Protein AF-D9WAL4-F1 (afdb_monomer_lite)

Foldseek 3Di:
DDDDDDDDDDDDDDDDDDDDDDDDDDDDDDDDDDDDDDDDDDDDDDDDDDDDDDDDDDDDDDDDDDDDDDDDDDDDDPPPPPPDLDAAAADPAADDDPDWDFDFFAQAFDEDVLVVVLVVLLSNFAGDVRLVVQQQQEPFLFAFDQQWFQDADDPDDDSRNDGSVSSLSSSLLNGLAEDEQVNQVVAFLVNVLVGAQQSQSRNFWYFAKWKDAFPRRTIHGDALVVVLVVVQVVLVPDPDLQLEAEEEELSAFLLLLLLSCLLSQLSAALRQAYLCLQWQVLLQLQCCFFFVGSAWLADLQLLLVWQEEEEAADQCSFQPVSVLVSLQNNVVSNHAYEYHELDDFSSQAFYLDPVDPCSHPHDGDGRHPAYQNWDQFLLLLLLLQLLLVLVVCQVPDDPPDDRSFPVVLCVPFEDDVVVSNVLSVPRDPVVSCVQTVGDPVSSVVVSVSSSPILAYEYEYTRSQCNDPCSNSSVLSVVSSCSRRVQWLDRSGTYFDGDIGNFNVSSVLSPSAQQDDPLLQVLSCVLFVGRGHNDGGDYLVRLLVCLLVVVHQEYAYPDDQSLQQDPDNVSSLNSQQSHNEYEYAYGTGGSSVSSHYSMYMYAYAFDLQAFDAAQLGTAWGWGAHSQQFIEIGGHDDHGSYPNHYHSLLSSLVSSCSNCPPVTSPPSVVCRRYVVVSLVSCLSRGPQSPVVVVQRVPSSGDGRDDCRNNPSFRSHPVRHRYRDNDDRDHDDAPPPGDDDDDDDASQDRSSHGSDDARNSSRID

Sequence (762 aa):
MPGNARPAGAGGDGPPCGRARALRSSSMLSLPRPRSCHAPPTTPPASHPGPPHRVVPKSMTHERIDGGQPSRCRSRQAESKKGTDMAAKPPAGDPIQDAPEVAPPKHAAAGFPAVGHSLRIAHQQMGIRRTALTLMRVNQKKGFDCPGCAWPEGDKRHAAEFCENGAKAVAEEATLRRVTPDFFAAHPVADLATRSGYWLGQQGRLTQPMYLAEGAEAYEPVSWDRAFDIIADELRALDSPDEAVFYTSGRTSNEAAFLYQLFAREFGTNNLPDCSNMCHESSGSALTETLGVGKGSVLLEDLHKADLIIVAGQNPGTNHPRMLSALEKAKDNGAKIISINPLPEAGLERFKNPQNARGLAGGGTSLTDLFLQIRIGGDQALFRLLNKLILEASDNASETDEAVVDEDFIREHTHGYEEFAAAARAADWDETLSATGLTRDDIERALRMVLDSKRTIVCWAMGLTQHKHSVPTIREVVNFLLLRGNVGRPGAGVCPVRGHSNVQGDRTMGIFERPAPAFLDALEKEFGFAPPREHGFDVVRAIRAMRDGQAKVFFAMGGNFVAASPDTDVTEAAMRAARLTVHVSTKLNRSHVVTGTRALILPTLGRSDRDIQDGGPQFVTVEDSMGMVHASRGRLEPASSELLSEPAIVARLARRVLGDGSKTPWEEFTKDYATIRDRIAAVIPGFEDFNAKVSNPSGFALPHAPRDSRRFPTATGKANFTAAPVEYPKAPEGRLLLQTLRSHDQYNTTIYGLDDRYRGIK

InterPro domains:
  IPR006656 Molybdopterin oxidoreductase [PF00384] (205-580)
  IPR010046 Oxidoreductase alpha (molybdopterin) subunit [TIGR01701] (109-762)
  IPR041953 YdeP, molybdopterin-binding oxidoreductase-like domain [cd02767] (143-721)

Radius of gyration: 30.63 Å; chains: 1; bounding box: 143×72×68 Å

pLDDT: mean 86.38, std 20.83, range [24.69, 98.94]

Secondary structure (DSSP, 8-state):
------------------------------PPPPP----PPPPPPPP--PPPP--------------------------------PPPPPPSSPPP-SS--B-PPPS-EESHHHHHHHHHHHHHHH-HHHHHHHHTTBT-TTSB--SSB-----SSPPS----HHHHHHHHHHS-S-EE-HHHHHHS-HHHHTTS-HHHHHHT-EE-S-EEE-TT-SS-EE--HHHHHHHHHHHHHT-SSGGGEEEEE-TTS-HHHHHHHHHHHHHHT-----BGGGGTTHHHHHHHHHHHS-SS----HHHHTT-SEEEEES--HHHH-TTHHHHHHHHHHTT-EEEEE-SS--HHHHEEE-TTSHHHHHS--EE--SEEE-PPTT-HHHHHHHHHHHHHHHHHT--TTSPPSS-HHHHHHHEE-HHHHHHHHHT--HHHHHHHH---HHHHHHHHHHHHH-SSEEEEE-HHHHSSTTHHHHHHHHHHHHHTTT-SSSTT-EEEE---BTTHHHHHHTT--SS--HHHHHHHHHHH-S----S----HHHHHHHHHTTS--EEEEESS-HHHHSSSHHHHHHHHHH-SEEEEEESB--GGGTS--SEEEEEEB--TTB--EETTEE--EEEE-TT-EEEEE---BPPS-TT-B-HHHHHHHHHHHHHGGG--S-HHHHHH-HHHHHHHHHHHSTT-TTHHHHTTSTT-EEPP-HHHHH----STTSSEEP--PPP----PPTT---------TTEETTEES-S-BTTTTB-

Organism: NCBI:txid457427

Structure (mmCIF, N/CA/C/O backbone):
data_AF-D9WAL4-F1
#
_entry.id   AF-D9WAL4-F1
#
loop_
_atom_site.group_PDB
_atom_site.id
_atom_site.type_symbol
_atom_site.label_atom_id
_atom_site.label_alt_id
_atom_site.label_comp_id
_atom_site.label_asym_id
_atom_site.label_entity_id
_atom_site.label_seq_id
_atom_site.pdbx_PDB_ins_code
_atom_site.Cartn_x
_atom_site.Cartn_y
_atom_site.Cartn_z
_atom_site.occupancy
_atom_site.B_iso_or_equiv
_atom_site.auth_seq_id
_atom_site.auth_comp_id
_atom_site.auth_asym_id
_atom_site.auth_atom_id
_atom_site.pdbx_PDB_model_num
ATOM 1 N N . MET A 1 1 ? 68.822 0.120 8.372 1.00 30.78 1 MET A N 1
ATOM 2 C CA . MET A 1 1 ? 69.288 0.749 9.623 1.00 30.78 1 MET A CA 1
ATOM 3 C C . MET A 1 1 ? 68.087 1.027 10.515 1.00 30.78 1 MET A C 1
ATOM 5 O O . MET A 1 1 ? 67.208 1.742 10.057 1.00 30.78 1 MET A O 1
ATOM 9 N N . PRO A 1 2 ? 68.044 0.497 11.744 1.00 48.94 2 PRO A N 1
ATOM 10 C CA . PRO A 1 2 ? 68.245 -0.905 12.117 1.00 48.94 2 PRO A CA 1
ATOM 11 C C . PRO A 1 2 ? 66.876 -1.549 12.480 1.00 48.94 2 PRO A C 1
ATOM 13 O O . PRO A 1 2 ? 65.970 -0.862 12.924 1.00 48.94 2 PRO A O 1
ATOM 16 N N . GLY A 1 3 ? 66.586 -2.836 12.287 1.00 27.58 3 GLY A N 1
ATOM 17 C CA . GLY A 1 3 ? 67.440 -3.984 11.994 1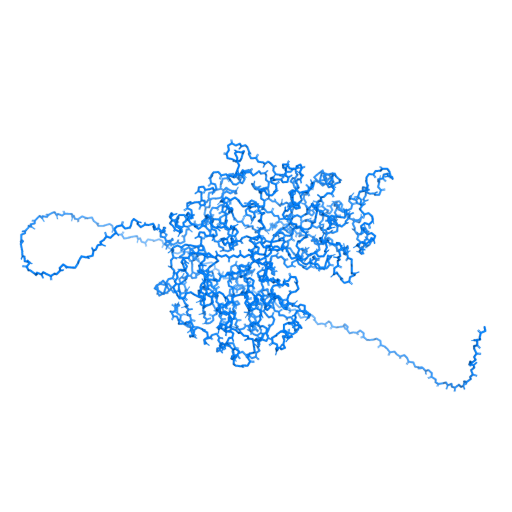.00 27.58 3 GLY A CA 1
ATOM 18 C C . GLY A 1 3 ? 67.689 -4.850 13.236 1.00 27.58 3 GLY A C 1
ATOM 19 O O . GLY A 1 3 ? 68.669 -4.610 13.921 1.00 27.58 3 GLY A O 1
ATOM 20 N N . ASN A 1 4 ? 66.803 -5.833 13.460 1.00 35.72 4 ASN A N 1
ATOM 21 C CA . ASN A 1 4 ? 66.991 -7.180 14.040 1.00 35.72 4 ASN A CA 1
ATOM 22 C C . ASN A 1 4 ? 67.939 -7.435 15.233 1.00 35.72 4 ASN A C 1
ATOM 24 O O . ASN A 1 4 ? 69.141 -7.246 15.110 1.00 35.72 4 ASN A O 1
ATOM 28 N N . ALA A 1 5 ? 67.417 -8.137 16.258 1.00 28.61 5 ALA A N 1
ATOM 29 C CA . ALA A 1 5 ? 68.018 -9.377 16.796 1.00 28.61 5 ALA A CA 1
ATOM 30 C C . ALA A 1 5 ? 67.064 -10.144 17.758 1.00 28.61 5 ALA A C 1
ATOM 32 O O . ALA A 1 5 ? 66.859 -9.755 18.903 1.00 28.61 5 ALA A O 1
ATOM 33 N N . ARG A 1 6 ? 66.505 -11.272 17.293 1.00 35.22 6 ARG A N 1
ATOM 34 C CA . ARG A 1 6 ? 66.392 -12.546 18.060 1.00 35.22 6 ARG A CA 1
ATOM 35 C C . ARG A 1 6 ? 67.679 -13.374 17.755 1.00 35.22 6 ARG A C 1
ATOM 37 O O . ARG A 1 6 ? 68.410 -12.886 16.889 1.00 35.22 6 ARG A O 1
ATOM 44 N N . PRO A 1 7 ? 67.970 -14.602 18.277 1.00 58.09 7 PRO A N 1
ATOM 45 C CA . PRO A 1 7 ? 67.168 -15.563 19.078 1.00 58.09 7 PRO A CA 1
ATOM 46 C C . PRO A 1 7 ? 67.945 -16.385 20.160 1.00 58.09 7 PRO A C 1
ATOM 48 O O . PRO A 1 7 ? 69.155 -16.257 20.295 1.00 58.09 7 PRO A O 1
ATOM 51 N N . ALA A 1 8 ? 67.233 -17.272 20.878 1.00 28.69 8 ALA A N 1
ATOM 52 C CA . ALA A 1 8 ? 67.549 -18.693 21.206 1.00 28.69 8 ALA A CA 1
ATOM 53 C C . ALA A 1 8 ? 66.546 -19.148 22.299 1.00 28.69 8 ALA A C 1
ATOM 55 O O . ALA A 1 8 ? 66.423 -18.450 23.297 1.00 28.69 8 ALA A O 1
ATOM 56 N N . GLY A 1 9 ? 65.657 -20.143 22.137 1.00 29.67 9 GLY A N 1
ATOM 57 C CA . GLY A 1 9 ? 65.851 -21.588 21.864 1.00 29.67 9 GLY A CA 1
ATOM 58 C C . GLY A 1 9 ? 65.705 -22.332 23.212 1.00 29.67 9 GLY A C 1
ATOM 59 O O . GLY A 1 9 ? 66.237 -21.833 24.190 1.00 29.67 9 GLY A O 1
ATOM 60 N N . ALA A 1 10 ? 65.011 -23.448 23.453 1.00 29.11 10 ALA A N 1
ATOM 61 C CA . ALA A 1 10 ? 64.250 -24.498 22.756 1.00 29.11 10 ALA A CA 1
ATOM 62 C C . ALA A 1 10 ? 63.236 -25.050 23.818 1.00 29.11 10 ALA A C 1
ATOM 64 O O . ALA A 1 10 ? 63.360 -24.686 24.983 1.00 29.11 10 ALA A O 1
ATOM 65 N N . GLY A 1 11 ? 62.212 -25.878 23.590 1.00 26.33 11 GLY A N 1
ATOM 66 C CA . GLY A 1 11 ? 61.904 -26.884 22.576 1.00 26.33 11 GLY A CA 1
ATOM 67 C C . GLY A 1 11 ? 60.807 -27.838 23.118 1.00 26.33 11 GLY A C 1
ATOM 68 O O . GLY A 1 11 ? 60.640 -27.921 24.332 1.00 26.33 11 GLY A O 1
ATOM 69 N N . GLY A 1 12 ? 60.111 -28.539 22.209 1.00 26.67 12 GLY A N 1
ATOM 70 C CA . GLY A 1 12 ? 59.307 -29.767 22.418 1.00 26.67 12 GLY A CA 1
ATOM 71 C C . GLY A 1 12 ? 57.892 -29.583 22.997 1.00 26.67 12 GLY A C 1
ATOM 72 O O . GLY A 1 12 ? 57.689 -28.796 23.907 1.00 26.67 12 GLY A O 1
ATOM 73 N N . ASP A 1 13 ? 56.833 -30.259 22.548 1.00 28.72 13 ASP A N 1
ATOM 74 C CA . ASP A 1 13 ? 56.684 -31.274 21.503 1.00 28.72 13 ASP A CA 1
ATOM 75 C C . ASP A 1 13 ? 55.242 -31.281 20.962 1.00 28.72 13 ASP A C 1
ATOM 77 O O . ASP A 1 13 ? 54.296 -30.848 21.623 1.00 28.72 13 ASP A O 1
ATOM 81 N N . GLY A 1 14 ? 55.111 -31.745 19.718 1.00 28.23 14 GLY A N 1
ATOM 82 C CA . GLY A 1 14 ? 53.876 -31.815 18.944 1.00 28.23 14 GLY A CA 1
ATOM 83 C C . GLY A 1 14 ? 52.977 -33.044 19.199 1.00 28.23 14 GLY A C 1
ATOM 84 O O . GLY A 1 14 ? 53.240 -33.844 20.091 1.00 28.23 14 GLY A O 1
ATOM 85 N N . PRO A 1 15 ? 51.896 -33.178 18.399 1.00 59.38 15 PRO A N 1
ATOM 86 C CA . PRO A 1 15 ? 50.623 -33.837 18.737 1.00 59.38 15 PRO A CA 1
ATOM 87 C C . PRO A 1 15 ? 50.503 -35.254 18.125 1.00 59.38 15 PRO A C 1
ATOM 89 O O . PRO A 1 15 ? 51.508 -35.773 17.637 1.00 59.38 15 PRO A O 1
ATOM 92 N N . PRO A 1 16 ? 49.308 -35.899 18.070 1.00 46.66 16 PRO A N 1
ATOM 93 C CA . PRO A 1 16 ? 48.509 -35.725 16.840 1.00 46.66 16 PRO A CA 1
ATOM 94 C C . PRO A 1 16 ? 46.973 -35.964 16.904 1.00 46.66 16 PRO A C 1
ATOM 96 O O . PRO A 1 16 ? 46.440 -36.682 17.739 1.00 46.66 16 PRO A O 1
ATOM 99 N N . CYS A 1 17 ? 46.306 -35.389 15.893 1.00 27.50 17 CYS A N 1
ATOM 100 C CA . CYS A 1 17 ? 45.194 -35.903 15.071 1.00 27.50 17 CYS A CA 1
ATOM 101 C C . CYS A 1 17 ? 43.958 -36.605 15.677 1.00 27.50 17 CYS A C 1
ATOM 103 O O . CYS A 1 17 ? 44.020 -37.739 16.135 1.00 27.50 17 CYS A O 1
ATOM 105 N N . GLY A 1 18 ? 42.786 -36.082 15.282 1.00 25.33 18 GLY A N 1
ATOM 106 C CA . GLY A 1 18 ? 41.872 -36.865 14.439 1.00 25.33 18 GLY A CA 1
ATOM 107 C C . GLY A 1 18 ? 40.424 -36.997 14.917 1.00 25.33 18 GLY A C 1
ATOM 108 O O . GLY A 1 18 ? 40.139 -37.759 15.829 1.00 25.33 18 GLY A O 1
ATOM 109 N N . ARG A 1 19 ? 39.498 -36.377 14.169 1.00 27.28 19 ARG A N 1
ATOM 110 C CA . ARG A 1 19 ? 38.405 -37.027 13.403 1.00 27.28 19 ARG A CA 1
ATOM 111 C C . ARG A 1 19 ? 37.143 -36.166 13.352 1.00 27.28 19 ARG A C 1
ATOM 113 O O . ARG A 1 19 ? 36.427 -35.995 14.332 1.00 27.28 19 ARG A O 1
ATOM 120 N N . ALA A 1 20 ? 36.831 -35.745 12.130 1.00 29.55 20 ALA A N 1
ATOM 121 C CA . ALA A 1 20 ? 35.478 -35.481 11.680 1.00 29.55 20 ALA A CA 1
ATOM 122 C C . ALA A 1 20 ? 34.590 -36.713 11.922 1.00 29.55 20 ALA A C 1
ATOM 124 O O . ALA A 1 20 ? 34.994 -37.846 11.638 1.00 29.55 20 ALA A O 1
ATOM 125 N N . ARG A 1 21 ? 33.361 -36.491 12.393 1.00 26.53 21 ARG A N 1
ATOM 126 C CA . ARG A 1 21 ? 32.302 -37.500 12.355 1.00 26.53 21 ARG A CA 1
ATOM 127 C C . ARG A 1 21 ? 31.067 -36.903 11.696 1.00 26.53 21 ARG A C 1
ATOM 129 O O . ARG A 1 21 ? 30.343 -36.109 12.283 1.00 26.53 21 ARG A O 1
ATOM 136 N N . ALA A 1 22 ? 30.866 -37.316 10.451 1.00 27.28 22 ALA A N 1
ATOM 137 C CA . ALA A 1 22 ? 29.572 -37.315 9.803 1.00 27.28 22 ALA A CA 1
ATOM 138 C C . ALA A 1 22 ? 28.615 -38.226 10.587 1.00 27.28 22 ALA A C 1
ATOM 140 O O . ALA A 1 22 ? 28.980 -39.346 10.947 1.00 27.28 22 ALA A O 1
ATOM 141 N N . LEU A 1 23 ? 27.383 -37.768 10.799 1.00 25.78 23 LEU A N 1
ATOM 142 C CA . LEU A 1 23 ? 26.253 -38.623 11.145 1.00 25.78 23 LEU A CA 1
ATOM 143 C C . LEU A 1 23 ? 25.165 -38.404 10.093 1.00 25.78 23 LEU A C 1
ATOM 145 O O . LEU A 1 23 ? 24.368 -37.475 10.163 1.00 25.78 23 LEU A O 1
ATOM 149 N N . ARG A 1 24 ? 25.181 -39.278 9.081 1.00 26.16 24 ARG A N 1
ATOM 150 C CA . ARG A 1 24 ? 23.997 -39.672 8.317 1.00 26.16 24 ARG A CA 1
ATOM 151 C C . ARG A 1 24 ? 23.471 -40.970 8.934 1.00 26.16 24 ARG A C 1
ATOM 153 O O . ARG A 1 24 ? 24.182 -41.968 8.934 1.00 26.16 24 ARG A O 1
ATOM 160 N N . SER A 1 25 ? 22.224 -40.951 9.381 1.00 26.12 25 SER A N 1
ATOM 161 C CA . SER A 1 25 ? 21.317 -42.107 9.459 1.00 26.12 25 SER A CA 1
ATOM 162 C C . SER A 1 25 ? 19.907 -41.517 9.549 1.00 26.12 25 SER A C 1
ATOM 164 O O . SER A 1 25 ? 19.569 -40.891 10.545 1.00 26.12 25 SER A O 1
ATOM 166 N N . SER A 1 26 ? 19.166 -41.416 8.447 1.00 26.66 26 SER A N 1
ATOM 167 C CA . SER A 1 26 ? 18.286 -42.475 7.933 1.00 26.66 26 SER A CA 1
ATOM 168 C C . SER A 1 26 ? 17.329 -43.011 9.000 1.00 26.66 26 SER A C 1
ATOM 170 O O . SER A 1 26 ? 17.603 -44.029 9.625 1.00 26.66 26 SER A O 1
ATOM 172 N N . SER A 1 27 ? 16.170 -42.370 9.135 1.00 25.48 27 SER A N 1
ATOM 173 C CA . SER A 1 27 ? 14.926 -43.053 9.484 1.00 25.48 27 SER A CA 1
ATOM 174 C C . SER A 1 27 ? 13.817 -42.534 8.568 1.00 25.48 27 SER A C 1
ATOM 176 O O . SER A 1 27 ? 13.337 -41.408 8.666 1.00 25.48 27 SER A O 1
ATOM 178 N N . MET A 1 28 ? 13.470 -43.373 7.592 1.00 28.30 28 MET A N 1
ATOM 179 C CA . MET A 1 28 ? 12.240 -43.253 6.823 1.00 28.30 28 MET A CA 1
ATOM 180 C C . MET A 1 28 ? 11.072 -43.463 7.790 1.00 28.30 28 MET A C 1
ATOM 182 O O . MET A 1 28 ? 10.882 -44.568 8.290 1.00 28.30 28 MET A O 1
ATOM 186 N N . LEU A 1 29 ? 10.289 -42.419 8.042 1.00 26.97 29 LEU A N 1
ATOM 187 C CA . LEU A 1 29 ? 8.951 -42.546 8.611 1.00 26.97 29 LEU A CA 1
ATOM 188 C C . LEU A 1 29 ? 7.952 -42.324 7.480 1.00 26.97 29 LEU A C 1
ATOM 190 O O . LEU A 1 29 ? 7.608 -41.209 7.098 1.00 26.97 29 LEU A O 1
ATOM 194 N N . SER A 1 30 ? 7.553 -43.451 6.902 1.00 26.53 30 SER A N 1
ATOM 195 C CA . SER A 1 30 ? 6.426 -43.605 5.997 1.00 26.53 30 SER A CA 1
ATOM 196 C C . SER A 1 30 ? 5.134 -43.161 6.688 1.00 26.53 30 SER A C 1
ATOM 198 O O . SER A 1 30 ? 4.644 -43.846 7.587 1.00 26.53 30 SER A O 1
ATOM 200 N N . LEU A 1 31 ? 4.569 -42.036 6.254 1.00 29.64 31 LEU A N 1
ATOM 201 C CA . LEU A 1 31 ? 3.202 -41.643 6.593 1.00 29.64 31 LEU A CA 1
ATOM 202 C C . LEU A 1 31 ? 2.210 -42.538 5.823 1.00 29.64 31 LEU A C 1
ATOM 204 O O . LEU A 1 31 ? 2.341 -42.674 4.601 1.00 29.64 31 LEU A O 1
ATOM 208 N N . PRO A 1 32 ? 1.226 -43.166 6.491 1.00 29.44 32 PRO A N 1
ATOM 209 C CA . PRO A 1 32 ? 0.250 -44.008 5.818 1.00 29.44 32 PRO A CA 1
ATOM 210 C C . PRO A 1 32 ? -0.779 -43.151 5.069 1.00 29.44 32 PRO A C 1
ATOM 212 O O . PRO A 1 32 ? -1.352 -42.205 5.606 1.00 29.44 32 PRO A O 1
ATOM 215 N N . ARG A 1 33 ? -1.026 -43.522 3.808 1.00 31.70 33 ARG A N 1
ATOM 216 C CA . ARG A 1 33 ? -2.119 -43.002 2.975 1.00 31.70 33 ARG A CA 1
ATOM 217 C C . ARG A 1 33 ? -3.477 -43.273 3.647 1.00 31.70 33 ARG A C 1
ATOM 219 O O . ARG A 1 33 ? -3.684 -44.399 4.108 1.00 31.70 33 ARG A O 1
ATOM 226 N N . PRO A 1 34 ? -4.430 -42.325 3.645 1.00 31.25 34 PRO A N 1
ATOM 227 C CA . PRO A 1 34 ? -5.787 -42.612 4.082 1.00 31.25 34 PRO A CA 1
ATOM 228 C C . PRO A 1 34 ? -6.488 -43.517 3.060 1.00 31.25 34 PRO A C 1
ATOM 230 O O . PRO A 1 34 ? -6.458 -43.279 1.851 1.00 31.25 34 PRO A O 1
ATOM 233 N N . ARG A 1 35 ? -7.084 -44.596 3.574 1.00 28.11 35 ARG A N 1
ATOM 234 C CA . ARG A 1 35 ? -7.884 -45.564 2.823 1.00 28.11 35 ARG A CA 1
ATOM 235 C C . ARG A 1 35 ? -9.158 -44.899 2.302 1.00 28.11 35 ARG A C 1
ATOM 237 O O . ARG A 1 35 ? -9.891 -44.272 3.059 1.00 28.11 35 ARG A O 1
ATOM 244 N N . SER A 1 36 ? -9.426 -45.101 1.018 1.00 28.61 36 SER A N 1
ATOM 245 C CA . SER A 1 36 ? -10.701 -44.832 0.361 1.00 28.61 36 SER A CA 1
ATOM 246 C C . SER A 1 36 ? -11.771 -45.804 0.867 1.00 28.61 36 SER A C 1
ATOM 248 O O . SER A 1 36 ? -11.676 -47.009 0.619 1.00 28.61 36 SER A O 1
ATOM 250 N N . CYS A 1 37 ? -12.798 -45.295 1.542 1.00 27.97 37 CYS A N 1
ATOM 251 C CA . CYS A 1 37 ? -14.025 -46.042 1.801 1.00 27.97 37 CYS A CA 1
ATOM 252 C C . CYS A 1 37 ? -15.023 -45.751 0.674 1.00 27.97 37 CYS A C 1
ATOM 254 O O . CYS A 1 37 ? -15.549 -44.646 0.570 1.00 27.97 37 CYS A O 1
ATOM 256 N N . HIS A 1 38 ? -15.261 -46.748 -0.178 1.00 27.88 38 HIS A N 1
ATOM 257 C CA . HIS A 1 38 ? -16.402 -46.776 -1.088 1.00 27.88 38 HIS A CA 1
ATOM 258 C C . HIS A 1 38 ? -17.683 -47.060 -0.290 1.00 27.88 38 HIS A C 1
ATOM 260 O O . HIS A 1 38 ? -17.757 -48.067 0.411 1.00 27.88 38 HIS A O 1
ATOM 266 N N . ALA A 1 39 ? -18.694 -46.204 -0.441 1.00 30.94 39 ALA A N 1
ATOM 267 C CA . ALA A 1 39 ? -20.086 -46.501 -0.112 1.00 30.94 39 ALA A CA 1
ATOM 268 C C . ALA A 1 39 ? -20.911 -46.545 -1.421 1.00 30.94 39 ALA A C 1
ATOM 270 O O . ALA A 1 39 ? -20.606 -45.778 -2.339 1.00 30.94 39 ALA A O 1
ATOM 271 N N . PRO A 1 40 ? -21.897 -47.454 -1.551 1.00 33.41 40 PRO A N 1
ATOM 272 C CA . PRO A 1 40 ? -22.652 -47.677 -2.786 1.00 33.41 40 PRO A CA 1
ATOM 273 C C . PRO A 1 40 ? -23.776 -46.637 -2.992 1.00 33.41 40 PRO A C 1
ATOM 275 O O . PRO A 1 40 ? -24.171 -45.969 -2.036 1.00 33.41 40 PRO A O 1
ATOM 278 N N . PRO A 1 41 ? -24.308 -46.492 -4.223 1.00 32.88 41 PRO A N 1
ATOM 279 C CA . PRO A 1 41 ? -25.256 -45.435 -4.561 1.00 32.88 41 PRO A CA 1
ATOM 280 C C . PRO A 1 41 ? -26.675 -45.764 -4.083 1.00 32.88 41 PRO A C 1
ATOM 282 O O . PRO A 1 41 ? -27.190 -46.856 -4.321 1.00 32.88 41 PRO A O 1
ATOM 285 N N . THR A 1 42 ? -27.331 -44.790 -3.455 1.00 33.00 42 THR A N 1
ATOM 286 C CA . THR A 1 42 ? -28.760 -44.823 -3.132 1.00 33.00 42 THR A CA 1
ATOM 287 C C . THR A 1 42 ? -29.579 -44.146 -4.236 1.00 33.00 42 THR A C 1
ATOM 289 O O . THR A 1 42 ? -29.312 -43.023 -4.656 1.00 33.00 42 THR A O 1
ATOM 292 N N . THR A 1 43 ? -30.587 -44.869 -4.715 1.00 33.06 43 THR A N 1
ATOM 293 C CA . THR A 1 43 ? -31.657 -44.448 -5.633 1.00 33.06 43 THR A CA 1
ATOM 294 C C . THR A 1 43 ? -32.537 -43.320 -5.064 1.00 33.06 43 THR A C 1
ATOM 296 O O . THR A 1 43 ? -32.750 -43.289 -3.850 1.00 33.06 43 THR A O 1
ATOM 299 N N . PRO A 1 44 ? -33.126 -42.444 -5.907 1.00 33.97 44 PRO A N 1
ATOM 300 C CA . PRO A 1 44 ? -34.033 -41.386 -5.462 1.00 33.97 44 PRO A CA 1
ATOM 301 C C . PRO A 1 44 ? -35.489 -41.882 -5.373 1.00 33.97 44 PRO A C 1
ATOM 303 O O . PRO A 1 44 ? -35.899 -42.692 -6.211 1.00 33.97 44 PRO A O 1
ATOM 306 N N . PRO A 1 45 ? -36.314 -41.387 -4.429 1.00 36.09 45 PRO A N 1
ATOM 307 C CA . PRO A 1 45 ? -37.750 -41.583 -4.482 1.00 36.09 45 PRO A CA 1
ATOM 308 C C . PRO A 1 45 ? -38.474 -40.410 -5.153 1.00 36.09 45 PRO A C 1
ATOM 310 O O . PRO A 1 45 ? -37.977 -39.292 -5.280 1.00 36.09 45 PRO A O 1
ATOM 313 N N . ALA A 1 46 ? -39.671 -40.760 -5.605 1.00 29.66 46 ALA A N 1
ATOM 314 C CA . ALA A 1 46 ? -40.529 -40.073 -6.541 1.00 29.66 46 ALA A CA 1
ATOM 315 C C . ALA A 1 46 ? -41.285 -38.845 -5.997 1.00 29.66 46 ALA A C 1
ATOM 317 O O . ALA A 1 46 ? -41.424 -38.599 -4.804 1.00 29.66 46 ALA A O 1
ATOM 318 N N . SER A 1 47 ? -41.806 -38.137 -6.992 1.00 31.38 47 SER A N 1
ATOM 319 C CA . SER A 1 47 ? -42.742 -37.018 -7.076 1.00 31.38 47 SER A CA 1
ATOM 320 C C . SER A 1 47 ? -44.074 -37.093 -6.304 1.00 31.38 47 SER A C 1
ATOM 322 O O . SER A 1 47 ? -44.646 -38.173 -6.169 1.00 31.38 47 SER A O 1
ATOM 324 N N . HIS A 1 48 ? -44.615 -35.877 -6.065 1.00 30.84 48 HIS A N 1
ATOM 325 C CA . HIS A 1 48 ? -46.028 -35.420 -5.943 1.00 30.84 48 HIS A CA 1
ATOM 326 C C . HIS A 1 48 ? -46.532 -35.024 -4.536 1.00 30.84 48 HIS A C 1
ATOM 328 O O . HIS A 1 48 ? -46.058 -35.586 -3.555 1.00 30.84 48 HIS A O 1
ATOM 334 N N . PRO A 1 49 ? -47.593 -34.183 -4.405 1.00 38.84 49 PRO A N 1
ATOM 335 C CA . PRO A 1 49 ? -48.127 -33.122 -5.285 1.00 38.84 49 PRO A CA 1
ATOM 336 C C . PRO A 1 49 ? -48.390 -31.775 -4.546 1.00 38.84 49 PRO A C 1
ATOM 338 O O . PRO A 1 49 ? -48.339 -31.688 -3.323 1.00 38.84 49 PRO A O 1
ATOM 341 N N . GLY A 1 50 ? -48.676 -30.706 -5.305 1.00 30.42 50 GLY A N 1
ATOM 342 C CA . GLY A 1 50 ? -48.944 -29.352 -4.788 1.00 30.42 50 GLY A CA 1
ATOM 343 C C . GLY A 1 50 ? -50.343 -29.131 -4.173 1.00 30.42 50 GLY A C 1
ATOM 344 O O . GLY A 1 50 ? -51.208 -30.000 -4.289 1.00 30.42 50 GLY A O 1
ATOM 345 N N . PRO A 1 51 ? -50.595 -27.964 -3.541 1.00 35.06 51 PRO A N 1
ATOM 346 C CA . PRO A 1 51 ? -51.893 -27.623 -2.959 1.00 35.06 51 PRO A CA 1
ATOM 347 C C . PRO A 1 51 ? -52.764 -26.731 -3.879 1.00 35.06 51 PRO A C 1
ATOM 349 O O . PRO A 1 51 ? -52.244 -26.076 -4.785 1.00 35.06 51 PRO A O 1
ATOM 352 N N . PRO A 1 52 ? -54.097 -26.698 -3.667 1.00 41.50 52 PRO A N 1
ATOM 353 C CA . PRO A 1 52 ? -55.059 -26.219 -4.656 1.00 41.50 52 PRO A CA 1
ATOM 354 C C . PRO A 1 52 ? -55.430 -24.733 -4.525 1.00 41.50 52 PRO A C 1
ATOM 356 O O . PRO A 1 52 ? -55.414 -24.136 -3.449 1.00 41.50 52 PRO A O 1
ATOM 359 N N . HIS A 1 53 ? -55.869 -24.176 -5.656 1.00 30.73 53 HIS A N 1
ATOM 360 C CA . HIS A 1 53 ? -56.554 -22.892 -5.780 1.00 30.73 53 HIS A CA 1
ATOM 361 C C . HIS A 1 53 ? -57.897 -22.865 -5.032 1.00 30.73 53 HIS A C 1
ATOM 363 O O . HIS A 1 53 ? -58.685 -23.809 -5.106 1.00 30.73 53 HIS A O 1
ATOM 369 N N . ARG A 1 54 ? -58.220 -21.716 -4.424 1.00 29.53 54 ARG A N 1
ATOM 370 C CA . ARG A 1 54 ? -59.590 -21.346 -4.042 1.00 29.53 54 ARG A CA 1
ATOM 371 C C . ARG A 1 54 ? -59.891 -19.917 -4.494 1.00 29.53 54 ARG A C 1
ATOM 373 O O . ARG A 1 54 ? -59.050 -19.029 -4.392 1.00 29.53 54 ARG A O 1
ATOM 380 N N . VAL A 1 55 ? -61.091 -19.740 -5.033 1.00 28.73 55 VAL A N 1
ATOM 381 C CA . VAL A 1 55 ? -61.580 -18.597 -5.814 1.00 28.73 55 VAL A CA 1
ATOM 382 C C . VAL A 1 55 ? -62.841 -18.040 -5.124 1.00 28.73 55 VAL A C 1
ATOM 384 O O . VAL A 1 55 ? -63.774 -18.810 -4.923 1.00 28.73 55 VAL A O 1
ATOM 387 N N . VAL A 1 56 ? -62.846 -16.712 -4.856 1.00 30.61 56 VAL A N 1
ATOM 388 C CA . VAL A 1 56 ? -63.989 -15.733 -4.897 1.00 30.61 56 VAL A CA 1
ATOM 389 C C . VAL A 1 56 ? -65.016 -15.757 -3.726 1.00 30.61 56 VAL A C 1
ATOM 391 O O . VAL A 1 56 ? -65.130 -16.807 -3.101 1.00 30.61 56 VAL A O 1
ATOM 394 N N . PRO A 1 57 ? -65.787 -14.671 -3.388 1.00 39.44 57 PRO A N 1
ATOM 395 C CA . PRO A 1 57 ? -65.996 -13.352 -4.044 1.00 39.44 57 PRO A CA 1
ATOM 396 C C . PRO A 1 57 ? -65.877 -12.061 -3.189 1.00 39.44 57 PRO A C 1
ATOM 398 O O . PRO A 1 57 ? -65.825 -12.070 -1.965 1.00 39.44 57 PRO A O 1
ATOM 401 N N . LYS A 1 58 ? -65.945 -10.927 -3.912 1.00 31.69 58 LYS A N 1
ATOM 402 C CA . LYS A 1 58 ? -66.281 -9.559 -3.465 1.00 31.69 58 LYS A CA 1
ATOM 403 C C . LYS A 1 58 ? -67.794 -9.378 -3.232 1.00 31.69 58 LYS A C 1
ATOM 405 O O . LYS A 1 58 ? -68.575 -9.834 -4.062 1.00 31.69 58 LYS A O 1
ATOM 410 N N . SER A 1 59 ? -68.178 -8.535 -2.270 1.00 28.75 59 SER A N 1
ATOM 411 C CA . SER A 1 59 ? -69.405 -7.718 -2.340 1.00 28.75 59 SER A CA 1
ATOM 412 C C . SER A 1 59 ? -69.266 -6.413 -1.542 1.00 28.75 59 SER A C 1
ATOM 414 O O . SER A 1 59 ? -68.689 -6.390 -0.459 1.00 28.75 59 SER A O 1
ATOM 416 N N . MET A 1 60 ? -69.773 -5.330 -2.135 1.00 29.73 60 MET A N 1
ATOM 417 C CA . MET A 1 60 ? -69.928 -3.976 -1.587 1.00 29.73 60 MET A CA 1
ATOM 418 C C . MET A 1 60 ? -71.081 -3.900 -0.575 1.00 29.73 60 MET A C 1
ATOM 420 O O . MET A 1 60 ? -72.043 -4.631 -0.764 1.00 29.73 60 MET A O 1
ATOM 424 N N . THR A 1 61 ? -71.045 -2.927 0.350 1.00 29.44 61 THR A N 1
ATOM 425 C CA . THR A 1 61 ? -72.157 -1.979 0.620 1.00 29.44 61 THR A CA 1
ATOM 426 C C . THR A 1 61 ? -71.712 -0.821 1.526 1.00 29.44 61 THR A C 1
ATOM 428 O O . THR A 1 61 ? -70.892 -0.990 2.423 1.00 29.44 61 THR A O 1
ATOM 431 N N . HIS A 1 62 ? -72.256 0.363 1.234 1.00 30.44 62 HIS A N 1
ATOM 432 C CA . HIS A 1 62 ? -72.183 1.621 1.983 1.00 30.44 62 HIS A CA 1
ATOM 433 C C . HIS A 1 62 ? -72.973 1.579 3.300 1.00 30.44 62 HIS A C 1
ATOM 435 O O . HIS A 1 62 ? -74.045 0.993 3.303 1.00 30.44 62 HIS A O 1
ATOM 441 N N . GLU A 1 63 ? -72.541 2.340 4.318 1.00 27.19 63 GLU A N 1
ATOM 442 C CA . GLU A 1 63 ? -73.409 3.277 5.062 1.00 27.19 63 GLU A CA 1
ATOM 443 C C . GLU A 1 63 ? -72.599 4.244 5.953 1.00 27.19 63 GLU A C 1
ATOM 445 O O . GLU A 1 63 ? -71.492 3.940 6.397 1.00 27.19 63 GLU A O 1
ATOM 450 N N . ARG A 1 64 ? -73.131 5.461 6.115 1.00 26.89 64 ARG A N 1
ATOM 451 C CA . ARG A 1 64 ? -72.595 6.616 6.863 1.00 26.89 64 ARG A CA 1
ATOM 452 C C . ARG A 1 64 ? -73.329 6.767 8.215 1.00 26.89 64 ARG A C 1
ATOM 454 O O . ARG A 1 64 ? -74.405 6.204 8.368 1.00 26.89 64 ARG A O 1
ATOM 461 N N . ILE A 1 65 ? -72.821 7.714 9.026 1.00 30.86 65 ILE A N 1
ATOM 462 C CA . ILE A 1 65 ? -73.513 8.652 9.958 1.00 30.86 65 ILE A CA 1
ATOM 463 C C . ILE A 1 65 ? -73.178 8.432 11.455 1.00 30.86 65 ILE A C 1
ATOM 465 O O . ILE A 1 65 ? -73.624 7.474 12.070 1.00 30.86 65 ILE A O 1
ATOM 469 N N . ASP A 1 66 ? -72.244 9.257 11.964 1.00 27.88 66 ASP A N 1
ATOM 470 C CA . ASP A 1 66 ? -72.333 10.213 13.109 1.00 27.88 66 ASP A CA 1
ATOM 471 C C . ASP A 1 66 ? -71.831 9.612 14.434 1.00 27.88 66 ASP A C 1
ATOM 473 O O . ASP A 1 66 ? -71.988 8.429 14.683 1.00 27.88 66 ASP A O 1
ATOM 477 N N . GLY A 1 67 ? -71.185 10.308 15.368 1.00 25.42 67 GLY A N 1
ATOM 478 C CA . GLY A 1 67 ? -70.807 11.706 15.554 1.00 25.42 67 GLY A CA 1
ATOM 479 C C . GLY A 1 67 ? -70.235 11.816 16.982 1.00 25.42 67 GLY A C 1
ATOM 480 O O . GLY A 1 67 ? -70.653 11.070 17.864 1.00 25.42 67 GLY A O 1
ATOM 481 N N . GLY A 1 68 ? -69.262 12.701 17.232 1.00 24.69 68 GLY A N 1
ATOM 482 C CA . GLY A 1 68 ? -68.769 12.937 18.599 1.00 24.69 68 GLY A CA 1
ATOM 483 C C . GLY A 1 68 ? -67.353 13.507 18.703 1.00 24.69 68 GLY A C 1
ATOM 484 O O . GLY A 1 68 ? -66.392 12.774 18.898 1.00 24.69 68 GLY A O 1
ATOM 485 N N . GLN A 1 69 ? -67.234 14.833 18.620 1.00 25.84 69 GLN A N 1
ATOM 486 C CA . GLN A 1 69 ? -66.159 15.614 19.257 1.00 25.84 69 GLN A CA 1
ATOM 487 C C . GLN A 1 69 ? -66.631 16.014 20.667 1.00 25.84 69 GLN A C 1
ATOM 489 O O . GLN A 1 69 ? -67.838 16.197 20.840 1.00 25.84 69 GLN A O 1
ATOM 494 N N . PRO A 1 70 ? -65.744 16.164 21.675 1.00 36.94 70 PRO A N 1
ATOM 495 C CA . PRO A 1 70 ? -64.831 17.325 21.797 1.00 36.94 70 PRO A CA 1
ATOM 496 C C . PRO A 1 70 ? -63.455 16.916 22.404 1.00 36.94 70 PRO A C 1
ATOM 498 O O . PRO A 1 70 ? -63.259 15.762 22.736 1.00 36.94 70 PRO A O 1
ATOM 501 N N . SER A 1 71 ? -62.397 17.700 22.636 1.00 25.52 71 SER A N 1
ATOM 502 C CA . SER A 1 71 ? -61.988 19.090 22.414 1.00 25.52 71 SER A CA 1
ATOM 503 C C . SER A 1 71 ? -60.470 19.198 22.701 1.00 25.52 71 SER A C 1
ATOM 505 O O . SER A 1 71 ? -59.953 18.452 23.521 1.00 25.52 71 SER A O 1
ATOM 507 N N . ARG A 1 72 ? -59.818 20.207 22.096 1.00 27.09 72 ARG A N 1
ATOM 508 C CA . ARG A 1 72 ? -58.598 20.933 22.544 1.00 27.09 72 ARG A CA 1
ATOM 509 C C . ARG A 1 72 ? -57.283 20.147 22.741 1.00 27.09 72 ARG A C 1
ATOM 511 O O . ARG A 1 72 ? -57.073 19.523 23.764 1.00 27.09 72 ARG A O 1
ATOM 518 N N . CYS A 1 73 ? -56.282 20.421 21.900 1.00 25.42 73 CYS A N 1
ATOM 519 C CA . CYS A 1 73 ? -55.305 21.498 22.139 1.00 25.42 73 CYS A CA 1
ATOM 520 C C . CYS A 1 73 ? -54.424 21.697 20.892 1.00 25.42 73 CYS A C 1
ATOM 522 O O . CYS A 1 73 ? -53.803 20.761 20.400 1.00 25.42 73 CYS A O 1
ATOM 524 N N . ARG A 1 74 ? -54.390 22.919 20.349 1.00 27.22 74 ARG A N 1
ATOM 525 C CA . ARG A 1 74 ? -53.492 23.296 19.250 1.00 27.22 74 ARG A CA 1
ATOM 526 C C . ARG A 1 74 ? -52.126 23.652 19.836 1.00 27.22 74 ARG A C 1
ATOM 528 O O . ARG A 1 74 ? -51.997 24.717 20.429 1.00 27.22 74 ARG A O 1
ATOM 535 N N . SER A 1 75 ? -51.106 22.843 19.575 1.00 28.11 75 SER A N 1
ATOM 536 C CA . SER A 1 75 ? -49.728 23.325 19.466 1.00 28.11 75 SER A CA 1
ATOM 537 C C . SER A 1 75 ? -49.301 23.187 18.005 1.00 28.11 75 SER A C 1
ATOM 539 O O . SER A 1 75 ? -49.442 22.146 17.369 1.00 28.11 75 SER A O 1
ATOM 541 N N . ARG A 1 76 ? -48.886 24.313 17.422 1.00 28.91 76 ARG A N 1
ATOM 542 C CA . ARG A 1 76 ? -48.435 24.419 16.035 1.00 28.91 76 ARG A CA 1
ATOM 543 C C . ARG A 1 76 ? -47.104 23.676 15.893 1.00 28.91 76 ARG A C 1
ATOM 545 O O . ARG A 1 76 ? -46.065 24.244 16.210 1.00 28.91 76 ARG A O 1
ATOM 552 N N . GLN A 1 77 ? -47.120 22.448 15.383 1.00 27.48 77 GLN A N 1
ATOM 553 C CA . GLN A 1 77 ? -45.952 21.913 14.686 1.00 27.48 77 GLN A CA 1
ATOM 554 C C . GLN A 1 77 ? -45.953 22.501 13.277 1.00 27.48 77 GLN A C 1
ATOM 556 O O . GLN A 1 77 ? -46.793 22.179 12.439 1.00 27.48 77 GLN A O 1
ATOM 561 N N . ALA A 1 78 ? -45.038 23.437 13.045 1.00 26.27 78 ALA A N 1
ATOM 562 C CA . ALA A 1 78 ? -44.680 23.853 11.706 1.00 26.27 78 ALA A CA 1
ATOM 563 C C . ALA A 1 78 ? -43.991 22.665 11.021 1.00 26.27 78 ALA A C 1
ATOM 565 O O . ALA A 1 78 ? -42.801 22.426 11.217 1.00 26.27 78 ALA A O 1
ATOM 566 N N . GLU A 1 79 ? -44.747 21.905 10.232 1.00 28.52 79 GLU A N 1
ATOM 567 C CA . GLU A 1 79 ? -44.186 20.992 9.243 1.00 28.52 79 GLU A CA 1
ATOM 568 C C . GLU A 1 79 ? -43.422 21.819 8.204 1.00 28.52 79 GLU A C 1
ATOM 570 O O . GLU A 1 79 ? -43.969 22.287 7.203 1.00 28.52 79 GLU A O 1
ATOM 575 N N . SER A 1 80 ? -42.120 22.011 8.426 1.00 28.08 80 SER A N 1
ATOM 576 C CA . SER A 1 80 ? -41.232 22.341 7.321 1.00 28.08 80 SER A CA 1
ATOM 577 C C . SER A 1 80 ? -41.110 21.082 6.464 1.00 28.08 80 SER A C 1
ATOM 579 O O . SER A 1 80 ? -40.390 20.146 6.818 1.00 28.08 80 SER A O 1
ATOM 581 N N . LYS A 1 81 ? -41.812 21.053 5.331 1.00 31.61 81 LYS A N 1
ATOM 582 C CA . LYS A 1 81 ? -41.536 20.124 4.232 1.00 31.61 81 LYS A CA 1
ATOM 583 C C . LYS A 1 81 ? -40.117 20.385 3.710 1.00 31.61 81 LYS A C 1
ATOM 585 O O . LYS A 1 81 ? -39.922 21.121 2.748 1.00 31.61 81 LYS A O 1
ATOM 590 N N . LYS A 1 82 ? -39.107 19.793 4.352 1.00 35.91 82 LYS A N 1
ATOM 591 C CA . LYS A 1 82 ? -37.806 19.544 3.726 1.00 35.91 82 LYS A CA 1
ATOM 592 C C . LYS A 1 82 ? -38.011 18.363 2.787 1.00 35.91 82 LYS A C 1
ATOM 594 O O . LYS A 1 82 ? -38.240 17.254 3.256 1.00 35.91 82 LYS A O 1
ATOM 599 N N . GLY A 1 83 ? -37.960 18.604 1.477 1.00 35.00 83 GLY A N 1
ATOM 600 C CA . GLY A 1 83 ? -37.855 17.526 0.495 1.00 35.00 83 GLY A CA 1
ATOM 601 C C . GLY A 1 83 ? -36.686 16.626 0.890 1.00 35.00 83 GLY A C 1
ATOM 602 O O . GLY A 1 83 ? -35.552 17.092 1.000 1.00 35.00 83 GLY A O 1
ATOM 603 N N . THR A 1 84 ? -36.982 15.379 1.235 1.00 42.84 84 THR A N 1
ATOM 604 C CA . THR A 1 84 ? -36.006 14.457 1.803 1.00 42.84 84 THR A CA 1
ATOM 605 C C . THR A 1 84 ? -35.087 13.955 0.697 1.00 42.84 84 THR A C 1
ATOM 607 O O . THR A 1 84 ? -35.484 13.158 -0.150 1.00 42.84 84 THR A O 1
ATOM 610 N N . ASP A 1 85 ? -33.855 14.445 0.723 1.00 54.34 85 ASP A N 1
ATOM 611 C CA . ASP A 1 85 ? -32.715 13.956 -0.043 1.00 54.34 85 ASP A CA 1
ATOM 612 C C . ASP A 1 85 ? -32.278 12.583 0.510 1.00 54.34 85 ASP A C 1
ATOM 614 O O . ASP A 1 85 ? -31.335 12.483 1.294 1.00 54.34 85 ASP A O 1
ATOM 618 N N . MET A 1 86 ? -33.061 11.536 0.222 1.00 62.66 86 MET A N 1
ATOM 619 C CA . MET A 1 86 ? -32.881 10.196 0.798 1.00 62.66 86 MET A CA 1
ATOM 620 C C . MET A 1 86 ? -31.965 9.335 -0.068 1.00 62.66 86 MET A C 1
ATOM 622 O O . MET A 1 86 ? -32.162 9.226 -1.278 1.00 62.66 86 MET A O 1
ATOM 626 N N . ALA A 1 87 ? -31.015 8.651 0.572 1.00 78.06 87 ALA A N 1
ATOM 627 C CA . ALA A 1 87 ? -30.301 7.541 -0.047 1.00 78.06 87 ALA A CA 1
ATOM 628 C C . ALA A 1 87 ? -31.264 6.393 -0.393 1.00 78.06 87 ALA A C 1
ATOM 630 O O . ALA A 1 87 ? -32.301 6.205 0.250 1.00 78.06 87 ALA A O 1
ATOM 631 N N . ALA A 1 88 ? -30.902 5.595 -1.398 1.00 81.69 88 ALA A N 1
ATOM 632 C CA . ALA A 1 88 ? -31.642 4.387 -1.733 1.00 81.69 88 ALA A CA 1
ATOM 633 C C . ALA A 1 88 ? -31.574 3.383 -0.572 1.00 81.69 88 ALA A C 1
ATOM 635 O O . ALA A 1 88 ? -30.556 3.299 0.126 1.00 81.69 88 ALA A O 1
ATOM 636 N N . LYS A 1 89 ? -32.645 2.599 -0.391 1.00 86.31 89 LYS A N 1
ATOM 637 C CA . LYS A 1 89 ? -32.683 1.518 0.604 1.00 86.31 89 LYS A CA 1
ATOM 638 C C . LYS A 1 89 ? -31.544 0.511 0.358 1.00 86.31 89 LYS A C 1
ATOM 640 O O . LYS A 1 89 ? -31.172 0.312 -0.802 1.00 86.31 89 LYS A O 1
ATOM 645 N N . PRO A 1 90 ? -30.983 -0.101 1.418 1.00 88.56 90 PRO A N 1
ATOM 646 C CA . PRO A 1 90 ? -30.028 -1.194 1.258 1.00 88.56 90 PRO A CA 1
ATOM 647 C C . PRO A 1 90 ? -30.671 -2.377 0.510 1.00 88.56 90 PRO A C 1
ATOM 649 O O . PRO A 1 90 ? -31.901 -2.506 0.509 1.00 88.56 90 PRO A O 1
ATOM 652 N N . PRO A 1 91 ? -29.866 -3.237 -0.141 1.00 88.69 91 PRO A N 1
ATOM 653 C CA . PRO A 1 91 ? -30.376 -4.444 -0.782 1.00 88.69 91 PRO A CA 1
ATOM 654 C C . PRO A 1 91 ? -31.014 -5.377 0.258 1.00 88.69 91 PRO A C 1
ATOM 656 O O . PRO A 1 91 ? -30.440 -5.620 1.317 1.00 88.69 91 PRO A O 1
ATOM 659 N N . ALA A 1 92 ? -32.197 -5.911 -0.057 1.00 87.19 92 ALA A N 1
ATOM 660 C CA . ALA A 1 92 ? -32.939 -6.802 0.842 1.00 87.19 92 ALA A CA 1
ATOM 661 C C . ALA A 1 92 ? -32.358 -8.227 0.902 1.00 87.19 92 ALA A C 1
ATOM 663 O O . ALA A 1 92 ? -32.569 -8.936 1.877 1.00 87.19 92 ALA A O 1
ATOM 664 N N . GLY A 1 93 ? -31.611 -8.640 -0.122 1.00 86.44 93 GLY A N 1
ATOM 665 C CA . GLY A 1 93 ? -30.976 -9.950 -0.201 1.00 86.44 93 GLY A CA 1
ATOM 666 C C . GLY A 1 93 ? -29.817 -9.942 -1.188 1.00 86.44 93 GLY A C 1
ATOM 667 O O . GLY A 1 93 ? -29.551 -8.921 -1.833 1.00 86.44 93 GLY A O 1
ATOM 668 N N . ASP A 1 94 ? -29.123 -11.071 -1.278 1.00 85.44 94 ASP A N 1
ATOM 669 C CA . ASP A 1 94 ? -28.013 -11.225 -2.206 1.00 85.44 94 ASP A CA 1
ATOM 670 C C . ASP A 1 94 ? -28.509 -11.263 -3.655 1.00 85.44 94 ASP A C 1
ATOM 672 O O . ASP A 1 94 ? -29.448 -12.000 -3.970 1.00 85.44 94 ASP A O 1
ATOM 676 N N . PRO A 1 95 ? -27.906 -10.470 -4.552 1.00 79.69 95 PRO A N 1
ATOM 677 C CA . PRO A 1 95 ? -28.153 -10.606 -5.980 1.00 79.69 95 PRO A CA 1
ATOM 678 C C . PRO A 1 95 ? -27.669 -11.973 -6.491 1.00 79.69 95 PRO A C 1
ATOM 680 O O . PRO A 1 95 ? -26.662 -12.504 -6.022 1.00 79.69 95 PRO A O 1
ATOM 683 N N . ILE A 1 96 ? -28.383 -12.513 -7.477 1.00 77.25 96 ILE A N 1
ATOM 684 C CA . ILE A 1 96 ? -28.044 -13.758 -8.179 1.00 77.25 96 ILE A CA 1
ATOM 685 C C . ILE A 1 96 ? -26.772 -13.535 -9.025 1.00 77.25 96 ILE A C 1
ATOM 687 O O . ILE A 1 96 ? -26.673 -12.515 -9.702 1.00 77.25 96 ILE A O 1
ATOM 691 N N . GLN A 1 97 ? -25.802 -14.458 -8.964 1.00 72.38 97 GLN A N 1
ATOM 692 C CA . GLN A 1 97 ? -24.463 -14.327 -9.586 1.00 72.38 97 GLN A CA 1
ATOM 693 C C . GLN A 1 97 ? -24.042 -15.540 -10.440 1.00 72.38 97 GLN A C 1
ATOM 695 O O . GLN A 1 97 ? -22.893 -15.644 -10.858 1.00 72.38 97 GLN A O 1
ATOM 700 N N . ASP A 1 98 ? -24.936 -16.495 -10.674 1.00 76.81 98 ASP A N 1
ATOM 701 C CA . ASP A 1 98 ? -24.627 -17.812 -11.247 1.00 76.81 98 ASP A CA 1
ATOM 702 C C . ASP A 1 98 ? -24.640 -17.863 -12.788 1.00 76.81 98 ASP A C 1
ATOM 704 O O . ASP A 1 98 ? -24.167 -18.843 -13.366 1.00 76.81 98 ASP A O 1
ATOM 708 N N . ALA A 1 99 ? -25.110 -16.811 -13.467 1.00 78.12 99 ALA A N 1
ATOM 709 C CA . ALA A 1 99 ? -25.150 -16.742 -14.929 1.00 78.12 99 ALA A CA 1
ATOM 710 C C . ALA A 1 99 ? -24.918 -15.308 -15.456 1.00 78.12 99 ALA A C 1
ATOM 712 O O . ALA A 1 99 ? -25.884 -14.631 -15.815 1.00 78.12 99 ALA A O 1
ATOM 713 N N . PRO A 1 100 ? -23.660 -14.824 -15.508 1.00 86.44 100 PRO A N 1
ATOM 714 C CA . PRO A 1 100 ? -23.375 -13.482 -16.006 1.00 86.44 100 PRO A CA 1
ATOM 715 C C . PRO A 1 100 ? -23.643 -13.360 -17.514 1.00 86.44 100 PRO A C 1
ATOM 717 O O . PRO A 1 100 ? -23.368 -14.281 -18.290 1.00 86.44 100 PRO A O 1
ATOM 720 N N . GLU A 1 101 ? -24.116 -12.193 -17.948 1.00 88.94 101 GLU A N 1
ATOM 721 C CA . GLU A 1 101 ? -24.181 -11.839 -19.367 1.00 88.94 101 GLU A CA 1
ATOM 722 C C . GLU A 1 101 ? -22.790 -11.370 -19.818 1.00 88.94 101 GLU A C 1
ATOM 724 O O . GLU A 1 101 ? -22.238 -10.404 -19.286 1.00 88.94 101 GLU A O 1
ATOM 729 N N . VAL A 1 102 ? -22.215 -12.047 -20.817 1.00 92.06 102 VAL A N 1
ATOM 730 C CA . VAL A 1 102 ? -20.878 -11.735 -21.340 1.00 92.06 102 VAL A CA 1
ATOM 731 C C . VAL A 1 102 ? -20.985 -11.092 -22.721 1.00 92.06 102 VAL A C 1
ATOM 733 O O . VAL A 1 102 ? -21.435 -11.706 -23.687 1.00 92.06 102 VAL A O 1
ATOM 736 N N . ALA A 1 103 ? -20.523 -9.851 -22.817 1.00 91.81 103 ALA A N 1
ATOM 737 C CA . ALA A 1 103 ? -20.390 -9.074 -24.041 1.00 91.81 103 ALA A CA 1
ATOM 738 C C . ALA A 1 103 ? -18.903 -8.825 -24.374 1.00 91.81 103 ALA A C 1
ATOM 740 O O . ALA A 1 103 ? -18.040 -8.995 -23.513 1.00 91.81 103 ALA A O 1
ATOM 741 N N . PRO A 1 104 ? -18.570 -8.374 -25.600 1.00 91.31 104 PRO A N 1
ATOM 742 C CA . PRO A 1 104 ? -17.191 -8.039 -25.946 1.00 91.31 104 PRO A CA 1
ATOM 743 C C . PRO A 1 104 ? -16.575 -6.971 -25.014 1.00 91.31 104 PRO A C 1
ATOM 745 O O . PRO A 1 104 ? -17.269 -5.999 -24.666 1.00 91.31 104 PRO A O 1
ATOM 748 N N . PRO A 1 105 ? -15.277 -7.098 -24.656 1.00 89.25 105 PRO A N 1
ATOM 749 C CA . PRO A 1 105 ? -14.560 -6.108 -23.856 1.00 89.25 105 PRO A CA 1
ATOM 750 C C . PRO A 1 105 ? -14.556 -4.709 -24.480 1.00 89.25 105 PRO A C 1
ATOM 752 O O . PRO A 1 105 ? -14.780 -4.512 -25.677 1.00 89.25 105 PRO A O 1
ATOM 755 N N . LYS A 1 106 ? -14.297 -3.694 -23.655 1.00 87.12 106 LYS A N 1
ATOM 756 C CA . LYS A 1 106 ? -14.152 -2.306 -24.105 1.00 87.12 106 LYS A CA 1
ATOM 757 C C . LYS A 1 106 ? -12.700 -2.012 -24.476 1.00 87.12 106 LYS A C 1
ATOM 759 O O . LYS A 1 106 ? -11.788 -2.391 -23.761 1.00 87.12 106 LYS A O 1
ATOM 764 N N . HIS A 1 107 ? -12.516 -1.204 -25.517 1.00 84.88 107 HIS A N 1
ATOM 765 C CA . HIS A 1 107 ? -11.203 -0.736 -25.990 1.00 84.88 107 HIS A CA 1
ATOM 766 C C . HIS A 1 107 ? -10.832 0.670 -25.492 1.00 84.88 107 HIS A C 1
ATOM 768 O O . HIS A 1 107 ? -9.930 1.312 -26.023 1.00 84.88 107 HIS A O 1
ATOM 774 N N . ALA A 1 108 ? -11.585 1.223 -24.536 1.00 80.44 108 ALA A N 1
ATOM 775 C CA . ALA A 1 108 ? -11.296 2.531 -23.956 1.00 80.44 108 ALA A CA 1
ATOM 776 C C . ALA A 1 108 ? -11.785 2.631 -22.509 1.00 80.44 108 ALA A C 1
ATOM 778 O O . ALA A 1 108 ? -12.908 2.223 -22.195 1.00 80.44 108 ALA A O 1
ATOM 779 N N . ALA A 1 109 ? -10.965 3.239 -21.653 1.00 77.69 109 ALA A N 1
ATOM 780 C CA . ALA A 1 109 ? -11.306 3.552 -20.269 1.00 77.69 109 ALA A CA 1
ATOM 781 C C . ALA A 1 109 ? -11.880 4.976 -20.110 1.00 77.69 109 ALA A C 1
ATOM 783 O O . ALA A 1 109 ? -11.570 5.882 -20.888 1.00 77.69 109 ALA A O 1
ATOM 784 N N . ALA A 1 110 ? -12.682 5.172 -19.055 1.00 77.00 110 ALA A N 1
ATOM 785 C CA . ALA A 1 110 ? -13.380 6.414 -18.686 1.00 77.00 110 ALA A CA 1
ATOM 786 C C . ALA A 1 110 ? -14.478 6.881 -19.685 1.00 77.00 110 ALA A C 1
ATOM 788 O O . ALA A 1 110 ? -15.207 6.047 -20.230 1.00 77.00 110 ALA A O 1
ATOM 789 N N . GLY A 1 111 ? -14.683 8.198 -19.842 1.00 69.62 111 GLY A N 1
ATOM 790 C CA . GLY A 1 111 ? -15.738 8.817 -20.669 1.00 69.62 111 GLY A CA 1
ATOM 791 C C . GLY A 1 111 ? -17.098 9.060 -19.979 1.00 69.62 111 GLY A C 1
ATOM 792 O O . GLY A 1 111 ? -17.276 8.782 -18.795 1.00 69.62 111 GLY A O 1
ATOM 793 N N . PHE A 1 112 ? -18.089 9.573 -20.726 1.00 67.25 112 PHE A N 1
ATOM 794 C CA . PHE A 1 112 ? -19.428 9.925 -20.204 1.00 67.25 112 PHE A CA 1
ATOM 795 C C . PHE A 1 112 ? -20.142 8.811 -19.412 1.00 67.25 112 PHE A C 1
ATOM 797 O O . PHE A 1 112 ? -20.671 9.111 -18.337 1.00 67.25 112 PHE A O 1
ATOM 804 N N . PRO A 1 113 ? -20.140 7.535 -19.855 1.00 69.75 113 PRO A N 1
ATOM 805 C CA . PRO A 1 113 ? -20.766 6.458 -19.087 1.00 69.75 113 PRO A CA 1
ATOM 806 C C . PRO A 1 113 ? -20.143 6.273 -17.696 1.00 69.75 113 PRO A C 1
ATOM 808 O O . PRO A 1 113 ? -20.864 6.003 -16.741 1.00 69.75 113 PRO A O 1
ATOM 811 N N . ALA A 1 114 ? -18.827 6.480 -17.565 1.00 69.06 114 ALA A N 1
ATOM 812 C CA . ALA A 1 114 ? -18.105 6.378 -16.294 1.00 69.06 114 ALA A CA 1
ATOM 813 C C . ALA A 1 114 ? -18.571 7.441 -15.285 1.00 69.06 114 ALA A C 1
ATOM 815 O O . ALA A 1 114 ? -18.802 7.150 -14.109 1.00 69.06 114 ALA A O 1
ATOM 816 N N . VAL A 1 115 ? -18.755 8.680 -15.756 1.00 72.19 115 VAL A N 1
ATOM 817 C CA . VAL A 1 115 ? -19.224 9.805 -14.932 1.00 72.19 115 VAL A CA 1
ATOM 818 C C . VAL A 1 115 ? -20.667 9.578 -14.483 1.00 72.19 115 VAL A C 1
ATOM 820 O O . VAL A 1 115 ? -20.960 9.671 -13.291 1.00 72.19 115 VAL A O 1
ATOM 823 N N . GLY A 1 116 ? -21.559 9.215 -15.412 1.00 75.94 116 GLY A N 1
ATOM 824 C CA . GLY A 1 116 ? -22.962 8.933 -15.096 1.00 75.94 116 GLY A CA 1
ATOM 825 C C . GLY A 1 116 ? -23.119 7.785 -14.096 1.00 75.94 116 GLY A C 1
ATOM 826 O O . GLY A 1 116 ? -23.891 7.890 -13.143 1.00 75.94 116 GLY A O 1
ATOM 827 N N . HIS A 1 117 ? -22.333 6.719 -14.261 1.00 77.50 117 HIS A N 1
ATOM 828 C CA . HIS A 1 117 ? -22.334 5.571 -13.361 1.00 77.50 117 HIS A CA 1
ATOM 829 C C . HIS A 1 117 ? -21.878 5.929 -11.936 1.00 77.50 117 HIS A C 1
ATOM 831 O O . HIS A 1 117 ? -22.558 5.601 -10.961 1.00 77.50 117 HIS A O 1
ATOM 837 N N . SER A 1 118 ? -20.777 6.677 -11.824 1.00 76.44 118 SER A N 1
ATOM 838 C CA . SER A 1 118 ? -20.240 7.160 -10.545 1.00 76.44 118 SER A CA 1
ATOM 839 C C . SER A 1 118 ? -21.242 8.037 -9.797 1.00 76.44 118 SER A C 1
ATOM 841 O O . SER A 1 118 ? -21.463 7.846 -8.603 1.00 76.44 118 SER A O 1
ATOM 843 N N . LEU A 1 119 ? -21.879 8.978 -10.504 1.00 81.44 119 LEU A N 1
ATOM 844 C CA . LEU A 1 119 ? -22.883 9.873 -9.928 1.00 81.44 119 LEU A CA 1
ATOM 845 C C . LEU A 1 119 ? -24.136 9.114 -9.488 1.00 81.44 119 LEU A C 1
ATOM 847 O O . LEU A 1 119 ? -24.687 9.415 -8.433 1.00 81.44 119 LEU A O 1
ATOM 851 N N . ARG A 1 120 ? -24.565 8.100 -10.250 1.00 83.69 120 ARG A N 1
ATOM 852 C CA . ARG A 1 120 ? -25.687 7.230 -9.873 1.00 83.69 120 ARG A CA 1
ATOM 853 C C . ARG A 1 120 ? -25.420 6.522 -8.544 1.00 83.69 120 ARG A C 1
ATOM 855 O O . ARG A 1 120 ? -26.258 6.608 -7.649 1.00 83.69 120 ARG A O 1
ATOM 862 N N . ILE A 1 121 ? -24.264 5.870 -8.402 1.00 82.00 121 ILE A N 1
ATOM 863 C CA . ILE A 1 121 ? -23.879 5.191 -7.152 1.00 82.00 121 ILE A CA 1
ATOM 864 C C . ILE A 1 121 ? -23.761 6.205 -6.010 1.00 82.00 121 ILE A C 1
ATOM 866 O O . ILE A 1 121 ? -24.298 5.983 -4.926 1.00 82.00 121 ILE A O 1
ATOM 870 N N . ALA A 1 122 ? -23.117 7.346 -6.258 1.00 84.00 122 ALA A N 1
ATOM 871 C CA . ALA A 1 122 ? -22.969 8.400 -5.265 1.00 84.00 122 ALA A CA 1
ATOM 872 C C . ALA A 1 122 ? -24.326 8.902 -4.749 1.00 84.00 122 ALA A C 1
ATOM 874 O O . ALA A 1 122 ? -24.538 8.936 -3.538 1.00 84.00 122 ALA A O 1
ATOM 875 N N . HIS A 1 123 ? -25.283 9.177 -5.640 1.00 87.62 123 HIS A N 1
ATOM 876 C CA . HIS A 1 123 ? -26.643 9.560 -5.257 1.00 87.62 123 HIS A CA 1
ATOM 877 C C . HIS A 1 123 ? -27.369 8.450 -4.487 1.00 87.62 123 HIS A C 1
ATOM 879 O O . HIS A 1 123 ? -28.021 8.737 -3.486 1.00 87.62 123 HIS A O 1
ATOM 885 N N . GLN A 1 124 ? -27.231 7.187 -4.903 1.00 86.62 124 GLN A N 1
ATOM 886 C CA . GLN A 1 124 ? -27.843 6.051 -4.207 1.00 86.62 124 GLN A CA 1
ATOM 887 C C . GLN A 1 124 ? -27.318 5.876 -2.778 1.00 86.62 124 GLN A C 1
ATOM 889 O O . GLN A 1 124 ? -28.085 5.461 -1.910 1.00 86.62 124 GLN A O 1
ATOM 894 N N . GLN A 1 125 ? -26.044 6.183 -2.526 1.00 88.25 125 GLN A N 1
ATOM 895 C CA . GLN A 1 125 ? -25.434 6.073 -1.200 1.00 88.25 125 GLN A CA 1
ATOM 896 C C . GLN A 1 125 ? -25.645 7.324 -0.345 1.00 88.25 125 GLN A C 1
ATOM 898 O O . GLN A 1 125 ? -25.955 7.222 0.838 1.00 88.25 125 GLN A O 1
ATOM 903 N N . MET A 1 126 ? -25.453 8.513 -0.916 1.00 89.50 126 MET A N 1
ATOM 904 C CA . MET A 1 126 ? -25.306 9.759 -0.161 1.00 89.50 126 MET A CA 1
ATOM 905 C C . MET A 1 126 ? -26.494 10.722 -0.302 1.00 89.50 126 MET A C 1
ATOM 907 O O . MET A 1 126 ? -26.576 11.673 0.470 1.00 89.50 126 MET A O 1
ATOM 911 N N . GLY A 1 127 ? -27.389 10.534 -1.275 1.00 87.94 127 GLY A N 1
ATOM 912 C CA . GLY A 1 127 ? -28.306 11.593 -1.717 1.00 87.94 127 GLY A CA 1
ATOM 913 C C . GLY A 1 127 ? -27.596 12.668 -2.558 1.00 87.94 127 GLY A C 1
ATOM 914 O O . GLY A 1 127 ? -26.367 12.697 -2.665 1.00 87.94 127 GLY A O 1
ATOM 915 N N . ILE A 1 128 ? -28.357 13.559 -3.186 1.00 85.31 128 ILE A N 1
ATOM 916 C CA . ILE A 1 128 ? -27.904 14.570 -4.154 1.00 85.31 128 ILE A CA 1
ATOM 917 C C . ILE A 1 128 ? -27.010 15.626 -3.492 1.00 85.31 128 ILE A C 1
ATOM 919 O O . ILE A 1 128 ? -25.896 15.888 -3.952 1.00 85.31 128 ILE A O 1
ATOM 923 N N . ARG A 1 129 ? -27.461 16.233 -2.390 1.00 86.00 129 ARG A N 1
ATOM 924 C CA . ARG A 1 129 ? -26.758 17.335 -1.719 1.00 86.00 129 ARG A CA 1
ATOM 925 C C . ARG A 1 129 ? -25.433 16.868 -1.134 1.00 86.00 129 ARG A C 1
ATOM 927 O O . ARG A 1 129 ? -24.419 17.543 -1.318 1.00 86.00 129 ARG A O 1
ATOM 934 N N . ARG A 1 130 ? -25.425 15.735 -0.420 1.00 88.31 130 ARG A N 1
ATOM 935 C CA . ARG A 1 130 ? -24.187 15.189 0.165 1.00 88.31 130 ARG A CA 1
ATOM 936 C C . ARG A 1 130 ? -23.236 14.747 -0.945 1.00 88.31 130 ARG A C 1
ATOM 938 O O . ARG A 1 130 ? -22.062 15.066 -0.847 1.00 88.31 130 ARG A O 1
ATOM 945 N N . THR A 1 131 ? -23.727 14.153 -2.037 1.00 87.00 131 THR A N 1
ATOM 946 C CA . THR A 1 131 ? -22.892 13.838 -3.212 1.00 87.00 131 THR A CA 1
ATOM 947 C C . THR A 1 131 ? -22.160 15.064 -3.747 1.00 87.00 131 THR A C 1
ATOM 949 O O . THR A 1 131 ? -20.934 15.039 -3.848 1.00 87.00 131 THR A O 1
ATOM 952 N N . ALA A 1 132 ? -22.881 16.152 -4.034 1.00 85.62 132 ALA A N 1
ATOM 953 C CA . ALA A 1 132 ? -22.277 17.366 -4.578 1.00 85.62 132 ALA A CA 1
ATOM 954 C C . ALA A 1 132 ? -21.216 17.960 -3.631 1.00 85.62 132 ALA A C 1
ATOM 956 O O . ALA A 1 132 ? -20.106 18.274 -4.055 1.00 85.62 132 ALA A O 1
ATOM 957 N N . LEU A 1 133 ? -21.531 18.063 -2.335 1.00 84.88 133 LEU A N 1
ATOM 958 C CA . LEU A 1 133 ? -20.618 18.623 -1.333 1.00 84.88 133 LEU A CA 1
ATOM 959 C C . LEU A 1 133 ? -19.385 17.750 -1.086 1.00 84.88 133 LEU A C 1
ATOM 961 O O . LEU A 1 133 ? -18.301 18.284 -0.847 1.00 84.88 133 LEU A O 1
ATOM 965 N N . THR A 1 134 ? -19.553 16.428 -1.090 1.00 85.81 134 THR A N 1
ATOM 966 C CA . THR A 1 134 ? -18.473 15.482 -0.813 1.00 85.81 134 THR A CA 1
ATOM 967 C C . THR A 1 134 ? -17.524 15.390 -2.001 1.00 85.81 134 THR A C 1
ATOM 969 O O . THR A 1 134 ? -16.325 15.584 -1.821 1.00 85.81 134 THR A O 1
ATOM 972 N N . LEU A 1 135 ? -18.038 15.170 -3.217 1.00 86.56 135 LEU A N 1
ATOM 973 C CA . LEU A 1 135 ? -17.203 14.963 -4.406 1.00 86.56 135 LEU A CA 1
ATOM 974 C C . LEU A 1 135 ? -16.360 16.196 -4.772 1.00 86.56 135 LEU A C 1
ATOM 976 O O . LEU A 1 135 ? -15.222 16.039 -5.200 1.00 86.56 135 LEU A O 1
ATOM 980 N N . MET A 1 136 ? -16.850 17.417 -4.518 1.00 84.81 136 MET A N 1
ATOM 981 C CA . MET A 1 136 ? -16.068 18.654 -4.705 1.00 84.81 136 MET A CA 1
ATOM 982 C C . MET A 1 136 ? -14.891 18.810 -3.725 1.00 84.81 136 MET A C 1
ATOM 984 O O . MET A 1 136 ? -14.086 19.724 -3.879 1.00 84.81 136 MET A O 1
ATOM 988 N N . ARG A 1 137 ? -14.800 17.974 -2.683 1.00 86.06 137 ARG A N 1
ATOM 989 C CA . ARG A 1 137 ? -13.759 18.056 -1.642 1.00 86.06 137 ARG A CA 1
ATOM 990 C C . ARG A 1 137 ? -12.741 16.920 -1.703 1.00 86.06 137 ARG A C 1
ATOM 992 O O . ARG A 1 137 ? -11.709 17.031 -1.048 1.00 86.06 137 ARG A O 1
ATOM 999 N N . VAL A 1 138 ? -13.012 15.860 -2.460 1.00 87.94 138 VAL A N 1
ATOM 1000 C CA . VAL A 1 138 ? -12.104 14.711 -2.595 1.00 87.94 138 VAL A CA 1
ATOM 1001 C C . VAL A 1 138 ? -10.800 15.155 -3.260 1.00 87.94 138 VAL A C 1
ATOM 1003 O O . VAL A 1 138 ? -10.837 15.848 -4.279 1.00 87.94 138 VAL A O 1
ATOM 1006 N N . ASN A 1 139 ? -9.666 14.760 -2.673 1.00 83.56 139 ASN A N 1
ATOM 1007 C CA . ASN A 1 139 ? -8.298 15.020 -3.140 1.00 83.56 139 ASN A CA 1
ATOM 1008 C C . ASN A 1 139 ? -7.960 16.511 -3.323 1.00 83.56 139 ASN A C 1
ATOM 1010 O O . ASN A 1 139 ? -7.020 16.882 -4.024 1.00 83.56 139 ASN A O 1
ATOM 1014 N N . GLN A 1 140 ? -8.726 17.406 -2.698 1.00 86.38 140 GLN A N 1
ATOM 1015 C CA . GLN A 1 140 ? -8.449 18.840 -2.712 1.00 86.38 140 GLN A CA 1
ATOM 1016 C C . GLN A 1 140 ? -7.487 19.216 -1.584 1.00 86.38 140 GLN A C 1
ATOM 1018 O O . GLN A 1 140 ? -7.582 18.688 -0.481 1.00 86.38 140 GLN A O 1
ATOM 1023 N N . LYS A 1 141 ? -6.655 20.242 -1.803 1.00 82.12 141 LYS A N 1
ATOM 1024 C CA . LYS A 1 141 ? -5.668 20.765 -0.828 1.00 82.12 141 LYS A CA 1
ATOM 1025 C C . LYS A 1 141 ? -6.228 21.049 0.583 1.00 82.12 141 LYS A C 1
ATOM 1027 O O . LYS A 1 141 ? -5.509 20.992 1.573 1.00 82.12 141 LYS A O 1
ATOM 1032 N N . LYS A 1 142 ? -7.517 21.405 0.686 1.00 82.62 142 LYS A N 1
ATOM 1033 C CA . LYS A 1 142 ? -8.227 21.681 1.959 1.00 82.62 142 LYS A CA 1
ATOM 1034 C C . LYS A 1 142 ? -9.371 20.699 2.251 1.00 82.62 142 LYS A C 1
ATOM 1036 O O . LYS A 1 142 ? -10.239 20.999 3.083 1.00 82.62 142 LYS A O 1
ATOM 1041 N N . GLY A 1 143 ? -9.409 19.594 1.515 1.00 86.38 143 GLY A N 1
ATOM 1042 C CA . GLY A 1 143 ? -10.387 18.524 1.635 1.00 86.38 143 GLY A CA 1
ATOM 1043 C C . GLY A 1 143 ? -9.773 17.272 2.249 1.00 86.38 143 GLY A C 1
ATOM 1044 O O . GLY A 1 143 ? -8.868 17.372 3.076 1.00 86.38 143 GLY A O 1
ATOM 1045 N N . PHE A 1 144 ? -10.279 16.110 1.851 1.00 86.19 144 PHE A N 1
ATOM 1046 C CA . PHE A 1 144 ? -9.816 14.814 2.338 1.00 86.19 144 PHE A CA 1
ATOM 1047 C C . PHE A 1 144 ? -9.284 13.969 1.188 1.00 86.19 144 PHE A C 1
ATOM 1049 O O . PHE A 1 144 ? -9.752 14.077 0.053 1.00 86.19 144 PHE A O 1
ATOM 1056 N N . ASP A 1 145 ? -8.308 13.136 1.511 1.00 87.00 145 ASP A N 1
ATOM 1057 C CA . ASP A 1 145 ? -7.703 12.193 0.584 1.00 87.00 145 ASP A CA 1
ATOM 1058 C C . ASP A 1 145 ? -8.651 11.010 0.330 1.00 87.00 145 ASP A C 1
ATOM 1060 O O . ASP A 1 145 ? -9.388 10.579 1.219 1.00 87.00 145 ASP A O 1
ATOM 1064 N N . CYS A 1 146 ? -8.676 10.486 -0.891 1.00 86.50 146 CYS A N 1
ATOM 1065 C CA . CYS A 1 146 ? -9.506 9.342 -1.239 1.00 86.50 146 CYS A CA 1
ATOM 1066 C C . CYS A 1 146 ? -9.077 8.097 -0.435 1.00 86.50 146 CYS A C 1
ATOM 1068 O O . CYS A 1 146 ? -7.959 7.615 -0.611 1.00 86.50 146 CYS A O 1
ATOM 1070 N N . PRO A 1 147 ? -9.972 7.458 0.346 1.00 82.00 147 PRO A N 1
ATOM 1071 C CA . PRO A 1 147 ? -9.621 6.279 1.150 1.00 82.00 147 PRO A CA 1
ATOM 1072 C C . PRO A 1 147 ? -9.290 5.028 0.316 1.00 82.00 147 PRO A C 1
ATOM 1074 O O . PRO A 1 147 ? -8.932 3.984 0.860 1.00 82.00 147 PRO A O 1
ATOM 1077 N N . GLY A 1 148 ? -9.443 5.104 -1.009 1.00 81.56 148 GLY A N 1
ATOM 1078 C CA . GLY A 1 148 ? -9.135 4.022 -1.932 1.00 81.56 148 GLY A CA 1
ATOM 1079 C C . GLY A 1 148 ? -7.647 3.931 -2.261 1.00 81.56 148 GLY A C 1
ATOM 1080 O O . GLY A 1 148 ? -6.982 2.980 -1.856 1.00 81.56 148 GLY A O 1
ATOM 1081 N N . CYS A 1 149 ? -7.132 4.880 -3.044 1.00 83.31 149 CYS A N 1
ATOM 1082 C CA . CYS A 1 149 ? -5.943 4.706 -3.887 1.00 83.31 149 CYS A CA 1
ATOM 1083 C C . CYS A 1 149 ? -4.793 5.646 -3.496 1.00 83.31 149 CYS A C 1
ATOM 1085 O O . CYS A 1 149 ? -5.022 6.844 -3.385 1.00 83.31 149 CYS A O 1
ATOM 1087 N N . ALA A 1 150 ? -3.566 5.121 -3.396 1.00 85.38 150 ALA A N 1
ATOM 1088 C CA . ALA A 1 150 ? -2.344 5.878 -3.071 1.00 85.38 150 ALA A CA 1
ATOM 1089 C C . ALA A 1 150 ? -1.666 6.534 -4.285 1.00 85.38 150 ALA A C 1
ATOM 1091 O O . ALA A 1 150 ? -0.446 6.710 -4.300 1.00 85.38 150 ALA A O 1
ATOM 1092 N N . TRP A 1 151 ? -2.403 6.819 -5.360 1.00 89.06 151 TRP A N 1
ATOM 1093 C CA . TRP A 1 151 ? -1.817 7.583 -6.462 1.00 89.06 151 TRP A CA 1
ATOM 1094 C C . TRP A 1 151 ? -1.476 9.003 -5.960 1.00 89.06 151 TRP A C 1
ATOM 1096 O O . TRP A 1 151 ? -2.225 9.522 -5.132 1.00 89.06 151 TRP A O 1
ATOM 1106 N N . PRO A 1 152 ? -0.392 9.641 -6.436 1.00 83.94 152 PRO A N 1
ATOM 1107 C CA . PRO A 1 152 ? -0.068 11.025 -6.118 1.00 83.94 152 PRO A CA 1
ATOM 1108 C C . PRO A 1 152 ? -0.928 12.013 -6.898 1.00 83.94 152 PRO A C 1
ATOM 1110 O O . PRO A 1 152 ? -1.786 11.682 -7.726 1.00 83.94 152 PRO A O 1
ATOM 1113 N N . GLU A 1 153 ? -0.674 13.278 -6.628 1.00 81.50 153 GLU A N 1
ATOM 1114 C CA . GLU A 1 153 ? -1.642 14.319 -6.843 1.00 81.50 153 GLU A CA 1
ATOM 1115 C C . GLU A 1 153 ? -0.859 15.601 -7.157 1.00 81.50 153 GLU A C 1
ATOM 1117 O O . GLU A 1 153 ? -0.272 16.214 -6.270 1.00 81.50 153 GLU A O 1
ATOM 1122 N N . GLY A 1 154 ? -0.898 16.072 -8.409 1.00 74.75 154 GLY A N 1
ATOM 1123 C CA . GLY A 1 154 ? -0.086 17.214 -8.863 1.00 74.75 154 GLY A CA 1
ATOM 1124 C C . GLY A 1 154 ? -0.457 18.567 -8.242 1.00 74.75 154 GLY A C 1
ATOM 1125 O O . GLY A 1 154 ? -1.574 18.771 -7.785 1.00 74.75 154 GLY A O 1
ATOM 1126 N N . ASP A 1 155 ? 0.453 19.540 -8.252 1.00 74.19 155 ASP A N 1
ATOM 1127 C CA . ASP A 1 155 ? 0.237 20.810 -7.535 1.00 74.19 155 ASP A CA 1
ATOM 1128 C C . ASP A 1 155 ? -1.012 21.604 -7.997 1.00 74.19 155 ASP A C 1
ATOM 1130 O O . ASP A 1 155 ? -1.694 22.255 -7.196 1.00 74.19 155 ASP A O 1
ATOM 1134 N N . LYS A 1 156 ? -1.365 21.506 -9.286 1.00 74.94 156 LYS A N 1
ATOM 1135 C CA . LYS A 1 156 ? -2.616 22.051 -9.833 1.00 74.94 156 LYS A CA 1
ATOM 1136 C C . LYS A 1 156 ? -3.736 21.016 -9.706 1.00 74.94 156 LYS A C 1
ATOM 1138 O O . LYS A 1 156 ? -3.667 19.966 -10.334 1.00 74.94 156 LYS A O 1
ATOM 1143 N N . ARG A 1 157 ? -4.772 21.354 -8.929 1.00 78.12 157 ARG A N 1
ATOM 1144 C CA . ARG A 1 157 ? -5.980 20.542 -8.704 1.00 78.12 157 ARG A CA 1
ATOM 1145 C C . ARG A 1 157 ? -7.128 21.015 -9.599 1.00 78.12 157 ARG A C 1
ATOM 1147 O O . ARG A 1 157 ? -7.503 22.186 -9.560 1.00 78.12 157 ARG A O 1
ATOM 1154 N N . HIS A 1 158 ? -7.719 20.110 -10.362 1.00 74.50 158 HIS A N 1
ATOM 1155 C CA . HIS A 1 158 ? -9.021 20.271 -10.992 1.00 74.50 158 HIS A CA 1
ATOM 1156 C C . HIS A 1 158 ? -10.146 20.334 -9.942 1.00 74.50 158 HIS A C 1
ATOM 1158 O O . HIS A 1 158 ? -10.005 19.909 -8.798 1.00 74.50 158 HIS A O 1
ATOM 1164 N N . ALA A 1 159 ? -11.314 20.847 -10.332 1.00 65.44 159 ALA A N 1
ATOM 1165 C CA . ALA A 1 159 ? -12.482 20.888 -9.445 1.00 65.44 159 ALA A CA 1
ATOM 1166 C C . ALA A 1 159 ? -13.072 19.488 -9.154 1.00 65.44 159 ALA A C 1
ATOM 1168 O O . ALA A 1 159 ? -13.770 19.305 -8.160 1.00 65.44 159 ALA A O 1
ATOM 1169 N N . ALA A 1 160 ? -12.785 18.504 -10.015 1.00 71.88 160 ALA A N 1
ATOM 1170 C CA . ALA A 1 160 ? -13.178 17.103 -9.876 1.00 71.88 160 ALA A CA 1
ATOM 1171 C C . ALA A 1 160 ? -11.929 16.202 -9.916 1.00 71.88 160 ALA A C 1
ATOM 1173 O O . ALA A 1 160 ? -11.618 15.585 -10.935 1.00 71.88 160 ALA A O 1
ATOM 1174 N N . GLU A 1 161 ? -11.198 16.161 -8.801 1.00 75.38 161 GLU A N 1
ATOM 1175 C CA . GLU A 1 161 ? -9.956 15.382 -8.631 1.00 75.38 161 GLU A CA 1
ATOM 1176 C C . GLU A 1 161 ? -10.213 13.954 -8.146 1.00 75.38 161 GLU A C 1
ATOM 1178 O O . GLU A 1 161 ? -9.565 13.449 -7.237 1.00 75.38 161 GLU A O 1
ATOM 1183 N N . PHE A 1 162 ? -11.182 13.263 -8.734 1.00 72.94 162 PHE A N 1
ATOM 1184 C CA . PHE A 1 162 ? -11.465 11.872 -8.396 1.00 72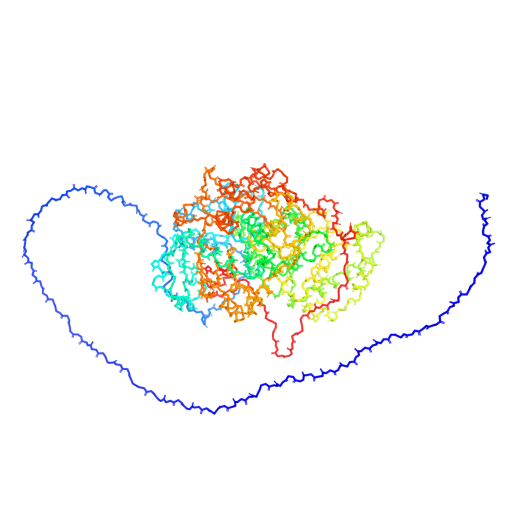.94 162 PHE A CA 1
ATOM 1185 C C . PHE A 1 162 ? -11.685 11.050 -9.660 1.00 72.94 162 PHE A C 1
ATOM 1187 O O . PHE A 1 162 ? -12.237 11.520 -10.653 1.00 72.94 162 PHE A O 1
ATOM 1194 N N . CYS A 1 163 ? -11.261 9.789 -9.617 1.00 74.56 163 CYS A N 1
ATOM 1195 C CA . CYS A 1 163 ? -11.647 8.813 -10.625 1.00 74.56 163 CYS A CA 1
ATOM 1196 C C . CYS A 1 163 ? -13.008 8.191 -10.289 1.00 74.56 163 CYS A C 1
ATOM 1198 O O . CYS A 1 163 ? -13.497 8.319 -9.167 1.00 74.56 163 CYS A O 1
ATOM 1200 N N . GLU A 1 164 ? -13.593 7.458 -11.238 1.00 77.00 164 GLU A N 1
ATOM 1201 C CA . GLU A 1 164 ? -14.849 6.725 -11.026 1.00 77.00 164 GLU A CA 1
ATOM 1202 C C . GLU A 1 164 ? -14.789 5.822 -9.778 1.00 77.00 164 GLU A C 1
ATOM 1204 O O . GLU A 1 164 ? -15.670 5.884 -8.921 1.00 77.00 164 GLU A O 1
ATOM 1209 N N . ASN A 1 165 ? -13.711 5.052 -9.609 1.00 79.50 165 ASN A N 1
ATOM 1210 C CA . ASN A 1 165 ? -13.556 4.174 -8.444 1.00 79.50 165 ASN A CA 1
ATOM 1211 C C . ASN A 1 165 ? -13.313 4.956 -7.147 1.00 79.50 165 ASN A C 1
ATOM 1213 O O . ASN A 1 165 ? -13.765 4.533 -6.088 1.00 79.50 165 ASN A O 1
ATOM 1217 N N . GLY A 1 166 ? -12.685 6.132 -7.228 1.00 81.50 166 GLY A N 1
ATOM 1218 C CA . GLY A 1 166 ? -12.569 7.053 -6.100 1.00 81.50 166 GLY A CA 1
ATOM 1219 C C . GLY A 1 166 ? -13.930 7.594 -5.663 1.00 81.50 166 GLY A C 1
ATOM 1220 O O . GLY A 1 166 ? -14.236 7.581 -4.476 1.00 81.50 166 GLY A O 1
ATOM 1221 N N . ALA A 1 167 ? -14.791 7.984 -6.608 1.00 83.69 167 ALA A N 1
ATOM 1222 C CA . ALA A 1 167 ? -16.155 8.415 -6.302 1.00 83.69 167 ALA A CA 1
ATOM 1223 C C . ALA A 1 167 ? -16.971 7.304 -5.628 1.00 83.69 167 ALA A C 1
ATOM 1225 O O . ALA A 1 167 ? -17.670 7.577 -4.655 1.00 83.69 167 ALA A O 1
ATOM 1226 N N . LYS A 1 168 ? -16.852 6.055 -6.100 1.00 86.12 168 LYS A N 1
ATOM 1227 C CA . LYS A 1 168 ? -17.506 4.892 -5.477 1.00 86.12 168 LYS A CA 1
ATOM 1228 C C . LYS A 1 168 ? -16.970 4.617 -4.071 1.00 86.12 168 LYS A C 1
ATOM 1230 O O . LYS A 1 168 ? -17.764 4.436 -3.156 1.00 86.12 168 LYS A O 1
ATOM 1235 N N . ALA A 1 169 ? -15.650 4.657 -3.873 1.00 86.56 169 ALA A N 1
ATOM 1236 C CA . ALA A 1 169 ? -15.027 4.483 -2.558 1.00 86.56 169 ALA A CA 1
ATOM 1237 C C . ALA A 1 169 ? -15.515 5.526 -1.547 1.00 86.56 169 ALA A C 1
ATOM 1239 O O . ALA A 1 169 ? -15.860 5.194 -0.415 1.00 86.56 169 ALA A O 1
ATOM 1240 N N . VAL A 1 170 ? -15.590 6.782 -1.982 1.00 88.19 170 VAL A N 1
ATOM 1241 C CA . VAL A 1 170 ? -16.089 7.889 -1.169 1.00 88.19 170 VAL A CA 1
ATOM 1242 C C . VAL A 1 170 ? -17.584 7.748 -0.902 1.00 88.19 170 VAL A C 1
ATOM 1244 O O . VAL A 1 170 ? -18.009 7.932 0.232 1.00 88.19 170 VAL A O 1
ATOM 1247 N N . ALA A 1 171 ? -18.384 7.382 -1.905 1.00 89.19 171 ALA A N 1
ATOM 1248 C CA . ALA A 1 171 ? -19.814 7.138 -1.741 1.00 89.19 171 ALA A CA 1
ATOM 1249 C C . ALA A 1 171 ? -20.097 6.020 -0.731 1.00 89.19 171 ALA A C 1
ATOM 1251 O O . ALA A 1 171 ? -20.988 6.148 0.105 1.00 89.19 171 ALA A O 1
ATOM 1252 N N . GLU A 1 172 ? -19.314 4.947 -0.796 1.00 89.69 172 GLU A N 1
ATOM 1253 C CA . GLU A 1 172 ? -19.420 3.799 0.094 1.00 89.69 172 GLU A CA 1
ATOM 1254 C C . GLU A 1 172 ? -19.166 4.182 1.561 1.00 89.69 172 GLU A C 1
ATOM 1256 O O . GLU A 1 172 ? -19.911 3.737 2.436 1.00 89.69 172 GLU A O 1
ATOM 1261 N N . GLU A 1 173 ? -18.162 5.029 1.829 1.00 90.56 173 GLU A N 1
ATOM 1262 C CA . GLU A 1 173 ? -17.831 5.530 3.173 1.00 90.56 173 GLU A CA 1
ATOM 1263 C C . GLU A 1 173 ? -18.808 6.618 3.656 1.00 90.56 173 GLU A C 1
ATOM 1265 O O . GLU A 1 173 ? -19.249 6.598 4.807 1.00 90.56 173 GLU A O 1
ATOM 1270 N N . ALA A 1 174 ? -19.178 7.557 2.785 1.00 91.94 174 ALA A N 1
ATOM 1271 C CA . ALA A 1 174 ? -20.006 8.719 3.114 1.00 91.94 174 ALA A CA 1
ATOM 1272 C C . ALA A 1 174 ? -21.522 8.452 3.019 1.00 91.94 174 ALA A C 1
ATOM 1274 O O . ALA A 1 174 ? -22.325 9.390 3.103 1.00 91.94 174 ALA A O 1
ATOM 1275 N N . THR A 1 175 ? -21.913 7.187 2.838 1.00 93.94 175 THR A N 1
ATOM 1276 C CA . THR A 1 175 ? -23.302 6.729 2.731 1.00 93.94 175 THR A CA 1
ATOM 1277 C C . THR A 1 175 ? -24.184 7.216 3.887 1.00 93.94 175 THR A C 1
ATOM 1279 O O . THR A 1 175 ? -23.743 7.370 5.031 1.00 93.94 175 THR A O 1
ATOM 1282 N N . LEU A 1 176 ? -25.468 7.451 3.608 1.00 94.12 176 LEU A N 1
ATOM 1283 C CA . LEU A 1 176 ? -26.489 7.772 4.612 1.00 94.12 176 LEU A CA 1
ATOM 1284 C C . LEU A 1 176 ? -27.115 6.525 5.251 1.00 94.12 176 LEU A C 1
ATOM 1286 O O . LEU A 1 176 ? -27.841 6.655 6.233 1.00 94.12 176 LEU A O 1
ATOM 1290 N N . ARG A 1 177 ? -26.825 5.323 4.740 1.00 95.56 177 ARG A N 1
ATOM 1291 C CA . ARG A 1 177 ? -27.305 4.063 5.328 1.00 95.56 177 ARG A CA 1
ATOM 1292 C C . ARG A 1 177 ? -26.614 3.781 6.665 1.00 95.56 177 ARG A C 1
ATOM 1294 O O . ARG A 1 177 ? -25.448 4.150 6.853 1.00 95.56 177 ARG A O 1
ATOM 1301 N N . ARG A 1 178 ? -27.317 3.138 7.597 1.00 96.56 178 ARG A N 1
ATOM 1302 C CA . ARG A 1 178 ? -26.855 2.898 8.972 1.00 96.56 178 ARG A CA 1
ATOM 1303 C C . ARG A 1 178 ? -27.095 1.451 9.377 1.00 96.56 178 ARG A C 1
ATOM 1305 O O . ARG A 1 178 ? -28.165 0.915 9.116 1.00 96.56 178 ARG A O 1
ATOM 1312 N N . VAL A 1 179 ? -26.104 0.884 10.051 1.00 97.69 179 VAL A N 1
ATOM 1313 C CA . VAL A 1 179 ? -26.173 -0.397 10.750 1.00 97.69 179 VAL A CA 1
ATOM 1314 C C . VAL A 1 179 ? -26.232 -0.075 12.242 1.00 97.69 179 VAL A C 1
ATOM 1316 O O . VAL A 1 179 ? -25.224 0.315 12.834 1.00 97.69 179 VAL A O 1
ATOM 1319 N N . THR A 1 180 ? -27.438 -0.159 12.800 1.00 97.50 180 THR A N 1
ATOM 1320 C CA . THR A 1 180 ? -27.782 0.167 14.194 1.00 97.50 180 THR A CA 1
ATOM 1321 C C . THR A 1 180 ? -27.829 -1.098 15.064 1.00 97.50 180 THR A C 1
ATOM 1323 O O . THR A 1 180 ? -27.809 -2.202 14.522 1.00 97.50 180 THR A O 1
ATOM 1326 N N . PRO A 1 181 ? -27.931 -0.993 16.401 1.00 97.94 181 PRO A N 1
ATOM 1327 C CA . PRO A 1 181 ? -28.190 -2.153 17.266 1.00 97.94 181 PRO A CA 1
ATOM 1328 C C . PRO A 1 181 ? -29.387 -2.996 16.817 1.00 97.94 181 PRO A C 1
ATOM 1330 O O . PRO A 1 181 ? -29.285 -4.218 16.794 1.00 97.94 181 PRO A O 1
ATOM 1333 N N . ASP A 1 182 ? -30.481 -2.360 16.391 1.00 97.81 182 ASP A N 1
ATOM 1334 C CA . ASP A 1 182 ? -31.681 -3.066 15.919 1.00 97.81 182 ASP A CA 1
ATOM 1335 C C . ASP A 1 182 ? -31.392 -3.977 14.716 1.00 97.81 182 ASP A C 1
ATOM 1337 O O . ASP A 1 182 ? -32.004 -5.033 14.581 1.00 97.81 182 ASP A O 1
ATOM 1341 N N . PHE A 1 183 ? -30.433 -3.602 13.858 1.00 97.69 183 PHE A N 1
ATOM 1342 C CA . PHE A 1 183 ? -29.985 -4.465 12.764 1.00 97.69 183 PHE A CA 1
ATOM 1343 C C . PHE A 1 183 ? -29.370 -5.757 13.310 1.00 97.69 183 PHE A C 1
ATOM 1345 O O . PHE A 1 183 ? -29.725 -6.840 12.863 1.00 97.69 183 PHE A O 1
ATOM 1352 N N . PHE A 1 184 ? -28.477 -5.663 14.296 1.00 98.06 184 PHE A N 1
ATOM 1353 C CA . PHE A 1 184 ? -27.839 -6.844 14.878 1.00 98.06 184 PHE A CA 1
ATOM 1354 C C . PHE A 1 184 ? -28.813 -7.702 15.687 1.00 98.06 184 PHE A C 1
ATOM 1356 O O . PHE A 1 184 ? -28.718 -8.923 15.639 1.00 98.06 184 PHE A O 1
ATOM 1363 N N . ALA A 1 185 ? -29.794 -7.087 16.351 1.00 97.12 185 ALA A N 1
ATOM 1364 C CA . ALA A 1 185 ? -30.871 -7.820 17.012 1.00 97.12 185 ALA A CA 1
ATOM 1365 C C . ALA A 1 185 ? -31.735 -8.617 16.014 1.00 97.12 185 ALA A C 1
ATOM 1367 O O . ALA A 1 185 ? -32.214 -9.701 16.340 1.00 97.12 185 ALA A O 1
ATOM 1368 N N . ALA A 1 186 ? -31.924 -8.099 14.795 1.00 96.81 186 ALA A N 1
ATOM 1369 C CA . ALA A 1 186 ? -32.682 -8.762 13.734 1.00 96.81 186 ALA A CA 1
ATOM 1370 C C . ALA A 1 186 ? -31.869 -9.796 12.930 1.00 96.81 186 ALA A C 1
ATOM 1372 O O . ALA A 1 186 ? -32.463 -10.632 12.250 1.00 96.81 186 ALA A O 1
ATOM 1373 N N . HIS A 1 187 ? -30.536 -9.740 12.995 1.00 96.94 187 HIS A N 1
ATOM 1374 C CA . HIS A 1 187 ? -29.637 -10.549 12.175 1.00 96.94 187 HIS A CA 1
ATOM 1375 C C . HIS A 1 187 ? -28.589 -11.281 13.030 1.00 96.94 187 HIS A C 1
ATOM 1377 O O . HIS A 1 187 ? -27.491 -10.754 13.247 1.00 96.94 187 HIS A O 1
ATOM 1383 N N . PRO A 1 188 ? -28.888 -12.516 13.480 1.00 97.25 188 PRO A N 1
ATOM 1384 C CA . PRO A 1 188 ? -27.904 -13.386 14.115 1.00 97.25 188 PRO A CA 1
ATOM 1385 C C . PRO A 1 188 ? -26.670 -13.599 13.232 1.00 97.25 188 PRO A C 1
ATOM 1387 O O . PRO A 1 188 ? -26.748 -13.579 12.001 1.00 97.25 188 PRO A O 1
ATOM 1390 N N . VAL A 1 189 ? -25.522 -13.878 13.847 1.00 97.75 189 VAL A N 1
ATOM 1391 C CA . VAL A 1 189 ? -24.245 -14.065 13.137 1.00 97.75 189 VAL A CA 1
ATOM 1392 C C . VAL A 1 189 ? -24.339 -15.193 12.108 1.00 97.75 189 VAL A C 1
ATOM 1394 O O . VAL A 1 189 ? -23.807 -15.061 11.007 1.00 97.75 189 VAL A O 1
ATOM 1397 N N . ALA A 1 190 ? -25.076 -16.263 12.419 1.00 96.81 190 ALA A N 1
ATOM 1398 C CA . ALA A 1 190 ? -25.318 -17.367 11.494 1.00 96.81 190 ALA A CA 1
ATOM 1399 C C . ALA A 1 190 ? -26.086 -16.938 10.228 1.00 96.81 190 ALA A C 1
ATOM 1401 O O . ALA A 1 190 ? -25.758 -17.413 9.144 1.00 96.81 190 ALA A O 1
ATOM 1402 N N . ASP A 1 191 ? -27.053 -16.015 10.336 1.00 96.44 191 ASP A N 1
ATOM 1403 C CA . ASP A 1 191 ? -27.734 -15.425 9.172 1.00 96.44 191 ASP A CA 1
ATOM 1404 C C . ASP A 1 191 ? -26.751 -14.572 8.363 1.00 96.44 191 ASP A C 1
ATOM 1406 O O . ASP A 1 191 ? -26.562 -14.799 7.167 1.00 96.44 191 ASP A O 1
ATOM 1410 N N . LEU A 1 192 ? -26.046 -13.648 9.024 1.00 96.69 192 LEU A N 1
ATOM 1411 C CA . LEU A 1 192 ? -25.069 -12.769 8.375 1.00 96.69 192 LEU A CA 1
ATOM 1412 C C . LEU A 1 192 ? -23.956 -13.550 7.656 1.00 96.69 192 LEU A C 1
ATOM 1414 O O . LEU A 1 192 ? -23.487 -13.125 6.600 1.00 96.69 192 LEU A O 1
ATOM 1418 N N . ALA A 1 193 ? -23.558 -14.709 8.183 1.00 95.62 193 ALA A N 1
ATOM 1419 C CA . ALA A 1 193 ? -22.557 -15.585 7.582 1.00 95.62 193 ALA A CA 1
ATOM 1420 C C . ALA A 1 193 ? -22.998 -16.205 6.243 1.00 95.62 193 ALA A C 1
ATOM 1422 O O . ALA A 1 193 ? -22.133 -16.627 5.472 1.00 95.62 193 ALA A O 1
ATOM 1423 N N . THR A 1 194 ? -24.300 -16.234 5.936 1.00 94.75 194 THR A N 1
ATOM 1424 C CA . THR A 1 194 ? -24.820 -16.680 4.627 1.00 94.75 194 THR A CA 1
ATOM 1425 C C . THR A 1 194 ? -24.805 -15.584 3.564 1.00 94.75 194 THR A C 1
ATOM 1427 O O . THR A 1 194 ? -24.993 -15.873 2.384 1.00 94.75 194 THR A O 1
ATOM 1430 N N . ARG A 1 195 ? -24.573 -14.328 3.966 1.00 94.75 195 ARG A N 1
ATOM 1431 C CA . ARG A 1 195 ? -24.666 -13.161 3.087 1.00 94.75 195 ARG A CA 1
ATOM 1432 C C . ARG A 1 195 ? -23.360 -12.899 2.350 1.00 94.75 195 ARG A C 1
ATOM 1434 O O . ARG A 1 195 ? -22.268 -13.101 2.891 1.00 94.75 195 ARG A O 1
ATOM 1441 N N . SER A 1 196 ? -23.452 -12.386 1.124 1.00 93.62 196 SER A N 1
ATOM 1442 C CA . SER A 1 196 ? -22.262 -12.010 0.356 1.00 93.62 196 SER A CA 1
ATOM 1443 C C . SER A 1 196 ? -21.545 -10.800 0.964 1.00 93.62 196 SER A C 1
ATOM 1445 O O . SER A 1 196 ? -22.137 -9.951 1.637 1.00 93.62 196 SER A O 1
ATOM 1447 N N . GLY A 1 197 ? -20.253 -10.655 0.649 1.00 93.06 197 GLY A N 1
ATOM 1448 C CA . GLY A 1 197 ? -19.493 -9.451 1.002 1.00 93.06 197 GLY A CA 1
ATOM 1449 C C . GLY A 1 197 ? -20.106 -8.165 0.432 1.00 93.06 197 GLY A C 1
ATOM 1450 O O . GLY A 1 197 ? -20.017 -7.115 1.069 1.00 93.06 197 GLY A O 1
ATOM 1451 N N . TYR A 1 198 ? -20.774 -8.255 -0.725 1.00 93.50 198 TYR A N 1
ATOM 1452 C CA . TYR A 1 198 ? -21.530 -7.146 -1.303 1.00 93.50 198 TYR A CA 1
ATOM 1453 C C . TYR A 1 198 ? -22.692 -6.758 -0.391 1.00 93.50 198 TYR A C 1
ATOM 1455 O O . TYR A 1 198 ? -22.767 -5.611 0.044 1.00 93.50 198 TYR A O 1
ATOM 1463 N N . TRP A 1 199 ? -23.562 -7.708 -0.040 1.00 95.31 199 TRP A N 1
ATOM 1464 C CA . TRP A 1 199 ? -24.717 -7.421 0.806 1.00 95.31 199 TRP A CA 1
ATOM 1465 C C . TRP A 1 199 ? -24.299 -6.859 2.161 1.00 95.31 199 TRP A C 1
ATOM 1467 O O . TRP A 1 199 ? -24.839 -5.828 2.561 1.00 95.31 199 TRP A O 1
ATOM 1477 N N . LEU A 1 200 ? -23.295 -7.463 2.812 1.00 96.19 200 LEU A N 1
ATOM 1478 C CA . LEU A 1 200 ? -22.761 -7.001 4.099 1.00 96.19 200 LEU A CA 1
ATOM 1479 C C . LEU A 1 200 ? -22.288 -5.544 4.015 1.00 96.19 200 LEU A C 1
ATOM 1481 O O . LEU A 1 200 ? -22.714 -4.705 4.810 1.00 96.19 200 LEU A O 1
ATOM 1485 N N . GLY A 1 201 ? -21.460 -5.217 3.017 1.00 94.38 201 GLY A N 1
ATOM 1486 C CA . GLY A 1 201 ? -20.959 -3.855 2.826 1.00 94.38 201 GLY A CA 1
ATOM 1487 C C . GLY A 1 201 ? -22.075 -2.848 2.534 1.00 94.38 201 GLY A C 1
ATOM 1488 O O . GLY A 1 201 ? -22.055 -1.721 3.031 1.00 94.38 201 GLY A O 1
ATOM 1489 N N . GLN A 1 202 ? -23.105 -3.248 1.790 1.00 94.62 202 GLN A N 1
ATOM 1490 C CA . GLN A 1 202 ? -24.172 -2.348 1.353 1.00 94.62 202 GLN A CA 1
ATOM 1491 C C . GLN A 1 202 ? -25.197 -1.967 2.438 1.00 94.62 202 GLN A C 1
ATOM 1493 O O . GLN A 1 202 ? -25.982 -1.038 2.199 1.00 94.62 202 GLN A O 1
ATOM 1498 N N . GLN A 1 203 ? -25.161 -2.594 3.623 1.00 95.88 203 GLN A N 1
ATOM 1499 C CA . GLN A 1 203 ? -26.084 -2.292 4.731 1.00 95.88 203 GLN A CA 1
ATOM 1500 C C . GLN A 1 203 ? -25.865 -0.904 5.353 1.00 95.88 203 GLN A C 1
ATOM 1502 O O . GLN A 1 203 ? -26.815 -0.276 5.815 1.00 95.88 203 GLN A O 1
ATOM 1507 N N . GLY A 1 204 ? -24.642 -0.365 5.299 1.00 95.88 204 GLY A N 1
ATOM 1508 C CA . GLY A 1 204 ? -24.353 1.012 5.714 1.00 95.88 204 GLY A CA 1
ATOM 1509 C C . GLY A 1 204 ? -23.215 1.151 6.719 1.00 95.88 204 GLY A C 1
ATOM 1510 O O . GLY A 1 204 ? -22.391 0.253 6.875 1.00 95.88 204 GLY A O 1
ATOM 1511 N N . ARG A 1 205 ? -23.136 2.328 7.351 1.00 97.50 205 ARG A N 1
ATOM 1512 C CA . ARG A 1 205 ? -22.124 2.653 8.369 1.00 97.50 205 ARG A CA 1
ATOM 1513 C C . ARG A 1 205 ? -22.526 2.110 9.736 1.00 97.50 205 ARG A C 1
ATOM 1515 O O . ARG A 1 205 ? -23.669 2.307 10.145 1.00 97.50 205 ARG A O 1
ATOM 1522 N N . LEU A 1 206 ? -21.579 1.489 10.434 1.00 98.12 206 LEU A N 1
ATOM 1523 C CA . LEU A 1 206 ? -21.726 1.083 11.835 1.00 98.12 206 LEU A CA 1
ATOM 1524 C C . LEU A 1 206 ? -21.862 2.326 12.728 1.00 98.12 206 LEU A C 1
ATOM 1526 O O . LEU A 1 206 ? -21.208 3.338 12.464 1.00 98.12 206 LEU A O 1
ATOM 1530 N N . THR A 1 207 ? -22.715 2.271 13.756 1.00 97.94 207 THR A N 1
ATOM 1531 C CA . THR A 1 207 ? -23.062 3.463 14.558 1.00 97.94 207 THR A CA 1
ATOM 1532 C C . THR A 1 207 ? -22.598 3.442 16.008 1.00 97.94 207 THR A C 1
ATOM 1534 O O . THR A 1 207 ? -22.480 4.513 16.594 1.00 97.94 207 THR A O 1
ATOM 1537 N N . GLN A 1 208 ? -22.370 2.272 16.598 1.00 97.62 208 GLN A N 1
ATOM 1538 C CA . GLN A 1 208 ? -21.977 2.117 18.005 1.00 97.62 208 GLN A CA 1
ATOM 1539 C C . GLN A 1 208 ? -21.214 0.794 18.222 1.00 97.62 208 GLN A C 1
ATOM 1541 O O . GLN A 1 208 ? -21.334 -0.092 17.367 1.00 97.62 208 GLN A O 1
ATOM 1546 N N . PRO A 1 209 ? -20.421 0.657 19.298 1.00 98.75 209 PRO A N 1
ATOM 1547 C CA . PRO A 1 209 ? -19.719 -0.586 19.584 1.00 98.75 209 PRO A CA 1
ATOM 1548 C C . PRO A 1 209 ? -20.679 -1.754 19.803 1.00 98.75 209 PRO A C 1
ATOM 1550 O O . PRO A 1 209 ? -21.729 -1.612 20.435 1.00 98.75 209 PRO A O 1
ATOM 1553 N N . MET A 1 210 ? -20.298 -2.913 19.276 1.00 98.81 210 MET A N 1
ATOM 1554 C CA . MET A 1 210 ? -21.084 -4.141 19.359 1.00 98.81 210 MET A CA 1
ATOM 1555 C C . MET A 1 210 ? -20.222 -5.280 19.889 1.00 98.81 210 MET A C 1
ATOM 1557 O O . MET A 1 210 ? -19.061 -5.406 19.497 1.00 98.81 210 MET A O 1
ATOM 1561 N N . TYR A 1 211 ? -20.799 -6.124 20.736 1.00 98.88 211 TYR A N 1
ATOM 1562 C CA . TYR A 1 211 ? -20.137 -7.258 21.367 1.00 98.88 211 TYR A CA 1
ATOM 1563 C C . TYR A 1 211 ? -20.888 -8.558 21.084 1.00 98.88 211 TYR A C 1
ATOM 1565 O O . TYR A 1 211 ? -22.107 -8.613 21.184 1.00 98.88 211 TYR A O 1
ATOM 1573 N N . LEU A 1 212 ? -20.156 -9.602 20.716 1.00 98.81 212 LEU A N 1
ATOM 1574 C CA . LEU A 1 212 ? -20.648 -10.968 20.638 1.00 98.81 212 LEU A CA 1
ATOM 1575 C C . LEU A 1 212 ? -20.046 -11.735 21.810 1.00 98.81 212 LEU A C 1
ATOM 1577 O O . LEU A 1 212 ? -18.836 -11.994 21.836 1.00 98.81 212 LEU A O 1
ATOM 1581 N N . ALA A 1 213 ? -20.888 -12.051 22.791 1.00 98.56 213 ALA A N 1
ATOM 1582 C CA . ALA A 1 213 ? -20.495 -12.870 23.924 1.00 98.56 213 ALA A CA 1
ATOM 1583 C C . ALA A 1 213 ? -20.271 -14.327 23.512 1.00 98.56 213 ALA A C 1
ATOM 1585 O O . ALA A 1 213 ? -20.808 -14.808 22.516 1.00 98.56 213 ALA A O 1
ATOM 1586 N N . GLU A 1 214 ? -19.489 -15.041 24.315 1.00 98.12 214 GLU A N 1
ATOM 1587 C CA . GLU A 1 214 ? -19.281 -16.471 24.127 1.00 98.12 214 GLU A CA 1
ATOM 1588 C C . GLU A 1 214 ? -20.616 -17.226 24.169 1.00 98.12 214 GLU A C 1
ATOM 1590 O O . GLU A 1 214 ? -21.391 -17.089 25.114 1.00 98.12 214 GLU A O 1
ATOM 1595 N N . GLY A 1 215 ? -20.886 -17.997 23.113 1.00 97.00 215 GLY A N 1
ATOM 1596 C CA . GLY A 1 215 ? -22.131 -18.750 22.948 1.00 97.00 215 GLY A CA 1
ATOM 1597 C C . GLY A 1 215 ? -23.353 -17.919 22.538 1.00 97.00 215 GLY A C 1
ATOM 1598 O O . GLY A 1 215 ? -24.423 -18.497 22.363 1.00 97.00 215 GLY A O 1
ATOM 1599 N N . ALA A 1 216 ? -23.228 -16.599 22.366 1.00 97.81 216 ALA A N 1
ATOM 1600 C CA . ALA A 1 216 ? -24.325 -15.763 21.886 1.00 97.81 216 ALA A CA 1
ATOM 1601 C C . ALA A 1 216 ? -24.555 -15.935 20.375 1.00 97.81 216 ALA A C 1
ATOM 1603 O O . ALA A 1 216 ? -23.619 -16.127 19.600 1.00 97.81 216 ALA A O 1
ATOM 1604 N N . GLU A 1 217 ? -25.812 -15.817 19.944 1.00 97.12 217 GLU A N 1
ATOM 1605 C CA . GLU A 1 217 ? -26.191 -15.946 18.529 1.00 97.12 217 GLU A CA 1
ATOM 1606 C C . GLU A 1 217 ? -26.096 -14.623 17.754 1.00 97.12 217 GLU A C 1
ATOM 1608 O O . GLU A 1 217 ? -25.939 -14.627 16.531 1.00 97.12 217 GLU A O 1
ATOM 1613 N N . ALA A 1 218 ? -26.199 -13.487 18.446 1.00 97.88 218 ALA A N 1
ATOM 1614 C CA . ALA A 1 218 ? -26.250 -12.153 17.860 1.00 97.88 218 ALA A CA 1
ATOM 1615 C C . ALA A 1 218 ? -25.392 -11.161 18.653 1.00 97.88 218 ALA A C 1
ATOM 1617 O O . ALA A 1 218 ? -25.158 -11.330 19.849 1.00 97.88 218 ALA A O 1
ATOM 1618 N N . TYR A 1 219 ? -24.942 -10.110 17.969 1.00 98.62 219 TYR A N 1
ATOM 1619 C CA . TYR A 1 219 ? -24.226 -9.002 18.592 1.00 98.62 219 TYR A CA 1
ATOM 1620 C C . TYR A 1 219 ? -25.168 -8.130 19.433 1.00 98.62 219 TYR A C 1
ATOM 1622 O O . TYR A 1 219 ? -26.250 -7.760 18.976 1.00 98.62 219 TYR A O 1
ATOM 1630 N N . GLU A 1 220 ? -24.708 -7.703 20.605 1.00 98.50 220 GLU A N 1
ATOM 1631 C CA . GLU A 1 220 ? -25.398 -6.756 21.482 1.00 98.50 220 GLU A CA 1
ATOM 1632 C C . GLU A 1 220 ? -24.660 -5.405 21.577 1.00 98.50 220 GLU A C 1
ATOM 1634 O O . GLU A 1 220 ? -23.433 -5.359 21.437 1.00 98.50 220 GLU A O 1
ATOM 1639 N N . PRO A 1 221 ? -25.378 -4.281 21.777 1.00 98.50 221 PRO A N 1
ATOM 1640 C CA . PRO A 1 221 ? -24.760 -2.999 22.113 1.00 98.50 221 PRO A CA 1
ATOM 1641 C C . PRO A 1 221 ? -23.810 -3.116 23.303 1.00 98.50 221 PRO A C 1
ATOM 1643 O O . PRO A 1 221 ? -24.177 -3.673 24.334 1.00 98.50 221 PRO A O 1
ATOM 1646 N N . VAL A 1 222 ? -22.646 -2.474 23.219 1.00 98.69 222 VAL A N 1
ATOM 1647 C CA . VAL A 1 222 ? -21.745 -2.311 24.365 1.00 98.69 222 VAL A CA 1
ATOM 1648 C C . VAL A 1 222 ? -21.240 -0.871 24.442 1.00 98.69 222 VAL A C 1
ATOM 1650 O O . VAL A 1 222 ? -21.068 -0.205 23.422 1.00 98.69 222 VAL A O 1
ATOM 1653 N N . SER A 1 223 ? -21.012 -0.357 25.654 1.00 98.62 223 SER A N 1
ATOM 1654 C CA . SER A 1 223 ? -20.380 0.956 25.819 1.00 98.62 223 SER A CA 1
ATOM 1655 C C . SER A 1 223 ? -18.897 0.898 25.443 1.00 98.62 223 SER A C 1
ATOM 1657 O O . SER A 1 223 ? -18.264 -0.155 25.539 1.00 98.62 223 SER A O 1
ATOM 1659 N N . TRP A 1 224 ? -18.311 2.038 25.071 1.00 98.62 224 TRP A N 1
ATOM 1660 C CA . TRP A 1 224 ? -16.870 2.124 24.806 1.00 98.62 224 TRP A CA 1
ATOM 1661 C C . TRP A 1 224 ? -16.022 1.671 25.993 1.00 98.62 224 TRP A C 1
ATOM 1663 O O . TRP A 1 224 ? -15.098 0.885 25.809 1.00 98.62 224 TRP A O 1
ATOM 1673 N N . ASP A 1 225 ? -16.359 2.110 27.207 1.00 98.56 225 ASP A N 1
ATOM 1674 C CA . ASP A 1 225 ? -15.622 1.711 28.408 1.00 98.56 225 ASP A CA 1
ATOM 1675 C C . ASP A 1 225 ? -15.662 0.204 28.626 1.00 98.56 225 ASP A C 1
ATOM 1677 O O . ASP A 1 225 ? -14.618 -0.399 28.870 1.00 98.56 225 ASP A O 1
ATOM 1681 N N . ARG A 1 226 ? -16.836 -0.418 28.463 1.00 98.75 226 ARG A N 1
ATOM 1682 C CA . ARG A 1 226 ? -16.960 -1.865 28.623 1.00 98.75 226 ARG A CA 1
ATOM 1683 C C . ARG A 1 226 ? -16.260 -2.623 27.496 1.00 98.75 226 ARG A C 1
ATOM 1685 O O . ARG A 1 226 ? -15.670 -3.667 27.759 1.00 98.75 226 ARG A O 1
ATOM 1692 N N . ALA A 1 227 ? -16.291 -2.113 26.265 1.00 98.88 227 ALA A N 1
ATOM 1693 C CA . ALA A 1 227 ? -15.536 -2.688 25.156 1.00 98.88 227 ALA A CA 1
ATOM 1694 C C . ALA A 1 227 ? -14.026 -2.662 25.442 1.00 98.88 227 ALA A C 1
ATOM 1696 O O . ALA A 1 227 ? -13.360 -3.680 25.272 1.00 98.88 227 ALA A O 1
ATOM 1697 N N . PHE A 1 228 ? -13.492 -1.540 25.938 1.00 98.88 228 PHE A N 1
ATOM 1698 C CA . PHE A 1 228 ? -12.086 -1.448 26.332 1.00 98.88 228 PHE A CA 1
ATOM 1699 C C . PHE A 1 228 ? -11.743 -2.357 27.516 1.00 98.88 228 PHE A C 1
ATOM 1701 O O . PHE A 1 228 ? -10.676 -2.963 27.489 1.00 98.88 228 PHE A O 1
ATOM 1708 N N . ASP A 1 229 ? -12.633 -2.509 28.504 1.00 98.81 229 ASP A N 1
ATOM 1709 C CA . ASP A 1 229 ? -12.445 -3.482 29.592 1.00 98.81 229 ASP A CA 1
ATOM 1710 C C . ASP A 1 229 ? -12.338 -4.906 29.063 1.00 98.81 229 ASP A C 1
ATOM 1712 O O . ASP A 1 229 ? -11.402 -5.611 29.408 1.00 98.81 229 ASP A O 1
ATOM 1716 N N . ILE A 1 230 ? -13.245 -5.319 28.172 1.00 98.81 230 ILE A N 1
ATOM 1717 C CA . ILE A 1 230 ? -13.219 -6.665 27.585 1.00 98.81 230 ILE A CA 1
ATOM 1718 C C . ILE A 1 230 ? -11.883 -6.936 26.885 1.00 98.81 230 ILE A C 1
ATOM 1720 O O . ILE A 1 230 ? -11.314 -8.013 27.052 1.00 98.81 230 ILE A O 1
ATOM 1724 N N . ILE A 1 231 ? -11.390 -5.970 26.107 1.00 98.88 231 ILE A N 1
ATOM 1725 C CA . ILE A 1 231 ? -10.119 -6.109 25.387 1.00 98.88 231 ILE A CA 1
ATOM 1726 C C . ILE A 1 231 ? -8.958 -6.162 26.379 1.00 98.88 231 ILE A C 1
ATOM 1728 O O . ILE A 1 231 ? -8.076 -7.004 26.239 1.00 98.88 231 ILE A O 1
ATOM 1732 N N . ALA A 1 232 ? -8.955 -5.286 27.383 1.00 98.75 232 ALA A N 1
ATOM 1733 C CA . ALA A 1 232 ? -7.892 -5.242 28.373 1.00 98.75 232 ALA A CA 1
ATOM 1734 C C . ALA A 1 232 ? -7.852 -6.497 29.250 1.00 98.75 232 ALA A C 1
ATOM 1736 O O . ALA A 1 232 ? -6.764 -6.991 29.528 1.00 98.75 232 ALA A O 1
ATOM 1737 N N . ASP A 1 233 ? -9.006 -7.035 29.636 1.00 98.50 233 ASP A N 1
ATOM 1738 C CA . ASP A 1 233 ? -9.108 -8.275 30.404 1.00 98.50 233 ASP A CA 1
ATOM 1739 C C . ASP A 1 233 ? -8.526 -9.458 29.613 1.00 98.50 233 ASP A C 1
ATOM 1741 O O . ASP A 1 233 ? -7.719 -10.210 30.152 1.00 98.50 233 ASP A O 1
ATOM 1745 N N . GLU A 1 234 ? -8.869 -9.595 28.326 1.00 98.62 234 GLU A N 1
ATOM 1746 C CA . GLU A 1 234 ? -8.344 -10.670 27.467 1.00 98.62 234 GLU A CA 1
ATOM 1747 C C . GLU A 1 234 ? -6.845 -10.506 27.174 1.00 98.62 234 GLU A C 1
ATOM 1749 O O . GLU A 1 234 ? -6.115 -11.489 27.206 1.00 98.62 234 GLU A O 1
ATOM 1754 N N . LEU A 1 235 ? -6.356 -9.280 26.948 1.00 98.75 235 LEU A N 1
ATOM 1755 C CA . LEU A 1 235 ? -4.924 -9.030 26.737 1.00 98.75 235 LEU A CA 1
ATOM 1756 C C . LEU A 1 235 ? -4.089 -9.277 28.002 1.00 98.75 235 LEU A C 1
ATOM 1758 O O . LEU A 1 235 ? -3.003 -9.841 27.909 1.00 98.75 235 LEU A O 1
ATOM 1762 N N . ARG A 1 236 ? -4.580 -8.885 29.186 1.00 97.50 236 ARG A N 1
ATOM 1763 C CA . ARG A 1 236 ? -3.884 -9.127 30.464 1.00 97.50 236 ARG A CA 1
ATOM 1764 C C . ARG A 1 236 ? -3.910 -10.597 30.893 1.00 97.50 236 ARG A C 1
ATOM 1766 O O . ARG A 1 236 ? -3.097 -10.984 31.724 1.00 97.50 236 ARG A O 1
ATOM 1773 N N . ALA A 1 237 ? -4.842 -11.389 30.366 1.00 98.06 237 ALA A N 1
ATOM 1774 C CA . ALA A 1 237 ? -4.960 -12.816 30.656 1.00 98.06 237 ALA A CA 1
ATOM 1775 C C . ALA A 1 237 ? -4.041 -13.703 29.795 1.00 98.06 237 ALA A C 1
ATOM 1777 O O . ALA A 1 237 ? -4.021 -14.916 30.001 1.00 98.06 237 ALA A O 1
ATOM 1778 N N . LEU A 1 238 ? -3.317 -13.132 28.826 1.00 98.56 238 LEU A N 1
ATOM 1779 C CA . LEU A 1 238 ? -2.374 -13.873 27.990 1.00 98.56 238 LEU A CA 1
ATOM 1780 C C . LEU A 1 238 ? -1.142 -14.310 28.787 1.00 98.56 238 LEU A C 1
ATOM 1782 O O . LEU A 1 238 ? -0.645 -13.574 29.639 1.00 98.56 238 LEU A O 1
ATOM 1786 N N . ASP A 1 239 ? -0.613 -15.488 28.454 1.00 98.31 239 ASP A N 1
ATOM 1787 C CA . ASP A 1 239 ? 0.619 -16.007 29.060 1.00 98.31 239 ASP A CA 1
ATOM 1788 C C . ASP A 1 239 ? 1.857 -15.287 28.493 1.00 98.31 239 ASP A C 1
ATOM 1790 O O . ASP A 1 239 ? 2.911 -15.225 29.129 1.00 98.31 239 ASP A O 1
ATOM 1794 N N . SER A 1 240 ? 1.727 -14.736 27.282 1.00 98.38 240 SER A N 1
ATOM 1795 C CA . SER A 1 240 ? 2.737 -13.929 26.601 1.00 98.38 240 SER A CA 1
ATOM 1796 C C . SER A 1 240 ? 2.080 -12.848 25.729 1.00 98.38 240 SER A C 1
ATOM 1798 O O . SER A 1 240 ? 1.072 -13.134 25.074 1.00 98.38 240 SER A O 1
ATOM 1800 N N . PRO A 1 241 ? 2.664 -11.636 25.619 1.00 98.38 241 PRO A N 1
ATOM 1801 C CA . PRO A 1 241 ? 2.214 -10.623 24.662 1.00 98.38 241 PRO A CA 1
ATOM 1802 C C . PRO A 1 241 ? 2.183 -11.114 23.208 1.00 98.38 241 PRO A C 1
ATOM 1804 O O . PRO A 1 241 ? 1.363 -10.648 22.417 1.00 98.38 241 PRO A O 1
ATOM 1807 N N . ASP A 1 242 ? 3.036 -12.083 22.855 1.00 98.44 242 ASP A N 1
ATOM 1808 C CA . ASP A 1 242 ? 3.100 -12.664 21.508 1.00 98.44 242 ASP A CA 1
ATOM 1809 C C . ASP A 1 242 ? 1.907 -13.572 21.167 1.00 98.44 242 ASP A C 1
ATOM 1811 O O . ASP A 1 242 ? 1.774 -14.016 20.026 1.00 98.44 242 ASP A O 1
ATOM 1815 N N . GLU A 1 243 ? 0.997 -13.808 22.115 1.00 98.81 243 GLU A N 1
ATOM 1816 C CA . GLU A 1 243 ? -0.295 -14.440 21.839 1.00 98.81 243 GLU A CA 1
ATOM 1817 C C . GLU A 1 243 ? -1.331 -13.446 21.271 1.00 98.81 243 GLU A C 1
ATOM 1819 O O . GLU A 1 243 ? -2.455 -13.840 20.942 1.00 98.81 243 GLU A O 1
ATOM 1824 N N . ALA A 1 244 ? -0.977 -12.163 21.136 1.00 98.81 244 ALA A N 1
ATOM 1825 C CA . ALA A 1 244 ? -1.793 -11.141 20.490 1.00 98.81 244 ALA A CA 1
ATOM 1826 C C . ALA A 1 244 ? -1.246 -10.767 19.104 1.00 98.81 244 ALA A C 1
ATOM 1828 O O . ALA A 1 244 ? -0.038 -10.668 18.889 1.00 98.81 244 ALA A O 1
ATOM 1829 N N . VAL A 1 245 ? -2.155 -10.520 18.161 1.00 98.81 245 VAL A N 1
ATOM 1830 C CA . VAL A 1 245 ? -1.857 -10.067 16.798 1.00 98.81 245 VAL A CA 1
ATOM 1831 C C . VAL A 1 245 ? -2.562 -8.741 16.532 1.00 98.81 245 VAL A C 1
ATOM 1833 O O . VAL A 1 245 ? -3.780 -8.644 16.681 1.00 98.81 245 VAL A O 1
ATOM 1836 N N . PHE A 1 246 ? -1.802 -7.744 16.080 1.00 98.75 246 PHE A N 1
ATOM 1837 C CA . PHE A 1 246 ? -2.254 -6.377 15.823 1.00 98.75 246 PHE A CA 1
ATOM 1838 C C . PHE A 1 246 ? -2.192 -6.058 14.321 1.00 98.75 246 PHE A C 1
ATOM 1840 O O . PHE A 1 246 ? -1.232 -5.479 13.813 1.00 98.75 246 PHE A O 1
ATOM 1847 N N . TYR A 1 247 ? -3.213 -6.483 13.576 1.00 98.44 247 TYR A N 1
ATOM 1848 C CA . TYR A 1 247 ? -3.280 -6.324 12.124 1.00 98.44 247 TYR A CA 1
ATOM 1849 C C . TYR A 1 247 ? -3.639 -4.896 11.705 1.00 98.44 247 TYR A C 1
ATOM 1851 O O . TYR A 1 247 ? -4.556 -4.291 12.258 1.00 98.44 247 TYR A O 1
ATOM 1859 N N . THR A 1 248 ? -2.991 -4.389 10.653 1.00 97.12 248 THR A N 1
ATOM 1860 C CA . THR A 1 248 ? -3.296 -3.065 10.086 1.00 97.12 248 THR A CA 1
ATOM 1861 C C . THR A 1 248 ? -3.684 -3.143 8.612 1.00 97.12 248 THR A C 1
ATOM 1863 O O . THR A 1 248 ? -3.041 -3.809 7.796 1.00 97.12 248 THR A O 1
ATOM 1866 N N . SER A 1 249 ? -4.749 -2.427 8.245 1.00 91.94 249 SER A N 1
ATOM 1867 C CA . SER A 1 249 ? -5.102 -2.191 6.846 1.00 91.94 249 SER A CA 1
ATOM 1868 C C . SER A 1 249 ? -4.427 -0.934 6.300 1.00 91.94 249 SER A C 1
ATOM 1870 O O . SER A 1 249 ? -4.387 0.073 6.991 1.00 91.94 249 SER A O 1
ATOM 1872 N N . GLY A 1 250 ? -4.061 -0.944 5.013 1.00 89.88 250 GLY A N 1
ATOM 1873 C CA . GLY A 1 250 ? -3.400 0.166 4.303 1.00 89.88 250 GLY A CA 1
ATOM 1874 C C . GLY A 1 250 ? -4.189 1.481 4.185 1.00 89.88 250 GLY A C 1
ATOM 1875 O O . GLY A 1 250 ? -3.872 2.318 3.336 1.00 89.88 250 GLY A O 1
ATOM 1876 N N . ARG A 1 251 ? -5.306 1.620 4.906 1.00 91.75 251 ARG A N 1
ATOM 1877 C CA . ARG A 1 251 ? -6.158 2.818 4.950 1.00 91.75 251 ARG A CA 1
ATOM 1878 C C . ARG A 1 251 ? -6.018 3.589 6.264 1.00 91.75 251 ARG A C 1
ATOM 1880 O O . ARG A 1 251 ? -6.485 4.728 6.304 1.00 91.75 251 ARG A O 1
ATOM 1887 N N . THR A 1 252 ? -5.422 2.988 7.288 1.00 95.00 252 THR A N 1
ATOM 1888 C CA . THR A 1 252 ? -5.145 3.632 8.576 1.00 95.00 252 THR A CA 1
ATOM 1889 C C . THR A 1 252 ? -4.320 4.894 8.340 1.00 95.00 252 THR A C 1
ATOM 1891 O O . THR A 1 252 ? -3.527 4.936 7.403 1.00 95.00 252 THR A O 1
ATOM 1894 N N . SER A 1 253 ? -4.544 5.967 9.099 1.00 96.56 253 SER A N 1
ATOM 1895 C CA . SER A 1 253 ? -3.744 7.189 8.937 1.00 96.56 253 SER A CA 1
ATOM 1896 C C . SER A 1 253 ? -2.359 7.068 9.569 1.00 96.56 253 SER A C 1
ATOM 1898 O O . SER A 1 253 ? -2.131 6.194 10.399 1.00 96.56 253 SER A O 1
ATOM 1900 N N . ASN A 1 254 ? -1.445 7.985 9.244 1.00 98.06 254 ASN A N 1
ATOM 1901 C CA . ASN A 1 254 ? -0.106 7.974 9.831 1.00 98.06 254 ASN A CA 1
ATOM 1902 C C . ASN A 1 254 ? -0.133 8.098 11.361 1.00 98.06 254 ASN A C 1
ATOM 1904 O O . ASN A 1 254 ? 0.558 7.364 12.059 1.00 98.06 254 ASN A O 1
ATOM 1908 N N . GLU A 1 255 ? -0.951 9.007 11.893 1.00 98.44 255 GLU A N 1
ATOM 1909 C CA . GLU A 1 255 ? -1.079 9.219 13.334 1.00 98.44 255 GLU A CA 1
ATOM 1910 C C . GLU A 1 255 ? -1.650 7.975 14.022 1.00 98.44 255 GLU A C 1
ATOM 1912 O O . GLU A 1 255 ? -1.109 7.527 15.030 1.00 98.44 255 GLU A O 1
ATOM 1917 N N . ALA A 1 256 ? -2.699 7.373 13.454 1.00 98.19 256 ALA A N 1
ATOM 1918 C CA . ALA A 1 256 ? -3.286 6.151 13.992 1.00 98.19 256 ALA A CA 1
ATOM 1919 C C . ALA A 1 256 ? -2.311 4.965 13.920 1.00 98.19 256 ALA A C 1
ATOM 1921 O O . ALA A 1 256 ? -2.159 4.246 14.904 1.00 98.19 256 ALA A O 1
ATOM 1922 N N . ALA A 1 257 ? -1.609 4.791 12.796 1.00 98.50 257 ALA A N 1
ATOM 1923 C CA . ALA A 1 257 ? -0.619 3.737 12.600 1.00 98.50 257 ALA A CA 1
ATOM 1924 C C . ALA A 1 257 ? 0.549 3.865 13.589 1.00 98.50 257 ALA A C 1
ATOM 1926 O O . ALA A 1 257 ? 0.934 2.879 14.220 1.00 98.50 257 ALA A O 1
ATOM 1927 N N . PHE A 1 258 ? 1.068 5.081 13.789 1.00 98.81 258 PHE A N 1
ATOM 1928 C CA . PHE A 1 258 ? 2.143 5.334 14.746 1.00 98.81 258 PHE A CA 1
ATOM 1929 C C . PHE A 1 258 ? 1.723 5.002 16.181 1.00 98.81 258 PHE A C 1
ATOM 1931 O O . PHE A 1 258 ? 2.462 4.319 16.890 1.00 98.81 258 PHE A O 1
ATOM 1938 N N . LEU A 1 259 ? 0.528 5.430 16.606 1.00 98.88 259 LEU A N 1
ATOM 1939 C CA . LEU A 1 259 ? 0.012 5.084 17.931 1.00 98.88 259 LEU A CA 1
ATOM 1940 C C . LEU A 1 259 ? -0.237 3.579 18.073 1.00 98.88 259 LEU A C 1
ATOM 1942 O O . LEU A 1 259 ? 0.007 3.018 19.138 1.00 98.88 259 LEU A O 1
ATOM 1946 N N . TYR A 1 260 ? -0.716 2.921 17.017 1.00 98.81 260 TYR A N 1
ATOM 1947 C CA . TYR A 1 260 ? -1.066 1.504 17.059 1.00 98.81 260 TYR A CA 1
ATOM 1948 C C . TYR A 1 260 ? 0.165 0.609 17.211 1.00 98.81 260 TYR A C 1
ATOM 1950 O O . TYR A 1 260 ? 0.170 -0.270 18.073 1.00 98.81 260 TYR A O 1
ATOM 1958 N N . GLN A 1 261 ? 1.244 0.874 16.461 1.00 98.69 261 GLN A N 1
ATOM 1959 C CA . GLN A 1 261 ? 2.498 0.149 16.684 1.00 98.69 261 GLN A CA 1
ATOM 1960 C C . GLN A 1 261 ? 3.122 0.456 18.043 1.00 98.69 261 GLN A C 1
ATOM 1962 O O . GLN A 1 261 ? 3.697 -0.443 18.652 1.00 98.69 261 GLN A O 1
ATOM 1967 N N . LEU A 1 262 ? 3.004 1.704 18.514 1.00 98.81 262 LEU A N 1
ATOM 1968 C CA . LEU A 1 262 ? 3.558 2.110 19.801 1.00 98.81 262 LEU A CA 1
ATOM 1969 C C . LEU A 1 262 ? 2.869 1.328 20.917 1.00 98.81 262 LEU A C 1
ATOM 1971 O O . LEU A 1 262 ? 3.543 0.723 21.742 1.00 98.81 262 LEU A O 1
ATOM 1975 N N . PHE A 1 263 ? 1.537 1.255 20.870 1.00 98.88 263 PHE A N 1
ATOM 1976 C CA . PHE A 1 263 ? 0.746 0.473 21.809 1.00 98.88 263 PHE A CA 1
ATOM 1977 C C . PHE A 1 263 ? 1.118 -1.015 21.775 1.00 98.88 263 PHE A C 1
ATOM 1979 O O . PHE A 1 263 ? 1.375 -1.591 22.826 1.00 98.88 263 PHE A O 1
ATOM 1986 N N . ALA A 1 264 ? 1.190 -1.637 20.593 1.00 98.75 264 ALA A N 1
ATOM 1987 C CA . ALA A 1 264 ? 1.531 -3.058 20.481 1.00 98.75 264 ALA A CA 1
ATOM 1988 C C . ALA A 1 264 ? 2.931 -3.377 21.041 1.00 98.75 264 ALA A C 1
ATOM 1990 O O . ALA A 1 264 ? 3.118 -4.386 21.726 1.00 98.75 264 ALA A O 1
ATOM 1991 N N . ARG A 1 265 ? 3.911 -2.497 20.800 1.00 98.75 265 ARG A N 1
ATOM 1992 C CA . ARG A 1 265 ? 5.285 -2.667 21.294 1.00 98.75 265 ARG A CA 1
ATOM 1993 C C . ARG A 1 265 ? 5.423 -2.369 22.778 1.00 98.75 265 ARG A C 1
ATOM 1995 O O . ARG A 1 265 ? 6.176 -3.071 23.442 1.00 98.75 265 ARG A O 1
ATOM 2002 N N . GLU A 1 266 ? 4.695 -1.387 23.302 1.00 98.62 266 GLU A N 1
ATOM 2003 C CA . GLU A 1 266 ? 4.646 -1.112 24.743 1.00 98.62 266 GLU A CA 1
ATOM 2004 C C . GLU A 1 266 ? 3.886 -2.218 25.498 1.00 98.62 266 GLU A C 1
ATOM 2006 O O . GLU A 1 266 ? 4.251 -2.559 26.618 1.00 98.62 266 GLU A O 1
ATOM 2011 N N . PHE A 1 267 ? 2.901 -2.860 24.854 1.00 98.56 267 PHE A N 1
ATOM 2012 C CA . PHE A 1 267 ? 2.284 -4.102 25.336 1.00 98.56 267 PHE A CA 1
ATOM 2013 C C . PHE A 1 267 ? 3.259 -5.294 25.317 1.00 98.56 267 PHE A C 1
ATOM 2015 O O . PHE A 1 267 ? 3.130 -6.205 26.132 1.00 98.56 267 PHE A O 1
ATOM 2022 N N . GLY A 1 268 ? 4.260 -5.268 24.431 1.00 98.38 268 GLY A N 1
ATOM 2023 C CA . GLY A 1 268 ? 5.401 -6.184 24.461 1.00 98.38 268 GLY A CA 1
ATOM 2024 C C . GLY A 1 268 ? 5.547 -7.110 23.255 1.00 98.38 268 GLY A C 1
ATOM 2025 O O . GLY A 1 268 ? 6.314 -8.062 23.346 1.00 98.38 268 GLY A O 1
ATOM 2026 N N . THR A 1 269 ? 4.865 -6.859 22.131 1.00 98.62 269 THR A N 1
ATOM 2027 C CA . THR A 1 269 ? 4.975 -7.707 20.926 1.00 98.62 269 THR A CA 1
ATOM 2028 C C . THR A 1 269 ? 5.302 -6.925 19.648 1.00 98.62 269 THR A C 1
ATOM 2030 O O . THR A 1 269 ? 4.983 -5.744 19.506 1.00 98.62 269 THR A O 1
ATOM 2033 N N . ASN A 1 270 ? 5.931 -7.609 18.686 1.00 98.56 270 ASN A N 1
ATOM 2034 C CA . ASN A 1 270 ? 6.127 -7.141 17.308 1.00 98.56 270 ASN A CA 1
ATOM 2035 C C . ASN A 1 270 ? 5.149 -7.788 16.312 1.00 98.56 270 ASN A C 1
ATOM 2037 O O . ASN A 1 270 ? 5.350 -7.675 15.102 1.00 98.56 270 ASN A O 1
ATOM 2041 N N . ASN A 1 271 ? 4.097 -8.467 16.780 1.00 98.62 271 ASN A N 1
ATOM 2042 C CA . ASN A 1 271 ? 3.073 -9.085 15.933 1.00 98.62 271 ASN A CA 1
ATOM 2043 C C . ASN A 1 271 ? 2.179 -8.040 15.249 1.00 98.62 271 ASN A C 1
ATOM 2045 O O . ASN A 1 271 ? 1.010 -7.866 15.593 1.00 98.62 271 ASN A O 1
ATOM 2049 N N . LEU A 1 272 ? 2.746 -7.356 14.256 1.00 98.19 272 LEU A N 1
ATOM 2050 C CA . LEU A 1 272 ? 2.154 -6.253 13.503 1.00 98.19 272 LEU A CA 1
ATOM 2051 C C . LEU A 1 272 ? 2.032 -6.614 12.012 1.00 98.19 272 LEU A C 1
ATOM 2053 O O . LEU A 1 272 ? 2.689 -5.985 11.175 1.00 98.19 272 LEU A O 1
ATOM 2057 N N . PRO A 1 273 ? 1.234 -7.638 11.649 1.00 97.00 273 PRO A N 1
ATOM 2058 C CA . PRO A 1 273 ? 1.018 -7.965 10.252 1.00 97.00 273 PRO A CA 1
ATOM 2059 C C . PRO A 1 273 ? 0.279 -6.826 9.548 1.00 97.00 273 PRO A C 1
ATOM 2061 O O . PRO A 1 273 ? -0.647 -6.213 10.084 1.00 97.00 273 PRO A O 1
ATOM 2064 N N . ASP A 1 274 ? 0.647 -6.581 8.299 1.00 93.75 274 ASP A N 1
ATOM 2065 C CA . ASP A 1 274 ? 0.075 -5.514 7.488 1.00 93.75 274 ASP A CA 1
ATOM 2066 C C . ASP A 1 274 ? -0.346 -6.045 6.119 1.00 93.75 274 ASP A C 1
ATOM 2068 O O . ASP A 1 274 ? 0.251 -6.963 5.551 1.00 93.75 274 ASP A O 1
ATOM 2072 N N . CYS A 1 275 ? -1.381 -5.431 5.551 1.00 91.88 275 CYS A N 1
ATOM 2073 C CA . CYS A 1 275 ? -1.882 -5.770 4.227 1.00 91.88 275 CYS A CA 1
ATOM 2074 C C . CYS A 1 275 ? -0.794 -5.771 3.134 1.00 91.88 275 CYS A C 1
ATOM 2076 O O . CYS A 1 275 ? -0.920 -6.514 2.157 1.00 91.88 275 CYS A O 1
ATOM 2078 N N . SER A 1 276 ? 0.295 -5.000 3.275 1.00 90.56 276 SER A N 1
ATOM 2079 C CA . SER A 1 276 ? 1.378 -5.018 2.290 1.00 90.56 276 SER A CA 1
ATOM 2080 C C . SER A 1 276 ? 2.220 -6.294 2.304 1.00 90.56 276 SER A C 1
ATOM 2082 O O . SER A 1 276 ? 2.816 -6.575 1.259 1.00 90.56 276 SER A O 1
ATOM 2084 N N . ASN A 1 277 ? 2.177 -7.113 3.374 1.00 91.88 277 ASN A N 1
ATOM 2085 C CA . ASN A 1 277 ? 2.794 -8.450 3.397 1.00 91.88 277 ASN A CA 1
ATOM 2086 C C . ASN A 1 277 ? 2.319 -9.299 2.199 1.00 91.88 277 ASN A C 1
ATOM 2088 O O . ASN A 1 277 ? 3.090 -10.078 1.647 1.00 91.88 277 ASN A O 1
ATOM 2092 N N . MET A 1 278 ? 1.064 -9.117 1.764 1.00 89.88 278 MET A N 1
ATOM 2093 C CA . MET A 1 278 ? 0.457 -9.848 0.642 1.00 89.88 278 MET A CA 1
ATOM 2094 C C . MET A 1 278 ? 0.490 -9.094 -0.693 1.00 89.88 278 MET A C 1
ATOM 2096 O O . MET A 1 278 ? 0.147 -9.667 -1.728 1.00 89.88 278 MET A O 1
ATOM 2100 N N . CYS A 1 279 ? 0.864 -7.812 -0.689 1.00 90.62 279 CYS A N 1
ATOM 2101 C CA . CYS A 1 279 ? 0.884 -6.985 -1.894 1.00 90.62 279 CYS A CA 1
ATOM 2102 C C . CYS A 1 279 ? 2.306 -6.687 -2.359 1.00 90.62 279 CYS A C 1
ATOM 2104 O O . CYS A 1 279 ? 2.693 -7.040 -3.462 1.00 90.62 279 CYS A O 1
ATOM 2106 N N . HIS A 1 280 ? 3.071 -5.969 -1.548 1.00 93.81 280 HIS A N 1
ATOM 2107 C CA . HIS A 1 280 ? 4.166 -5.124 -2.019 1.00 93.81 280 HIS A CA 1
ATOM 2108 C C . HIS A 1 280 ? 5.441 -5.265 -1.169 1.00 93.81 280 HIS A C 1
ATOM 2110 O O . HIS A 1 280 ? 6.429 -4.569 -1.424 1.00 93.81 280 HIS A O 1
ATOM 2116 N N . GLU A 1 281 ? 5.422 -6.194 -0.209 1.00 93.12 281 GLU A N 1
ATOM 2117 C CA . GLU A 1 281 ? 6.563 -6.657 0.588 1.00 93.12 281 GLU A CA 1
ATOM 2118 C C . GLU A 1 281 ? 7.731 -7.107 -0.295 1.00 93.12 281 GLU A C 1
ATOM 2120 O O . GLU A 1 281 ? 8.883 -6.786 -0.010 1.00 93.12 281 GLU A O 1
ATOM 2125 N N . SER A 1 282 ? 7.447 -7.779 -1.416 1.00 95.06 282 SER A N 1
ATOM 2126 C CA . SER A 1 282 ? 8.470 -8.201 -2.377 1.00 95.06 282 SER A CA 1
ATOM 2127 C C . SER A 1 282 ? 9.160 -7.011 -3.051 1.00 95.06 282 SER A C 1
ATOM 2129 O O . SER A 1 282 ? 10.383 -7.027 -3.183 1.00 95.06 282 SER A O 1
ATOM 2131 N N . SER A 1 283 ? 8.429 -5.937 -3.386 1.00 96.31 283 SER A N 1
ATOM 2132 C CA . SER A 1 283 ? 9.051 -4.679 -3.833 1.00 96.31 283 SER A CA 1
ATOM 2133 C C . SER A 1 283 ? 9.948 -4.087 -2.748 1.00 96.31 283 SER A C 1
ATOM 2135 O O . SER A 1 283 ? 11.065 -3.688 -3.048 1.00 96.31 283 SER A O 1
ATOM 2137 N N . GLY A 1 284 ? 9.474 -4.024 -1.497 1.00 94.44 284 GLY A N 1
ATOM 2138 C CA . GLY A 1 284 ? 10.258 -3.484 -0.382 1.00 94.44 284 GLY A CA 1
ATOM 2139 C C . GLY A 1 284 ? 11.550 -4.273 -0.160 1.00 94.44 284 GLY A C 1
ATOM 2140 O O . GLY A 1 284 ? 12.628 -3.691 -0.120 1.00 94.44 284 GLY A O 1
ATOM 2141 N N . SER A 1 285 ? 11.447 -5.601 -0.120 1.00 95.06 285 SER A N 1
ATOM 2142 C CA . SER A 1 285 ? 12.583 -6.514 0.053 1.00 95.06 285 SER A CA 1
ATOM 2143 C C . SER A 1 285 ? 13.598 -6.409 -1.088 1.00 95.06 285 SER A C 1
ATOM 2145 O O . SER A 1 285 ? 14.801 -6.367 -0.841 1.00 95.06 285 SER A O 1
ATOM 2147 N N . ALA A 1 286 ? 13.134 -6.343 -2.341 1.00 97.69 286 ALA A N 1
ATOM 2148 C CA . ALA A 1 286 ? 14.019 -6.193 -3.493 1.00 97.69 286 ALA A CA 1
ATOM 2149 C C . ALA A 1 286 ? 14.737 -4.836 -3.484 1.00 97.69 286 ALA A C 1
ATOM 2151 O O . ALA A 1 286 ? 15.960 -4.803 -3.563 1.00 97.69 286 ALA A O 1
ATOM 2152 N N . LEU A 1 287 ? 13.993 -3.735 -3.335 1.00 97.88 287 LEU A N 1
ATOM 2153 C CA . LEU A 1 287 ? 14.539 -2.380 -3.438 1.00 97.88 287 LEU A CA 1
ATOM 2154 C C . LEU A 1 287 ? 15.425 -1.988 -2.250 1.00 97.88 287 LEU A C 1
ATOM 2156 O O . LEU A 1 287 ? 16.396 -1.259 -2.435 1.00 97.88 287 LEU A O 1
ATOM 2160 N N . THR A 1 288 ? 15.148 -2.486 -1.042 1.00 96.44 288 THR A N 1
ATOM 2161 C CA . THR A 1 288 ? 16.055 -2.294 0.099 1.00 96.44 288 THR A CA 1
ATOM 2162 C C . THR A 1 288 ? 17.402 -2.972 -0.151 1.00 96.44 288 THR A C 1
ATOM 2164 O O . THR A 1 288 ? 18.437 -2.367 0.107 1.00 96.44 288 THR A O 1
ATOM 2167 N N . GLU A 1 289 ? 17.424 -4.186 -0.707 1.00 96.50 289 GLU A N 1
ATOM 2168 C CA . GLU A 1 289 ? 18.688 -4.870 -1.008 1.00 96.50 289 GLU A CA 1
ATOM 2169 C C . GLU A 1 289 ? 19.449 -4.214 -2.169 1.00 96.50 289 GLU A C 1
ATOM 2171 O O . GLU A 1 289 ? 20.671 -4.066 -2.105 1.00 96.50 289 GLU A O 1
ATOM 2176 N N . THR A 1 290 ? 18.744 -3.799 -3.226 1.00 98.25 290 THR A N 1
ATOM 2177 C CA . THR A 1 290 ? 19.393 -3.292 -4.442 1.00 98.25 290 THR A CA 1
ATOM 2178 C C . THR A 1 290 ? 19.684 -1.799 -4.410 1.00 98.25 290 THR A C 1
ATOM 2180 O O . THR A 1 290 ? 20.705 -1.387 -4.945 1.00 98.25 290 THR A O 1
ATOM 2183 N N . LEU A 1 291 ? 18.823 -0.977 -3.805 1.00 98.12 291 LEU A N 1
ATOM 2184 C CA . LEU A 1 291 ? 18.944 0.488 -3.792 1.00 98.12 291 LEU A CA 1
ATOM 2185 C C . LEU A 1 291 ? 19.074 1.080 -2.381 1.00 98.12 291 LEU A C 1
ATOM 2187 O O . LEU A 1 291 ? 19.399 2.258 -2.248 1.00 98.12 291 LEU A O 1
ATOM 2191 N N . GLY A 1 292 ? 18.810 0.301 -1.329 1.00 96.19 292 GLY A N 1
ATOM 2192 C CA . GLY A 1 292 ? 18.855 0.752 0.067 1.00 96.19 292 GLY A CA 1
ATOM 2193 C C . GLY A 1 292 ? 17.560 1.408 0.554 1.00 96.19 292 GLY A C 1
ATOM 2194 O O . GLY A 1 292 ? 17.444 1.739 1.729 1.00 96.19 292 GLY A O 1
ATOM 2195 N N . VAL A 1 293 ? 16.569 1.598 -0.323 1.00 94.44 293 VAL A N 1
ATOM 2196 C CA . VAL A 1 293 ? 15.282 2.220 0.021 1.00 94.44 293 VAL A CA 1
ATOM 2197 C C . VAL A 1 293 ? 14.141 1.400 -0.573 1.00 94.44 293 VAL A C 1
ATOM 2199 O O . VAL A 1 293 ? 14.016 1.290 -1.786 1.00 94.44 293 VAL A O 1
ATOM 2202 N N . GLY A 1 294 ? 13.264 0.866 0.280 1.00 93.31 294 GLY A N 1
ATOM 2203 C CA . GLY A 1 294 ? 12.119 0.024 -0.100 1.00 93.31 294 GLY A CA 1
ATOM 2204 C C . GLY A 1 294 ? 10.941 0.746 -0.782 1.00 93.31 294 GLY A C 1
ATOM 2205 O O . GLY A 1 294 ? 9.815 0.241 -0.744 1.00 93.31 294 GLY A O 1
ATOM 2206 N N . LYS A 1 295 ? 11.159 1.938 -1.353 1.00 92.94 295 LYS A N 1
ATOM 2207 C CA . LYS A 1 295 ? 10.135 2.849 -1.904 1.00 92.94 295 LYS A CA 1
ATOM 2208 C C . LYS A 1 295 ? 10.423 3.173 -3.375 1.00 92.94 295 LYS A C 1
ATOM 2210 O O . LYS A 1 295 ? 11.504 2.892 -3.881 1.00 92.94 295 LYS A O 1
ATOM 2215 N N . GLY A 1 296 ? 9.430 3.726 -4.072 1.00 93.94 296 GLY A N 1
ATOM 2216 C CA . GLY A 1 296 ? 9.626 4.224 -5.433 1.00 93.94 296 GLY A CA 1
ATOM 2217 C C . GLY A 1 296 ? 10.569 5.425 -5.466 1.00 93.94 296 GLY A C 1
ATOM 2218 O O . GLY A 1 296 ? 10.560 6.248 -4.556 1.00 93.94 296 GLY A O 1
ATOM 2219 N N . SER A 1 297 ? 11.358 5.536 -6.534 1.00 95.38 297 SER A N 1
ATOM 2220 C CA . SER A 1 297 ? 12.352 6.601 -6.713 1.00 95.38 297 SER A CA 1
ATOM 2221 C C . SER A 1 297 ? 11.869 7.724 -7.634 1.00 95.38 297 SER A C 1
ATOM 2223 O O . SER A 1 297 ? 12.668 8.562 -8.038 1.00 95.38 297 SER A O 1
ATOM 2225 N N . VAL A 1 298 ? 10.597 7.694 -8.027 1.00 94.88 298 VAL A N 1
ATOM 2226 C CA . VAL A 1 298 ? 10.002 8.517 -9.085 1.00 94.88 298 VAL A CA 1
ATOM 2227 C C . VAL A 1 298 ? 8.988 9.470 -8.460 1.00 94.88 298 VAL A C 1
ATOM 2229 O O . VAL A 1 298 ? 8.219 9.061 -7.595 1.00 94.88 298 VAL A O 1
ATOM 2232 N N . LEU A 1 299 ? 8.974 10.729 -8.901 1.00 93.75 299 LEU A N 1
ATOM 2233 C CA . LEU A 1 299 ? 7.896 11.678 -8.609 1.00 93.75 299 LEU A CA 1
ATOM 2234 C C . LEU A 1 299 ? 6.881 11.718 -9.759 1.00 93.75 299 LEU A C 1
ATOM 2236 O O . LEU A 1 299 ? 7.156 11.285 -10.879 1.00 93.75 299 LEU A O 1
ATOM 2240 N N . LEU A 1 300 ? 5.698 12.289 -9.520 1.00 92.62 300 LEU A N 1
ATOM 2241 C CA . LEU A 1 300 ? 4.685 12.437 -10.572 1.00 92.62 300 LEU A CA 1
ATOM 2242 C C . LEU A 1 300 ? 5.223 13.237 -11.773 1.00 92.62 300 LEU A C 1
ATOM 2244 O O . LEU A 1 300 ? 4.913 12.937 -12.923 1.00 92.62 300 LEU A O 1
ATOM 2248 N N . GLU A 1 301 ? 6.057 14.243 -11.521 1.00 93.31 301 GLU A N 1
ATOM 2249 C CA . GLU A 1 301 ? 6.674 15.078 -12.548 1.00 93.31 301 GLU A CA 1
ATOM 2250 C C . GLU A 1 301 ? 7.665 14.314 -13.426 1.00 93.31 301 GLU A C 1
ATOM 2252 O O . GLU A 1 301 ? 7.871 14.710 -14.573 1.00 93.31 301 GLU A O 1
ATOM 2257 N N . ASP A 1 302 ? 8.265 13.238 -12.917 1.00 96.06 302 ASP A N 1
ATOM 2258 C CA . ASP A 1 302 ? 9.192 12.409 -13.682 1.00 96.06 302 ASP A CA 1
ATOM 2259 C C . ASP A 1 302 ? 8.454 11.597 -14.747 1.00 96.06 302 ASP A C 1
ATOM 2261 O O . ASP A 1 302 ? 8.934 11.506 -15.873 1.00 96.06 302 ASP A O 1
ATOM 2265 N N . LEU A 1 303 ? 7.233 11.123 -14.474 1.00 96.19 303 LEU A N 1
ATOM 2266 C CA . LEU A 1 303 ? 6.407 10.472 -15.503 1.00 96.19 303 LEU A CA 1
ATOM 2267 C C . LEU A 1 303 ? 6.190 11.380 -16.719 1.00 96.19 303 LEU A C 1
ATOM 2269 O O . LEU A 1 303 ? 6.221 10.914 -17.851 1.00 96.19 303 LEU A O 1
ATOM 2273 N N . HIS A 1 304 ? 6.040 12.690 -16.510 1.00 96.38 304 HIS A N 1
ATOM 2274 C CA . HIS A 1 304 ? 5.875 13.646 -17.609 1.00 96.38 304 HIS A CA 1
ATOM 2275 C C . HIS A 1 304 ? 7.170 13.914 -18.396 1.00 96.38 304 HIS A C 1
ATOM 2277 O O . HIS A 1 304 ? 7.104 14.532 -19.457 1.00 96.38 304 HIS A O 1
ATOM 2283 N N . LYS A 1 305 ? 8.334 13.532 -17.860 1.00 97.81 305 LYS A N 1
ATOM 2284 C CA . LYS A 1 305 ? 9.660 13.763 -18.455 1.00 97.81 305 LYS A CA 1
ATOM 2285 C C . LYS A 1 305 ? 10.259 12.505 -19.086 1.00 97.81 305 LYS A C 1
ATOM 2287 O O . LYS A 1 305 ? 11.310 12.619 -19.707 1.00 97.81 305 LYS A O 1
ATOM 2292 N N . ALA A 1 306 ? 9.662 11.336 -18.872 1.00 98.38 306 ALA A N 1
ATOM 2293 C CA . ALA A 1 306 ? 10.181 10.073 -19.374 1.00 98.38 306 ALA A CA 1
ATOM 2294 C C . ALA A 1 306 ? 10.127 10.004 -20.907 1.00 98.38 306 ALA A C 1
ATOM 2296 O O . ALA A 1 306 ? 9.177 10.487 -21.521 1.00 98.38 306 ALA A O 1
ATOM 2297 N N . ASP A 1 307 ? 11.127 9.355 -21.502 1.00 98.31 307 ASP A N 1
ATOM 2298 C CA . ASP A 1 307 ? 11.127 8.998 -22.926 1.00 98.31 307 ASP A CA 1
ATOM 2299 C C . ASP A 1 307 ? 10.414 7.655 -23.133 1.00 98.31 307 ASP A C 1
ATOM 2301 O O . ASP A 1 307 ? 9.687 7.467 -24.109 1.00 98.31 307 ASP A O 1
ATOM 2305 N N . LEU A 1 308 ? 10.574 6.742 -22.168 1.00 98.75 308 LEU A N 1
ATOM 2306 C CA . LEU A 1 308 ? 9.937 5.431 -22.143 1.00 98.75 308 LEU A CA 1
ATOM 2307 C C . LEU A 1 308 ? 9.340 5.132 -20.767 1.00 98.75 308 LEU A C 1
ATOM 2309 O O . LEU A 1 308 ? 10.014 5.226 -19.740 1.00 98.75 308 LEU A O 1
ATOM 2313 N N . ILE A 1 309 ? 8.082 4.696 -20.759 1.00 98.75 309 ILE A N 1
ATOM 2314 C CA . ILE A 1 309 ? 7.410 4.159 -19.576 1.00 98.75 309 ILE A CA 1
ATOM 2315 C C . ILE A 1 309 ? 7.051 2.698 -19.847 1.00 98.75 309 ILE A C 1
ATOM 2317 O O . ILE A 1 309 ? 6.302 2.392 -20.773 1.00 98.75 309 ILE A O 1
ATOM 2321 N N . ILE A 1 310 ? 7.560 1.790 -19.020 1.00 98.69 310 ILE A N 1
ATOM 2322 C CA . ILE A 1 310 ? 7.186 0.375 -19.042 1.00 98.69 310 ILE A CA 1
ATOM 2323 C C . ILE A 1 310 ? 6.163 0.142 -17.931 1.00 98.69 310 ILE A C 1
ATOM 2325 O O . ILE A 1 310 ? 6.478 0.329 -16.760 1.00 98.69 310 ILE A O 1
ATOM 2329 N N . VAL A 1 311 ? 4.942 -0.258 -18.281 1.00 98.00 311 VAL A N 1
ATOM 2330 C CA . VAL A 1 311 ? 3.865 -0.595 -17.338 1.00 98.00 311 VAL A CA 1
ATOM 2331 C C . VAL A 1 311 ? 3.756 -2.117 -17.248 1.00 98.00 311 VAL A C 1
ATOM 2333 O O . VAL A 1 311 ? 3.174 -2.750 -18.127 1.00 98.00 311 VAL A O 1
ATOM 2336 N N . ALA A 1 312 ? 4.324 -2.711 -16.197 1.00 97.56 312 ALA A N 1
ATOM 2337 C CA . ALA A 1 312 ? 4.449 -4.159 -16.037 1.00 97.56 312 ALA A CA 1
ATOM 2338 C C . ALA A 1 312 ? 3.557 -4.716 -14.917 1.00 97.56 312 ALA A C 1
ATOM 2340 O O . ALA A 1 312 ? 3.553 -4.223 -13.786 1.00 97.56 312 ALA A O 1
ATOM 2341 N N . GLY A 1 313 ? 2.775 -5.757 -15.214 1.00 94.62 313 GLY A N 1
ATOM 2342 C CA . GLY A 1 313 ? 1.929 -6.427 -14.222 1.00 94.62 313 GLY A CA 1
ATOM 2343 C C . GLY A 1 313 ? 0.904 -5.497 -13.558 1.00 94.62 313 GLY A C 1
ATOM 2344 O O . GLY A 1 313 ? 0.585 -5.652 -12.375 1.00 94.62 313 GLY A O 1
ATOM 2345 N N . GLN A 1 314 ? 0.417 -4.495 -14.295 1.00 92.06 314 GLN A N 1
ATOM 2346 C CA . GLN A 1 314 ? -0.495 -3.464 -13.801 1.00 92.06 314 GLN A CA 1
ATOM 2347 C C . GLN A 1 314 ? -1.602 -3.169 -14.823 1.00 92.06 314 GLN A C 1
ATOM 2349 O O . GLN A 1 314 ? -1.368 -3.145 -16.028 1.00 92.06 314 GLN A O 1
ATOM 2354 N N . ASN A 1 315 ? -2.812 -2.886 -14.327 1.00 90.31 315 ASN A N 1
ATOM 2355 C CA . ASN A 1 315 ? -3.914 -2.322 -15.110 1.00 90.31 315 ASN A CA 1
ATOM 2356 C C . ASN A 1 315 ? -4.301 -0.945 -14.536 1.00 90.31 315 ASN A C 1
ATOM 2358 O O . ASN A 1 315 ? -5.120 -0.876 -13.610 1.00 90.31 315 ASN A O 1
ATOM 2362 N N . PRO A 1 316 ? -3.729 0.159 -15.052 1.00 87.81 316 PRO A N 1
ATOM 2363 C CA . PRO A 1 316 ? -4.032 1.504 -14.574 1.00 87.81 316 PRO A CA 1
ATOM 2364 C C . PRO A 1 316 ? -5.515 1.868 -14.714 1.00 87.81 316 PRO A C 1
ATOM 2366 O O . PRO A 1 316 ? -6.043 2.557 -13.850 1.00 87.81 316 PRO A O 1
ATOM 2369 N N . GLY A 1 317 ? -6.217 1.357 -15.734 1.00 84.56 317 GLY A N 1
ATOM 2370 C CA . GLY A 1 317 ? -7.632 1.662 -15.986 1.00 84.56 317 GLY A CA 1
ATOM 2371 C C . GLY A 1 317 ? -8.577 1.289 -14.847 1.00 84.56 317 GLY A C 1
ATOM 2372 O O . GLY A 1 317 ? -9.551 2.003 -14.607 1.00 84.56 317 GLY A O 1
ATOM 2373 N N . THR A 1 318 ? -8.258 0.207 -14.138 1.00 83.62 318 THR A N 1
ATOM 2374 C CA . THR A 1 318 ? -9.058 -0.321 -13.025 1.00 83.62 318 THR A CA 1
ATOM 2375 C C . THR A 1 318 ? -8.416 -0.019 -11.670 1.00 83.62 318 THR A C 1
ATOM 2377 O O . THR A 1 318 ? -9.100 0.377 -10.721 1.00 83.62 318 THR A O 1
ATOM 2380 N N . ASN A 1 319 ? -7.092 -0.168 -11.568 1.00 84.69 319 ASN A N 1
ATOM 2381 C CA . ASN A 1 319 ? -6.394 -0.148 -10.283 1.00 84.69 319 ASN A CA 1
ATOM 2382 C C . ASN A 1 319 ? -5.988 1.265 -9.860 1.00 84.69 319 ASN A C 1
ATOM 2384 O O . ASN A 1 319 ? -6.096 1.601 -8.679 1.00 84.69 319 ASN A O 1
ATOM 2388 N N . HIS A 1 320 ? -5.566 2.090 -10.824 1.00 87.88 320 HIS A N 1
ATOM 2389 C CA . HIS A 1 320 ? -5.035 3.436 -10.599 1.00 87.88 320 HIS A CA 1
ATOM 2390 C C . HIS A 1 320 ? -5.529 4.416 -11.671 1.00 87.88 320 HIS A C 1
ATOM 2392 O O . HIS A 1 320 ? -4.706 4.995 -12.374 1.00 87.88 320 HIS A O 1
ATOM 2398 N N . PRO A 1 321 ? -6.846 4.659 -11.838 1.00 86.69 321 PRO A N 1
ATOM 2399 C CA . PRO A 1 321 ? -7.327 5.359 -13.035 1.00 86.69 321 PRO A CA 1
ATOM 2400 C C . PRO A 1 321 ? -6.800 6.793 -13.183 1.00 86.69 321 PRO A C 1
ATOM 2402 O O . PRO A 1 321 ? -6.760 7.317 -14.291 1.00 86.69 321 PRO A O 1
ATOM 2405 N N . ARG A 1 322 ? -6.356 7.431 -12.089 1.00 87.50 322 ARG A N 1
ATOM 2406 C CA . ARG A 1 322 ? -5.706 8.753 -12.134 1.00 87.50 322 ARG A CA 1
ATOM 2407 C C . ARG A 1 322 ? -4.311 8.721 -12.783 1.00 87.50 322 ARG A C 1
ATOM 2409 O O . ARG A 1 322 ? -3.867 9.743 -13.295 1.00 87.50 322 ARG A O 1
ATOM 2416 N N . MET A 1 323 ? -3.649 7.562 -12.828 1.00 91.44 323 MET A N 1
ATOM 2417 C CA . MET A 1 323 ? -2.401 7.359 -13.574 1.00 91.44 323 MET A CA 1
ATOM 2418 C C . MET A 1 323 ? -2.597 7.565 -15.076 1.00 91.44 323 MET A C 1
ATOM 2420 O O . MET A 1 323 ? -1.683 8.039 -15.740 1.00 91.44 323 MET A O 1
ATOM 2424 N N . LEU A 1 324 ? -3.791 7.284 -15.612 1.00 91.00 324 LEU A N 1
ATOM 2425 C CA . LEU A 1 324 ? -4.081 7.455 -17.039 1.00 91.00 324 LEU A CA 1
ATOM 2426 C C . LEU A 1 324 ? -3.873 8.902 -17.505 1.00 91.00 324 LEU A C 1
ATOM 2428 O O . LEU A 1 324 ? -3.371 9.110 -18.604 1.00 91.00 324 LEU A O 1
ATOM 2432 N N . SER A 1 325 ? -4.172 9.895 -16.660 1.00 89.69 325 SER A N 1
ATOM 2433 C CA . SER A 1 325 ? -3.903 11.306 -16.964 1.00 89.69 325 SER A CA 1
ATOM 2434 C C . SER A 1 325 ? -2.403 11.627 -16.988 1.00 89.69 325 SER A C 1
ATOM 2436 O O . SER A 1 325 ? -1.960 12.428 -17.808 1.00 89.69 325 SER A O 1
ATOM 2438 N N . ALA A 1 326 ? -1.604 10.993 -16.121 1.00 92.25 326 ALA A N 1
ATOM 2439 C CA . ALA A 1 326 ? -0.147 11.150 -16.129 1.00 92.25 326 ALA A CA 1
ATOM 2440 C C . ALA A 1 326 ? 0.477 10.503 -17.377 1.00 92.25 326 ALA A C 1
ATOM 2442 O O . ALA A 1 326 ? 1.349 11.100 -18.005 1.00 92.25 326 ALA A O 1
ATOM 2443 N N . LEU A 1 327 ? -0.018 9.323 -17.771 1.00 94.50 327 LEU A N 1
ATOM 2444 C CA . LEU A 1 327 ? 0.393 8.641 -19.000 1.00 94.50 327 LEU A CA 1
ATOM 2445 C C . LEU A 1 327 ? -0.019 9.424 -20.251 1.00 94.50 327 LEU A C 1
ATOM 2447 O O . LEU A 1 327 ? 0.794 9.576 -21.153 1.00 94.50 327 LEU A O 1
ATOM 2451 N N . GLU A 1 328 ? -1.238 9.971 -20.299 1.00 93.38 328 GLU A N 1
ATOM 2452 C CA . GLU A 1 328 ? -1.681 10.854 -21.388 1.00 93.38 328 GLU A CA 1
ATOM 2453 C C . GLU A 1 328 ? -0.748 12.059 -21.533 1.00 93.38 328 GLU A C 1
ATOM 2455 O O . GLU A 1 328 ? -0.261 12.332 -22.626 1.00 93.38 328 GLU A O 1
ATOM 2460 N N . LYS A 1 329 ? -0.410 12.725 -20.426 1.00 93.56 329 LYS A N 1
ATOM 2461 C CA . LYS A 1 329 ? 0.519 13.857 -20.459 1.00 93.56 329 LYS A CA 1
ATOM 2462 C C . LYS A 1 329 ? 1.935 13.454 -20.884 1.00 93.56 329 LYS A C 1
ATOM 2464 O O . LYS A 1 329 ? 2.597 14.217 -21.580 1.00 93.56 329 LYS A O 1
ATOM 2469 N N . ALA A 1 330 ? 2.404 12.271 -20.493 1.00 96.00 330 ALA A N 1
ATOM 2470 C CA . ALA A 1 330 ? 3.673 11.735 -20.979 1.00 96.00 330 ALA A CA 1
ATOM 2471 C C . ALA A 1 330 ? 3.630 11.497 -22.501 1.00 96.00 330 ALA A C 1
ATOM 2473 O O . ALA A 1 330 ? 4.552 11.903 -23.205 1.00 96.00 330 ALA A O 1
ATOM 2474 N N . LYS A 1 331 ? 2.536 10.924 -23.028 1.00 94.75 331 LYS A N 1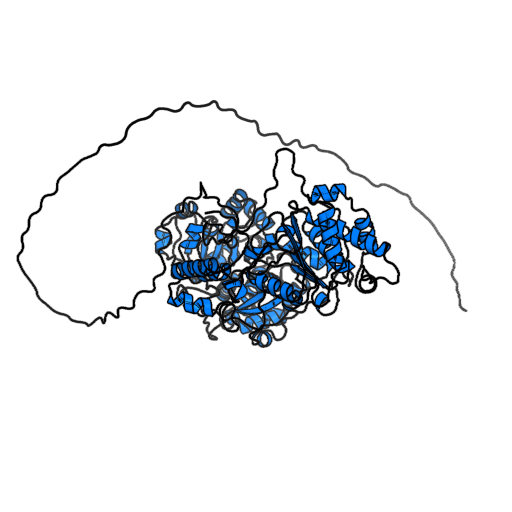
ATOM 2475 C CA . LYS A 1 331 ? 2.314 10.749 -24.476 1.00 94.75 331 LYS A CA 1
ATOM 2476 C C . LYS A 1 331 ? 2.311 12.080 -25.222 1.00 94.75 331 LYS A C 1
ATOM 2478 O O . LYS A 1 331 ? 2.955 12.176 -26.263 1.00 94.75 331 LYS A O 1
ATOM 2483 N N . ASP A 1 332 ? 1.629 13.093 -24.690 1.00 94.38 332 ASP A N 1
ATOM 2484 C CA . ASP A 1 332 ? 1.603 14.440 -25.274 1.00 94.38 332 ASP A CA 1
ATOM 2485 C C . ASP A 1 332 ? 3.005 15.076 -25.309 1.00 94.38 332 ASP A C 1
ATOM 2487 O O . ASP A 1 332 ? 3.324 15.825 -26.231 1.00 94.38 332 ASP A O 1
ATOM 2491 N N . ASN A 1 333 ? 3.868 14.719 -24.353 1.00 96.44 333 ASN A N 1
ATOM 2492 C CA . ASN A 1 333 ? 5.275 15.123 -24.306 1.00 96.44 333 ASN A CA 1
ATOM 2493 C C . ASN A 1 333 ? 6.209 14.241 -25.162 1.00 96.44 333 ASN A C 1
ATOM 2495 O O . ASN A 1 333 ? 7.419 14.460 -25.157 1.00 96.44 333 ASN A O 1
ATOM 2499 N N . GLY A 1 334 ? 5.672 13.265 -25.900 1.00 96.56 334 GLY A N 1
ATOM 2500 C CA . GLY A 1 334 ? 6.428 12.414 -26.822 1.00 96.56 334 GLY A CA 1
ATOM 2501 C C . GLY A 1 334 ? 6.862 11.057 -26.264 1.00 96.56 334 GLY A C 1
ATOM 2502 O O . GLY A 1 334 ? 7.505 10.300 -26.991 1.00 96.56 334 GLY A O 1
ATOM 2503 N N . ALA A 1 335 ? 6.491 10.710 -25.027 1.00 97.88 335 ALA A N 1
ATOM 2504 C CA . ALA A 1 335 ? 6.873 9.437 -24.427 1.00 97.88 335 ALA A CA 1
ATOM 2505 C C . ALA A 1 335 ? 6.318 8.231 -25.204 1.00 97.88 335 ALA A C 1
ATOM 2507 O O . ALA A 1 335 ? 5.216 8.248 -25.780 1.00 97.88 335 ALA A O 1
ATOM 2508 N N . LYS A 1 336 ? 7.075 7.139 -25.165 1.00 98.50 336 LYS A N 1
ATOM 2509 C CA . LYS A 1 336 ? 6.649 5.808 -25.586 1.00 98.50 336 LYS A CA 1
ATOM 2510 C C . LYS A 1 336 ? 6.217 4.977 -24.383 1.00 98.50 336 LYS A C 1
ATOM 2512 O O . LYS A 1 336 ? 6.742 5.146 -23.285 1.00 98.50 336 LYS A O 1
ATOM 2517 N N . ILE A 1 337 ? 5.251 4.083 -24.583 1.00 98.44 337 ILE A N 1
ATOM 2518 C CA . ILE A 1 337 ? 4.726 3.206 -23.533 1.00 98.44 337 ILE A CA 1
ATOM 2519 C C . ILE A 1 337 ? 4.758 1.750 -23.997 1.00 98.44 337 ILE A C 1
ATOM 2521 O O . ILE A 1 337 ? 4.157 1.401 -25.017 1.00 98.44 337 ILE A O 1
ATOM 2525 N N . ILE A 1 338 ? 5.420 0.902 -23.208 1.00 98.56 338 ILE A N 1
ATOM 2526 C CA . ILE A 1 338 ? 5.347 -0.560 -23.320 1.00 98.56 338 ILE A CA 1
ATOM 2527 C C . ILE A 1 338 ? 4.447 -1.070 -22.197 1.00 98.56 338 ILE A C 1
ATOM 2529 O O . ILE A 1 338 ? 4.690 -0.769 -21.030 1.00 98.56 338 ILE A O 1
ATOM 2533 N N . SER A 1 339 ? 3.437 -1.865 -22.533 1.00 98.19 339 SER A N 1
ATOM 2534 C CA . SER A 1 339 ? 2.578 -2.530 -21.548 1.00 98.19 339 SER A CA 1
ATOM 2535 C C . SER A 1 339 ? 2.893 -4.020 -21.512 1.00 98.19 339 SER A C 1
ATOM 2537 O O . SER A 1 339 ? 2.832 -4.673 -22.548 1.00 98.19 339 SER A O 1
ATOM 2539 N N . ILE A 1 340 ? 3.210 -4.558 -20.334 1.00 98.00 340 ILE A N 1
ATOM 2540 C CA . ILE A 1 340 ? 3.541 -5.973 -20.113 1.00 98.00 340 ILE A CA 1
ATOM 2541 C C . ILE A 1 340 ? 2.468 -6.571 -19.205 1.00 98.00 340 ILE A C 1
ATOM 2543 O O . ILE A 1 340 ? 2.418 -6.272 -18.007 1.00 98.00 340 ILE A O 1
ATOM 2547 N N . ASN A 1 341 ? 1.553 -7.355 -19.774 1.00 96.12 341 ASN A N 1
ATOM 2548 C CA . ASN A 1 341 ? 0.413 -7.902 -19.035 1.00 96.12 341 ASN A CA 1
ATOM 2549 C C . ASN A 1 341 ? -0.179 -9.131 -19.757 1.00 96.12 341 ASN A C 1
ATOM 2551 O O . ASN A 1 341 ? -0.309 -9.082 -20.980 1.00 96.12 341 ASN A O 1
ATOM 2555 N N . PRO A 1 342 ? -0.600 -10.202 -19.050 1.00 94.19 342 PRO A N 1
ATOM 2556 C CA . PRO A 1 342 ? -1.289 -11.331 -19.684 1.00 94.19 342 PRO A CA 1
ATOM 2557 C C . PRO A 1 342 ? -2.591 -10.969 -20.411 1.00 94.19 342 PRO A C 1
ATOM 2559 O O . PRO A 1 342 ? -2.977 -11.650 -21.366 1.00 94.19 342 PRO A O 1
ATOM 2562 N N . LEU A 1 343 ? -3.277 -9.910 -19.968 1.00 91.19 343 LEU A N 1
ATOM 2563 C CA . LEU A 1 343 ? -4.561 -9.479 -20.520 1.00 91.19 343 LEU A CA 1
ATOM 2564 C C . LEU A 1 343 ? -4.462 -8.082 -21.151 1.00 91.19 343 LEU A C 1
ATOM 2566 O O . LEU A 1 343 ? -4.051 -7.137 -20.467 1.00 91.19 343 LEU A O 1
ATOM 2570 N N . PRO A 1 344 ? -4.868 -7.918 -22.425 1.00 88.00 344 PRO A N 1
ATOM 2571 C CA . PRO A 1 344 ? -5.146 -6.610 -23.008 1.00 88.00 344 PRO A CA 1
ATOM 2572 C C . PRO A 1 344 ? -6.337 -5.964 -22.295 1.00 88.00 344 PRO A C 1
ATOM 2574 O O . PRO A 1 344 ? -7.395 -6.573 -22.148 1.00 88.00 344 PRO A O 1
ATOM 2577 N N . GLU A 1 345 ? -6.160 -4.736 -21.819 1.00 87.75 345 GLU A N 1
ATOM 2578 C CA . GLU A 1 345 ? -7.132 -4.055 -20.961 1.00 87.75 345 GLU A CA 1
ATOM 2579 C C . GLU A 1 345 ? -7.460 -2.666 -21.506 1.00 87.75 345 GLU A C 1
ATOM 2581 O O . GLU A 1 345 ? -6.580 -1.941 -21.978 1.00 87.75 345 GLU A O 1
ATOM 2586 N N . ALA A 1 346 ? -8.718 -2.243 -21.348 1.00 84.81 346 ALA A N 1
ATOM 2587 C CA . ALA A 1 346 ? -9.231 -0.974 -21.872 1.00 84.81 346 ALA A CA 1
ATOM 2588 C C . ALA A 1 346 ? -8.361 0.242 -21.495 1.00 84.81 346 ALA A C 1
ATOM 2590 O O . ALA A 1 346 ? -8.170 1.159 -22.295 1.00 84.81 346 ALA A O 1
ATOM 2591 N N . GLY A 1 347 ? -7.839 0.251 -20.261 1.00 80.50 347 GLY A N 1
ATOM 2592 C CA . GLY A 1 347 ? -6.984 1.317 -19.735 1.00 80.50 347 GLY A CA 1
ATOM 2593 C C . GLY A 1 347 ? -5.525 1.264 -20.185 1.00 80.50 347 GLY A C 1
ATOM 2594 O O . GLY A 1 347 ? -4.799 2.215 -19.925 1.00 80.50 347 GLY A O 1
ATOM 2595 N N . LEU A 1 348 ? -5.093 0.189 -20.843 1.00 83.62 348 LEU A N 1
ATOM 2596 C CA . LEU A 1 348 ? -3.780 0.091 -21.485 1.00 83.62 348 LEU A CA 1
ATOM 2597 C C . LEU A 1 348 ? -3.861 0.531 -22.952 1.00 83.62 348 LEU A C 1
ATOM 2599 O O . LEU A 1 348 ? -2.917 1.118 -23.476 1.00 83.62 348 LEU A O 1
ATOM 2603 N N . GLU A 1 349 ? -4.997 0.304 -23.610 1.00 84.88 349 GLU A N 1
ATOM 2604 C CA . GLU A 1 349 ? -5.195 0.689 -25.009 1.00 84.88 349 GLU A CA 1
ATOM 2605 C C . GLU A 1 349 ? -5.432 2.196 -25.170 1.00 84.88 349 GLU A C 1
ATOM 2607 O O . GLU A 1 349 ? -4.656 2.892 -25.833 1.00 84.88 349 GLU A O 1
ATOM 2612 N N . ARG A 1 350 ? -6.510 2.726 -24.573 1.00 83.94 350 ARG A N 1
ATOM 2613 C CA . ARG A 1 350 ? -6.985 4.083 -24.875 1.00 83.94 350 ARG A CA 1
ATOM 2614 C C . ARG A 1 350 ? -7.651 4.756 -23.686 1.00 83.94 350 ARG A C 1
ATOM 2616 O O . ARG A 1 350 ? -8.549 4.203 -23.051 1.00 83.94 350 ARG A O 1
ATOM 2623 N N . PHE A 1 351 ? -7.296 6.015 -23.454 1.00 82.69 351 PHE A N 1
ATOM 2624 C CA . PHE A 1 351 ? -7.900 6.837 -22.411 1.00 82.69 351 PHE A CA 1
ATOM 2625 C C . PHE A 1 351 ? -8.812 7.916 -22.995 1.00 82.69 351 PHE A C 1
ATOM 2627 O O . PHE A 1 351 ? -8.398 8.717 -23.834 1.00 82.69 351 PHE A O 1
ATOM 2634 N N . LYS A 1 352 ? -10.070 7.953 -22.542 1.00 78.06 352 LYS A N 1
ATOM 2635 C CA . LYS A 1 352 ? -11.009 9.045 -22.827 1.00 78.06 352 LYS A CA 1
ATOM 2636 C C . LYS A 1 352 ? -11.118 9.950 -21.610 1.00 78.06 352 LYS A C 1
ATOM 2638 O O . LYS A 1 352 ? -12.012 9.777 -20.780 1.00 78.06 352 LYS A O 1
ATOM 2643 N N . ASN A 1 353 ? -10.190 10.896 -21.506 1.00 75.19 353 ASN A N 1
ATOM 2644 C CA . ASN A 1 353 ? -10.123 11.808 -20.375 1.00 75.19 353 ASN A CA 1
ATOM 2645 C C . ASN A 1 353 ? -11.385 12.697 -20.292 1.00 75.19 353 ASN A C 1
ATOM 2647 O O . ASN A 1 353 ? -11.586 13.553 -21.156 1.00 75.19 353 ASN A O 1
ATOM 2651 N N . PRO A 1 354 ? -12.241 12.554 -19.260 1.00 63.34 354 PRO A N 1
ATOM 2652 C CA . PRO A 1 354 ? -13.440 13.380 -19.131 1.00 63.34 354 PRO A CA 1
ATOM 2653 C C . PRO A 1 354 ? -13.120 14.836 -18.756 1.00 63.34 354 PRO A C 1
ATOM 2655 O O . PRO A 1 354 ? -14.013 15.677 -18.775 1.00 63.34 354 PRO A O 1
ATOM 2658 N N . GLN A 1 355 ? -11.867 15.143 -18.403 1.00 66.00 355 GLN A N 1
ATOM 2659 C CA . GLN A 1 355 ? -11.420 16.481 -18.021 1.00 66.00 355 GLN A CA 1
ATOM 2660 C C . GLN A 1 355 ? -11.005 17.345 -19.228 1.00 66.00 355 GLN A C 1
ATOM 2662 O O . GLN A 1 355 ? -10.713 18.525 -19.043 1.00 66.00 355 GLN A O 1
ATOM 2667 N N . ASN A 1 356 ? -10.983 16.807 -20.458 1.00 69.75 356 ASN A N 1
ATOM 2668 C CA . ASN A 1 356 ? -10.624 17.560 -21.664 1.00 69.75 356 ASN A CA 1
ATOM 2669 C C . ASN A 1 356 ? -11.601 17.323 -22.836 1.00 69.75 356 ASN A C 1
ATOM 2671 O O . ASN A 1 356 ? -12.292 16.309 -22.926 1.00 69.75 356 ASN A O 1
ATOM 2675 N N . ALA A 1 357 ? -11.665 18.283 -23.766 1.00 58.75 357 ALA A N 1
ATOM 2676 C CA . ALA A 1 357 ? -12.603 18.231 -24.893 1.00 58.75 357 ALA A CA 1
ATOM 2677 C C . ALA A 1 357 ? -12.341 17.040 -25.838 1.00 58.75 357 ALA A C 1
ATOM 2679 O O . ALA A 1 357 ? -13.282 16.453 -26.372 1.00 58.75 357 ALA A O 1
ATOM 2680 N N . ARG A 1 358 ? -11.071 16.639 -26.008 1.00 64.94 358 ARG A N 1
ATOM 2681 C CA . ARG A 1 358 ? -10.659 15.511 -26.863 1.00 64.94 358 ARG A CA 1
ATOM 2682 C C . ARG A 1 358 ? -11.134 14.157 -26.321 1.00 64.94 358 ARG A C 1
ATOM 2684 O O . ARG A 1 358 ? -11.457 13.274 -27.112 1.00 64.94 358 ARG A O 1
ATOM 2691 N N . GLY A 1 359 ? -11.198 13.987 -25.005 1.00 61.00 359 GLY A N 1
ATOM 2692 C CA . GLY A 1 359 ? -11.727 12.793 -24.351 1.00 61.00 359 GLY A CA 1
ATOM 2693 C C . GLY A 1 359 ? -13.251 12.805 -24.197 1.00 61.00 359 GLY A C 1
ATOM 2694 O O . GLY A 1 359 ? -13.854 11.733 -24.157 1.00 61.00 359 GLY A O 1
ATOM 2695 N N . LEU A 1 360 ? -13.883 13.987 -24.187 1.00 61.03 360 LEU A N 1
ATOM 2696 C CA . LEU A 1 360 ? -15.345 14.136 -24.175 1.00 61.03 360 LEU A CA 1
ATOM 2697 C C . LEU A 1 360 ? -15.981 13.931 -25.564 1.00 61.03 360 LEU A C 1
ATOM 2699 O O . LEU A 1 360 ? -16.976 13.219 -25.665 1.00 61.03 360 LEU A O 1
ATOM 2703 N N . ALA A 1 361 ? -15.418 14.515 -26.628 1.00 56.16 361 ALA A N 1
ATOM 2704 C CA . ALA A 1 361 ? -16.015 14.519 -27.973 1.00 56.16 361 ALA A CA 1
ATOM 2705 C C . ALA A 1 361 ? -15.161 13.839 -29.065 1.00 56.16 361 ALA A C 1
ATOM 2707 O O . ALA A 1 361 ? -15.628 13.675 -30.190 1.00 56.16 361 ALA A O 1
ATOM 2708 N N . GLY A 1 362 ? -13.920 13.442 -28.761 1.00 67.00 362 GLY A N 1
ATOM 2709 C CA . GLY A 1 362 ? -12.984 12.840 -29.716 1.00 67.00 362 GLY A CA 1
ATOM 2710 C C . GLY A 1 362 ? -12.653 11.367 -29.446 1.00 67.00 362 GLY A C 1
ATOM 2711 O O . GLY A 1 362 ? -13.275 10.674 -28.639 1.00 67.00 362 GLY A O 1
ATOM 2712 N N . GLY A 1 363 ? -11.630 10.870 -30.147 1.00 73.06 363 GLY A N 1
ATOM 2713 C CA . GLY A 1 363 ? -11.175 9.479 -30.064 1.00 73.06 363 GLY A CA 1
ATOM 2714 C C . GLY A 1 363 ? -10.366 9.122 -28.811 1.00 73.06 363 GLY A C 1
ATOM 2715 O O . GLY A 1 363 ? -9.939 7.979 -28.707 1.00 73.06 363 GLY A O 1
ATOM 2716 N N . GLY A 1 364 ? -10.128 10.048 -27.875 1.00 80.56 364 GLY A N 1
ATOM 2717 C CA . GLY A 1 364 ? -9.207 9.839 -26.747 1.00 80.56 364 GLY A CA 1
ATOM 2718 C C . GLY A 1 364 ? -7.738 9.669 -27.166 1.00 80.56 364 GLY A C 1
ATOM 2719 O O . GLY A 1 364 ? -7.383 9.852 -28.335 1.00 80.56 364 GLY A O 1
ATOM 2720 N N . THR A 1 365 ? -6.895 9.301 -26.204 1.00 81.38 365 THR A N 1
ATOM 2721 C CA . THR A 1 365 ? -5.441 9.154 -26.366 1.00 81.38 365 THR A CA 1
ATOM 2722 C C . THR A 1 365 ? -5.065 7.675 -26.389 1.00 81.38 365 THR A C 1
ATOM 2724 O O . THR A 1 365 ? -5.436 6.935 -25.479 1.00 81.38 365 THR A O 1
ATOM 2727 N N . SER A 1 366 ? -4.360 7.233 -27.438 1.00 88.00 366 SER A N 1
ATOM 2728 C CA . SER A 1 366 ? -3.768 5.887 -27.491 1.00 88.00 366 SER A CA 1
ATOM 2729 C C . SER A 1 366 ? -2.559 5.859 -26.567 1.00 88.00 366 SER A C 1
ATOM 2731 O O . SER A 1 366 ? -1.661 6.687 -26.728 1.00 88.00 366 SER A O 1
ATOM 2733 N N . LEU A 1 367 ? -2.553 4.951 -25.595 1.00 91.12 367 LEU A N 1
ATOM 2734 C CA . LEU A 1 367 ? -1.506 4.912 -24.579 1.00 91.12 367 LEU A CA 1
ATOM 2735 C C . LEU A 1 367 ? -0.373 3.976 -24.994 1.00 91.12 367 LEU A C 1
ATOM 2737 O O . LEU A 1 367 ? 0.737 4.443 -25.222 1.00 91.12 367 LEU A O 1
ATOM 2741 N N . THR A 1 368 ? -0.655 2.682 -25.133 1.00 93.94 368 THR A N 1
ATOM 2742 C CA . THR A 1 368 ? 0.365 1.669 -25.437 1.00 93.94 368 THR A CA 1
ATOM 2743 C C . THR A 1 368 ? 0.869 1.774 -26.881 1.00 93.94 368 THR A C 1
ATOM 2745 O O . THR A 1 368 ? 0.070 1.739 -27.816 1.00 93.94 368 THR A O 1
ATOM 2748 N N . ASP A 1 369 ? 2.192 1.862 -27.065 1.00 97.19 369 ASP A N 1
ATOM 2749 C CA . ASP A 1 369 ? 2.859 1.739 -28.372 1.00 97.19 369 ASP A CA 1
ATOM 2750 C C . ASP A 1 369 ? 3.234 0.276 -28.677 1.00 97.19 369 ASP A C 1
ATOM 2752 O O . ASP A 1 369 ? 3.187 -0.148 -29.832 1.00 97.19 369 ASP A O 1
ATOM 2756 N N . LEU A 1 370 ? 3.580 -0.504 -27.645 1.00 97.69 370 LEU A N 1
ATOM 2757 C CA . LEU A 1 370 ? 3.872 -1.937 -27.740 1.00 97.69 370 LEU A CA 1
ATOM 2758 C C . LEU A 1 370 ? 3.242 -2.694 -26.568 1.00 97.69 370 LEU A C 1
ATOM 2760 O O . LEU A 1 370 ? 3.538 -2.418 -25.406 1.00 97.69 370 LEU A O 1
ATOM 2764 N N . PHE A 1 371 ? 2.377 -3.657 -26.880 1.00 97.81 371 PHE A N 1
ATOM 2765 C CA . PHE A 1 371 ? 1.773 -4.542 -25.892 1.00 97.81 371 PHE A CA 1
ATOM 2766 C C . PHE A 1 371 ? 2.473 -5.901 -25.924 1.00 97.81 371 PHE A C 1
ATOM 2768 O O . PHE A 1 371 ? 2.452 -6.576 -26.949 1.00 97.81 371 PHE A O 1
ATOM 2775 N N . LEU A 1 372 ? 3.069 -6.302 -24.805 1.00 98.25 372 LEU A N 1
ATOM 2776 C CA . LEU A 1 372 ? 3.693 -7.605 -24.610 1.00 98.25 372 LEU A CA 1
ATOM 2777 C C . LEU A 1 372 ? 2.741 -8.488 -23.799 1.00 98.25 372 LEU A C 1
ATOM 2779 O O . LEU A 1 372 ? 2.639 -8.352 -22.575 1.00 98.25 372 LEU A O 1
ATOM 2783 N N . GLN A 1 373 ? 2.039 -9.391 -24.488 1.00 97.44 373 GLN A N 1
ATOM 2784 C CA . GLN A 1 373 ? 1.105 -10.325 -23.859 1.00 97.44 373 GLN A CA 1
ATOM 2785 C C . GLN A 1 373 ? 1.848 -11.489 -23.194 1.00 97.44 373 GLN A C 1
ATOM 2787 O O . GLN A 1 373 ? 1.917 -12.599 -23.717 1.00 97.44 373 GLN A O 1
ATOM 2792 N N . ILE A 1 374 ? 2.445 -11.209 -22.041 1.00 97.31 374 ILE A N 1
ATOM 2793 C CA . ILE A 1 374 ? 3.302 -12.157 -21.334 1.00 97.31 374 ILE A CA 1
ATOM 2794 C C . ILE A 1 374 ? 2.497 -13.273 -20.650 1.00 97.31 374 ILE A C 1
ATOM 2796 O O . ILE A 1 374 ? 1.402 -13.053 -20.130 1.00 97.31 374 ILE A O 1
ATOM 2800 N N . ARG A 1 375 ? 3.056 -14.482 -20.579 1.00 96.12 375 ARG A N 1
ATOM 2801 C CA . ARG A 1 375 ? 2.569 -15.559 -19.707 1.00 96.12 375 ARG A CA 1
ATOM 2802 C C . ARG A 1 375 ? 2.789 -15.196 -18.237 1.00 96.12 375 ARG A C 1
ATOM 2804 O O . ARG A 1 375 ? 3.787 -14.579 -17.872 1.00 96.12 375 ARG A O 1
ATOM 2811 N N . ILE A 1 376 ? 1.853 -15.617 -17.385 1.00 96.62 376 ILE A N 1
ATOM 2812 C CA . ILE A 1 376 ? 1.863 -15.347 -15.939 1.00 96.62 376 ILE A CA 1
ATOM 2813 C C . ILE A 1 376 ? 3.201 -15.792 -15.326 1.00 96.62 376 ILE A C 1
ATOM 2815 O O . ILE A 1 376 ? 3.524 -16.978 -15.353 1.00 96.62 376 ILE A O 1
ATOM 2819 N N . GLY A 1 377 ? 3.952 -14.853 -14.742 1.00 96.06 377 GLY A N 1
ATOM 2820 C CA . GLY A 1 377 ? 5.231 -15.113 -14.076 1.00 96.06 377 GLY A CA 1
ATOM 2821 C C . GLY A 1 377 ? 6.454 -15.210 -14.997 1.00 96.06 377 GLY A C 1
ATOM 2822 O O . GLY A 1 377 ? 7.514 -15.604 -14.513 1.00 96.06 377 GLY A O 1
ATOM 2823 N N . GLY A 1 378 ? 6.335 -14.872 -16.286 1.00 97.50 378 GLY A N 1
ATOM 2824 C CA . GLY A 1 378 ? 7.449 -14.860 -17.246 1.00 97.50 378 GLY A CA 1
ATOM 2825 C C . GLY A 1 378 ? 8.341 -13.609 -17.192 1.00 97.50 378 GLY A C 1
ATOM 2826 O O . GLY A 1 378 ? 9.350 -13.548 -17.893 1.00 97.50 378 GLY A O 1
ATOM 2827 N N . ASP A 1 379 ? 7.994 -12.604 -16.383 1.00 98.31 379 ASP A N 1
ATOM 2828 C CA . ASP A 1 379 ? 8.621 -11.274 -16.386 1.00 98.31 379 ASP A CA 1
ATOM 2829 C C . ASP A 1 379 ? 10.125 -11.305 -16.076 1.00 98.31 379 ASP A C 1
ATOM 2831 O O . ASP A 1 379 ? 10.894 -10.577 -16.703 1.00 98.31 379 ASP A O 1
ATOM 2835 N N . GLN A 1 380 ? 10.573 -12.180 -15.167 1.00 98.31 380 GLN A N 1
ATOM 2836 C CA . GLN A 1 380 ? 12.001 -12.319 -14.857 1.00 98.31 380 GLN A CA 1
ATOM 2837 C C . GLN A 1 380 ? 12.804 -12.734 -16.097 1.00 98.31 380 GLN A C 1
ATOM 2839 O O . GLN A 1 380 ? 13.860 -12.162 -16.356 1.00 98.31 380 GLN A O 1
ATOM 2844 N N . ALA A 1 381 ? 12.294 -13.692 -16.878 1.00 98.50 381 ALA A N 1
ATOM 2845 C CA . ALA A 1 381 ? 12.947 -14.157 -18.099 1.00 98.50 381 ALA A CA 1
ATOM 2846 C C . ALA A 1 381 ? 13.000 -13.049 -19.162 1.00 98.50 381 ALA A C 1
ATOM 2848 O O . ALA A 1 381 ? 14.038 -12.846 -19.787 1.00 98.50 381 ALA A O 1
ATOM 2849 N N . LEU A 1 382 ? 11.914 -12.278 -19.312 1.00 98.75 382 LEU A N 1
ATOM 2850 C CA . LEU A 1 382 ? 11.870 -11.140 -20.233 1.00 98.75 382 LEU A CA 1
ATOM 2851 C C . LEU A 1 382 ? 12.935 -10.091 -19.890 1.00 98.75 382 LEU A C 1
ATOM 2853 O O . LEU A 1 382 ? 13.725 -9.721 -20.755 1.00 98.75 382 LEU A O 1
ATOM 2857 N N . PHE A 1 383 ? 12.980 -9.618 -18.640 1.00 98.75 383 PHE A N 1
ATOM 2858 C CA . PHE A 1 383 ? 13.962 -8.604 -18.244 1.00 98.75 383 PHE A CA 1
ATOM 2859 C C . PHE A 1 383 ? 15.395 -9.144 -18.289 1.00 98.75 383 PHE A C 1
ATOM 2861 O O . PHE A 1 383 ? 16.290 -8.425 -18.725 1.00 98.75 383 PHE A O 1
ATOM 2868 N N . ARG A 1 384 ? 15.617 -10.419 -17.941 1.00 98.69 384 ARG A N 1
ATOM 2869 C CA . ARG A 1 384 ? 16.923 -11.077 -18.080 1.00 98.69 384 ARG A CA 1
ATOM 2870 C C . ARG A 1 384 ? 17.399 -11.108 -19.533 1.00 98.69 384 ARG A C 1
ATOM 2872 O O . ARG A 1 384 ? 18.561 -10.801 -19.797 1.00 98.69 384 ARG A O 1
ATOM 2879 N N . LEU A 1 385 ? 16.518 -11.431 -20.478 1.00 98.75 385 LEU A N 1
ATOM 2880 C CA . LEU A 1 385 ? 16.866 -11.421 -21.897 1.00 98.75 385 LEU A CA 1
ATOM 2881 C C . LEU A 1 385 ? 17.057 -9.995 -22.432 1.00 98.75 385 LEU A C 1
ATOM 2883 O O . LEU A 1 385 ? 17.998 -9.757 -23.178 1.00 98.75 385 LEU A O 1
ATOM 2887 N N . LEU A 1 386 ? 16.245 -9.019 -22.018 1.00 98.75 386 LEU A N 1
ATOM 2888 C CA . LEU A 1 386 ? 16.486 -7.614 -22.373 1.00 98.75 386 LEU A CA 1
ATOM 2889 C C . LEU A 1 386 ? 17.850 -7.130 -21.862 1.00 98.75 386 LEU A C 1
ATOM 2891 O O . LEU A 1 386 ? 18.575 -6.475 -22.604 1.00 98.75 386 LEU A O 1
ATOM 2895 N N . ASN A 1 387 ? 18.234 -7.508 -20.641 1.00 98.75 387 ASN A N 1
ATOM 2896 C CA . ASN A 1 387 ? 19.553 -7.211 -20.081 1.00 98.75 387 ASN A CA 1
ATOM 2897 C C . ASN A 1 387 ? 20.680 -7.815 -20.924 1.00 98.75 387 ASN A C 1
ATOM 2899 O O . ASN A 1 387 ? 21.640 -7.114 -21.241 1.00 98.75 387 ASN A O 1
ATOM 2903 N N . LYS A 1 388 ? 20.542 -9.081 -21.343 1.00 98.56 388 LYS A N 1
ATOM 2904 C CA . LYS A 1 388 ? 21.470 -9.719 -22.288 1.00 98.56 388 LYS A CA 1
ATOM 2905 C C . LYS A 1 388 ? 21.619 -8.904 -23.569 1.00 98.56 388 LYS A C 1
ATOM 2907 O O . LYS A 1 388 ? 22.735 -8.607 -23.972 1.00 98.56 388 LYS A O 1
ATOM 2912 N N . LEU A 1 389 ? 20.503 -8.527 -24.183 1.00 98.69 389 LEU A N 1
ATOM 2913 C CA . LEU A 1 389 ? 20.509 -7.845 -25.474 1.00 98.69 389 LEU A CA 1
ATOM 2914 C C . LEU A 1 389 ? 21.044 -6.410 -25.390 1.00 98.69 389 LEU A C 1
ATOM 2916 O O . LEU A 1 389 ? 21.666 -5.940 -26.335 1.00 98.69 389 LEU A O 1
ATOM 2920 N N . ILE A 1 390 ? 20.849 -5.721 -24.262 1.00 98.50 390 ILE A N 1
ATOM 2921 C CA . ILE A 1 390 ? 21.483 -4.419 -24.000 1.00 98.50 390 ILE A CA 1
ATOM 2922 C C . ILE A 1 390 ? 23.006 -4.575 -23.916 1.00 98.50 390 ILE A C 1
ATOM 2924 O O . ILE A 1 390 ? 23.726 -3.777 -24.510 1.00 98.50 390 ILE A O 1
ATOM 2928 N N . LEU A 1 391 ? 23.495 -5.604 -23.214 1.00 98.50 391 LEU A N 1
ATOM 2929 C CA . LEU A 1 391 ? 24.929 -5.891 -23.125 1.00 98.50 391 LEU A CA 1
ATOM 2930 C C . LEU A 1 391 ? 25.514 -6.246 -24.496 1.00 98.50 391 LEU A C 1
ATOM 2932 O O . LEU A 1 391 ? 26.525 -5.676 -24.879 1.00 98.50 391 LEU A O 1
ATOM 2936 N N . GLU A 1 392 ? 24.849 -7.107 -25.269 1.00 97.56 392 GLU A N 1
ATOM 2937 C CA . GLU A 1 392 ? 25.278 -7.447 -26.632 1.00 97.56 392 GLU A CA 1
ATOM 2938 C C . GLU A 1 392 ? 25.264 -6.225 -27.563 1.00 97.56 392 GLU A C 1
ATOM 2940 O O . GLU A 1 392 ? 26.162 -6.070 -28.387 1.00 97.56 392 GLU A O 1
ATOM 2945 N N . ALA A 1 393 ? 24.278 -5.332 -27.441 1.00 96.62 393 ALA A N 1
ATOM 2946 C CA . ALA A 1 393 ? 24.257 -4.083 -28.201 1.00 96.62 393 ALA A CA 1
ATOM 2947 C C . ALA A 1 393 ? 25.425 -3.163 -27.815 1.00 96.62 393 ALA A C 1
ATOM 2949 O O . ALA A 1 393 ? 26.009 -2.534 -28.691 1.00 96.62 393 ALA A O 1
ATOM 2950 N N . SER A 1 394 ? 25.793 -3.121 -26.531 1.00 95.62 394 SER A N 1
ATOM 2951 C CA . SER A 1 394 ? 26.964 -2.382 -26.049 1.00 95.62 394 SER A CA 1
ATOM 2952 C C . SER A 1 394 ? 28.275 -2.986 -26.555 1.00 95.62 394 SER A C 1
ATOM 2954 O O . SER A 1 394 ? 29.138 -2.249 -27.013 1.00 95.62 394 SER A O 1
ATOM 2956 N N . ASP A 1 395 ? 28.406 -4.315 -26.524 1.00 93.62 395 ASP A N 1
ATOM 2957 C CA . ASP A 1 395 ? 29.598 -5.041 -26.984 1.00 93.62 395 ASP A CA 1
ATOM 2958 C C . ASP A 1 395 ? 29.841 -4.840 -28.502 1.00 93.62 395 ASP A C 1
ATOM 2960 O O . ASP A 1 395 ? 30.974 -4.937 -28.971 1.00 93.62 395 ASP A O 1
ATOM 2964 N N . ASN A 1 396 ? 28.783 -4.550 -29.273 1.00 92.19 396 ASN A N 1
ATOM 2965 C CA . ASN A 1 396 ? 28.835 -4.323 -30.722 1.00 92.19 396 ASN A CA 1
ATOM 2966 C C . ASN A 1 396 ? 28.863 -2.837 -31.134 1.00 92.19 396 ASN A C 1
ATOM 2968 O O . ASN A 1 396 ? 28.942 -2.551 -32.331 1.00 92.19 396 ASN A O 1
ATOM 2972 N N . ALA A 1 397 ? 28.755 -1.901 -30.187 1.00 88.94 397 ALA A N 1
ATOM 2973 C CA . ALA A 1 397 ? 28.746 -0.470 -30.476 1.00 88.94 397 ALA A CA 1
ATOM 2974 C C . ALA A 1 397 ? 30.153 0.032 -30.848 1.00 88.94 397 ALA A C 1
ATOM 2976 O O . ALA A 1 397 ? 31.157 -0.390 -30.275 1.00 88.94 397 ALA A O 1
ATOM 2977 N N . SER A 1 398 ? 30.231 0.949 -31.810 1.00 84.31 398 SER A N 1
ATOM 2978 C CA . SER A 1 398 ? 31.469 1.661 -32.142 1.00 84.31 398 SER A CA 1
ATOM 2979 C C . SER A 1 398 ? 31.798 2.701 -31.065 1.00 84.31 398 SER A C 1
ATOM 2981 O O . SER A 1 398 ? 30.898 3.251 -30.437 1.00 84.31 398 SER A O 1
ATOM 2983 N N . GLU A 1 399 ? 33.073 3.080 -30.920 1.00 77.25 399 GLU A N 1
ATOM 2984 C CA . GLU A 1 399 ? 33.500 4.179 -30.027 1.00 77.25 399 GLU A CA 1
ATOM 2985 C C . GLU A 1 399 ? 32.827 5.529 -30.352 1.00 77.25 399 GLU A C 1
ATOM 2987 O O . GLU A 1 399 ? 32.813 6.444 -29.532 1.00 77.25 399 GLU A O 1
ATOM 2992 N N . THR A 1 400 ? 32.284 5.674 -31.563 1.00 75.00 400 THR A N 1
ATOM 2993 C CA . THR A 1 400 ? 31.561 6.867 -32.026 1.00 75.00 400 THR A CA 1
ATOM 2994 C C . THR A 1 400 ? 30.061 6.837 -31.746 1.00 75.00 400 THR A C 1
ATOM 2996 O O . THR A 1 400 ? 29.397 7.855 -31.952 1.00 75.00 400 THR A O 1
ATOM 2999 N N . ASP A 1 401 ? 29.515 5.685 -31.357 1.00 81.62 401 ASP A N 1
ATOM 3000 C CA . ASP A 1 401 ? 28.088 5.532 -31.093 1.00 81.62 401 ASP A CA 1
ATOM 3001 C C . ASP A 1 401 ? 27.725 6.119 -29.723 1.00 81.62 401 ASP A C 1
ATOM 3003 O O . ASP A 1 401 ? 28.561 6.281 -28.832 1.00 81.62 401 ASP A O 1
ATOM 3007 N N . GLU A 1 402 ? 26.449 6.464 -29.539 1.00 82.00 402 GLU A N 1
ATOM 3008 C CA . GLU A 1 402 ? 25.970 6.829 -28.208 1.00 82.00 402 GLU A CA 1
ATOM 3009 C C . GLU A 1 402 ? 26.079 5.613 -27.274 1.00 82.00 402 GLU A C 1
ATOM 3011 O O . GLU A 1 402 ? 25.632 4.518 -27.618 1.00 82.00 402 GLU A O 1
ATOM 3016 N N . ALA A 1 403 ? 26.651 5.817 -26.083 1.00 87.31 403 ALA A N 1
ATOM 3017 C CA . ALA A 1 403 ? 26.847 4.754 -25.105 1.00 87.31 403 ALA A CA 1
ATOM 3018 C C . ALA A 1 403 ? 25.520 4.049 -24.769 1.00 87.31 403 ALA A C 1
ATOM 3020 O O . ALA A 1 403 ? 24.563 4.658 -24.274 1.00 87.31 403 ALA A O 1
ATOM 3021 N N . VAL A 1 404 ? 25.469 2.742 -25.036 1.00 93.12 404 VAL A N 1
ATOM 3022 C CA . VAL A 1 404 ? 24.292 1.904 -24.774 1.00 93.12 404 VAL A CA 1
ATOM 3023 C C . VAL A 1 404 ? 24.126 1.675 -23.271 1.00 93.12 404 VAL A C 1
ATOM 3025 O O . VAL A 1 404 ? 23.021 1.819 -22.738 1.00 93.12 404 VAL A O 1
ATOM 3028 N N . VAL A 1 405 ? 25.230 1.356 -22.597 1.00 96.25 405 VAL A N 1
ATOM 3029 C CA . VAL A 1 405 ? 25.350 1.149 -21.150 1.00 96.25 405 VAL A CA 1
ATOM 3030 C C . VAL A 1 405 ? 26.020 2.376 -20.518 1.00 96.25 405 VAL A C 1
ATOM 3032 O O . VAL A 1 405 ? 26.913 2.979 -21.104 1.00 96.25 405 VAL A O 1
ATOM 3035 N N . ASP A 1 406 ? 25.586 2.768 -19.319 1.00 96.62 406 ASP A N 1
ATOM 3036 C CA . ASP A 1 406 ? 26.156 3.902 -18.576 1.00 96.62 406 ASP A CA 1
ATOM 3037 C C . ASP A 1 406 ? 27.349 3.418 -17.731 1.00 96.62 406 ASP A C 1
ATOM 3039 O O . ASP A 1 406 ? 27.223 3.141 -16.535 1.00 96.62 406 ASP A O 1
ATOM 3043 N N . GLU A 1 407 ? 28.505 3.234 -18.378 1.00 95.94 407 GLU A N 1
ATOM 3044 C CA . GLU A 1 407 ? 29.711 2.668 -17.751 1.00 95.94 407 GLU A CA 1
ATOM 3045 C C . GLU A 1 407 ? 30.214 3.490 -16.558 1.00 95.94 407 GLU A C 1
ATOM 3047 O O . GLU A 1 407 ? 30.643 2.924 -15.547 1.00 95.94 407 GLU A O 1
ATOM 3052 N N . ASP A 1 408 ? 30.125 4.819 -16.645 1.00 96.19 408 ASP A N 1
ATOM 3053 C CA . ASP A 1 408 ? 30.504 5.723 -15.560 1.00 96.19 408 ASP A CA 1
ATOM 3054 C C . ASP A 1 408 ? 29.600 5.516 -14.346 1.00 96.19 408 ASP A C 1
ATOM 3056 O O . ASP A 1 408 ? 30.092 5.310 -13.232 1.00 96.19 408 ASP A O 1
ATOM 3060 N N . PHE A 1 409 ? 28.279 5.468 -14.558 1.00 97.81 409 PHE A N 1
ATOM 3061 C CA . PHE A 1 409 ? 27.343 5.155 -13.488 1.00 97.81 409 PHE A CA 1
ATOM 3062 C C . PHE A 1 409 ? 27.616 3.776 -12.882 1.00 97.81 409 PHE A C 1
ATOM 3064 O O . PHE A 1 409 ? 27.628 3.643 -11.657 1.00 97.81 409 PHE A O 1
ATOM 3071 N N . ILE A 1 410 ? 27.864 2.754 -13.702 1.00 98.44 410 ILE A N 1
ATOM 3072 C CA . ILE A 1 410 ? 28.148 1.399 -13.217 1.00 98.44 410 ILE A CA 1
ATOM 3073 C C . ILE A 1 410 ? 29.399 1.394 -12.337 1.00 98.44 410 ILE A C 1
ATOM 3075 O O . ILE A 1 410 ? 29.345 0.939 -11.190 1.00 98.44 410 ILE A O 1
ATOM 3079 N N . ARG A 1 411 ? 30.505 1.953 -12.827 1.00 98.19 411 ARG A N 1
ATOM 3080 C CA . ARG A 1 411 ? 31.785 1.999 -12.111 1.00 98.19 411 ARG A CA 1
ATOM 3081 C C . ARG A 1 411 ? 31.670 2.753 -10.784 1.00 98.19 411 ARG A C 1
ATOM 3083 O O . ARG A 1 411 ? 32.151 2.291 -9.741 1.00 98.19 411 ARG A O 1
ATOM 3090 N N . GLU A 1 412 ? 31.014 3.907 -10.798 1.00 97.88 412 GLU A N 1
ATOM 3091 C CA . GLU A 1 412 ? 30.949 4.806 -9.644 1.00 97.88 412 GLU A CA 1
ATOM 3092 C C . GLU A 1 412 ? 29.904 4.360 -8.620 1.00 97.88 412 GLU A C 1
ATOM 3094 O O . GLU A 1 412 ? 30.201 4.271 -7.425 1.00 97.88 412 GLU A O 1
ATOM 3099 N N . HIS A 1 413 ? 28.707 4.003 -9.079 1.00 98.38 413 HIS A N 1
ATOM 3100 C CA . HIS A 1 413 ? 27.527 3.860 -8.232 1.00 98.38 413 HIS A CA 1
ATOM 3101 C C . HIS A 1 413 ? 27.053 2.425 -8.016 1.00 98.38 413 HIS A C 1
ATOM 3103 O O . HIS A 1 413 ? 26.148 2.234 -7.201 1.00 98.38 413 HIS A O 1
ATOM 3109 N N . THR A 1 414 ? 27.635 1.422 -8.682 1.00 98.75 414 THR A N 1
ATOM 3110 C CA . THR A 1 414 ? 27.146 0.037 -8.590 1.00 98.75 414 THR A CA 1
ATOM 3111 C C . THR A 1 414 ? 28.173 -0.965 -8.054 1.00 98.75 414 THR A C 1
ATOM 3113 O O . THR A 1 414 ? 29.381 -0.715 -8.016 1.00 98.75 414 THR A O 1
ATOM 3116 N N . HIS A 1 415 ? 27.669 -2.107 -7.596 1.00 98.75 415 HIS A N 1
ATOM 3117 C CA . HIS A 1 415 ? 28.424 -3.270 -7.145 1.00 98.75 415 HIS A CA 1
ATOM 3118 C C . HIS A 1 415 ? 27.807 -4.550 -7.739 1.00 98.75 415 HIS A C 1
ATOM 3120 O O . HIS A 1 415 ? 26.602 -4.597 -7.978 1.00 98.75 415 HIS A O 1
ATOM 3126 N N . GLY A 1 416 ? 28.622 -5.585 -7.977 1.00 98.38 416 GLY A N 1
ATOM 3127 C CA . GLY A 1 416 ? 28.159 -6.888 -8.485 1.00 98.38 416 GLY A CA 1
ATOM 3128 C C . GLY A 1 416 ? 27.932 -6.974 -10.001 1.00 98.38 416 GLY A C 1
ATOM 3129 O O . GLY A 1 416 ? 27.331 -7.939 -10.465 1.00 98.38 416 GLY A O 1
ATOM 3130 N N . TYR A 1 417 ? 28.392 -5.985 -10.779 1.00 98.69 417 TYR A N 1
ATOM 3131 C CA . TYR A 1 417 ? 28.153 -5.923 -12.227 1.00 98.69 417 TYR A CA 1
ATOM 3132 C C . TYR A 1 417 ? 28.673 -7.152 -12.986 1.00 98.69 417 TYR A C 1
ATOM 3134 O O . TYR A 1 417 ? 27.916 -7.738 -13.748 1.00 98.69 417 TYR A O 1
ATOM 3142 N N . GLU A 1 418 ? 29.918 -7.579 -12.751 1.00 98.44 418 GLU A N 1
ATOM 3143 C CA . GLU A 1 418 ? 30.539 -8.677 -13.513 1.00 98.44 418 GLU A CA 1
ATOM 3144 C C . GLU A 1 418 ? 29.782 -10.007 -13.379 1.00 98.44 418 GLU A C 1
ATOM 3146 O O . GLU A 1 418 ? 29.524 -10.693 -14.369 1.00 98.44 418 GLU A O 1
ATOM 3151 N N . GLU A 1 419 ? 29.371 -10.355 -12.155 1.00 98.19 419 GLU A N 1
ATOM 3152 C CA . GLU A 1 419 ? 28.594 -11.570 -11.888 1.00 98.19 419 GLU A CA 1
ATOM 3153 C C . GLU A 1 419 ? 27.231 -11.516 -12.588 1.00 98.19 419 GLU A C 1
ATOM 3155 O O . GLU A 1 419 ? 26.820 -12.468 -13.258 1.00 98.19 419 GLU A O 1
ATOM 3160 N N . PHE A 1 420 ? 26.546 -10.376 -12.484 1.00 98.56 420 PHE A N 1
ATOM 3161 C CA . PHE A 1 420 ? 25.288 -10.150 -13.183 1.00 98.56 420 PHE A CA 1
ATOM 3162 C C . PHE A 1 420 ? 25.455 -10.211 -14.704 1.00 98.56 420 PHE A C 1
ATOM 3164 O O . PHE A 1 420 ? 24.667 -10.883 -15.363 1.00 98.56 420 PHE A O 1
ATOM 3171 N N . ALA A 1 421 ? 26.465 -9.552 -15.269 1.00 98.62 421 ALA A N 1
ATOM 3172 C CA . ALA A 1 421 ? 26.678 -9.493 -16.708 1.00 98.62 421 ALA A CA 1
ATOM 3173 C C . ALA A 1 421 ? 26.960 -10.888 -17.285 1.00 98.62 421 ALA A C 1
ATOM 3175 O O . ALA A 1 421 ? 26.422 -11.241 -18.336 1.00 98.62 421 ALA A O 1
ATOM 3176 N N . ALA A 1 422 ? 27.732 -11.719 -16.576 1.00 98.38 422 ALA A N 1
ATOM 3177 C CA . ALA A 1 422 ? 27.925 -13.122 -16.934 1.00 98.38 422 ALA A CA 1
ATOM 3178 C C . ALA A 1 422 ? 26.597 -13.905 -16.916 1.00 98.38 422 ALA A C 1
ATOM 3180 O O . ALA A 1 422 ? 26.272 -14.605 -17.878 1.00 98.38 422 ALA A O 1
ATOM 3181 N N . ALA A 1 423 ? 25.792 -13.742 -15.862 1.00 97.94 423 ALA A N 1
ATOM 3182 C CA . ALA A 1 423 ? 24.489 -14.396 -15.741 1.00 97.94 423 ALA A CA 1
ATOM 3183 C C . ALA A 1 423 ? 23.448 -13.891 -16.759 1.00 97.94 423 ALA A C 1
ATOM 3185 O O . ALA A 1 423 ? 22.567 -14.649 -17.168 1.00 97.94 423 ALA A O 1
ATOM 3186 N N . ALA A 1 424 ? 23.535 -12.625 -17.171 1.00 98.19 424 ALA A N 1
ATOM 3187 C CA . ALA A 1 424 ? 22.716 -12.035 -18.220 1.00 98.19 424 ALA A CA 1
ATOM 3188 C C . ALA A 1 424 ? 23.085 -12.610 -19.588 1.00 98.19 424 ALA A C 1
ATOM 3190 O O . ALA A 1 424 ? 22.220 -13.150 -20.271 1.00 98.19 424 ALA A O 1
ATOM 3191 N N . ARG A 1 425 ? 24.371 -12.606 -19.959 1.00 98.19 425 ARG A N 1
ATOM 3192 C CA . ARG A 1 425 ? 24.846 -13.170 -21.236 1.00 98.19 425 ARG A CA 1
ATOM 3193 C C . ARG A 1 425 ? 24.519 -14.662 -21.394 1.00 98.19 425 ARG A C 1
ATOM 3195 O O . ARG A 1 425 ? 24.285 -15.123 -22.512 1.00 98.19 425 ARG A O 1
ATOM 3202 N N . ALA A 1 426 ? 24.417 -15.398 -20.287 1.00 97.69 426 ALA A N 1
ATOM 3203 C CA . ALA A 1 426 ? 24.001 -16.800 -20.269 1.00 97.69 426 ALA A CA 1
ATOM 3204 C C . ALA A 1 426 ? 22.496 -17.036 -20.529 1.00 97.69 426 ALA A C 1
ATOM 3206 O O . ALA A 1 426 ? 22.091 -18.190 -20.635 1.00 97.69 426 ALA A O 1
ATOM 3207 N N . ALA A 1 427 ? 21.664 -15.991 -20.631 1.00 97.19 427 ALA A N 1
ATOM 3208 C CA . ALA A 1 427 ? 20.229 -16.148 -20.865 1.00 97.19 427 ALA A CA 1
ATOM 3209 C C . ALA A 1 427 ? 19.936 -16.875 -22.187 1.00 97.19 427 ALA A C 1
ATOM 3211 O O . ALA A 1 427 ? 20.502 -16.539 -23.235 1.00 97.19 427 ALA A O 1
ATOM 3212 N N . ASP A 1 428 ? 19.030 -17.848 -22.128 1.00 96.75 428 ASP A N 1
ATOM 3213 C CA . ASP A 1 428 ? 18.648 -18.685 -23.260 1.00 96.75 428 ASP A CA 1
ATOM 3214 C C . ASP A 1 428 ? 17.379 -18.164 -23.951 1.00 96.75 428 ASP A C 1
ATOM 3216 O O . ASP A 1 428 ? 16.394 -17.784 -23.306 1.00 96.75 428 ASP A O 1
ATOM 3220 N N . TRP A 1 429 ? 17.411 -18.128 -25.284 1.00 97.94 429 TRP A N 1
ATOM 3221 C CA . TRP A 1 429 ? 16.291 -17.643 -26.088 1.00 97.94 429 TRP A CA 1
ATOM 3222 C C . TRP A 1 429 ? 15.094 -18.590 -26.008 1.00 97.94 429 TRP A C 1
ATOM 3224 O O . TRP A 1 429 ? 13.982 -18.122 -25.769 1.00 97.94 429 TRP A O 1
ATOM 3234 N N . ASP A 1 430 ? 15.300 -19.899 -26.157 1.00 98.12 430 ASP A N 1
ATOM 3235 C CA . ASP A 1 430 ? 14.206 -20.876 -26.198 1.00 98.12 430 ASP A CA 1
ATOM 3236 C C . ASP A 1 430 ? 13.494 -20.970 -24.844 1.00 98.12 430 ASP A C 1
ATOM 3238 O O . ASP A 1 430 ? 12.259 -20.963 -24.772 1.00 98.12 430 ASP A O 1
ATOM 3242 N N . GLU A 1 431 ? 14.258 -20.967 -23.751 1.00 97.25 431 GLU A N 1
ATOM 3243 C CA . GLU A 1 431 ? 13.723 -20.871 -22.399 1.00 97.25 431 GLU A CA 1
ATOM 3244 C C . GLU A 1 431 ? 12.920 -19.581 -22.210 1.00 97.25 431 GLU A C 1
ATOM 3246 O O . GLU A 1 431 ? 11.810 -19.630 -21.676 1.00 97.25 431 GLU A O 1
ATOM 3251 N N . THR A 1 432 ? 13.423 -18.437 -22.685 1.00 98.25 432 THR A N 1
ATOM 3252 C CA . THR A 1 432 ? 12.716 -17.156 -22.543 1.00 98.25 432 THR A CA 1
ATOM 3253 C C . THR A 1 432 ? 11.418 -17.131 -23.344 1.00 98.25 432 THR A C 1
ATOM 3255 O O . THR A 1 432 ? 10.385 -16.708 -22.820 1.00 98.25 432 THR A O 1
ATOM 3258 N N . LEU A 1 433 ? 11.417 -17.610 -24.589 1.00 98.38 433 LEU A N 1
ATOM 3259 C CA . LEU A 1 433 ? 10.205 -17.694 -25.411 1.00 98.38 433 LEU A CA 1
ATOM 3260 C C . LEU A 1 433 ? 9.179 -18.647 -24.777 1.00 98.38 433 LEU A C 1
ATOM 3262 O O . LEU A 1 433 ? 7.981 -18.365 -24.770 1.00 98.38 433 LEU A O 1
ATOM 3266 N N . SER A 1 434 ? 9.637 -19.737 -24.156 1.00 96.31 434 SER A N 1
ATOM 3267 C CA . SER A 1 434 ? 8.777 -20.651 -23.398 1.00 96.31 434 SER A CA 1
ATOM 3268 C C . SER A 1 434 ? 8.193 -20.000 -22.136 1.00 96.31 434 SER A C 1
ATOM 3270 O O . SER A 1 434 ? 6.980 -20.058 -21.906 1.00 96.31 434 SER A O 1
ATOM 3272 N N . ALA A 1 435 ? 9.027 -19.331 -21.338 1.00 97.12 435 ALA A N 1
ATOM 3273 C CA . ALA A 1 435 ? 8.627 -18.683 -20.093 1.00 97.12 435 ALA A CA 1
ATOM 3274 C C . ALA A 1 435 ? 7.663 -17.513 -20.327 1.00 97.12 435 ALA A C 1
ATOM 3276 O O . ALA A 1 435 ? 6.686 -17.352 -19.599 1.00 97.12 435 ALA A O 1
ATOM 3277 N N . THR A 1 436 ? 7.927 -16.707 -21.355 1.00 98.00 436 THR A N 1
ATOM 3278 C CA . THR A 1 436 ? 7.182 -15.475 -21.645 1.00 98.00 436 THR A CA 1
ATOM 3279 C C . THR A 1 436 ? 5.998 -15.704 -22.575 1.00 98.00 436 THR A C 1
ATOM 3281 O O . THR A 1 436 ? 5.014 -14.979 -22.480 1.00 98.00 436 THR A O 1
ATOM 3284 N N . GLY A 1 437 ? 6.065 -16.690 -23.474 1.00 97.00 437 GLY A N 1
ATOM 3285 C CA . GLY A 1 437 ? 5.099 -16.862 -24.561 1.00 97.00 437 GLY A CA 1
ATOM 3286 C C . GLY A 1 437 ? 5.131 -15.759 -25.624 1.00 97.00 437 GLY A C 1
ATOM 3287 O O . GLY A 1 437 ? 4.246 -15.741 -26.476 1.00 97.00 437 GLY A O 1
ATOM 3288 N N . LEU A 1 438 ? 6.108 -14.850 -25.570 1.00 98.44 438 LEU A N 1
ATOM 3289 C CA . LEU A 1 438 ? 6.286 -13.775 -26.543 1.00 98.44 438 LEU A CA 1
ATOM 3290 C C . LEU A 1 438 ? 7.009 -14.286 -27.788 1.00 98.44 438 LEU A C 1
ATOM 3292 O O . LEU A 1 438 ? 7.681 -15.318 -27.753 1.00 98.44 438 LEU A O 1
ATOM 3296 N N . THR A 1 439 ? 6.900 -13.545 -28.889 1.00 98.44 439 THR A N 1
ATOM 3297 C CA . THR A 1 439 ? 7.720 -13.806 -30.073 1.00 98.44 439 THR A CA 1
ATOM 3298 C C . THR A 1 439 ? 9.073 -13.107 -29.964 1.00 98.44 439 THR A C 1
ATOM 3300 O O . THR A 1 439 ? 9.243 -12.137 -29.224 1.00 98.44 439 THR A O 1
ATOM 3303 N N . ARG A 1 440 ? 10.050 -13.570 -30.748 1.00 98.31 440 ARG A N 1
ATOM 3304 C CA . ARG A 1 440 ? 11.346 -12.893 -30.862 1.00 98.31 440 ARG A CA 1
ATOM 3305 C C . ARG A 1 440 ? 11.204 -11.449 -31.364 1.00 98.31 440 ARG A C 1
ATOM 3307 O O . ARG A 1 440 ? 11.844 -10.566 -30.801 1.00 98.31 440 ARG A O 1
ATOM 3314 N N . ASP A 1 441 ? 10.325 -11.204 -32.341 1.00 98.38 441 ASP A N 1
ATOM 3315 C CA . ASP A 1 441 ? 10.053 -9.853 -32.860 1.00 98.38 441 ASP A CA 1
ATOM 3316 C C . ASP A 1 441 ? 9.504 -8.919 -31.772 1.00 98.38 441 ASP A C 1
ATOM 3318 O O . ASP A 1 441 ? 9.944 -7.776 -31.669 1.00 98.38 441 ASP A O 1
ATOM 3322 N N . ASP A 1 442 ? 8.609 -9.402 -30.904 1.00 98.38 442 ASP A N 1
ATOM 3323 C CA . ASP A 1 442 ? 8.087 -8.598 -29.792 1.00 98.38 442 ASP A CA 1
ATOM 3324 C C . ASP A 1 442 ? 9.209 -8.124 -28.854 1.00 98.38 442 ASP A C 1
ATOM 3326 O O . ASP A 1 442 ? 9.255 -6.952 -28.467 1.00 98.38 442 ASP A O 1
ATOM 3330 N N . ILE A 1 443 ? 10.144 -9.020 -28.523 1.00 98.75 443 ILE A N 1
ATOM 3331 C CA . ILE A 1 443 ? 11.280 -8.728 -27.638 1.00 98.75 443 ILE A CA 1
ATOM 3332 C C . ILE A 1 443 ? 12.275 -7.781 -28.323 1.00 98.75 443 ILE A C 1
ATOM 3334 O O . ILE A 1 443 ? 12.731 -6.818 -27.709 1.00 98.75 443 ILE A O 1
ATOM 3338 N N . GLU A 1 444 ? 12.569 -7.984 -29.607 1.00 98.56 444 GLU A N 1
ATOM 3339 C CA . GLU A 1 444 ? 13.454 -7.106 -30.385 1.00 98.56 444 GLU A CA 1
ATOM 3340 C C . GLU A 1 444 ? 12.839 -5.712 -30.617 1.00 98.56 444 GLU A C 1
ATOM 3342 O O . GLU A 1 444 ? 13.541 -4.697 -30.626 1.00 98.56 444 GLU A O 1
ATOM 3347 N N . ARG A 1 445 ? 11.512 -5.611 -30.766 1.00 98.69 445 ARG A N 1
ATOM 3348 C CA . ARG A 1 445 ? 10.784 -4.329 -30.788 1.00 98.69 445 ARG A CA 1
ATOM 3349 C C . ARG A 1 445 ? 10.872 -3.610 -29.449 1.00 98.69 445 ARG A C 1
ATOM 3351 O O . ARG A 1 445 ? 11.110 -2.402 -29.437 1.00 98.69 445 ARG A O 1
ATOM 3358 N N . ALA A 1 446 ? 10.715 -4.337 -28.344 1.00 98.75 446 ALA A N 1
ATOM 3359 C CA . ALA A 1 446 ? 10.886 -3.777 -27.010 1.00 98.75 446 ALA A CA 1
ATOM 3360 C C . ALA A 1 446 ? 12.317 -3.262 -26.811 1.00 98.75 446 ALA A C 1
ATOM 3362 O O . ALA A 1 446 ? 12.491 -2.122 -26.386 1.00 98.75 446 ALA A O 1
ATOM 3363 N N . LEU A 1 447 ? 13.328 -4.047 -27.199 1.00 98.62 447 LEU A N 1
ATOM 3364 C CA . LEU A 1 447 ? 14.733 -3.643 -27.144 1.00 98.62 447 LEU A CA 1
ATOM 3365 C C . LEU A 1 447 ? 14.982 -2.335 -27.901 1.00 98.62 447 LEU A C 1
ATOM 3367 O O . LEU A 1 447 ? 15.585 -1.431 -27.337 1.00 98.62 447 LEU A O 1
ATOM 3371 N N . ARG A 1 448 ? 14.484 -2.192 -29.137 1.00 98.50 448 ARG A N 1
ATOM 3372 C CA . ARG A 1 448 ? 14.643 -0.948 -29.916 1.00 98.50 448 ARG A CA 1
ATOM 3373 C C . ARG A 1 448 ? 14.110 0.274 -29.168 1.00 98.50 448 ARG A C 1
ATOM 3375 O O . ARG A 1 448 ? 14.830 1.248 -28.998 1.00 98.50 448 ARG A O 1
ATOM 3382 N N . MET A 1 449 ? 12.891 0.185 -28.635 1.00 98.56 449 MET A N 1
ATOM 3383 C CA . MET A 1 449 ? 12.305 1.269 -27.835 1.00 98.56 449 MET A CA 1
ATOM 3384 C C . MET A 1 449 ? 13.117 1.568 -26.569 1.00 98.56 449 MET A C 1
ATOM 3386 O O . MET A 1 449 ? 13.198 2.721 -26.146 1.00 98.56 449 MET A O 1
ATOM 3390 N N . VAL A 1 450 ? 13.704 0.538 -25.951 1.00 98.44 450 VAL A N 1
ATOM 3391 C CA . VAL A 1 450 ? 14.597 0.702 -24.802 1.00 98.44 450 VAL A CA 1
ATOM 3392 C C . VAL A 1 450 ? 15.864 1.441 -25.206 1.00 98.44 450 VAL A C 1
ATOM 3394 O O . VAL A 1 450 ? 16.217 2.389 -24.514 1.00 98.44 450 VAL A O 1
ATOM 3397 N N . LEU A 1 451 ? 16.529 1.050 -26.294 1.00 97.12 451 LEU A N 1
ATOM 3398 C CA . LEU A 1 451 ? 17.770 1.675 -26.760 1.00 97.12 451 LEU A CA 1
ATOM 3399 C C . LEU A 1 451 ? 17.558 3.141 -27.178 1.00 97.12 451 LEU A C 1
ATOM 3401 O O . LEU A 1 451 ? 18.378 3.985 -26.827 1.00 97.12 451 LEU A O 1
ATOM 3405 N N . ASP A 1 452 ? 16.417 3.461 -27.798 1.00 96.75 452 ASP A N 1
ATOM 3406 C CA . ASP A 1 452 ? 16.043 4.830 -28.197 1.00 96.75 452 ASP A CA 1
ATOM 3407 C C . ASP A 1 452 ? 15.785 5.775 -27.002 1.00 96.75 452 ASP A C 1
ATOM 3409 O O . ASP A 1 452 ? 15.832 7.001 -27.130 1.00 96.75 452 ASP A O 1
ATOM 3413 N N . SER A 1 453 ? 15.472 5.226 -25.826 1.00 97.56 453 SER A N 1
ATOM 3414 C CA . SER A 1 453 ? 15.135 5.999 -24.625 1.00 97.56 453 SER A CA 1
ATOM 3415 C C . SER A 1 453 ? 16.384 6.477 -23.884 1.00 97.56 453 SER A C 1
ATOM 3417 O O . SER A 1 453 ? 17.330 5.714 -23.727 1.00 97.56 453 SER A O 1
ATOM 3419 N N . LYS A 1 454 ? 16.388 7.693 -23.320 1.00 95.44 454 LYS A N 1
ATOM 3420 C CA . LYS A 1 454 ? 17.433 8.142 -22.367 1.00 95.44 454 LYS A CA 1
ATOM 3421 C C . LYS A 1 454 ? 16.933 8.193 -20.926 1.00 95.44 454 LYS A C 1
ATOM 3423 O O . LYS A 1 454 ? 17.729 8.265 -19.987 1.00 95.44 454 LYS A O 1
ATOM 3428 N N . ARG A 1 455 ? 15.615 8.198 -20.741 1.00 97.69 455 ARG A N 1
ATOM 3429 C CA . ARG A 1 455 ? 14.936 8.337 -19.454 1.00 97.69 455 ARG A CA 1
ATOM 3430 C C . ARG A 1 455 ? 13.822 7.306 -19.385 1.00 97.69 455 ARG A C 1
ATOM 3432 O O . ARG A 1 455 ? 12.751 7.502 -19.962 1.00 97.69 455 ARG A O 1
ATOM 3439 N N . THR A 1 456 ? 14.110 6.192 -18.715 1.00 98.62 456 THR A N 1
ATOM 3440 C CA . THR A 1 456 ? 13.179 5.063 -18.609 1.00 98.62 456 THR A CA 1
ATOM 3441 C C . THR A 1 456 ? 12.625 4.929 -17.199 1.00 98.62 456 THR A C 1
ATOM 3443 O O . THR A 1 456 ? 13.379 4.856 -16.226 1.00 98.62 456 THR A O 1
ATOM 3446 N N . ILE A 1 457 ? 11.300 4.846 -17.098 1.00 98.75 457 ILE A N 1
ATOM 3447 C CA . ILE A 1 457 ? 10.590 4.488 -15.869 1.00 98.75 457 ILE A CA 1
ATOM 3448 C C . ILE A 1 457 ? 9.993 3.097 -16.036 1.00 98.75 457 ILE A C 1
ATOM 3450 O O . ILE A 1 457 ? 9.334 2.822 -17.038 1.00 98.75 457 ILE A O 1
ATOM 3454 N N . VAL A 1 458 ? 10.163 2.243 -15.026 1.00 98.69 458 VAL A N 1
ATOM 3455 C CA . VAL A 1 458 ? 9.400 0.993 -14.924 1.00 98.69 458 VAL A CA 1
ATOM 3456 C C . VAL A 1 458 ? 8.371 1.136 -13.811 1.00 98.69 458 VAL A C 1
ATOM 3458 O O . VAL A 1 458 ? 8.714 1.228 -12.630 1.00 98.69 458 VAL A O 1
ATOM 3461 N N . CYS A 1 459 ? 7.101 1.166 -14.202 1.00 98.19 459 CYS A N 1
ATOM 3462 C CA . CYS A 1 459 ? 5.946 1.099 -13.322 1.00 98.19 459 CYS A CA 1
ATOM 3463 C C . CYS A 1 459 ? 5.524 -0.356 -13.139 1.00 98.19 459 CYS A C 1
ATOM 3465 O O . CYS A 1 459 ? 5.346 -1.067 -14.127 1.00 98.19 459 CYS A O 1
ATOM 3467 N N . TRP A 1 460 ? 5.310 -0.798 -11.899 1.00 97.12 460 TRP A N 1
ATOM 3468 C CA . TRP A 1 460 ? 4.782 -2.142 -11.665 1.00 97.12 460 TRP A CA 1
ATOM 3469 C C . TRP A 1 460 ? 3.819 -2.251 -10.494 1.00 97.12 460 TRP A C 1
ATOM 3471 O O . TRP A 1 460 ? 3.806 -1.423 -9.582 1.00 97.12 460 TRP A O 1
ATOM 3481 N N . ALA A 1 461 ? 3.027 -3.322 -10.515 1.00 94.25 461 ALA A N 1
ATOM 3482 C CA . ALA A 1 461 ? 2.104 -3.679 -9.448 1.00 94.25 461 ALA A CA 1
ATOM 3483 C C . ALA A 1 461 ? 2.059 -5.207 -9.236 1.00 94.25 461 ALA A C 1
ATOM 3485 O O . ALA A 1 461 ? 3.087 -5.886 -9.283 1.00 94.25 461 ALA A O 1
ATOM 3486 N N . MET A 1 462 ? 0.867 -5.739 -8.953 1.00 93.56 462 MET A N 1
ATOM 3487 C CA . MET A 1 462 ? 0.662 -7.089 -8.419 1.00 93.56 462 MET A CA 1
ATOM 3488 C C . MET A 1 462 ? 1.060 -8.221 -9.363 1.00 93.56 462 MET A C 1
ATOM 3490 O O . MET A 1 462 ? 1.433 -9.290 -8.890 1.00 93.56 462 MET A O 1
ATOM 3494 N N . GLY A 1 463 ? 1.055 -7.979 -10.677 1.00 94.25 463 GLY A N 1
ATOM 3495 C CA . GLY A 1 463 ? 1.508 -8.972 -11.650 1.00 94.25 463 GLY A CA 1
ATOM 3496 C C . GLY A 1 463 ? 2.993 -9.319 -11.528 1.00 94.25 463 GLY A C 1
ATOM 3497 O O . GLY A 1 463 ? 3.391 -10.361 -12.016 1.00 94.25 463 GLY A O 1
ATOM 3498 N N . LEU A 1 464 ? 3.801 -8.494 -10.848 1.00 96.31 464 LEU A N 1
ATOM 3499 C CA . LEU A 1 464 ? 5.201 -8.819 -10.544 1.00 96.31 464 LEU A CA 1
ATOM 3500 C C . LEU A 1 464 ? 5.395 -9.255 -9.091 1.00 96.31 464 LEU A C 1
ATOM 3502 O O . LEU A 1 464 ? 6.310 -10.021 -8.798 1.00 96.31 464 LEU A O 1
ATOM 3506 N N . THR A 1 465 ? 4.579 -8.757 -8.160 1.00 95.75 465 THR A N 1
ATOM 3507 C CA . THR A 1 465 ? 4.841 -8.890 -6.719 1.00 95.75 465 THR A CA 1
ATOM 3508 C C . THR A 1 465 ? 4.196 -10.109 -6.062 1.00 95.75 465 THR A C 1
ATOM 3510 O O . THR A 1 465 ? 4.612 -10.454 -4.954 1.00 95.75 465 THR A O 1
ATOM 3513 N N . GLN A 1 466 ? 3.220 -10.753 -6.716 1.00 94.44 466 GLN A N 1
ATOM 3514 C CA . GLN A 1 466 ? 2.458 -11.892 -6.183 1.00 94.44 466 GLN A CA 1
ATOM 3515 C C . GLN A 1 466 ? 2.842 -13.232 -6.840 1.00 94.44 466 GLN A C 1
ATOM 3517 O O . GLN A 1 466 ? 1.994 -14.034 -7.229 1.00 94.44 466 GLN A O 1
ATOM 3522 N N . HIS A 1 467 ? 4.147 -13.490 -6.924 1.00 94.38 467 HIS A N 1
ATOM 3523 C CA . HIS A 1 467 ? 4.752 -14.749 -7.349 1.00 94.38 467 HIS A CA 1
ATOM 3524 C C . HIS A 1 467 ? 5.768 -15.244 -6.311 1.00 94.38 467 HIS A C 1
ATOM 3526 O O . HIS A 1 467 ? 6.293 -14.477 -5.505 1.00 94.38 467 HIS A O 1
ATOM 3532 N N . LYS A 1 468 ? 6.095 -16.543 -6.340 1.00 93.44 468 LYS A N 1
ATOM 3533 C CA . LYS A 1 468 ? 7.135 -17.107 -5.457 1.00 93.44 468 LYS A CA 1
ATOM 3534 C C . LYS A 1 468 ? 8.515 -16.492 -5.730 1.00 93.44 468 LYS A C 1
ATOM 3536 O O . LYS A 1 468 ? 9.282 -16.282 -4.799 1.00 93.44 468 LYS A O 1
ATOM 3541 N N . HIS A 1 469 ? 8.783 -16.142 -6.986 1.00 95.75 469 HIS A N 1
ATOM 3542 C CA . HIS A 1 469 ? 10.028 -15.552 -7.485 1.00 95.75 469 HIS A CA 1
ATOM 3543 C C . HIS A 1 469 ? 9.948 -14.024 -7.681 1.00 95.75 469 HIS A C 1
ATOM 3545 O O . HIS A 1 469 ? 10.724 -13.435 -8.436 1.00 95.75 469 HIS A O 1
ATOM 3551 N N . SER A 1 470 ? 9.026 -13.340 -6.993 1.00 97.25 470 SER A N 1
ATOM 3552 C CA . SER A 1 470 ? 8.822 -11.890 -7.147 1.00 97.25 470 SER A CA 1
ATOM 3553 C C . SER A 1 470 ? 10.025 -11.036 -6.760 1.00 97.25 470 SER A C 1
ATOM 3555 O O . SER A 1 470 ? 10.306 -10.043 -7.425 1.00 97.25 470 SER A O 1
ATOM 3557 N N . VAL A 1 471 ? 10.746 -11.398 -5.694 1.00 97.81 471 VAL A N 1
ATOM 3558 C CA . VAL A 1 471 ? 11.938 -10.645 -5.272 1.00 97.81 471 VAL A CA 1
ATOM 3559 C C . VAL A 1 471 ? 13.036 -10.717 -6.350 1.00 97.81 471 VAL A C 1
ATOM 3561 O O . VAL A 1 471 ? 13.454 -9.651 -6.800 1.00 97.81 471 VAL A O 1
ATOM 3564 N N . PRO A 1 472 ? 13.444 -11.904 -6.850 1.00 97.88 472 PRO A N 1
ATOM 3565 C CA . PRO A 1 472 ? 14.315 -12.021 -8.025 1.00 97.88 472 PRO A CA 1
ATOM 3566 C C . PRO A 1 472 ? 13.827 -11.243 -9.254 1.00 97.88 472 PRO A C 1
ATOM 3568 O O . PRO A 1 472 ? 14.606 -10.519 -9.866 1.00 97.88 472 PRO A O 1
ATOM 3571 N N . THR A 1 473 ? 12.531 -11.322 -9.574 1.00 98.50 473 THR A N 1
ATOM 3572 C CA . THR A 1 473 ? 11.934 -10.608 -10.718 1.00 98.50 473 THR A CA 1
ATOM 3573 C C . THR A 1 473 ? 12.143 -9.096 -10.622 1.00 98.50 473 THR A C 1
ATOM 3575 O O . THR A 1 473 ? 12.597 -8.463 -11.571 1.00 98.50 473 THR A O 1
ATOM 3578 N N . ILE A 1 474 ? 11.854 -8.498 -9.463 1.00 98.56 474 ILE A N 1
ATOM 3579 C CA . ILE A 1 474 ? 11.989 -7.048 -9.265 1.00 98.56 474 ILE A CA 1
ATOM 3580 C C . ILE A 1 474 ? 13.461 -6.629 -9.270 1.00 98.56 474 ILE A C 1
ATOM 3582 O O . ILE A 1 474 ? 13.788 -5.558 -9.774 1.00 98.56 474 ILE A O 1
ATOM 3586 N N . ARG A 1 475 ? 14.369 -7.468 -8.762 1.00 98.56 475 ARG A N 1
ATOM 3587 C CA . ARG A 1 475 ? 15.810 -7.199 -8.863 1.00 98.56 475 ARG A CA 1
ATOM 3588 C C . ARG A 1 475 ? 16.289 -7.197 -10.310 1.00 98.56 475 ARG A C 1
ATOM 3590 O O . ARG A 1 475 ? 17.097 -6.348 -10.662 1.00 98.56 475 ARG A O 1
ATOM 3597 N N . GLU A 1 476 ? 15.743 -8.066 -11.157 1.00 98.38 476 GLU A N 1
ATOM 3598 C CA . GLU A 1 476 ? 16.050 -8.076 -12.590 1.00 98.38 476 GLU A CA 1
ATOM 3599 C C . GLU A 1 476 ? 15.592 -6.783 -13.290 1.00 98.38 476 GLU A C 1
ATOM 3601 O O . GLU A 1 476 ? 16.317 -6.230 -14.118 1.00 98.38 476 GLU A O 1
ATOM 3606 N N . VAL A 1 477 ? 14.432 -6.244 -12.893 1.00 98.69 477 VAL A N 1
ATOM 3607 C CA . VAL A 1 477 ? 13.957 -4.915 -13.325 1.00 98.69 477 VAL A CA 1
ATOM 3608 C C . VAL A 1 477 ? 14.896 -3.801 -12.850 1.00 98.69 477 VAL A C 1
ATOM 3610 O O . VAL A 1 477 ? 15.147 -2.842 -13.579 1.00 98.69 477 VAL A O 1
ATOM 3613 N N . VAL A 1 478 ? 15.437 -3.906 -11.632 1.00 98.81 478 VAL A N 1
ATOM 3614 C CA . VAL A 1 478 ? 16.429 -2.943 -11.135 1.00 98.81 478 VAL A CA 1
ATOM 3615 C C . VAL A 1 478 ? 17.726 -3.048 -11.935 1.00 98.81 478 VAL A C 1
ATOM 3617 O O . VAL A 1 478 ? 18.207 -2.014 -12.388 1.00 98.81 478 VAL A O 1
ATOM 3620 N N . ASN A 1 479 ? 18.250 -4.254 -12.184 1.00 98.81 479 ASN A N 1
ATOM 3621 C CA . ASN A 1 479 ? 19.431 -4.469 -13.029 1.00 98.81 479 ASN A CA 1
ATOM 3622 C C . ASN A 1 479 ? 19.269 -3.778 -14.397 1.00 98.81 479 ASN A C 1
ATOM 3624 O O . ASN A 1 479 ? 20.156 -3.048 -14.835 1.00 98.81 479 ASN A O 1
ATOM 3628 N N . PHE A 1 480 ? 18.098 -3.939 -15.020 1.00 98.81 480 PHE A N 1
ATOM 3629 C CA . PHE A 1 480 ? 17.740 -3.295 -16.285 1.00 98.81 480 PHE A CA 1
ATOM 3630 C C . PHE A 1 480 ? 17.838 -1.765 -16.236 1.00 98.81 480 PHE A C 1
ATOM 3632 O O . PHE A 1 480 ? 18.367 -1.135 -17.152 1.00 98.81 480 PHE A O 1
ATOM 3639 N N . LEU A 1 481 ? 17.371 -1.146 -15.150 1.00 98.75 481 LEU A N 1
ATOM 3640 C CA . LEU A 1 481 ? 17.483 0.302 -14.965 1.00 98.75 481 LEU A CA 1
ATOM 3641 C C . LEU A 1 481 ? 18.924 0.741 -14.660 1.00 98.75 481 LEU A C 1
ATOM 3643 O O . LEU A 1 481 ? 19.351 1.791 -15.149 1.00 98.75 481 LEU A O 1
ATOM 3647 N N . LEU A 1 482 ? 19.675 -0.044 -13.879 1.00 98.69 482 LEU A N 1
ATOM 3648 C CA . LEU A 1 482 ? 21.060 0.260 -13.508 1.00 98.69 482 LEU A CA 1
ATOM 3649 C C . LEU A 1 482 ? 22.002 0.242 -14.715 1.00 98.69 482 LEU A C 1
ATOM 3651 O O . LEU A 1 482 ? 22.855 1.123 -14.797 1.00 98.69 482 LEU A O 1
ATOM 3655 N N . LEU A 1 483 ? 21.806 -0.680 -15.669 1.00 98.50 483 LEU A N 1
ATOM 3656 C CA . LEU A 1 483 ? 22.605 -0.771 -16.901 1.00 98.50 483 LEU A CA 1
ATOM 3657 C C . LEU A 1 483 ? 22.714 0.565 -17.644 1.00 98.50 483 LEU A C 1
ATOM 3659 O O . LEU A 1 483 ? 23.728 0.850 -18.263 1.00 98.50 483 LEU A O 1
ATOM 3663 N N . ARG A 1 484 ? 21.673 1.397 -17.584 1.00 96.88 484 ARG A N 1
ATOM 3664 C CA . ARG A 1 484 ? 21.607 2.662 -18.331 1.00 96.88 484 ARG A CA 1
ATOM 3665 C C . ARG A 1 484 ? 21.528 3.896 -17.431 1.00 96.88 484 ARG A C 1
ATOM 3667 O O . ARG A 1 484 ? 21.061 4.949 -17.866 1.00 96.88 484 ARG A O 1
ATOM 3674 N N . GLY A 1 485 ? 21.913 3.758 -16.159 1.00 97.06 485 GLY A N 1
ATOM 3675 C CA . GLY A 1 485 ? 21.924 4.867 -15.201 1.00 97.06 485 GLY A CA 1
ATOM 3676 C C . GLY A 1 485 ? 20.545 5.495 -14.959 1.00 97.06 485 GLY A C 1
ATOM 3677 O O . GLY A 1 485 ? 20.442 6.684 -14.639 1.00 97.06 485 GLY A O 1
ATOM 3678 N N . ASN A 1 486 ? 19.464 4.718 -15.109 1.00 97.75 486 ASN A N 1
ATOM 3679 C CA . ASN A 1 486 ? 18.077 5.168 -14.945 1.00 97.75 486 ASN A CA 1
ATOM 3680 C C . ASN A 1 486 ? 17.643 5.218 -13.465 1.00 97.75 486 ASN A C 1
ATOM 3682 O O . ASN A 1 486 ? 16.505 4.900 -13.134 1.00 97.75 486 ASN A O 1
ATOM 3686 N N . VAL A 1 487 ? 18.537 5.620 -12.557 1.00 96.75 487 VAL A N 1
ATOM 3687 C CA . VAL A 1 487 ? 18.237 5.882 -11.139 1.00 96.75 487 VAL A CA 1
ATOM 3688 C C . VAL A 1 487 ? 18.919 7.184 -10.723 1.00 96.75 487 VAL A C 1
ATOM 3690 O O . VAL A 1 487 ? 20.076 7.432 -11.060 1.00 96.75 487 VAL A O 1
ATOM 3693 N N . GLY A 1 488 ? 18.191 8.053 -10.016 1.00 95.00 488 GLY A N 1
ATOM 3694 C CA . GLY A 1 488 ? 18.682 9.395 -9.685 1.00 95.00 488 GLY A CA 1
ATOM 3695 C C . GLY A 1 488 ? 18.875 10.271 -10.925 1.00 95.00 488 GLY A C 1
ATOM 3696 O O . GLY A 1 488 ? 19.851 11.012 -11.027 1.00 95.00 488 GLY A O 1
ATOM 3697 N N . ARG A 1 489 ? 17.978 10.125 -11.909 1.00 95.38 489 ARG A N 1
ATOM 3698 C CA . ARG A 1 489 ? 17.907 10.914 -13.144 1.00 95.38 489 ARG A CA 1
ATOM 3699 C C . ARG A 1 489 ? 16.452 11.370 -13.326 1.00 95.38 489 ARG A C 1
ATOM 3701 O O . ARG A 1 489 ? 15.570 10.513 -13.306 1.00 95.38 489 ARG A O 1
ATOM 3708 N N . PRO A 1 490 ? 16.170 12.674 -13.512 1.00 96.56 490 PRO A N 1
ATOM 3709 C CA . PRO A 1 490 ? 14.808 13.141 -13.755 1.00 96.56 490 PRO A CA 1
ATOM 3710 C C . PRO A 1 490 ? 14.172 12.445 -14.961 1.00 96.56 490 PRO A C 1
ATOM 3712 O O . PRO A 1 490 ? 14.783 12.352 -16.026 1.00 96.56 490 PRO A O 1
ATOM 3715 N N . GLY A 1 491 ? 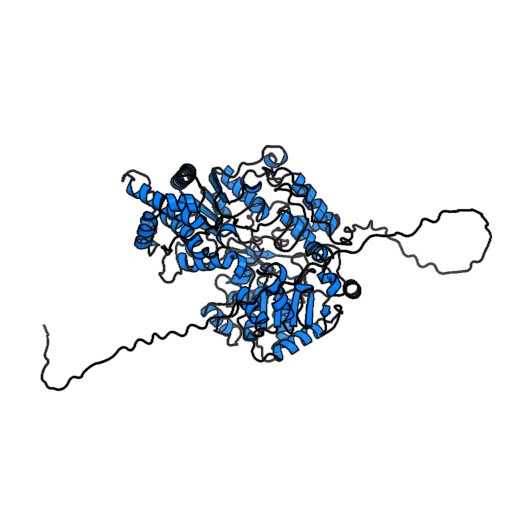12.934 11.988 -14.799 1.00 97.44 491 GLY A N 1
ATOM 3716 C CA . GLY A 1 491 ? 12.236 11.195 -15.812 1.00 97.44 491 GLY A CA 1
ATOM 3717 C C . GLY A 1 491 ? 12.606 9.712 -15.870 1.00 97.44 491 GLY A C 1
ATOM 3718 O O . GLY A 1 491 ? 12.193 9.042 -16.811 1.00 97.44 491 GLY A O 1
ATOM 3719 N N . ALA A 1 492 ? 13.366 9.189 -14.906 1.00 98.06 492 ALA A N 1
ATOM 3720 C CA . ALA A 1 492 ? 13.767 7.787 -14.859 1.00 98.06 492 ALA A CA 1
ATOM 3721 C C . ALA A 1 492 ? 13.664 7.208 -13.442 1.00 98.06 492 ALA A C 1
ATOM 3723 O O . ALA A 1 492 ? 13.770 7.936 -12.453 1.00 98.06 492 ALA A O 1
ATOM 3724 N N . GLY A 1 493 ? 13.478 5.892 -13.336 1.00 97.81 493 GLY A N 1
ATOM 3725 C CA . GLY A 1 493 ? 13.522 5.208 -12.046 1.00 97.81 493 GLY A CA 1
ATOM 3726 C C . GLY A 1 493 ? 12.520 4.083 -11.859 1.00 97.81 493 GLY A C 1
ATOM 3727 O O . GLY A 1 493 ? 11.802 3.661 -12.767 1.00 97.81 493 GLY A O 1
ATOM 3728 N N . VAL A 1 494 ? 12.484 3.611 -10.617 1.00 98.00 494 VAL A N 1
ATOM 3729 C CA . VAL A 1 494 ? 11.581 2.563 -10.158 1.00 98.00 494 VAL A CA 1
ATOM 3730 C C . VAL A 1 494 ? 10.267 3.152 -9.652 1.00 98.00 494 VAL A C 1
ATOM 3732 O O . VAL A 1 494 ? 10.261 4.027 -8.785 1.00 98.00 494 VAL A O 1
ATOM 3735 N N . CYS A 1 495 ? 9.141 2.645 -10.152 1.00 97.12 495 CYS A N 1
ATOM 3736 C CA . CYS A 1 495 ? 7.805 3.111 -9.786 1.00 97.12 495 CYS A CA 1
ATOM 3737 C C . CYS A 1 495 ? 6.890 1.936 -9.360 1.00 97.12 495 CYS A C 1
ATOM 3739 O O . CYS A 1 495 ? 5.987 1.539 -10.099 1.00 97.12 495 CYS A O 1
ATOM 3741 N N . PRO A 1 496 ? 7.091 1.345 -8.163 1.00 95.69 496 PRO A N 1
ATOM 3742 C CA . PRO A 1 496 ? 6.127 0.415 -7.579 1.00 95.69 496 PRO A CA 1
ATOM 3743 C C . PRO A 1 496 ? 4.829 1.160 -7.235 1.00 95.69 496 PRO A C 1
ATOM 3745 O O . PRO A 1 496 ? 4.771 1.901 -6.253 1.00 95.69 496 PRO A O 1
ATOM 3748 N N . VAL A 1 497 ? 3.770 0.956 -8.016 1.00 91.69 497 VAL A N 1
ATOM 3749 C CA . VAL A 1 497 ? 2.507 1.679 -7.835 1.00 91.69 497 VAL A CA 1
ATOM 3750 C C . VAL A 1 497 ? 1.659 1.000 -6.760 1.00 91.69 497 VAL A C 1
ATOM 3752 O O . VAL A 1 497 ? 0.998 -0.013 -7.008 1.00 91.69 497 VAL A O 1
ATOM 3755 N N . ARG A 1 498 ? 1.655 1.575 -5.552 1.00 89.44 498 ARG A N 1
ATOM 3756 C CA . ARG A 1 498 ? 0.994 0.994 -4.378 1.00 89.44 498 ARG A CA 1
ATOM 3757 C C . ARG A 1 498 ? -0.529 1.078 -4.480 1.00 89.44 498 ARG A C 1
ATOM 3759 O O . ARG A 1 498 ? -1.091 1.970 -5.108 1.00 89.44 498 ARG A O 1
ATOM 3766 N N . GLY A 1 499 ? -1.214 0.115 -3.864 1.00 82.25 499 GLY A N 1
ATOM 3767 C CA . GLY A 1 499 ? -2.675 0.000 -3.905 1.00 82.25 499 GLY A CA 1
ATOM 3768 C C . GLY A 1 499 ? -3.387 0.940 -2.928 1.00 82.25 499 GLY A C 1
ATOM 3769 O O . GLY A 1 499 ? -3.871 2.001 -3.320 1.00 82.25 499 GLY A O 1
ATOM 3770 N N . HIS A 1 500 ? -3.505 0.504 -1.670 1.00 86.69 500 HIS A N 1
ATOM 3771 C CA . HIS A 1 500 ? -4.237 1.227 -0.627 1.00 86.69 500 HIS A CA 1
ATOM 3772 C C . HIS A 1 500 ? -3.636 2.601 -0.332 1.00 86.69 500 HIS A C 1
ATOM 3774 O O . HIS A 1 500 ? -2.418 2.733 -0.314 1.00 86.69 500 HIS A O 1
ATOM 3780 N N . SER A 1 501 ? -4.504 3.574 -0.046 1.00 86.75 501 SER A N 1
ATOM 3781 C CA . SER A 1 501 ? -4.191 5.003 0.086 1.00 86.75 501 SER A CA 1
ATOM 3782 C C . SER A 1 501 ? -3.043 5.377 1.025 1.00 86.75 501 SER A C 1
ATOM 3784 O O . SER A 1 501 ? -2.425 6.401 0.789 1.00 86.75 501 SER A O 1
ATOM 3786 N N . ASN A 1 502 ? -2.787 4.598 2.082 1.00 94.69 502 ASN A N 1
ATOM 3787 C CA . ASN A 1 502 ? -1.761 4.910 3.079 1.00 94.69 502 ASN A CA 1
ATOM 3788 C C . ASN A 1 502 ? -0.856 3.720 3.429 1.00 94.69 502 ASN A C 1
ATOM 3790 O O . ASN A 1 502 ? -0.143 3.748 4.423 1.00 94.69 502 ASN A O 1
ATOM 3794 N N . VAL A 1 503 ? -0.837 2.665 2.610 1.00 91.56 503 VAL A N 1
ATOM 3795 C CA . VAL A 1 503 ? -0.030 1.466 2.909 1.00 91.56 503 VAL A CA 1
ATOM 3796 C C . VAL A 1 503 ? 1.465 1.773 3.041 1.00 91.56 503 VAL A C 1
ATOM 3798 O O . VAL A 1 503 ? 2.199 1.080 3.739 1.00 91.56 503 VAL A O 1
ATOM 3801 N N . GLN A 1 504 ? 1.929 2.816 2.352 1.00 92.38 504 GLN A N 1
ATOM 3802 C CA . GLN A 1 504 ? 3.302 3.277 2.478 1.00 92.38 504 GLN A CA 1
ATOM 3803 C C . GLN A 1 504 ? 3.523 4.021 3.798 1.00 92.38 504 GLN A C 1
ATOM 3805 O O . GLN A 1 504 ? 4.534 3.784 4.455 1.00 92.38 504 GLN A O 1
ATOM 3810 N N . GLY A 1 505 ? 2.555 4.848 4.200 1.00 95.19 505 GLY A N 1
ATOM 3811 C CA . GLY A 1 505 ? 2.560 5.566 5.468 1.00 95.19 505 GLY A CA 1
ATOM 3812 C C . GLY A 1 505 ? 2.559 4.620 6.659 1.00 95.19 505 GLY A C 1
ATOM 3813 O O . GLY A 1 505 ? 3.412 4.760 7.526 1.00 95.19 505 GLY A O 1
ATOM 3814 N N . ASP A 1 506 ? 1.722 3.581 6.653 1.00 95.50 506 ASP A N 1
ATOM 3815 C CA . ASP A 1 506 ? 1.686 2.569 7.719 1.00 95.50 506 ASP A CA 1
ATOM 3816 C C . ASP A 1 506 ? 3.074 1.951 7.960 1.00 95.50 506 ASP A C 1
ATOM 3818 O O . ASP A 1 506 ? 3.558 1.884 9.093 1.00 95.50 506 ASP A O 1
ATOM 3822 N N . ARG A 1 507 ? 3.770 1.577 6.878 1.00 93.88 507 ARG A N 1
ATOM 3823 C CA . ARG A 1 507 ? 5.141 1.049 6.945 1.00 93.88 507 ARG A CA 1
ATOM 3824 C C . ARG A 1 507 ? 6.138 2.078 7.457 1.00 93.88 507 ARG A C 1
ATOM 3826 O O . ARG A 1 507 ? 6.987 1.736 8.277 1.00 93.88 507 ARG A O 1
ATOM 3833 N N . THR A 1 508 ? 6.036 3.325 7.000 1.00 95.94 508 THR A N 1
ATOM 3834 C CA . THR A 1 508 ? 6.871 4.427 7.494 1.00 95.94 508 THR A CA 1
ATOM 3835 C C . THR A 1 508 ? 6.668 4.651 8.988 1.00 95.94 508 THR A C 1
ATOM 3837 O O . THR A 1 508 ? 7.648 4.849 9.692 1.00 95.94 508 THR A O 1
ATOM 3840 N N . MET A 1 509 ? 5.429 4.553 9.474 1.00 98.06 509 MET A N 1
ATOM 3841 C CA . MET A 1 509 ? 5.056 4.758 10.876 1.00 98.06 509 MET A CA 1
ATOM 3842 C C . MET A 1 509 ? 5.393 3.576 11.789 1.00 98.06 509 MET A C 1
ATOM 3844 O O . MET A 1 509 ? 5.128 3.645 12.986 1.00 98.06 509 MET A O 1
ATOM 3848 N N . GLY A 1 510 ? 6.000 2.511 11.256 1.00 96.56 510 GLY A N 1
ATOM 3849 C CA . GLY A 1 510 ? 6.506 1.384 12.035 1.00 96.56 510 GLY A CA 1
ATOM 3850 C C . GLY A 1 510 ? 5.560 0.187 12.136 1.00 96.56 510 GLY A C 1
ATOM 3851 O O . GLY A 1 510 ? 5.839 -0.713 12.934 1.00 96.56 510 GLY A O 1
ATOM 3852 N N . ILE A 1 511 ? 4.484 0.127 11.342 1.00 97.50 511 ILE A N 1
ATOM 3853 C CA . ILE A 1 511 ? 3.692 -1.101 11.178 1.00 97.50 511 ILE A CA 1
ATOM 3854 C C . ILE A 1 511 ? 4.529 -2.113 10.386 1.00 97.50 511 ILE A C 1
ATOM 3856 O O . ILE A 1 511 ? 4.512 -2.143 9.154 1.00 97.50 511 ILE A O 1
ATOM 3860 N N . PHE A 1 512 ? 5.323 -2.909 11.095 1.00 96.12 512 PHE A N 1
ATOM 3861 C CA . PHE A 1 512 ? 6.169 -3.933 10.500 1.00 96.12 512 PHE A CA 1
ATOM 3862 C C . PHE A 1 512 ? 6.571 -4.968 11.543 1.00 96.12 512 PHE A C 1
ATOM 3864 O O . PHE A 1 512 ? 6.978 -4.606 12.648 1.00 96.12 512 PHE A O 1
ATOM 3871 N N . GLU A 1 513 ? 6.525 -6.245 11.171 1.00 96.56 513 GLU A N 1
ATOM 3872 C CA . GLU A 1 513 ? 6.865 -7.348 12.065 1.00 96.56 513 GLU A CA 1
ATOM 3873 C C . GLU A 1 513 ? 8.382 -7.547 12.250 1.00 96.56 513 GLU A C 1
ATOM 3875 O O . GLU A 1 513 ? 8.810 -8.258 13.157 1.00 96.56 513 GLU A O 1
ATOM 3880 N N . ARG A 1 514 ? 9.210 -6.900 11.415 1.00 95.75 514 ARG A N 1
ATOM 3881 C CA . ARG A 1 514 ? 10.687 -6.962 11.461 1.00 95.75 514 ARG A CA 1
ATOM 3882 C C . ARG A 1 514 ? 11.326 -5.566 11.521 1.00 95.75 514 ARG A C 1
ATOM 3884 O O . ARG A 1 514 ? 12.071 -5.194 10.611 1.00 95.75 514 ARG A O 1
ATOM 3891 N N . PRO A 1 515 ? 10.997 -4.742 12.532 1.00 95.69 515 PRO A N 1
ATOM 3892 C CA . PRO A 1 515 ? 11.494 -3.371 12.615 1.00 95.69 515 PRO A CA 1
ATOM 3893 C C . PRO A 1 515 ? 13.024 -3.326 12.708 1.00 95.69 515 PRO A C 1
ATOM 3895 O O . PRO A 1 515 ? 13.657 -4.189 13.311 1.00 95.69 515 PRO A O 1
ATOM 3898 N N . ALA A 1 516 ? 13.630 -2.286 12.132 1.00 94.06 516 ALA A N 1
ATOM 3899 C CA . ALA A 1 516 ? 15.069 -2.078 12.251 1.00 94.06 516 ALA A CA 1
ATOM 3900 C C . ALA A 1 516 ? 15.457 -1.747 13.710 1.00 94.06 516 ALA A C 1
ATOM 3902 O O . ALA A 1 516 ? 14.749 -0.962 14.348 1.00 94.06 516 ALA A O 1
ATOM 3903 N N . PRO A 1 517 ? 16.608 -2.235 14.219 1.00 96.75 517 PRO A N 1
ATOM 3904 C CA . PRO A 1 517 ? 17.056 -1.947 15.584 1.00 96.75 517 PRO A CA 1
ATOM 3905 C C . PRO A 1 517 ? 17.088 -0.451 15.923 1.00 96.75 517 PRO A C 1
ATOM 3907 O O . PRO A 1 517 ? 16.584 -0.057 16.966 1.00 96.75 517 PRO A O 1
ATOM 3910 N N . ALA A 1 518 ? 17.564 0.389 14.997 1.00 96.56 518 ALA A N 1
ATOM 3911 C CA . ALA A 1 518 ? 17.645 1.837 15.199 1.00 96.56 518 ALA A CA 1
ATOM 3912 C C . ALA A 1 518 ? 16.275 2.510 15.412 1.00 96.56 518 ALA A C 1
ATOM 3914 O O . ALA A 1 518 ? 16.180 3.491 16.143 1.00 96.56 518 ALA A O 1
ATOM 3915 N N . PHE A 1 519 ? 15.209 1.991 14.792 1.00 97.81 519 PHE A N 1
ATOM 3916 C CA . PHE A 1 519 ? 13.853 2.497 15.018 1.00 97.81 519 PHE A CA 1
ATOM 3917 C C . PHE A 1 519 ? 13.361 2.137 16.426 1.00 97.81 519 PHE A C 1
ATOM 3919 O O . PHE A 1 519 ? 12.779 2.975 17.109 1.00 97.81 519 PHE A O 1
ATOM 3926 N N . LEU A 1 520 ? 13.646 0.915 16.887 1.00 98.50 520 LEU A N 1
ATOM 3927 C CA . LEU A 1 520 ? 13.324 0.490 18.250 1.00 98.50 520 LEU A CA 1
ATOM 3928 C C . LEU A 1 520 ? 14.116 1.292 19.296 1.00 98.50 520 LEU A C 1
ATOM 3930 O O . LEU A 1 520 ? 13.542 1.710 20.294 1.00 98.50 520 LEU A O 1
ATOM 3934 N N . ASP A 1 521 ? 15.394 1.584 19.042 1.00 98.56 521 ASP A N 1
ATOM 3935 C CA . ASP A 1 521 ? 16.212 2.434 19.922 1.00 98.56 521 ASP A CA 1
ATOM 3936 C C . ASP A 1 521 ? 15.651 3.863 20.021 1.00 98.56 521 ASP A C 1
ATOM 3938 O O . ASP A 1 521 ? 15.657 4.471 21.092 1.00 98.56 521 ASP A O 1
ATOM 3942 N N . ALA A 1 522 ? 15.139 4.407 18.912 1.00 98.50 522 ALA A N 1
ATOM 3943 C CA . ALA A 1 522 ? 14.499 5.719 18.897 1.00 98.50 522 ALA A CA 1
ATOM 3944 C C . ALA A 1 522 ? 13.181 5.732 19.692 1.00 98.50 522 ALA A C 1
ATOM 3946 O O . ALA A 1 522 ? 12.937 6.683 20.436 1.00 98.50 522 ALA A O 1
ATOM 3947 N N . LEU A 1 523 ? 12.367 4.672 19.592 1.00 98.38 523 LEU A N 1
ATOM 3948 C CA . LEU A 1 523 ? 11.166 4.510 20.421 1.00 98.38 523 LEU A CA 1
ATOM 3949 C C . LEU A 1 523 ? 11.512 4.412 21.910 1.00 98.38 523 LEU A C 1
ATOM 3951 O O . LEU A 1 523 ? 10.901 5.103 22.722 1.00 98.38 523 LEU A O 1
ATOM 3955 N N . GLU A 1 524 ? 12.503 3.590 22.260 1.00 98.31 524 GLU A N 1
ATOM 3956 C CA . GLU A 1 524 ? 12.965 3.423 23.641 1.00 98.31 524 GLU A CA 1
ATOM 3957 C C . GLU A 1 524 ? 13.403 4.756 24.246 1.00 98.31 524 GLU A C 1
ATOM 3959 O O . GLU A 1 524 ? 13.002 5.114 25.354 1.00 98.31 524 GLU A O 1
ATOM 3964 N N . LYS A 1 525 ? 14.175 5.530 23.480 1.00 98.31 525 LYS A N 1
ATOM 3965 C CA . LYS A 1 525 ? 14.643 6.851 23.888 1.00 98.31 525 LYS A CA 1
ATOM 3966 C C . LYS A 1 525 ? 13.502 7.851 24.095 1.00 98.31 525 LYS A C 1
ATOM 3968 O O . LYS A 1 525 ? 13.560 8.613 25.056 1.00 98.31 525 LYS A O 1
ATOM 3973 N N . GLU A 1 526 ? 12.517 7.886 23.199 1.00 98.25 526 GLU A N 1
ATOM 3974 C CA . GLU A 1 526 ? 11.426 8.872 23.253 1.00 98.25 526 GLU A CA 1
ATOM 3975 C C . GLU A 1 526 ? 10.388 8.539 24.333 1.00 98.25 526 GLU A C 1
ATOM 3977 O O . GLU A 1 526 ? 9.901 9.436 25.020 1.00 98.25 526 GLU A O 1
ATOM 3982 N N . PHE A 1 527 ? 10.054 7.258 24.510 1.00 97.88 527 PHE A N 1
ATOM 3983 C CA . PHE A 1 527 ? 8.926 6.836 25.351 1.00 97.88 527 PHE A CA 1
ATOM 3984 C C . PHE A 1 527 ? 9.336 6.146 26.657 1.00 97.88 527 PHE A C 1
ATOM 3986 O O . PHE A 1 527 ? 8.520 6.010 27.567 1.00 97.88 527 PHE A O 1
ATOM 3993 N N . GLY A 1 528 ? 10.603 5.750 26.801 1.00 96.19 528 GLY A N 1
ATOM 3994 C CA . GLY A 1 528 ? 11.139 5.226 28.056 1.00 96.19 528 GLY A CA 1
ATOM 3995 C C . GLY A 1 528 ? 10.658 3.819 28.425 1.00 96.19 528 GLY A C 1
ATOM 3996 O O . GLY A 1 528 ? 10.623 3.496 29.616 1.00 96.19 528 GLY A O 1
ATOM 3997 N N . PHE A 1 529 ? 10.301 2.999 27.432 1.00 97.00 529 PHE A N 1
ATOM 3998 C CA . PHE A 1 529 ? 10.046 1.558 27.565 1.00 97.00 529 PHE A CA 1
ATOM 3999 C C . PHE A 1 529 ? 11.018 0.776 26.675 1.00 97.00 529 PHE A C 1
ATOM 4001 O O . PHE A 1 529 ? 11.511 1.333 25.703 1.00 97.00 529 PHE A O 1
ATOM 4008 N N . ALA A 1 530 ? 11.276 -0.500 26.971 1.00 97.12 530 ALA A N 1
ATOM 4009 C CA . ALA A 1 530 ? 12.137 -1.356 26.151 1.00 97.12 530 ALA A CA 1
ATOM 4010 C C . ALA A 1 530 ? 11.300 -2.116 25.101 1.00 97.12 530 ALA A C 1
ATOM 4012 O O . ALA A 1 530 ? 10.576 -3.043 25.477 1.00 97.12 530 ALA A O 1
ATOM 4013 N N . PRO A 1 531 ? 11.367 -1.774 23.799 1.00 97.81 531 PRO A N 1
ATOM 4014 C CA . PRO A 1 531 ? 10.591 -2.467 22.780 1.00 97.81 531 PRO A CA 1
ATOM 4015 C C . PRO A 1 531 ? 11.116 -3.892 22.545 1.00 97.81 531 PRO A C 1
ATOM 4017 O O . PRO A 1 531 ? 12.333 -4.115 22.607 1.00 97.81 531 PRO A O 1
ATOM 4020 N N . PRO A 1 532 ? 10.239 -4.853 22.198 1.00 97.88 532 PRO A N 1
ATOM 4021 C CA . PRO A 1 532 ? 10.656 -6.205 21.843 1.00 97.88 532 PRO A CA 1
ATOM 4022 C C . PRO A 1 532 ? 11.614 -6.176 20.649 1.00 97.88 532 PRO A C 1
ATOM 4024 O O . PRO A 1 532 ? 11.403 -5.444 19.679 1.00 97.88 532 PRO A O 1
ATOM 4027 N N . ARG A 1 533 ? 12.680 -6.979 20.718 1.00 97.00 533 ARG A N 1
ATOM 4028 C CA . ARG A 1 533 ? 13.726 -7.039 19.681 1.00 97.00 533 ARG A CA 1
ATOM 4029 C C . ARG A 1 533 ? 13.538 -8.195 18.698 1.00 97.00 533 ARG A C 1
ATOM 4031 O O . ARG A 1 533 ? 14.027 -8.114 17.576 1.00 97.00 533 ARG A O 1
ATOM 4038 N N . GLU A 1 534 ? 12.804 -9.228 19.100 1.00 97.06 534 GLU A N 1
ATOM 4039 C CA . GLU A 1 534 ? 12.491 -10.373 18.246 1.00 97.06 534 GLU A CA 1
ATOM 4040 C C . GLU A 1 534 ? 11.452 -10.015 17.180 1.00 97.06 534 GLU A C 1
ATOM 4042 O O . GLU A 1 534 ? 10.588 -9.157 17.376 1.00 97.06 534 GLU A O 1
ATOM 4047 N N . HIS A 1 535 ? 11.537 -10.678 16.031 1.00 97.75 535 HIS A N 1
ATOM 4048 C CA . HIS A 1 535 ? 10.585 -10.493 14.942 1.00 97.75 535 HIS A CA 1
ATOM 4049 C C . HIS A 1 535 ? 9.218 -11.102 15.277 1.00 97.75 535 HIS A C 1
ATOM 4051 O O . HIS A 1 535 ? 9.144 -12.214 15.793 1.00 97.75 535 HIS A O 1
ATOM 4057 N N . GLY A 1 536 ? 8.146 -10.407 14.901 1.00 98.00 536 GLY A N 1
ATOM 4058 C CA . GLY A 1 536 ? 6.779 -10.901 15.038 1.00 98.00 536 GLY A CA 1
ATOM 4059 C C . GLY A 1 536 ? 6.258 -11.647 13.807 1.00 98.00 536 GLY A C 1
ATOM 4060 O O . GLY A 1 536 ? 6.994 -12.020 12.882 1.00 98.00 536 GLY A O 1
ATOM 4061 N N . PHE A 1 537 ? 4.942 -11.845 13.782 1.00 98.12 537 PHE A N 1
ATOM 4062 C CA . PHE A 1 537 ? 4.245 -12.535 12.700 1.00 98.12 537 PHE A CA 1
ATOM 4063 C C . PHE A 1 537 ? 3.826 -11.616 11.543 1.00 98.12 537 PHE A C 1
ATOM 4065 O O . PHE A 1 537 ? 3.149 -10.609 11.739 1.00 98.12 537 PHE A O 1
ATOM 4072 N N . ASP A 1 538 ? 4.151 -12.034 10.315 1.00 96.75 538 ASP A N 1
ATOM 4073 C CA . ASP A 1 538 ? 3.501 -11.543 9.094 1.00 96.75 538 ASP A CA 1
ATOM 4074 C C . ASP A 1 538 ? 2.089 -12.145 8.959 1.00 96.75 538 ASP A C 1
ATOM 4076 O O . ASP A 1 538 ? 1.716 -13.047 9.710 1.00 96.75 538 ASP A O 1
ATOM 4080 N N . VAL A 1 539 ? 1.296 -11.685 7.984 1.00 96.69 539 VAL A N 1
ATOM 4081 C CA . VAL A 1 539 ? -0.086 -12.168 7.771 1.00 96.69 539 VAL A CA 1
ATOM 4082 C C . VAL A 1 539 ? -0.196 -13.701 7.726 1.00 96.69 539 VAL A C 1
ATOM 4084 O O . VAL A 1 539 ? -1.079 -14.272 8.366 1.00 96.69 539 VAL A O 1
ATOM 4087 N N . VAL A 1 540 ? 0.687 -14.390 6.997 1.00 96.44 540 VAL A N 1
ATOM 4088 C CA . VAL A 1 540 ? 0.600 -15.852 6.830 1.00 96.44 540 VAL A CA 1
ATOM 4089 C C . VAL A 1 540 ? 1.009 -16.566 8.115 1.00 96.44 540 VAL A C 1
ATOM 4091 O O . VAL A 1 540 ? 0.392 -17.565 8.493 1.00 96.44 540 VAL A O 1
ATOM 4094 N N . ARG A 1 541 ? 2.034 -16.063 8.810 1.00 97.88 541 ARG A N 1
ATOM 4095 C CA . ARG A 1 541 ? 2.442 -16.592 10.116 1.00 97.88 541 ARG A CA 1
ATOM 4096 C C . ARG A 1 541 ? 1.392 -16.338 11.190 1.00 97.88 541 ARG A C 1
ATOM 4098 O O . ARG A 1 541 ? 1.163 -17.237 11.983 1.00 97.88 541 ARG A O 1
ATOM 4105 N N . ALA A 1 542 ? 0.699 -15.203 11.164 1.00 98.19 542 ALA A N 1
ATOM 4106 C CA . ALA A 1 542 ? -0.387 -14.902 12.091 1.00 98.19 542 ALA A CA 1
ATOM 4107 C C . ALA A 1 542 ? -1.569 -15.868 11.912 1.00 98.19 542 ALA A C 1
ATOM 4109 O O . ALA A 1 542 ? -2.094 -16.383 12.896 1.00 98.19 542 ALA A O 1
ATOM 4110 N N . ILE A 1 543 ? -1.941 -16.195 10.665 1.00 98.38 543 ILE A N 1
ATOM 4111 C CA . ILE A 1 543 ? -2.967 -17.218 10.380 1.00 98.38 543 ILE A CA 1
ATOM 4112 C C . ILE A 1 543 ? -2.554 -18.571 10.964 1.00 98.38 543 ILE A C 1
ATOM 4114 O O . ILE A 1 543 ? -3.358 -19.241 11.608 1.00 98.38 543 ILE A O 1
ATOM 4118 N N . ARG A 1 544 ? -1.293 -18.975 10.769 1.00 98.31 544 ARG A N 1
ATOM 4119 C CA . ARG A 1 544 ? -0.770 -20.230 11.330 1.00 98.31 544 ARG A CA 1
ATOM 4120 C C . ARG A 1 544 ? -0.744 -20.206 12.855 1.00 98.31 544 ARG A C 1
ATOM 4122 O O . ARG A 1 544 ? -1.188 -21.171 13.456 1.00 98.31 544 ARG A O 1
ATOM 4129 N N . ALA A 1 545 ? -0.299 -19.108 13.461 1.00 98.38 545 ALA A N 1
ATOM 4130 C CA . ALA A 1 545 ? -0.256 -18.951 14.908 1.00 98.38 545 ALA A CA 1
ATOM 4131 C C . ALA A 1 545 ? -1.658 -19.066 15.526 1.00 98.38 545 ALA A C 1
ATOM 4133 O O . ALA A 1 545 ? -1.830 -19.796 16.496 1.00 98.38 545 ALA A O 1
ATOM 4134 N N . MET A 1 546 ? -2.676 -18.432 14.932 1.00 98.38 546 MET A N 1
ATOM 4135 C CA . MET A 1 546 ? -4.066 -18.581 15.384 1.00 98.38 546 MET A CA 1
ATOM 4136 C C . MET A 1 546 ? -4.586 -20.012 15.194 1.00 98.38 546 MET A C 1
ATOM 4138 O O . MET A 1 546 ? -5.163 -20.588 16.111 1.00 98.38 546 MET A O 1
ATOM 4142 N N . ARG A 1 547 ? -4.335 -20.628 14.029 1.00 97.62 547 ARG A N 1
ATOM 4143 C CA . ARG A 1 547 ? -4.711 -22.027 13.749 1.00 97.62 547 ARG A CA 1
ATOM 4144 C C . ARG A 1 547 ? -4.091 -23.003 14.753 1.00 97.62 547 ARG A C 1
ATOM 4146 O O . ARG A 1 547 ? -4.746 -23.957 15.160 1.00 97.62 547 ARG A O 1
ATOM 4153 N N . ASP A 1 548 ? -2.834 -22.771 15.117 1.00 97.94 548 ASP A N 1
ATOM 4154 C CA . ASP A 1 548 ? -2.040 -23.651 15.975 1.00 97.94 548 ASP A CA 1
ATOM 4155 C C . ASP A 1 548 ? -2.193 -23.306 17.472 1.00 97.94 548 ASP A C 1
ATOM 4157 O O . ASP A 1 548 ? -1.517 -23.900 18.309 1.00 97.94 548 ASP A O 1
ATOM 4161 N N . GLY A 1 549 ? -3.074 -22.357 17.822 1.00 97.00 549 GLY A N 1
ATOM 4162 C CA . GLY A 1 549 ? -3.349 -21.940 19.202 1.00 97.00 549 GLY A CA 1
ATOM 4163 C C . GLY A 1 549 ? -2.241 -21.110 19.862 1.00 97.00 549 GLY A C 1
ATOM 4164 O O . GLY A 1 549 ? -2.288 -20.890 21.067 1.00 97.00 549 GLY A O 1
ATOM 4165 N N . GLN A 1 550 ? -1.252 -20.654 19.089 1.00 98.31 550 GLN A N 1
ATOM 4166 C CA . GLN A 1 550 ? -0.148 -19.797 19.541 1.00 98.31 550 GLN A CA 1
ATOM 4167 C C . GLN A 1 550 ? -0.541 -18.318 19.620 1.00 98.31 550 GLN A C 1
ATOM 4169 O O . GLN A 1 550 ? 0.100 -17.555 20.330 1.00 98.31 550 GLN A O 1
ATOM 4174 N N . ALA A 1 551 ? -1.577 -17.907 18.886 1.00 98.38 551 ALA A N 1
ATOM 4175 C CA . ALA A 1 551 ? -2.183 -16.586 18.999 1.00 98.38 551 ALA A CA 1
ATOM 4176 C C . ALA A 1 551 ? -3.659 -16.727 19.385 1.00 98.38 551 ALA A C 1
ATOM 4178 O O . ALA A 1 551 ? -4.416 -17.445 18.732 1.00 98.38 551 ALA A O 1
ATOM 4179 N N . LYS A 1 552 ? -4.060 -16.032 20.449 1.00 98.75 552 LYS A N 1
ATOM 4180 C CA . LYS A 1 552 ? -5.390 -16.097 21.066 1.00 98.75 552 LYS A CA 1
ATOM 4181 C C . LYS A 1 552 ? -6.207 -14.827 20.818 1.00 98.75 552 LYS A C 1
ATOM 4183 O O . LYS A 1 552 ? -7.433 -14.907 20.770 1.00 98.75 552 LYS A O 1
ATOM 4188 N N . VAL A 1 553 ? -5.564 -13.670 20.644 1.00 98.88 553 VAL A N 1
ATOM 4189 C CA . VAL A 1 553 ? -6.247 -12.387 20.404 1.00 98.88 553 VAL A CA 1
ATOM 4190 C C . VAL A 1 553 ? -5.870 -11.841 19.034 1.00 98.88 553 VAL A C 1
ATOM 4192 O O . VAL A 1 553 ? -4.693 -11.680 18.723 1.00 98.88 553 VAL A O 1
ATOM 4195 N N . PHE A 1 554 ? -6.874 -11.503 18.229 1.00 98.88 554 PHE A N 1
ATOM 4196 C CA . PHE A 1 554 ? -6.691 -10.807 16.960 1.00 98.88 554 PHE A CA 1
ATOM 4197 C C . PHE A 1 554 ? -7.371 -9.443 17.018 1.00 98.88 554 PHE A C 1
ATOM 4199 O O . PHE A 1 554 ? -8.593 -9.351 17.131 1.00 98.88 554 PHE A O 1
ATOM 4206 N N . PHE A 1 555 ? -6.588 -8.376 16.917 1.00 98.88 555 PHE A N 1
ATOM 4207 C CA . PHE A 1 555 ? -7.077 -7.010 16.818 1.00 98.88 555 PHE A CA 1
ATOM 4208 C C . PHE A 1 555 ? -6.754 -6.480 15.425 1.00 98.88 555 PHE A C 1
ATOM 4210 O O . PHE A 1 555 ? -5.596 -6.451 15.029 1.00 98.88 555 PHE A O 1
ATOM 4217 N N . ALA A 1 556 ? -7.760 -6.017 14.689 1.00 98.50 556 ALA A N 1
ATOM 4218 C CA . ALA A 1 556 ? -7.585 -5.401 13.382 1.00 98.50 556 ALA A CA 1
ATOM 4219 C C . ALA A 1 556 ? -7.949 -3.914 13.390 1.00 98.50 556 ALA A C 1
ATOM 4221 O O . ALA A 1 556 ? -9.097 -3.540 13.650 1.00 98.50 556 ALA A O 1
ATOM 4222 N N . MET A 1 557 ? -6.980 -3.080 13.014 1.00 97.94 557 MET A N 1
ATOM 4223 C CA . MET A 1 557 ? -7.195 -1.696 12.611 1.00 97.94 557 MET A CA 1
ATOM 4224 C C . MET A 1 557 ? -7.616 -1.651 11.136 1.00 97.94 557 MET A C 1
ATOM 4226 O O . MET A 1 557 ? -6.796 -1.614 10.209 1.00 97.94 557 MET A O 1
ATOM 4230 N N . GLY A 1 558 ? -8.929 -1.725 10.915 1.00 93.69 558 GLY A N 1
ATOM 4231 C CA . GLY A 1 558 ? -9.523 -1.773 9.586 1.00 93.69 558 GLY A CA 1
ATOM 4232 C C . GLY A 1 558 ? -9.320 -3.100 8.847 1.00 93.69 558 GLY A C 1
ATOM 4233 O O . GLY A 1 558 ? -8.774 -4.083 9.344 1.00 93.69 558 GLY A O 1
ATOM 4234 N N . GLY A 1 559 ? -9.763 -3.110 7.589 1.00 90.50 559 GLY A N 1
ATOM 4235 C CA . GLY A 1 559 ? -9.610 -4.242 6.677 1.00 90.50 559 GLY A CA 1
ATOM 4236 C C . GLY A 1 559 ? -10.703 -5.310 6.778 1.00 90.50 559 GLY A C 1
ATOM 4237 O O . GLY A 1 559 ? -11.582 -5.293 7.632 1.00 90.50 559 GLY A O 1
ATOM 4238 N N . ASN A 1 560 ? -10.647 -6.243 5.832 1.00 94.94 560 ASN A N 1
ATOM 4239 C CA . ASN A 1 560 ? -11.490 -7.435 5.770 1.00 94.94 560 ASN A CA 1
ATOM 4240 C C . ASN A 1 560 ? -10.540 -8.629 5.648 1.00 94.94 560 ASN A C 1
ATOM 4242 O O . ASN A 1 560 ? -10.352 -9.172 4.559 1.00 94.94 560 ASN A O 1
ATOM 4246 N N . PHE A 1 561 ? -9.842 -8.909 6.751 1.00 95.81 561 PHE A N 1
ATOM 4247 C CA . PHE A 1 561 ? -8.727 -9.853 6.817 1.00 95.81 561 PHE A CA 1
ATOM 4248 C C . PHE A 1 561 ? -9.116 -11.223 6.260 1.00 95.81 561 PHE A C 1
ATOM 4250 O O . PHE A 1 561 ? -8.417 -11.769 5.417 1.00 95.81 561 PHE A O 1
ATOM 4257 N N . VAL A 1 562 ? -10.291 -11.721 6.647 1.00 95.50 562 VAL A N 1
ATOM 4258 C CA . VAL A 1 562 ? -10.774 -13.055 6.268 1.00 95.50 562 VAL A CA 1
ATOM 4259 C C . VAL A 1 562 ? -10.926 -13.197 4.756 1.00 95.50 562 VAL A C 1
ATOM 4261 O O . VAL A 1 562 ? -10.498 -14.194 4.189 1.00 95.50 562 VAL A O 1
ATOM 4264 N N . ALA A 1 563 ? -11.505 -12.196 4.089 1.00 94.75 563 ALA A N 1
ATOM 4265 C CA . ALA A 1 563 ? -11.715 -12.254 2.642 1.00 94.75 563 ALA 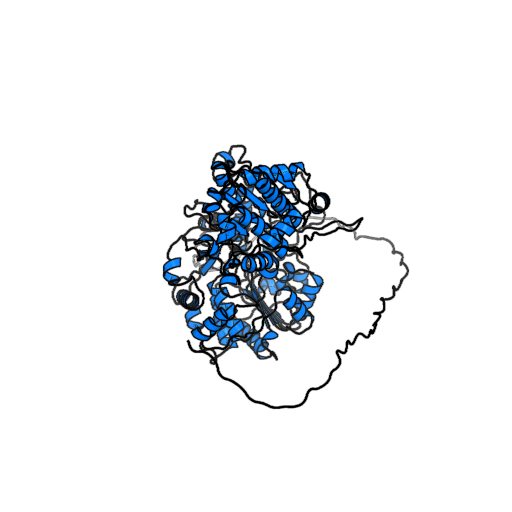A CA 1
ATOM 4266 C C . ALA A 1 563 ? -10.474 -11.859 1.823 1.00 94.75 563 ALA A C 1
ATOM 4268 O O . ALA A 1 563 ? -10.430 -12.123 0.625 1.00 94.75 563 ALA A O 1
ATOM 4269 N N . ALA A 1 564 ? -9.513 -11.155 2.427 1.00 94.12 564 ALA A N 1
ATOM 4270 C CA . ALA A 1 564 ? -8.308 -10.682 1.744 1.00 94.12 564 ALA A CA 1
ATOM 4271 C C . ALA A 1 564 ? -7.125 -11.657 1.856 1.00 94.12 564 ALA A C 1
ATOM 4273 O O . ALA A 1 564 ? -6.191 -11.562 1.060 1.00 94.12 564 ALA A O 1
ATOM 4274 N N . SER A 1 565 ? -7.154 -12.554 2.841 1.00 95.12 565 SER A N 1
ATOM 4275 C CA . SER A 1 565 ? -6.107 -13.540 3.099 1.00 95.12 565 SER A CA 1
ATOM 4276 C C . SER A 1 565 ? -6.250 -14.793 2.221 1.00 95.12 565 SER A C 1
ATOM 4278 O O . SER A 1 565 ? -7.357 -15.130 1.793 1.00 95.12 565 SER A O 1
ATOM 4280 N N . PRO A 1 566 ? -5.139 -15.492 1.919 1.00 93.38 566 PRO A N 1
ATOM 4281 C CA . PRO A 1 566 ? -5.165 -16.716 1.123 1.00 93.38 566 PRO A CA 1
ATOM 4282 C C . PRO A 1 566 ? -5.778 -17.888 1.901 1.00 93.38 566 PRO A C 1
ATOM 4284 O O . PRO A 1 566 ? -5.803 -17.877 3.128 1.00 93.38 566 PRO A O 1
ATOM 4287 N N . ASP A 1 567 ? -6.180 -18.933 1.172 1.00 95.56 567 ASP A N 1
ATOM 4288 C CA . ASP A 1 567 ? -6.665 -20.200 1.742 1.00 95.56 567 ASP A CA 1
ATOM 4289 C C . ASP A 1 567 ? -7.848 -19.992 2.707 1.00 95.56 567 ASP A C 1
ATOM 4291 O O . ASP A 1 567 ? -7.711 -20.032 3.932 1.00 95.56 567 ASP A O 1
ATOM 4295 N N . THR A 1 568 ? -9.013 -19.672 2.130 1.00 95.31 568 THR A N 1
ATOM 4296 C CA . THR A 1 568 ? -10.203 -19.204 2.857 1.00 95.31 568 THR A CA 1
ATOM 4297 C C . THR A 1 568 ? -10.592 -20.129 4.003 1.00 95.31 568 THR A C 1
ATOM 4299 O O . THR A 1 568 ? -10.759 -19.646 5.119 1.00 95.31 568 THR A O 1
ATOM 4302 N N . ASP A 1 569 ? -10.670 -21.439 3.773 1.00 96.94 569 ASP A N 1
ATOM 4303 C CA . ASP A 1 569 ? -11.102 -22.389 4.803 1.00 96.94 569 ASP A CA 1
ATOM 4304 C C . ASP A 1 569 ? -10.124 -22.427 5.985 1.00 96.94 569 ASP A C 1
ATOM 4306 O O . ASP A 1 569 ? -10.543 -22.437 7.145 1.00 96.94 569 ASP A O 1
ATOM 4310 N N . VAL A 1 570 ? -8.815 -22.368 5.710 1.00 97.69 570 VAL A N 1
ATOM 4311 C CA . VAL A 1 570 ? -7.777 -22.313 6.750 1.00 97.69 570 VAL A CA 1
ATOM 4312 C C . VAL A 1 570 ? -7.840 -20.996 7.516 1.00 97.69 570 VAL A C 1
ATOM 4314 O O . VAL A 1 570 ? -7.779 -21.002 8.746 1.00 97.69 570 VAL A O 1
ATOM 4317 N N . THR A 1 571 ? -7.986 -19.873 6.814 1.00 98.06 571 THR A N 1
ATOM 4318 C CA . THR A 1 571 ? -8.084 -18.549 7.438 1.00 98.06 571 THR A CA 1
ATOM 4319 C C . THR A 1 571 ? -9.328 -18.438 8.312 1.00 98.06 571 THR A C 1
ATOM 4321 O O . THR A 1 571 ? -9.247 -17.962 9.444 1.00 98.06 571 THR A O 1
ATOM 4324 N N . GLU A 1 572 ? -10.485 -18.888 7.822 1.00 98.06 572 GLU A N 1
ATOM 4325 C CA . GLU A 1 572 ? -11.715 -18.829 8.601 1.00 98.06 572 GLU A CA 1
ATOM 4326 C C . GLU A 1 572 ? -11.662 -19.756 9.824 1.00 98.06 572 GLU A C 1
ATOM 4328 O O . GLU A 1 572 ? -12.129 -19.375 10.897 1.00 98.06 572 GLU A O 1
ATOM 4333 N N . ALA A 1 573 ? -11.085 -20.954 9.696 1.00 98.06 573 ALA A N 1
ATOM 4334 C CA . ALA A 1 573 ? -10.879 -21.851 10.832 1.00 98.06 573 ALA A CA 1
ATOM 4335 C C . ALA A 1 573 ? -9.937 -21.238 11.883 1.00 98.06 573 ALA A C 1
ATOM 4337 O O . ALA A 1 573 ? -10.239 -21.295 13.073 1.00 98.06 573 ALA A O 1
ATOM 4338 N N . ALA A 1 574 ? -8.844 -20.601 11.451 1.00 98.25 574 ALA A N 1
ATOM 4339 C CA . ALA A 1 574 ? -7.904 -19.916 12.338 1.00 98.25 574 ALA A CA 1
ATOM 4340 C C . ALA A 1 574 ? -8.571 -18.769 13.112 1.00 98.25 574 ALA A C 1
ATOM 4342 O O . ALA A 1 574 ? -8.417 -18.671 14.325 1.00 98.25 574 ALA A O 1
ATOM 4343 N N . MET A 1 575 ? -9.369 -17.940 12.433 1.00 98.06 575 MET A N 1
ATOM 4344 C CA . MET A 1 575 ? -10.112 -16.852 13.079 1.00 98.06 575 MET A CA 1
ATOM 4345 C C . MET A 1 575 ? -11.107 -17.364 14.124 1.00 98.06 575 MET A C 1
ATOM 4347 O O . MET A 1 575 ? -11.206 -16.782 15.200 1.00 98.06 575 MET A O 1
ATOM 4351 N N . ARG A 1 576 ? -11.807 -18.472 13.843 1.00 97.88 576 ARG A N 1
ATOM 4352 C CA . ARG A 1 576 ? -12.744 -19.093 14.798 1.00 97.88 576 ARG A CA 1
ATOM 4353 C C . ARG A 1 576 ? -12.062 -19.720 16.012 1.00 97.88 576 ARG A C 1
ATOM 4355 O O . ARG A 1 576 ? -12.707 -19.869 17.045 1.00 97.88 576 ARG A O 1
ATOM 4362 N N . ALA A 1 577 ? -10.785 -20.079 15.895 1.00 97.44 577 ALA A N 1
ATOM 4363 C CA . ALA A 1 577 ? -9.997 -20.618 16.999 1.00 97.44 577 ALA A CA 1
ATOM 4364 C C . ALA A 1 577 ? -9.520 -19.534 17.985 1.00 97.44 577 ALA A C 1
ATOM 4366 O O . ALA A 1 577 ? -9.195 -19.857 19.126 1.00 97.44 577 ALA A O 1
ATOM 4367 N N . ALA A 1 578 ? -9.490 -18.259 17.575 1.00 98.31 578 ALA A N 1
ATOM 4368 C CA . ALA A 1 578 ? -9.098 -17.161 18.451 1.00 98.31 578 ALA A CA 1
ATOM 4369 C C . ALA A 1 578 ? -10.102 -16.971 19.602 1.00 98.31 578 ALA A C 1
ATOM 4371 O O . ALA A 1 578 ? -11.319 -17.070 19.428 1.00 98.31 578 ALA A O 1
ATOM 4372 N N . ARG A 1 579 ? -9.589 -16.621 20.783 1.00 98.50 579 ARG A N 1
ATOM 4373 C CA . ARG A 1 579 ? -10.386 -16.316 21.974 1.00 98.50 579 ARG A CA 1
ATOM 4374 C C . ARG A 1 579 ? -11.173 -15.018 21.804 1.00 98.50 579 ARG A C 1
ATOM 4376 O O . ARG A 1 579 ? -12.366 -14.981 22.108 1.00 98.50 579 ARG A O 1
ATOM 4383 N N . LEU A 1 580 ? -10.515 -13.976 21.294 1.00 98.88 580 LEU A N 1
ATOM 4384 C CA . LEU A 1 580 ? -11.115 -12.671 21.029 1.00 98.88 580 LEU A CA 1
ATOM 4385 C C . LEU A 1 580 ? -10.706 -12.154 19.647 1.00 98.88 580 LEU A C 1
ATOM 4387 O O . LEU A 1 580 ? -9.520 -12.071 19.330 1.00 98.88 580 LEU A O 1
ATOM 4391 N N . THR A 1 581 ? -11.693 -11.720 18.864 1.00 98.88 581 THR A N 1
ATOM 4392 C CA . THR A 1 581 ? -11.480 -10.978 17.612 1.00 98.88 581 THR A CA 1
ATOM 4393 C C . THR A 1 581 ? -12.063 -9.570 17.712 1.00 98.88 581 THR A C 1
ATOM 4395 O O . THR A 1 581 ? -13.256 -9.410 17.971 1.00 98.88 581 THR A O 1
ATOM 4398 N N . VAL A 1 582 ? -11.250 -8.543 17.483 1.00 98.94 582 VAL A N 1
ATOM 4399 C CA . VAL A 1 582 ? -11.644 -7.129 17.555 1.00 98.94 582 VAL A CA 1
ATOM 4400 C C . VAL A 1 582 ? -11.434 -6.479 16.198 1.00 98.94 582 VAL A C 1
ATOM 4402 O O . VAL A 1 582 ? -10.352 -6.574 15.625 1.00 98.94 582 VAL A O 1
ATOM 4405 N N . HIS A 1 583 ? -12.445 -5.773 15.700 1.00 98.75 583 HIS A N 1
ATOM 4406 C CA . HIS A 1 583 ? -12.369 -5.066 14.426 1.00 98.75 583 HIS A CA 1
ATOM 4407 C C . HIS A 1 583 ? -12.745 -3.599 14.593 1.00 98.75 583 HIS A C 1
ATOM 4409 O O . HIS A 1 583 ? -13.900 -3.274 14.866 1.00 98.75 583 HIS A O 1
ATOM 4415 N N . VAL A 1 584 ? -11.781 -2.705 14.371 1.00 98.75 584 VAL A N 1
ATOM 4416 C CA . VAL A 1 584 ? -12.060 -1.282 14.159 1.00 98.75 584 VAL A CA 1
ATOM 4417 C C . VAL A 1 584 ? -12.520 -1.114 12.718 1.00 98.75 584 VAL A C 1
ATOM 4419 O O . VAL A 1 584 ? -11.806 -1.500 11.794 1.00 98.75 584 VAL A O 1
ATOM 4422 N N . SER A 1 585 ? -13.745 -0.638 12.491 1.00 97.25 585 SER A N 1
ATOM 4423 C CA . SER A 1 585 ? -14.347 -0.670 11.151 1.00 97.25 585 SER A CA 1
ATOM 4424 C C . SER A 1 585 ? -15.389 0.410 10.914 1.00 97.25 585 SER A C 1
ATOM 4426 O O . SER A 1 585 ? -16.101 0.841 11.810 1.00 97.25 585 SER A O 1
ATOM 4428 N N . THR A 1 586 ? -15.528 0.840 9.662 1.00 96.56 586 THR A N 1
ATOM 4429 C CA . THR A 1 586 ? -16.567 1.802 9.267 1.00 96.56 586 THR A CA 1
ATOM 4430 C C . THR A 1 586 ? -17.861 1.116 8.821 1.00 96.56 586 THR A C 1
ATOM 4432 O O . THR A 1 586 ? -18.937 1.704 8.955 1.00 96.56 586 THR A O 1
ATOM 4435 N N . LYS A 1 587 ? -17.775 -0.118 8.302 1.00 96.19 587 LYS A N 1
ATOM 4436 C CA . LYS A 1 587 ? -18.886 -0.905 7.733 1.00 96.19 587 LYS A CA 1
ATOM 4437 C C . LYS A 1 587 ? -18.705 -2.404 7.984 1.00 96.19 587 LYS A C 1
ATOM 4439 O O . LYS A 1 587 ? -17.588 -2.859 8.230 1.00 96.19 587 LYS A O 1
ATOM 4444 N N . LEU A 1 588 ? -19.794 -3.162 7.844 1.00 96.81 588 LEU A N 1
ATOM 4445 C CA . LEU A 1 588 ? -19.784 -4.626 7.896 1.00 96.81 588 LEU A CA 1
ATOM 4446 C C . LEU A 1 588 ? -19.013 -5.248 6.726 1.00 96.81 588 LEU A C 1
ATOM 4448 O O . LEU A 1 588 ? -18.948 -4.704 5.625 1.00 96.81 588 LEU A O 1
ATOM 4452 N N . ASN A 1 589 ? -18.418 -6.410 6.989 1.00 96.44 589 ASN A N 1
ATOM 4453 C CA . ASN A 1 589 ? -17.622 -7.196 6.050 1.00 96.44 589 ASN A CA 1
ATOM 4454 C C . ASN A 1 589 ? -17.475 -8.638 6.584 1.00 96.44 589 ASN A C 1
ATOM 4456 O O . ASN A 1 589 ? -17.985 -8.940 7.663 1.00 96.44 589 ASN A O 1
ATOM 4460 N N . ARG A 1 590 ? -16.785 -9.522 5.847 1.00 96.88 590 ARG A N 1
ATOM 4461 C CA . ARG A 1 590 ? -16.682 -10.954 6.186 1.00 96.88 590 ARG A CA 1
ATOM 4462 C C . ARG A 1 590 ? -16.010 -11.219 7.540 1.00 96.88 590 ARG A C 1
ATOM 4464 O O . ARG A 1 590 ? -16.420 -12.133 8.245 1.00 96.88 590 ARG A O 1
ATOM 4471 N N . SER A 1 591 ? -15.034 -10.408 7.939 1.00 96.81 591 SER A N 1
ATOM 4472 C CA . SER A 1 591 ? -14.366 -10.549 9.239 1.00 96.81 591 SER A CA 1
ATOM 4473 C C . SER A 1 591 ? -15.281 -10.301 10.444 1.00 96.81 591 SER A C 1
ATOM 4475 O O . SER A 1 591 ? -14.984 -10.775 11.528 1.00 96.81 591 SER A O 1
ATOM 4477 N N . HIS A 1 592 ? -16.419 -9.629 10.265 1.00 98.12 592 HIS A N 1
ATOM 4478 C CA . HIS A 1 592 ? -17.396 -9.416 11.339 1.00 98.12 592 HIS A CA 1
ATOM 4479 C C . HIS A 1 592 ? -18.362 -10.593 11.543 1.00 98.12 592 HIS A C 1
ATOM 4481 O O . HIS A 1 592 ? -19.181 -10.554 12.453 1.00 98.12 592 HIS A O 1
ATOM 4487 N N . VAL A 1 593 ? -18.320 -11.608 10.674 1.00 97.50 593 VAL A N 1
ATOM 4488 C CA . VAL A 1 593 ? -19.211 -12.785 10.741 1.00 97.50 593 VAL A CA 1
ATOM 4489 C C . VAL A 1 593 ? -18.440 -14.100 10.872 1.00 97.50 593 VAL A C 1
ATOM 4491 O O . VAL A 1 593 ? -19.026 -15.150 11.116 1.00 97.50 593 VAL A O 1
ATOM 4494 N N . VAL A 1 594 ? -17.116 -14.045 10.714 1.00 97.88 594 VAL A N 1
ATOM 4495 C CA . VAL A 1 594 ? -16.184 -15.135 11.008 1.00 97.88 594 VAL A CA 1
ATOM 4496 C C . VAL A 1 594 ? -15.380 -14.712 12.228 1.00 97.88 594 VAL A C 1
ATOM 4498 O O . VAL A 1 594 ? -14.315 -14.108 12.117 1.00 97.88 594 VAL A O 1
ATOM 4501 N N . THR A 1 595 ? -15.963 -14.965 13.391 1.00 97.62 595 THR A N 1
ATOM 4502 C CA . THR A 1 595 ? -15.511 -14.442 14.678 1.00 97.62 595 THR A CA 1
ATOM 4503 C C . THR A 1 595 ? -14.756 -15.490 15.476 1.00 97.62 595 THR A C 1
ATOM 4505 O O . THR A 1 595 ? -14.987 -16.684 15.289 1.00 97.62 595 THR A O 1
ATOM 4508 N N . GLY A 1 596 ? -13.929 -15.039 16.419 1.00 98.12 596 GLY A N 1
ATOM 4509 C CA . GLY A 1 596 ? -13.447 -15.888 17.508 1.00 98.12 596 GLY A CA 1
ATOM 4510 C C . GLY A 1 596 ? -14.570 -16.269 18.476 1.00 98.12 596 GLY A C 1
ATOM 4511 O O . GLY A 1 596 ? -15.747 -15.981 18.235 1.00 98.12 596 GLY A O 1
ATOM 4512 N N . THR A 1 597 ? -14.209 -16.878 19.608 1.00 98.12 597 THR A N 1
ATOM 4513 C CA . THR A 1 597 ? -15.169 -17.248 20.665 1.00 98.12 597 THR A CA 1
ATOM 4514 C C . THR A 1 597 ? -15.936 -16.038 21.200 1.00 98.12 597 THR A C 1
ATOM 4516 O O . THR A 1 597 ? -17.115 -16.138 21.531 1.00 98.12 597 THR A O 1
ATOM 4519 N N . ARG A 1 598 ? -15.259 -14.890 21.276 1.00 98.75 598 ARG A N 1
ATOM 4520 C CA . ARG A 1 598 ? -15.823 -13.576 21.588 1.00 98.75 598 ARG A CA 1
ATOM 4521 C C . ARG A 1 598 ? -15.447 -12.611 20.471 1.00 98.75 598 ARG A C 1
AT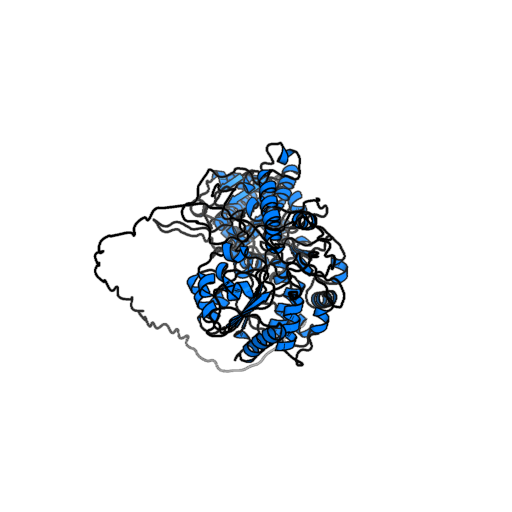OM 4523 O O . ARG A 1 598 ? -14.354 -12.716 19.906 1.00 98.75 598 ARG A O 1
ATOM 4530 N N . ALA A 1 599 ? -16.297 -11.628 20.183 1.00 98.81 599 ALA A N 1
ATOM 4531 C CA . ALA A 1 599 ? -15.956 -10.613 19.189 1.00 98.81 599 ALA A CA 1
ATOM 4532 C C . ALA A 1 599 ? -16.433 -9.208 19.529 1.00 98.81 599 ALA A C 1
ATOM 4534 O O . ALA A 1 599 ? -17.483 -9.021 20.133 1.00 98.81 599 ALA A O 1
ATOM 4535 N N . LEU A 1 600 ? -15.671 -8.214 19.079 1.00 98.94 600 LEU A N 1
ATOM 4536 C CA . LEU A 1 600 ? -16.011 -6.801 19.187 1.00 98.94 600 LEU A CA 1
ATOM 4537 C C . LEU A 1 600 ? -15.940 -6.125 17.821 1.00 98.94 600 LEU A C 1
ATOM 4539 O O . LEU A 1 600 ? -14.978 -6.297 17.071 1.00 98.94 600 LEU A O 1
ATOM 4543 N N . ILE A 1 601 ? -16.943 -5.301 17.538 1.00 98.81 601 ILE A N 1
ATOM 4544 C CA . ILE A 1 601 ? -16.941 -4.360 16.421 1.00 98.81 601 ILE A CA 1
ATOM 4545 C C . ILE A 1 601 ? -16.855 -2.961 17.019 1.00 98.81 601 ILE A C 1
ATOM 4547 O O . ILE A 1 601 ? -17.758 -2.535 17.737 1.00 98.81 601 ILE A O 1
ATOM 4551 N N . LEU A 1 602 ? -15.771 -2.249 16.722 1.00 98.88 602 LEU A N 1
ATOM 4552 C CA . LEU A 1 602 ? -15.512 -0.894 17.198 1.00 98.88 602 LEU A CA 1
ATOM 4553 C C . LEU A 1 602 ? -15.703 0.078 16.028 1.00 98.88 602 LEU A C 1
ATOM 4555 O O . LEU A 1 602 ? -14.838 0.172 15.152 1.00 98.88 602 LEU A O 1
ATOM 4559 N N . PRO A 1 603 ? -16.841 0.779 15.939 1.00 98.06 603 PRO A N 1
ATOM 4560 C CA . PRO A 1 603 ? -17.080 1.663 14.818 1.00 98.06 603 PRO A CA 1
ATOM 4561 C C . PRO A 1 603 ? -16.202 2.908 14.911 1.00 98.06 603 PRO A C 1
ATOM 4563 O O . PRO A 1 603 ? -16.040 3.492 15.983 1.00 98.06 603 PRO A O 1
ATOM 4566 N N . THR A 1 604 ? -15.666 3.341 13.774 1.00 97.94 604 THR A N 1
ATOM 4567 C CA . THR A 1 604 ? -14.778 4.507 13.726 1.00 97.94 604 THR A CA 1
ATOM 4568 C C . THR A 1 604 ? -15.225 5.571 12.726 1.00 97.94 604 THR A C 1
ATOM 4570 O O . THR A 1 604 ? -16.044 5.323 11.825 1.00 97.94 604 THR A O 1
ATOM 4573 N N . LEU A 1 605 ? -14.697 6.783 12.908 1.00 97.25 605 LEU A N 1
ATOM 4574 C CA . LEU A 1 605 ? -14.777 7.853 11.921 1.00 97.25 605 LEU A CA 1
ATOM 4575 C C . LEU A 1 605 ? -14.111 7.405 10.612 1.00 97.25 605 LEU A C 1
ATOM 4577 O O . LEU A 1 605 ? -13.040 6.811 10.605 1.00 97.25 605 LEU A O 1
ATOM 4581 N N . GLY A 1 606 ? -14.766 7.687 9.489 1.00 93.94 606 GLY A N 1
ATOM 4582 C CA . GLY A 1 606 ? -14.179 7.535 8.163 1.00 93.94 606 GLY A CA 1
ATOM 4583 C C . GLY A 1 606 ? -13.342 8.760 7.808 1.00 93.94 606 GLY A C 1
ATOM 4584 O O . GLY A 1 606 ? -13.484 9.821 8.417 1.00 93.94 606 GLY A O 1
ATOM 4585 N N . ARG A 1 607 ? -12.518 8.663 6.763 1.00 91.38 607 ARG A N 1
ATOM 4586 C CA . ARG A 1 607 ? -11.626 9.763 6.355 1.00 91.38 607 ARG A CA 1
ATOM 4587 C C . ARG A 1 607 ? -12.386 11.022 5.912 1.00 91.38 607 ARG A C 1
ATOM 4589 O O . ARG A 1 607 ? -11.855 12.132 5.964 1.00 91.38 607 ARG A O 1
ATOM 4596 N N . SER A 1 608 ? -13.632 10.855 5.475 1.00 92.50 608 SER A N 1
ATOM 4597 C CA . SER A 1 608 ? -14.542 11.940 5.099 1.00 92.50 608 SER A CA 1
ATOM 4598 C C . SER A 1 608 ? -15.278 12.598 6.277 1.00 92.50 608 SER A C 1
ATOM 4600 O O . SER A 1 608 ? -15.810 13.706 6.109 1.00 92.50 608 SER A O 1
ATOM 4602 N N . ASP A 1 609 ? -15.294 11.975 7.457 1.00 95.06 609 ASP A N 1
ATOM 4603 C CA . ASP A 1 609 ? -16.000 12.475 8.639 1.00 95.06 609 ASP A CA 1
ATOM 4604 C C . ASP A 1 609 ? -15.211 13.596 9.328 1.00 95.06 609 ASP A C 1
ATOM 4606 O O . ASP A 1 609 ? -13.983 13.619 9.347 1.00 95.06 609 ASP A O 1
ATOM 4610 N N . ARG A 1 610 ? -15.928 14.581 9.866 1.00 95.69 610 ARG A N 1
ATOM 4611 C CA . ARG A 1 610 ? -15.339 15.665 10.647 1.00 95.69 610 ARG A CA 1
ATOM 4612 C C . ARG A 1 610 ? -14.899 15.117 12.001 1.00 95.69 610 ARG A C 1
ATOM 4614 O O . ARG A 1 610 ? -15.726 14.589 12.737 1.00 95.69 610 ARG A O 1
ATOM 4621 N N . ASP A 1 611 ? -13.636 15.343 12.333 1.00 96.19 611 ASP A N 1
ATOM 4622 C CA . ASP A 1 611 ? -13.050 14.999 13.623 1.00 96.19 611 ASP A CA 1
ATOM 4623 C C . ASP A 1 611 ? -12.869 16.268 14.473 1.00 96.19 611 ASP A C 1
ATOM 4625 O O . ASP A 1 611 ? -12.232 17.233 14.040 1.00 96.19 611 ASP A O 1
ATOM 4629 N N . ILE A 1 612 ? -13.492 16.299 15.651 1.00 94.88 612 ILE A N 1
ATOM 4630 C CA . ILE A 1 612 ? -13.376 17.388 16.626 1.00 94.88 612 ILE A CA 1
ATOM 4631 C C . ILE A 1 612 ? -12.973 16.759 17.953 1.00 94.88 612 ILE A C 1
ATOM 4633 O O . ILE A 1 612 ? -13.713 15.942 18.495 1.00 94.88 612 ILE A O 1
ATOM 4637 N N . GLN A 1 613 ? -11.829 17.191 18.470 1.00 94.19 613 GLN A N 1
ATOM 4638 C CA . GLN A 1 613 ? -11.321 16.824 19.789 1.00 94.19 613 GLN A CA 1
ATOM 4639 C C . GLN A 1 613 ? -11.280 18.069 20.687 1.00 94.19 613 GLN A C 1
ATOM 4641 O O . GLN A 1 613 ? -11.634 19.166 20.245 1.00 94.19 613 GLN A O 1
ATOM 4646 N N . ASP A 1 614 ? -10.828 17.925 21.933 1.00 89.94 614 ASP A N 1
ATOM 4647 C CA . ASP A 1 614 ? -10.744 19.033 22.898 1.00 89.94 614 ASP A CA 1
ATOM 4648 C C . ASP A 1 614 ? -9.904 20.214 22.375 1.00 89.94 614 ASP A C 1
ATOM 4650 O O . ASP A 1 614 ? -10.260 21.373 22.588 1.00 89.94 614 ASP A O 1
ATOM 4654 N N . GLY A 1 615 ? -8.824 19.933 21.633 1.00 89.25 615 GLY A N 1
ATOM 4655 C CA . GLY A 1 615 ? -7.982 20.941 20.977 1.00 89.25 615 GLY A CA 1
ATOM 4656 C C . GLY A 1 615 ? -8.606 21.578 19.727 1.00 89.25 615 GLY A C 1
ATOM 4657 O O . GLY A 1 615 ? -7.990 22.432 19.092 1.00 89.25 615 GLY A O 1
ATOM 4658 N N . GLY A 1 616 ? -9.826 21.183 19.356 1.00 94.75 616 GLY A N 1
ATOM 4659 C CA . GLY A 1 616 ? -10.553 21.668 18.188 1.00 94.75 616 GLY A CA 1
ATOM 4660 C C . GLY A 1 616 ? -10.535 20.695 17.002 1.00 94.75 616 GLY A C 1
ATOM 4661 O O . GLY A 1 616 ? -10.279 19.499 17.172 1.00 94.75 616 GLY A O 1
ATOM 4662 N N . PRO A 1 617 ? -10.855 21.181 15.785 1.00 95.38 617 PRO A N 1
ATOM 4663 C CA . PRO A 1 617 ? -10.904 20.353 14.584 1.00 95.38 617 PRO A CA 1
ATOM 4664 C C . PRO A 1 617 ? -9.552 19.713 14.262 1.00 95.38 617 PRO A C 1
ATOM 4666 O O . PRO A 1 617 ? -8.557 20.416 14.087 1.00 95.38 617 PRO A O 1
ATOM 4669 N N . GLN A 1 618 ? -9.545 18.392 14.114 1.00 96.44 618 GLN A N 1
ATOM 4670 C CA . GLN A 1 618 ? -8.340 17.617 13.842 1.00 96.44 618 GLN A CA 1
ATOM 4671 C C . GLN A 1 618 ? -8.208 17.255 12.361 1.00 96.44 618 GLN A C 1
ATOM 4673 O O . GLN A 1 618 ? -9.147 17.355 11.563 1.00 96.44 618 GLN A O 1
ATOM 4678 N N . PHE A 1 619 ? -7.002 16.844 11.983 1.00 95.88 619 PHE A N 1
ATOM 4679 C CA . PHE A 1 619 ? -6.729 16.242 10.688 1.00 95.88 619 PHE A CA 1
ATOM 4680 C C . PHE A 1 619 ? -5.654 15.181 10.814 1.00 95.88 619 PHE A C 1
ATOM 4682 O O . PHE A 1 619 ? -4.808 15.253 11.701 1.00 95.88 619 PHE A O 1
ATOM 4689 N N . VAL A 1 620 ? -5.678 14.238 9.883 1.00 96.56 620 VAL A N 1
ATOM 4690 C CA . VAL A 1 620 ? -4.697 13.159 9.804 1.00 96.56 620 VAL A CA 1
ATOM 4691 C C . VAL A 1 620 ? -3.829 13.318 8.565 1.00 96.56 620 VAL A C 1
ATOM 4693 O O . VAL A 1 620 ? -4.172 14.081 7.657 1.00 96.56 620 VAL A O 1
ATOM 4696 N N . THR A 1 621 ? -2.717 12.603 8.500 1.00 97.25 621 THR A N 1
ATOM 4697 C CA . THR A 1 621 ? -1.823 12.588 7.341 1.00 97.25 621 THR A CA 1
ATOM 4698 C C . THR A 1 621 ? -1.744 11.201 6.716 1.00 97.25 621 THR A C 1
ATOM 4700 O O . THR A 1 621 ? -2.001 10.186 7.367 1.00 97.25 621 THR A O 1
ATOM 4703 N N . VAL A 1 622 ? -1.425 11.172 5.423 1.00 96.06 622 VAL A N 1
ATOM 4704 C CA . VAL A 1 622 ? -1.176 9.953 4.645 1.00 96.06 622 VAL A CA 1
ATOM 4705 C C . VAL A 1 622 ? 0.076 10.128 3.784 1.00 96.06 622 VAL A C 1
ATOM 4707 O O . VAL A 1 622 ? 0.496 11.258 3.542 1.00 96.06 622 VAL A O 1
ATOM 4710 N N . GLU A 1 623 ? 0.672 9.023 3.346 1.00 95.38 623 GLU A N 1
ATOM 4711 C CA . GLU A 1 623 ? 1.796 8.939 2.418 1.00 95.38 623 GLU A CA 1
ATOM 4712 C C . GLU A 1 623 ? 1.400 8.172 1.146 1.00 95.38 623 GLU A C 1
ATOM 4714 O O . GLU A 1 623 ? 0.980 7.010 1.205 1.00 95.38 623 GLU A O 1
ATOM 4719 N N . ASP A 1 624 ? 1.576 8.810 -0.012 1.00 93.06 624 ASP A N 1
ATOM 4720 C CA . ASP A 1 624 ? 1.268 8.218 -1.316 1.00 93.06 624 ASP A CA 1
ATOM 4721 C C . ASP A 1 624 ? 2.404 7.339 -1.890 1.00 93.06 624 ASP A C 1
ATOM 4723 O O . ASP A 1 624 ? 3.488 7.199 -1.319 1.00 93.06 624 ASP A O 1
ATOM 4727 N N . SER A 1 625 ? 2.167 6.739 -3.064 1.00 90.50 625 SER A N 1
ATOM 4728 C CA . SER A 1 625 ? 3.119 5.825 -3.728 1.00 90.50 625 SER A CA 1
ATOM 4729 C C . SER A 1 625 ? 4.453 6.472 -4.124 1.00 90.50 625 SER A C 1
ATOM 4731 O O . SER A 1 625 ? 5.418 5.752 -4.384 1.00 90.50 625 SER A O 1
ATOM 4733 N N . MET A 1 626 ? 4.512 7.804 -4.213 1.00 90.81 626 MET A N 1
ATOM 4734 C CA . MET A 1 626 ? 5.718 8.559 -4.571 1.00 90.81 626 MET A CA 1
ATOM 4735 C C . MET A 1 626 ? 6.430 9.125 -3.333 1.00 90.81 626 MET A C 1
ATOM 4737 O O . MET A 1 626 ? 7.419 9.850 -3.461 1.00 90.81 626 MET A O 1
ATOM 4741 N N . GLY A 1 627 ? 5.949 8.787 -2.130 1.00 92.19 627 GLY A N 1
ATOM 4742 C CA . GLY A 1 627 ? 6.518 9.251 -0.869 1.00 92.19 627 GLY A CA 1
ATOM 4743 C C . GLY A 1 627 ? 6.171 10.701 -0.538 1.00 92.19 627 GLY A C 1
ATOM 4744 O O . GLY A 1 627 ? 6.939 11.350 0.176 1.00 92.19 627 GLY A O 1
ATOM 4745 N N . MET A 1 628 ? 5.056 11.225 -1.059 1.00 94.00 628 MET A N 1
ATOM 4746 C CA . MET A 1 628 ? 4.516 12.509 -0.612 1.00 94.00 628 MET A CA 1
ATOM 4747 C C . MET A 1 628 ? 3.650 12.303 0.622 1.00 94.00 628 MET A C 1
ATOM 4749 O O . MET A 1 628 ? 2.737 11.482 0.602 1.00 94.00 628 MET A O 1
ATOM 4753 N N . VAL A 1 629 ? 3.920 13.076 1.671 1.00 96.12 629 VAL A N 1
ATOM 4754 C CA . VAL A 1 629 ? 3.114 13.129 2.889 1.00 96.12 629 VAL A CA 1
ATOM 4755 C C . VAL A 1 629 ? 2.223 14.363 2.853 1.00 96.12 629 VAL A C 1
ATOM 4757 O O . VAL A 1 629 ? 2.717 15.493 2.778 1.00 96.12 629 VAL A O 1
ATOM 4760 N N . HIS A 1 630 ? 0.908 14.172 2.959 1.00 94.44 630 HIS A N 1
ATOM 4761 C CA . HIS A 1 630 ? -0.075 15.257 2.922 1.00 94.44 630 HIS A CA 1
ATOM 4762 C C . HIS A 1 630 ? -1.220 15.058 3.912 1.00 94.44 630 HIS A C 1
ATOM 4764 O O . HIS A 1 630 ? -1.494 13.967 4.405 1.00 94.44 630 HIS A O 1
ATOM 4770 N N . ALA A 1 631 ? -1.889 16.165 4.225 1.00 95.06 631 ALA A N 1
ATOM 4771 C CA . ALA A 1 631 ? -2.996 16.197 5.167 1.00 95.06 631 ALA A CA 1
ATOM 4772 C C . ALA A 1 631 ? -4.329 15.797 4.517 1.00 95.06 631 ALA A C 1
ATOM 4774 O O . ALA A 1 631 ? -4.649 16.228 3.410 1.00 95.06 631 ALA A O 1
ATOM 4775 N N . SER A 1 632 ? -5.160 15.086 5.274 1.00 94.19 632 SER A N 1
ATOM 4776 C CA . SER A 1 632 ? -6.528 14.713 4.929 1.00 94.19 632 SER A CA 1
ATOM 4777 C C . SER A 1 632 ? -7.512 15.227 5.984 1.00 94.19 632 SER A C 1
ATOM 4779 O O . SER A 1 632 ? -7.379 14.940 7.174 1.00 94.19 632 SER A O 1
ATOM 4781 N N . ARG A 1 633 ? -8.510 16.007 5.545 1.00 93.94 633 ARG A N 1
ATOM 4782 C CA . ARG A 1 633 ? -9.472 16.726 6.399 1.00 93.94 633 ARG A CA 1
ATOM 4783 C C . ARG A 1 633 ? -10.914 16.391 6.041 1.00 93.94 633 ARG A C 1
ATOM 4785 O O . ARG A 1 633 ? -11.495 17.001 5.134 1.00 93.94 633 ARG A O 1
ATOM 4792 N N . GLY A 1 634 ? -11.505 15.461 6.783 1.00 92.19 634 GLY A N 1
ATOM 4793 C CA . GLY A 1 634 ? -12.929 15.167 6.693 1.00 92.19 634 GLY A CA 1
ATOM 4794 C C . GLY A 1 634 ? -13.793 16.344 7.163 1.00 92.19 634 GLY A C 1
ATOM 4795 O O . GLY A 1 634 ? -13.379 17.190 7.957 1.00 92.19 634 GLY A O 1
ATOM 4796 N N . ARG A 1 635 ? -14.998 16.466 6.597 1.00 91.19 635 ARG A N 1
ATOM 4797 C CA . ARG A 1 635 ? -15.922 17.592 6.859 1.00 91.19 635 ARG A CA 1
ATOM 4798 C C . ARG A 1 635 ? -17.379 17.176 6.997 1.00 91.19 635 ARG A C 1
ATOM 4800 O O . ARG A 1 635 ? -18.245 18.042 7.141 1.00 91.19 635 ARG A O 1
ATOM 4807 N N . LEU A 1 636 ? -17.668 15.891 6.854 1.00 92.25 636 LEU A N 1
ATOM 4808 C CA . LEU A 1 636 ? -19.025 15.389 6.940 1.00 92.25 636 LEU A CA 1
ATOM 4809 C C . LEU A 1 636 ? -19.432 15.199 8.393 1.00 92.25 636 LEU A C 1
ATOM 4811 O O . LEU A 1 636 ? -18.600 14.911 9.244 1.00 92.25 636 LEU A O 1
ATOM 4815 N N . GLU A 1 637 ? -20.724 15.351 8.670 1.00 93.38 637 GLU A N 1
ATOM 4816 C CA . GLU A 1 637 ? -21.248 14.934 9.966 1.00 93.38 637 GLU A CA 1
ATOM 4817 C C . GLU A 1 637 ? -21.046 13.414 10.106 1.00 93.38 637 GLU A C 1
ATOM 4819 O O . GLU A 1 637 ? -21.466 12.690 9.179 1.00 93.38 637 GLU A O 1
ATOM 4824 N N . PRO A 1 638 ? -20.420 12.950 11.208 1.00 95.50 638 PRO A N 1
ATOM 4825 C CA . PRO A 1 638 ? -20.219 11.532 11.475 1.00 95.50 638 PRO A CA 1
ATOM 4826 C C . PRO A 1 638 ? -21.512 10.721 11.379 1.00 95.50 638 PRO A C 1
ATOM 4828 O O . PRO A 1 638 ? -22.623 11.237 11.535 1.00 95.50 638 PRO A O 1
ATOM 4831 N N . ALA A 1 639 ? -21.387 9.418 11.121 1.00 95.50 639 ALA A N 1
ATOM 4832 C CA . ALA A 1 639 ? -22.558 8.553 10.992 1.00 95.50 639 ALA A CA 1
ATOM 4833 C C . ALA A 1 639 ? -23.360 8.403 12.302 1.00 95.50 639 ALA A C 1
ATOM 4835 O O . ALA A 1 639 ? -24.553 8.098 12.232 1.00 95.50 639 ALA A O 1
ATOM 4836 N N . SER A 1 640 ? -22.717 8.644 13.447 1.00 96.94 640 SER A N 1
ATOM 4837 C CA . SER A 1 640 ? -23.261 8.627 14.807 1.00 96.94 640 SER A CA 1
ATOM 4838 C C . SER A 1 640 ? -22.402 9.526 15.708 1.00 96.94 640 SER A C 1
ATOM 4840 O O . SER A 1 640 ? -21.216 9.706 15.430 1.00 96.94 640 SER A O 1
ATOM 4842 N N . SER A 1 641 ? -22.976 10.072 16.783 1.00 95.75 641 SER A N 1
ATOM 4843 C CA . SER A 1 641 ? -22.236 10.812 17.820 1.00 95.75 641 SER A CA 1
ATOM 4844 C C . SER A 1 641 ? -21.367 9.914 18.705 1.00 95.75 641 SER A C 1
ATOM 4846 O O . SER A 1 641 ? -20.491 10.414 19.396 1.00 95.75 641 SER A O 1
ATOM 4848 N N . GLU A 1 642 ? -21.600 8.600 18.674 1.00 96.12 642 GLU A N 1
ATOM 4849 C CA . GLU A 1 642 ? -20.844 7.597 19.437 1.00 96.12 642 GLU A CA 1
ATOM 4850 C C . GLU A 1 642 ? -19.523 7.193 18.760 1.00 96.12 642 GLU A C 1
ATOM 4852 O O . GLU A 1 642 ? -18.783 6.370 19.291 1.00 96.12 642 GLU A O 1
ATOM 4857 N N . LEU A 1 643 ? -19.221 7.695 17.558 1.00 97.81 643 LEU A N 1
ATOM 4858 C CA . LEU A 1 643 ? -18.011 7.292 16.841 1.00 97.81 643 LEU A CA 1
ATOM 4859 C C . LEU A 1 643 ? -16.762 7.934 17.445 1.00 97.81 643 LEU A C 1
ATOM 4861 O O . LEU A 1 643 ? -16.712 9.145 17.648 1.00 97.81 643 LEU A O 1
ATOM 4865 N N . LEU A 1 644 ? -15.722 7.124 17.629 1.00 97.88 644 LEU A N 1
ATOM 4866 C CA . LEU A 1 644 ? -14.378 7.592 17.957 1.00 97.88 644 LEU A CA 1
ATOM 4867 C C . LEU A 1 644 ? -13.474 7.508 16.726 1.00 97.88 644 LEU A C 1
ATOM 4869 O O . LEU A 1 644 ? -13.646 6.645 15.863 1.00 97.88 644 LEU A O 1
ATOM 4873 N N . SER A 1 645 ? -12.493 8.398 16.638 1.00 97.69 645 SER A N 1
ATOM 4874 C CA . SER A 1 645 ? -11.434 8.306 15.635 1.00 97.69 645 SER A CA 1
ATOM 4875 C C . SER A 1 645 ? -10.460 7.171 15.961 1.00 97.69 645 SER A C 1
ATOM 4877 O O . SER A 1 645 ? -10.332 6.767 17.119 1.00 97.69 645 SER A O 1
ATOM 4879 N N . GLU A 1 646 ? -9.744 6.665 14.956 1.00 98.06 646 GLU A N 1
ATOM 4880 C CA . GLU A 1 646 ? -8.732 5.618 15.155 1.00 98.06 646 GLU A CA 1
ATOM 4881 C C . GLU A 1 646 ? -7.677 6.023 16.211 1.00 98.06 646 GLU A C 1
ATOM 4883 O O . GLU A 1 646 ? -7.460 5.230 17.132 1.00 98.06 646 GLU A O 1
ATOM 4888 N N . PRO A 1 647 ? -7.097 7.251 16.206 1.00 98.31 647 PRO A N 1
ATOM 4889 C CA . PRO A 1 647 ? -6.172 7.672 17.264 1.00 98.31 647 PRO A CA 1
ATOM 4890 C C . PRO A 1 647 ? -6.801 7.657 18.664 1.00 98.31 647 PRO A C 1
ATOM 4892 O O . PRO A 1 647 ? -6.161 7.227 19.623 1.00 98.31 647 PRO A O 1
ATOM 4895 N N . ALA A 1 648 ? -8.067 8.075 18.794 1.00 98.00 648 ALA A N 1
ATOM 4896 C CA . ALA A 1 648 ? -8.768 8.064 20.075 1.00 98.00 648 ALA A CA 1
ATOM 4897 C C . ALA A 1 648 ? -9.041 6.640 20.578 1.00 98.00 648 ALA A C 1
ATOM 4899 O O . ALA A 1 648 ? -8.898 6.384 21.773 1.00 98.00 648 ALA A O 1
ATOM 4900 N N . ILE A 1 649 ? -9.399 5.712 19.684 1.00 98.75 649 ILE A N 1
ATOM 4901 C CA . ILE A 1 649 ? -9.595 4.295 20.021 1.00 98.75 649 ILE A CA 1
ATOM 4902 C C . ILE A 1 649 ? -8.293 3.705 20.564 1.00 98.75 649 ILE A C 1
ATOM 4904 O O . ILE A 1 649 ? -8.301 3.119 21.646 1.00 98.75 649 ILE A O 1
ATOM 4908 N N . VAL A 1 650 ? -7.176 3.895 19.852 1.00 98.69 650 VAL A N 1
ATOM 4909 C CA . VAL A 1 650 ? -5.874 3.349 20.260 1.00 98.69 650 VAL A CA 1
ATOM 4910 C C . VAL A 1 650 ? -5.421 3.937 21.589 1.00 98.69 650 VAL A C 1
ATOM 4912 O O . VAL A 1 650 ? -5.104 3.186 22.504 1.00 98.69 650 VAL A O 1
ATOM 4915 N N . ALA A 1 651 ? -5.433 5.262 21.735 1.00 98.44 651 ALA A N 1
ATOM 4916 C CA . ALA A 1 651 ? -4.941 5.906 22.947 1.00 98.44 651 ALA A CA 1
ATOM 4917 C C . ALA A 1 651 ? -5.785 5.562 24.186 1.00 98.44 651 ALA A C 1
ATOM 4919 O O . ALA A 1 651 ? -5.238 5.318 25.262 1.00 98.44 651 ALA A O 1
ATOM 4920 N N . ARG A 1 652 ? -7.119 5.492 24.058 1.00 98.31 652 ARG A N 1
ATOM 4921 C CA . ARG A 1 652 ? -7.994 5.088 25.174 1.00 98.31 652 ARG A CA 1
ATOM 4922 C C . ARG A 1 652 ? -7.807 3.616 25.539 1.00 98.31 652 ARG A C 1
ATOM 4924 O O . ARG A 1 652 ? -7.773 3.297 26.727 1.00 98.31 652 ARG A O 1
ATOM 4931 N N . LEU A 1 653 ? -7.636 2.742 24.545 1.00 98.62 653 LEU A N 1
ATOM 4932 C CA . LEU A 1 653 ? -7.317 1.336 24.778 1.00 98.62 653 LEU A CA 1
ATOM 4933 C C . LEU A 1 653 ? -5.961 1.177 25.472 1.00 98.62 653 LEU A C 1
ATOM 4935 O O . LEU A 1 653 ? -5.883 0.486 26.483 1.00 98.62 653 LEU A O 1
ATOM 4939 N N . ALA A 1 654 ? -4.921 1.850 24.977 1.00 98.44 654 ALA A N 1
ATOM 4940 C CA . ALA A 1 654 ? -3.576 1.789 25.538 1.00 98.44 654 ALA A CA 1
ATOM 4941 C C . ALA A 1 654 ? -3.576 2.175 27.020 1.00 98.44 654 ALA A C 1
ATOM 4943 O O . ALA A 1 654 ? -3.051 1.437 27.847 1.00 98.44 654 ALA A O 1
ATOM 4944 N N . ARG A 1 655 ? -4.285 3.247 27.390 1.00 97.69 655 ARG A N 1
ATOM 4945 C CA . ARG A 1 655 ? -4.477 3.622 28.799 1.00 97.69 655 ARG A CA 1
ATOM 4946 C C . ARG A 1 655 ? -5.165 2.541 29.626 1.00 97.69 655 ARG A C 1
ATOM 4948 O O . ARG A 1 655 ? -4.776 2.309 30.765 1.00 97.69 655 ARG A O 1
ATOM 4955 N N . ARG A 1 656 ? -6.197 1.892 29.080 1.00 98.00 656 ARG A N 1
ATOM 4956 C CA . ARG A 1 656 ? -6.935 0.835 29.791 1.00 98.00 656 ARG A CA 1
ATOM 4957 C C . ARG A 1 656 ? -6.093 -0.431 29.982 1.00 98.00 656 ARG A C 1
ATOM 4959 O O . ARG A 1 656 ? -6.245 -1.116 30.994 1.00 98.00 656 ARG A O 1
ATOM 4966 N N . VAL A 1 657 ? -5.234 -0.750 29.017 1.00 98.19 657 VAL A N 1
ATOM 4967 C CA . VAL A 1 657 ? -4.397 -1.959 29.013 1.00 98.19 657 VAL A CA 1
ATOM 4968 C C . VAL A 1 657 ? -3.129 -1.759 29.841 1.00 98.19 657 VAL A C 1
ATOM 4970 O O . VAL A 1 657 ? -2.865 -2.566 30.727 1.00 98.19 657 VAL A O 1
ATOM 4973 N N . LEU A 1 658 ? -2.382 -0.686 29.575 1.00 97.56 658 LEU A N 1
ATOM 4974 C CA . LEU A 1 658 ? -1.061 -0.416 30.153 1.00 97.56 658 LEU A CA 1
ATOM 4975 C C . LEU A 1 658 ? -1.141 0.262 31.533 1.00 97.56 658 LEU A C 1
ATOM 4977 O O . LEU A 1 658 ? -0.219 0.136 32.340 1.00 97.56 658 LEU A O 1
ATOM 4981 N N . GLY A 1 659 ? -2.244 0.963 31.821 1.00 94.06 659 GLY A N 1
ATOM 4982 C CA . GLY A 1 659 ? -2.469 1.648 33.096 1.00 94.06 659 GLY A CA 1
ATOM 4983 C C . GLY A 1 659 ? -1.401 2.697 33.422 1.00 94.06 659 GLY A C 1
ATOM 4984 O O . GLY A 1 659 ? -0.758 3.257 32.535 1.00 94.06 659 GLY A O 1
ATOM 4985 N N . ASP A 1 660 ? -1.192 2.933 34.718 1.00 90.50 660 ASP A N 1
ATOM 4986 C CA . ASP A 1 660 ? -0.248 3.940 35.231 1.00 90.50 660 ASP A CA 1
ATOM 4987 C C . ASP A 1 660 ? 1.234 3.563 35.023 1.00 90.50 660 ASP A C 1
ATOM 4989 O O . ASP A 1 660 ? 2.127 4.357 35.315 1.00 90.50 660 ASP A O 1
ATOM 4993 N N . GLY A 1 661 ? 1.514 2.351 34.527 1.00 88.44 661 GLY A N 1
ATOM 4994 C CA . GLY A 1 661 ? 2.871 1.907 34.197 1.00 88.44 661 GLY A CA 1
ATOM 4995 C C . GLY A 1 661 ? 3.426 2.539 32.916 1.00 88.44 661 GLY A C 1
ATOM 4996 O O . GLY A 1 661 ? 4.643 2.664 32.776 1.00 88.44 661 GLY A O 1
ATOM 4997 N N . SER A 1 662 ? 2.550 2.969 32.004 1.00 96.12 662 SER A N 1
ATOM 4998 C CA . SER A 1 662 ? 2.925 3.636 30.754 1.00 96.12 662 SER A CA 1
ATOM 4999 C C . SER A 1 662 ? 3.285 5.098 31.004 1.00 96.12 662 SER A C 1
ATOM 5001 O O . SER A 1 662 ? 2.479 5.866 31.529 1.00 96.12 662 SER A O 1
ATOM 5003 N N . LYS A 1 663 ? 4.459 5.525 30.530 1.00 95.31 663 LYS A N 1
ATOM 5004 C CA . LYS A 1 663 ? 4.872 6.944 30.538 1.00 95.31 663 LYS A CA 1
ATOM 5005 C C . LYS A 1 663 ? 4.460 7.691 29.273 1.00 95.31 663 LYS A C 1
ATOM 5007 O O . LYS A 1 663 ? 4.556 8.917 29.227 1.00 95.31 663 LYS A O 1
ATOM 5012 N N . THR A 1 664 ? 4.003 6.967 28.257 1.00 97.69 664 THR A N 1
ATOM 5013 C CA . THR A 1 664 ? 3.522 7.542 27.006 1.00 97.69 664 THR A CA 1
ATOM 5014 C C . THR A 1 664 ? 2.312 8.457 27.272 1.00 97.69 664 THR A C 1
ATOM 5016 O O . THR A 1 664 ? 1.354 8.029 27.925 1.00 97.69 664 THR A O 1
ATOM 5019 N N . PRO A 1 665 ? 2.301 9.711 26.772 1.00 96.88 665 PRO A N 1
ATOM 5020 C CA . PRO A 1 665 ? 1.255 10.693 27.068 1.00 96.88 665 PRO A CA 1
ATOM 5021 C C . PRO A 1 665 ? -0.010 10.470 26.217 1.00 96.88 665 PRO A C 1
ATOM 5023 O O . PRO A 1 665 ? -0.449 11.334 25.458 1.00 96.88 665 PRO A O 1
ATOM 5026 N N . TRP A 1 666 ? -0.632 9.298 26.355 1.00 97.56 666 TRP A N 1
ATOM 5027 C CA . TRP A 1 666 ? -1.791 8.879 25.560 1.00 97.56 666 TRP A CA 1
ATOM 5028 C C . TRP A 1 666 ? -2.963 9.868 25.603 1.00 97.56 666 TRP A C 1
ATOM 5030 O O . TRP A 1 666 ? -3.653 10.052 24.603 1.00 97.56 666 TRP A O 1
ATOM 5040 N N . GLU A 1 667 ? -3.202 10.527 26.741 1.00 94.81 667 GLU A N 1
ATOM 5041 C CA . GLU A 1 667 ? -4.258 11.542 26.844 1.00 94.81 667 GLU A CA 1
ATOM 5042 C C . GLU A 1 667 ? -4.005 12.756 25.948 1.00 94.81 667 GLU A C 1
ATOM 5044 O O . GLU A 1 667 ? -4.945 13.271 25.342 1.00 94.81 667 GLU A O 1
ATOM 5049 N N . GLU A 1 668 ? -2.758 13.212 25.843 1.00 95.75 668 GLU A N 1
ATOM 5050 C CA . GLU A 1 668 ? -2.399 14.374 25.024 1.00 95.75 668 GLU A CA 1
ATOM 5051 C C . GLU A 1 668 ? -2.662 14.093 23.545 1.00 95.75 668 GLU A C 1
ATOM 5053 O O . GLU A 1 668 ? -3.265 14.916 22.855 1.00 95.75 668 GLU A O 1
ATOM 5058 N N . PHE A 1 669 ? -2.335 12.878 23.095 1.00 96.75 669 PHE A N 1
ATOM 5059 C CA . PHE A 1 669 ? -2.571 12.435 21.721 1.00 96.75 669 PHE A CA 1
ATOM 5060 C C . PHE A 1 669 ? -4.046 12.456 21.324 1.00 96.75 669 PHE A C 1
ATOM 5062 O O . PHE A 1 669 ? -4.365 12.677 20.159 1.00 96.75 669 PHE A O 1
ATOM 5069 N N . THR A 1 670 ? -4.962 12.258 22.276 1.00 94.00 670 THR A N 1
ATOM 5070 C CA . THR A 1 670 ? -6.401 12.363 21.988 1.00 94.00 670 THR A CA 1
ATOM 5071 C C . THR A 1 670 ? -6.888 13.800 21.864 1.00 94.00 670 THR A C 1
ATOM 5073 O O . THR A 1 670 ? -7.870 14.035 21.168 1.00 94.00 670 THR A O 1
ATOM 5076 N N . LYS A 1 671 ? -6.211 14.757 22.509 1.00 95.12 671 LYS A N 1
ATOM 5077 C CA . LYS A 1 671 ? -6.627 16.166 22.543 1.00 95.12 671 LYS A CA 1
ATOM 5078 C C . LYS A 1 671 ? -6.200 16.916 21.283 1.00 95.12 671 LYS A C 1
ATOM 5080 O O . LYS A 1 671 ? -6.984 17.720 20.779 1.00 95.12 671 LYS A O 1
ATOM 5085 N N . ASP A 1 672 ? -4.988 16.657 20.786 1.00 97.06 672 ASP A N 1
ATOM 5086 C CA . ASP A 1 672 ? -4.418 17.335 19.615 1.00 97.06 672 ASP A CA 1
ATOM 5087 C C . ASP A 1 672 ? -3.418 16.449 18.851 1.00 97.06 672 ASP A C 1
ATOM 5089 O O . ASP A 1 672 ? -2.375 16.055 19.376 1.00 97.06 672 ASP A O 1
ATOM 5093 N N . TYR A 1 673 ? -3.690 16.188 17.571 1.00 97.94 673 TYR A N 1
ATOM 5094 C CA . TYR A 1 673 ? -2.856 15.342 16.711 1.00 97.94 673 TYR A CA 1
ATOM 5095 C C . TYR A 1 673 ? -1.551 16.017 16.286 1.00 97.94 673 TYR A C 1
ATOM 5097 O O . TYR A 1 673 ? -0.667 15.353 15.742 1.00 97.94 673 TYR A O 1
ATOM 5105 N N . ALA A 1 674 ? -1.388 17.322 16.525 1.00 97.75 674 ALA A N 1
ATOM 5106 C CA . ALA A 1 674 ? -0.081 17.965 16.429 1.00 97.75 674 ALA A CA 1
ATOM 5107 C C . ALA A 1 674 ? 0.940 17.304 17.366 1.00 97.75 674 ALA A C 1
ATOM 5109 O O . ALA A 1 674 ? 2.067 17.062 16.941 1.00 97.75 674 ALA A O 1
ATOM 5110 N N . THR A 1 675 ? 0.522 16.906 18.571 1.00 97.94 675 THR A N 1
ATOM 5111 C CA . THR A 1 675 ? 1.410 16.269 19.557 1.00 97.94 675 THR A CA 1
ATOM 5112 C C . THR A 1 675 ? 1.884 14.885 19.108 1.00 97.94 675 THR A C 1
ATOM 5114 O O . THR A 1 675 ? 3.039 14.529 19.324 1.00 97.94 675 THR A O 1
ATOM 5117 N N . ILE A 1 676 ? 1.042 14.123 18.398 1.00 98.62 676 ILE A N 1
ATOM 5118 C CA . ILE A 1 676 ? 1.438 12.844 17.782 1.00 98.62 676 ILE A CA 1
ATOM 5119 C C . ILE A 1 676 ? 2.511 13.095 16.718 1.00 98.62 676 ILE A C 1
ATOM 5121 O O . ILE A 1 676 ? 3.524 12.401 16.666 1.00 98.62 676 ILE A O 1
ATOM 5125 N N . ARG A 1 677 ? 2.308 14.116 15.878 1.00 98.50 677 ARG A N 1
ATOM 5126 C CA . ARG A 1 677 ? 3.246 14.484 14.810 1.00 98.50 677 ARG A CA 1
ATOM 5127 C C . ARG A 1 677 ? 4.591 14.974 15.354 1.00 98.50 677 ARG A C 1
ATOM 5129 O O . ARG A 1 677 ? 5.612 14.677 14.741 1.00 98.50 677 ARG A O 1
ATOM 5136 N N . ASP A 1 678 ? 4.614 15.629 16.512 1.00 98.50 678 ASP A N 1
ATOM 5137 C CA . ASP A 1 678 ? 5.866 15.985 17.193 1.00 98.50 678 ASP A CA 1
ATOM 5138 C C . ASP A 1 678 ? 6.642 14.736 17.644 1.00 98.50 678 ASP A C 1
ATOM 5140 O O . ASP A 1 678 ? 7.856 14.664 17.452 1.00 98.50 678 ASP A O 1
ATOM 5144 N N . ARG A 1 679 ? 5.954 13.707 18.160 1.00 98.25 679 ARG A N 1
ATOM 5145 C CA . ARG A 1 679 ? 6.594 12.425 18.517 1.00 98.25 679 ARG A CA 1
ATOM 5146 C C . ARG A 1 679 ? 7.080 11.654 17.293 1.00 98.25 679 ARG A C 1
ATOM 5148 O O . ARG A 1 679 ? 8.169 11.089 17.320 1.00 98.25 679 ARG A O 1
ATOM 5155 N N . ILE A 1 680 ? 6.318 11.673 16.198 1.00 98.62 680 ILE A N 1
ATOM 5156 C CA . ILE A 1 680 ? 6.759 11.096 14.919 1.00 98.62 680 ILE A CA 1
ATOM 5157 C C . ILE A 1 680 ? 8.059 11.768 14.457 1.00 98.62 680 ILE A C 1
ATOM 5159 O O . ILE A 1 680 ? 8.995 11.069 14.081 1.00 98.62 680 ILE A O 1
ATOM 5163 N N . ALA A 1 681 ? 8.149 13.100 14.537 1.00 98.31 681 ALA A N 1
ATOM 5164 C CA . ALA A 1 681 ? 9.352 13.847 14.167 1.00 98.31 681 ALA A CA 1
ATOM 5165 C C . ALA A 1 681 ? 10.578 13.496 15.031 1.00 98.31 681 ALA A C 1
ATOM 5167 O O . ALA A 1 681 ? 11.704 13.561 14.542 1.00 98.31 681 ALA A O 1
ATOM 5168 N N . ALA A 1 682 ? 10.370 13.115 16.295 1.00 97.94 682 ALA A N 1
ATOM 5169 C CA . ALA A 1 682 ? 11.441 12.700 17.203 1.00 97.94 682 ALA A CA 1
ATOM 5170 C C . ALA A 1 682 ? 11.969 11.279 16.919 1.00 97.94 682 ALA A C 1
ATOM 5172 O O . ALA A 1 682 ? 13.130 10.986 17.206 1.00 97.94 682 ALA A O 1
ATOM 5173 N N . VAL A 1 683 ? 11.133 10.404 16.350 1.00 98.19 683 VAL A N 1
ATOM 5174 C CA . VAL A 1 683 ? 11.443 8.977 16.152 1.00 98.19 683 VAL A CA 1
ATOM 5175 C C . VAL A 1 683 ? 11.825 8.650 14.707 1.00 98.19 683 VAL A C 1
ATOM 5177 O O . VAL A 1 683 ? 12.692 7.806 14.474 1.00 98.19 683 VAL A O 1
ATOM 5180 N N . ILE A 1 684 ? 11.177 9.279 13.725 1.00 97.69 684 ILE A N 1
ATOM 5181 C CA . ILE A 1 684 ? 11.217 8.858 12.320 1.00 97.69 684 ILE A CA 1
ATOM 5182 C C . ILE A 1 684 ? 11.967 9.894 11.471 1.00 97.69 684 ILE A C 1
ATOM 5184 O O . ILE A 1 684 ? 11.486 11.018 11.307 1.00 97.69 684 ILE A O 1
ATOM 5188 N N . PRO A 1 685 ? 13.116 9.533 10.865 1.00 94.31 685 PRO A N 1
ATOM 5189 C CA . PRO A 1 685 ? 13.876 10.446 10.013 1.00 94.31 685 PRO A CA 1
ATOM 5190 C C . PRO A 1 685 ? 13.071 10.989 8.824 1.00 94.31 685 PRO A C 1
ATOM 5192 O O . PRO A 1 685 ? 12.273 10.272 8.215 1.00 94.31 685 PRO A O 1
ATOM 5195 N N . GLY A 1 686 ? 13.323 12.247 8.450 1.00 94.19 686 GLY A N 1
ATOM 5196 C CA . GLY A 1 686 ? 12.642 12.935 7.346 1.00 94.19 686 GLY A CA 1
ATOM 5197 C C . GLY A 1 686 ? 11.368 13.683 7.757 1.00 94.19 686 GLY A C 1
ATOM 5198 O O . GLY A 1 686 ? 10.839 14.480 6.969 1.00 94.19 686 GLY A O 1
ATOM 5199 N N . PHE A 1 687 ? 10.901 13.482 8.994 1.00 97.50 687 PHE A N 1
ATOM 5200 C CA . PHE A 1 687 ? 9.740 14.155 9.581 1.00 97.50 687 PHE A CA 1
ATOM 5201 C C . PHE A 1 687 ? 10.110 15.339 10.481 1.00 97.50 687 PHE A C 1
ATOM 5203 O O . PHE A 1 687 ? 9.248 15.860 11.177 1.00 97.50 687 PHE A O 1
ATOM 5210 N N . GLU A 1 688 ? 11.349 15.832 10.446 1.00 97.00 688 GLU A N 1
ATOM 5211 C CA . GLU A 1 688 ? 11.747 17.028 11.203 1.00 97.00 688 GLU A CA 1
ATOM 5212 C C . GLU A 1 688 ? 10.791 18.190 10.876 1.00 97.00 688 GLU A C 1
ATOM 5214 O O . GLU A 1 688 ? 10.402 18.352 9.718 1.00 97.00 688 GLU A O 1
ATOM 5219 N N . ASP A 1 689 ? 10.366 18.968 11.873 1.00 95.81 689 ASP A N 1
ATOM 5220 C CA . ASP A 1 689 ? 9.360 20.032 11.719 1.00 95.81 689 ASP A CA 1
ATOM 5221 C C . ASP A 1 689 ? 8.033 19.569 11.075 1.00 95.81 689 ASP A C 1
ATOM 5223 O O . ASP A 1 689 ? 7.406 20.308 10.306 1.00 95.81 689 ASP A O 1
ATOM 5227 N N . PHE A 1 690 ? 7.582 18.340 11.371 1.00 97.94 690 PHE A N 1
ATOM 5228 C CA . PHE A 1 690 ? 6.419 17.712 10.726 1.00 97.94 690 PHE A CA 1
ATOM 5229 C C . PHE A 1 690 ? 5.194 18.638 10.677 1.00 97.94 690 PHE A C 1
ATOM 5231 O O . PHE A 1 690 ? 4.608 18.849 9.612 1.00 97.94 690 PHE A O 1
ATOM 5238 N N . ASN A 1 691 ? 4.838 19.246 11.813 1.00 97.44 691 ASN A N 1
ATOM 5239 C CA . ASN A 1 691 ? 3.708 20.167 11.928 1.00 97.44 691 ASN A CA 1
ATOM 5240 C C . ASN A 1 691 ? 3.796 21.352 10.952 1.00 97.44 691 ASN A C 1
ATOM 5242 O O . ASN A 1 691 ? 2.797 21.694 10.310 1.00 97.44 691 ASN A O 1
ATOM 5246 N N . ALA A 1 692 ? 4.984 21.936 10.787 1.00 96.50 692 ALA A N 1
ATOM 5247 C CA . ALA A 1 692 ? 5.211 23.020 9.840 1.00 96.50 692 ALA A CA 1
ATOM 5248 C C . ALA A 1 692 ? 5.139 22.517 8.391 1.00 96.50 692 ALA A C 1
ATOM 5250 O O . ALA A 1 692 ? 4.457 23.128 7.565 1.00 96.50 692 ALA A O 1
ATOM 5251 N N . LYS A 1 693 ? 5.760 21.372 8.078 1.00 95.62 693 LYS A N 1
ATOM 5252 C CA . LYS A 1 693 ? 5.770 20.800 6.721 1.00 95.62 693 LYS A CA 1
ATOM 5253 C C . LYS A 1 693 ? 4.358 20.504 6.196 1.00 95.62 693 LYS A C 1
ATOM 5255 O O . LYS A 1 693 ? 4.047 20.871 5.066 1.00 95.62 693 LYS A O 1
ATOM 5260 N N . VAL A 1 694 ? 3.462 19.930 7.007 1.00 94.94 694 VAL A N 1
ATOM 5261 C CA . VAL A 1 694 ? 2.073 19.626 6.573 1.00 94.94 694 VAL A CA 1
ATOM 5262 C C . VAL A 1 694 ? 1.112 20.811 6.614 1.00 94.94 694 VAL A C 1
ATOM 5264 O O . VAL A 1 694 ? -0.049 20.685 6.207 1.00 94.94 694 VAL A O 1
ATOM 5267 N N . SER A 1 695 ? 1.571 21.974 7.081 1.00 92.06 695 SER A N 1
ATOM 5268 C CA . SER A 1 695 ? 0.843 23.227 6.867 1.00 92.06 695 SER A CA 1
ATOM 5269 C C . SER A 1 695 ? 0.874 23.647 5.391 1.00 92.06 695 SER A C 1
ATOM 5271 O O . SER A 1 695 ? -0.048 24.327 4.931 1.00 92.06 695 SER A O 1
ATOM 5273 N N . ASN A 1 696 ? 1.872 23.175 4.624 1.00 91.00 696 ASN A N 1
ATOM 5274 C CA . ASN A 1 696 ? 1.873 23.285 3.173 1.00 91.00 696 ASN A CA 1
ATOM 5275 C C . ASN A 1 696 ? 0.693 22.473 2.606 1.00 91.00 696 ASN A C 1
ATOM 5277 O O . ASN A 1 696 ? 0.647 21.253 2.783 1.00 91.00 696 ASN A O 1
ATOM 5281 N N . PRO A 1 697 ? -0.251 23.103 1.884 1.00 85.50 697 PRO A N 1
ATOM 5282 C CA . PRO A 1 697 ? -1.414 22.395 1.361 1.00 85.50 697 PRO A CA 1
ATOM 5283 C C . PRO A 1 697 ? -1.086 21.301 0.330 1.00 85.50 697 PRO A C 1
ATOM 5285 O O . PRO A 1 697 ? -1.947 20.469 0.054 1.00 85.50 697 PRO A O 1
ATOM 5288 N N . SER A 1 698 ? 0.115 21.318 -0.256 1.00 85.62 698 SER A N 1
ATOM 5289 C CA . SER A 1 698 ? 0.609 20.280 -1.172 1.00 85.62 698 SER A CA 1
ATOM 5290 C C . SER A 1 698 ? 1.414 19.180 -0.460 1.00 85.62 698 SER A C 1
ATOM 5292 O O . SER A 1 698 ? 1.866 18.250 -1.120 1.00 85.62 698 SER A O 1
ATOM 5294 N N . GLY A 1 699 ? 1.589 19.263 0.863 1.00 92.50 699 GLY A N 1
ATOM 5295 C CA . GLY A 1 699 ? 2.396 18.313 1.625 1.00 92.50 699 GLY A CA 1
ATOM 5296 C C . GLY A 1 699 ? 3.901 18.484 1.409 1.00 92.50 699 GLY A C 1
ATOM 5297 O O . GLY A 1 699 ? 4.372 19.564 1.042 1.00 92.50 699 GLY A O 1
ATOM 5298 N N . PHE A 1 700 ? 4.660 17.417 1.652 1.00 94.62 700 PHE A N 1
ATOM 5299 C CA . PHE A 1 700 ? 6.110 17.374 1.453 1.00 94.62 700 PHE A CA 1
ATOM 5300 C C . PHE A 1 700 ? 6.573 15.989 0.990 1.00 94.62 700 PHE A C 1
ATOM 5302 O O . PHE A 1 700 ? 5.958 14.981 1.324 1.00 94.62 700 PHE A O 1
ATOM 5309 N N . ALA A 1 701 ? 7.664 15.941 0.226 1.00 93.81 701 ALA A N 1
ATOM 5310 C CA . ALA A 1 701 ? 8.291 14.688 -0.183 1.00 93.81 701 ALA A CA 1
ATOM 5311 C C . ALA A 1 701 ? 9.229 14.182 0.914 1.00 93.81 701 ALA A C 1
ATOM 5313 O O . ALA A 1 701 ? 10.014 14.962 1.463 1.00 93.81 701 ALA A O 1
ATOM 5314 N N . LEU A 1 702 ? 9.214 12.877 1.180 1.00 94.50 702 LEU A N 1
ATOM 5315 C CA . LEU A 1 702 ? 10.250 12.266 2.002 1.00 94.50 702 LEU A CA 1
ATOM 5316 C C . LEU A 1 702 ? 11.593 12.208 1.247 1.00 94.50 702 LEU A C 1
ATOM 5318 O O . LEU A 1 702 ? 11.613 12.016 0.019 1.00 94.50 702 LEU A O 1
ATOM 5322 N N . PRO A 1 703 ? 12.725 12.355 1.964 1.00 92.44 703 PRO A N 1
ATOM 5323 C CA . PRO A 1 703 ? 14.046 12.172 1.378 1.00 92.44 703 PRO A CA 1
ATOM 5324 C C . PRO A 1 703 ? 14.194 10.779 0.761 1.00 92.44 703 PRO A C 1
ATOM 5326 O O . PRO A 1 703 ? 13.819 9.772 1.361 1.00 92.44 703 PRO A O 1
ATOM 5329 N N . HIS A 1 704 ? 14.784 10.713 -0.429 1.00 95.12 704 HIS A N 1
ATOM 5330 C CA . HIS A 1 704 ? 15.018 9.467 -1.148 1.00 95.12 704 HIS A CA 1
ATOM 5331 C C . HIS A 1 704 ? 16.432 9.472 -1.734 1.00 95.12 704 HIS A C 1
ATOM 5333 O O . HIS A 1 704 ? 16.652 9.852 -2.884 1.00 95.12 704 HIS A O 1
ATOM 5339 N N . ALA A 1 705 ? 17.413 9.020 -0.949 1.00 96.00 705 ALA A N 1
ATOM 5340 C CA . ALA A 1 705 ? 18.839 9.137 -1.273 1.00 96.00 705 ALA A CA 1
ATOM 5341 C C . ALA A 1 705 ? 19.241 8.646 -2.691 1.00 96.00 705 ALA A C 1
ATOM 5343 O O . ALA A 1 705 ? 19.982 9.386 -3.356 1.00 96.00 705 ALA A O 1
ATOM 5344 N N . PRO A 1 706 ? 18.707 7.516 -3.216 1.00 96.69 706 PRO A N 1
ATOM 5345 C CA . PRO A 1 706 ? 18.962 7.094 -4.599 1.00 96.69 706 PRO A CA 1
ATOM 5346 C C . PRO A 1 706 ? 18.451 8.070 -5.668 1.00 96.69 706 PRO A C 1
ATOM 5348 O O . PRO A 1 706 ? 19.083 8.226 -6.707 1.00 96.69 706 PRO A O 1
ATOM 5351 N N . ARG A 1 707 ? 17.319 8.740 -5.410 1.00 96.00 707 ARG A N 1
ATOM 5352 C CA . ARG A 1 707 ? 16.688 9.709 -6.323 1.00 96.00 707 ARG A CA 1
ATOM 5353 C C . ARG A 1 707 ? 17.411 11.049 -6.242 1.00 96.00 707 ARG A C 1
ATOM 5355 O O . ARG A 1 707 ? 17.771 11.616 -7.264 1.00 96.00 707 ARG A O 1
ATOM 5362 N N . ASP A 1 708 ? 17.624 11.526 -5.020 1.00 94.88 708 ASP A N 1
ATOM 5363 C CA . ASP A 1 708 ? 18.037 12.905 -4.753 1.00 94.88 708 ASP A CA 1
ATOM 5364 C C . ASP A 1 708 ? 19.538 13.128 -4.959 1.00 94.88 708 ASP A C 1
ATOM 5366 O O . ASP A 1 708 ? 19.963 14.236 -5.266 1.00 94.88 708 ASP A O 1
ATOM 5370 N N . SER A 1 709 ? 20.357 12.091 -4.751 1.00 94.94 709 SER A N 1
ATOM 5371 C CA . SER A 1 709 ? 21.818 12.248 -4.698 1.00 94.94 709 SER A CA 1
ATOM 5372 C C . SER A 1 709 ? 22.615 11.048 -5.213 1.00 94.94 709 SER A C 1
ATOM 5374 O O . SER A 1 709 ? 23.827 11.020 -5.024 1.00 94.94 709 SER A O 1
ATOM 5376 N N . ARG A 1 710 ? 21.958 10.036 -5.809 1.00 95.75 710 ARG A N 1
ATOM 5377 C CA . ARG A 1 710 ? 22.585 8.754 -6.204 1.00 95.75 710 ARG A CA 1
ATOM 5378 C C . ARG A 1 710 ? 23.430 8.131 -5.082 1.00 95.75 710 ARG A C 1
ATOM 5380 O O . ARG A 1 710 ? 24.489 7.551 -5.313 1.00 95.75 710 ARG A O 1
ATOM 5387 N N . ARG A 1 711 ? 22.952 8.268 -3.844 1.00 97.19 711 ARG A N 1
ATOM 5388 C CA . ARG A 1 711 ? 23.515 7.594 -2.672 1.00 97.19 711 ARG A CA 1
ATOM 5389 C C . ARG A 1 711 ? 22.653 6.388 -2.347 1.00 97.19 711 ARG A C 1
ATOM 5391 O O . ARG A 1 711 ? 21.435 6.518 -2.234 1.00 97.19 711 ARG A O 1
ATOM 5398 N N . PHE A 1 712 ? 23.290 5.240 -2.171 1.00 97.75 712 PHE A N 1
ATOM 5399 C CA . PHE A 1 712 ? 22.616 3.960 -1.994 1.00 97.75 712 PHE A CA 1
ATOM 5400 C C . PHE A 1 712 ? 22.945 3.421 -0.601 1.00 97.75 712 PHE A C 1
ATOM 5402 O O . PHE A 1 712 ? 24.041 2.899 -0.403 1.00 97.75 712 PHE A O 1
ATOM 5409 N N . PRO A 1 713 ? 22.043 3.565 0.388 1.00 95.75 713 PRO A N 1
ATOM 5410 C CA . PRO A 1 713 ? 22.256 3.069 1.748 1.00 95.75 713 PRO A CA 1
ATOM 5411 C C . PRO A 1 713 ? 22.061 1.543 1.826 1.00 95.75 713 PRO A C 1
ATOM 5413 O O . PRO A 1 713 ? 21.310 1.030 2.650 1.00 95.75 713 PRO A O 1
ATOM 5416 N N . THR A 1 714 ? 22.700 0.811 0.919 1.00 97.06 714 THR A N 1
ATOM 5417 C CA . THR A 1 714 ? 22.784 -0.649 0.929 1.00 97.06 714 THR A CA 1
ATOM 5418 C C . THR A 1 714 ? 23.947 -1.091 1.820 1.00 97.06 714 THR A C 1
ATOM 5420 O O . THR A 1 714 ? 24.798 -0.287 2.206 1.00 97.06 714 THR A O 1
ATOM 5423 N N . ALA A 1 715 ? 24.052 -2.396 2.081 1.00 94.50 715 ALA A N 1
ATOM 5424 C CA . ALA A 1 715 ? 25.194 -2.968 2.799 1.00 94.50 715 ALA A CA 1
ATOM 5425 C C . ALA A 1 715 ? 26.556 -2.714 2.112 1.00 94.50 715 ALA A C 1
ATOM 5427 O O . ALA A 1 715 ? 27.593 -2.793 2.762 1.00 94.50 715 ALA A O 1
ATOM 5428 N N . THR A 1 716 ? 26.562 -2.405 0.811 1.00 97.25 716 THR A N 1
ATOM 5429 C CA . THR A 1 716 ? 27.769 -2.152 0.006 1.00 97.25 716 THR A CA 1
ATOM 5430 C C . THR A 1 716 ? 28.036 -0.659 -0.208 1.00 97.25 716 THR A C 1
ATOM 5432 O O . THR A 1 716 ? 29.057 -0.296 -0.789 1.00 97.25 716 THR A O 1
ATOM 5435 N N . GLY A 1 717 ? 27.118 0.218 0.221 1.00 97.50 717 GLY A N 1
ATOM 5436 C CA . GLY A 1 717 ? 27.153 1.657 -0.064 1.00 97.50 717 GLY A CA 1
ATOM 5437 C C . GLY A 1 717 ? 26.881 2.026 -1.532 1.00 97.50 717 GLY A C 1
ATOM 5438 O O . GLY A 1 717 ? 26.975 3.200 -1.895 1.00 97.50 717 GLY A O 1
ATOM 5439 N N . LYS A 1 718 ? 26.555 1.041 -2.380 1.00 98.50 718 LYS A N 1
ATOM 5440 C CA . LYS A 1 718 ? 26.316 1.168 -3.826 1.00 98.50 718 LYS A CA 1
ATOM 5441 C C . LYS A 1 718 ? 25.028 0.455 -4.244 1.00 98.50 718 LYS A C 1
ATOM 5443 O O . LYS A 1 718 ? 24.512 -0.388 -3.512 1.00 98.50 718 LYS A O 1
ATOM 5448 N N . ALA A 1 719 ? 24.496 0.772 -5.420 1.00 98.56 719 ALA A N 1
ATOM 5449 C CA . ALA A 1 719 ? 23.404 -0.006 -5.991 1.00 98.56 719 ALA A CA 1
ATOM 5450 C C . ALA A 1 719 ? 23.897 -1.421 -6.338 1.00 98.56 719 ALA A C 1
ATOM 5452 O O . ALA A 1 719 ? 24.943 -1.572 -6.968 1.00 98.56 719 ALA A O 1
ATOM 5453 N N . ASN A 1 720 ? 23.173 -2.460 -5.935 1.00 98.62 720 ASN A N 1
ATOM 5454 C CA . ASN A 1 720 ? 23.598 -3.839 -6.164 1.00 98.62 720 ASN A CA 1
ATOM 5455 C C . ASN A 1 720 ? 22.933 -4.412 -7.414 1.00 98.62 720 ASN A C 1
ATOM 5457 O O . ASN A 1 720 ? 21.707 -4.530 -7.467 1.00 98.62 720 ASN A O 1
ATOM 5461 N N . PHE A 1 721 ? 23.757 -4.821 -8.376 1.00 98.75 721 PHE A N 1
ATOM 5462 C CA . PHE A 1 721 ? 23.357 -5.808 -9.367 1.00 98.75 721 PHE A CA 1
ATOM 5463 C C . PHE A 1 721 ? 23.193 -7.177 -8.701 1.00 98.75 721 PHE A C 1
ATOM 5465 O O . PHE A 1 721 ? 23.846 -7.479 -7.701 1.00 98.75 721 PHE A O 1
ATOM 5472 N N . THR A 1 722 ? 22.318 -8.016 -9.256 1.00 97.75 722 THR A N 1
ATOM 5473 C CA . THR A 1 722 ? 22.077 -9.374 -8.739 1.00 97.75 722 THR A CA 1
ATOM 5474 C C . THR A 1 722 ? 21.956 -10.396 -9.865 1.00 97.75 722 THR A C 1
ATOM 5476 O O . THR A 1 722 ? 21.508 -10.062 -10.958 1.00 97.75 722 THR A O 1
ATOM 5479 N N . ALA A 1 723 ? 22.325 -11.648 -9.592 1.00 96.75 723 ALA A N 1
ATOM 5480 C CA . ALA A 1 723 ? 22.412 -12.722 -10.584 1.00 96.75 723 ALA A CA 1
ATOM 5481 C C . ALA A 1 723 ? 21.539 -13.941 -10.222 1.00 96.75 723 ALA A C 1
ATOM 5483 O O . ALA A 1 723 ? 21.943 -15.088 -10.399 1.00 96.75 723 ALA A O 1
ATOM 5484 N N . ALA A 1 724 ? 20.335 -13.714 -9.686 1.00 96.06 724 ALA A N 1
ATOM 5485 C CA . ALA A 1 724 ? 19.447 -14.812 -9.299 1.00 96.06 724 ALA A CA 1
ATOM 5486 C C . ALA A 1 724 ? 19.099 -15.710 -10.510 1.00 96.06 724 ALA A C 1
ATOM 5488 O O . ALA A 1 724 ? 18.885 -15.179 -11.608 1.00 96.06 724 ALA A O 1
ATOM 5489 N N . PRO A 1 725 ? 19.008 -17.043 -10.343 1.00 95.69 725 PRO A N 1
ATOM 5490 C CA . PRO A 1 725 ? 18.502 -17.929 -11.388 1.00 95.69 725 PRO A CA 1
ATOM 5491 C C . PRO A 1 725 ? 17.110 -17.500 -11.864 1.00 95.69 725 PRO A C 1
ATOM 5493 O O . PRO A 1 725 ? 16.302 -17.004 -11.073 1.00 95.69 725 PRO A O 1
ATOM 5496 N N . VAL A 1 726 ? 16.837 -17.674 -13.158 1.00 95.69 726 VAL A N 1
ATOM 5497 C CA . VAL A 1 726 ? 15.510 -17.403 -13.720 1.00 95.69 726 VAL A CA 1
ATOM 5498 C C . VAL A 1 726 ? 14.547 -18.492 -13.264 1.00 95.69 726 VAL A C 1
ATOM 5500 O O . VAL A 1 726 ? 14.794 -19.680 -13.462 1.00 95.69 726 VAL A O 1
ATOM 5503 N N . GLU A 1 727 ? 13.433 -18.079 -12.672 1.00 95.81 727 GLU A N 1
ATOM 5504 C CA . GLU A 1 727 ? 12.331 -18.955 -12.299 1.00 95.81 727 GLU A CA 1
ATOM 5505 C C . GLU A 1 727 ? 11.047 -18.491 -12.992 1.00 95.81 727 GLU A C 1
ATOM 5507 O O . GLU A 1 727 ? 10.811 -17.300 -13.184 1.00 95.81 727 GLU A O 1
ATOM 5512 N N . TYR A 1 728 ? 10.200 -19.441 -13.383 1.00 95.38 728 TYR A N 1
ATOM 5513 C CA . TYR A 1 728 ? 8.864 -19.174 -13.915 1.00 95.38 728 TYR A CA 1
ATOM 5514 C C . TYR A 1 728 ? 7.956 -20.387 -13.667 1.00 95.38 728 TYR A C 1
ATOM 5516 O O . TYR A 1 728 ? 8.438 -21.524 -13.561 1.00 95.38 728 TYR A O 1
ATOM 5524 N N . PRO A 1 729 ? 6.633 -20.188 -13.535 1.00 94.00 729 PRO A N 1
ATOM 5525 C CA . PRO A 1 729 ? 5.718 -21.288 -13.276 1.00 94.00 729 PRO A CA 1
ATOM 5526 C C . PRO A 1 729 ? 5.609 -22.212 -14.495 1.00 94.00 729 PRO A C 1
ATOM 5528 O O . PRO A 1 729 ? 5.354 -21.774 -15.614 1.00 94.00 729 PRO A O 1
ATOM 5531 N N . LYS A 1 730 ? 5.734 -23.521 -14.256 1.00 91.25 730 LYS A N 1
ATOM 5532 C CA . LYS A 1 730 ? 5.498 -24.568 -15.258 1.00 91.25 730 LYS A CA 1
ATOM 5533 C C . LYS A 1 730 ? 4.137 -25.204 -14.997 1.00 91.25 730 LYS A C 1
ATOM 5535 O O . LYS A 1 730 ? 3.953 -25.868 -13.977 1.00 91.25 730 LYS A O 1
ATOM 5540 N N . ALA A 1 731 ? 3.180 -24.976 -15.894 1.00 88.94 731 ALA A N 1
ATOM 5541 C CA . ALA A 1 731 ? 1.871 -25.617 -15.826 1.00 88.94 731 ALA A CA 1
ATOM 5542 C C . ALA A 1 731 ? 1.984 -27.074 -16.307 1.00 88.94 731 ALA A C 1
ATOM 5544 O O . ALA A 1 731 ? 2.441 -27.291 -17.430 1.00 88.94 731 ALA A O 1
ATOM 5545 N N . PRO A 1 732 ? 1.593 -28.076 -15.497 1.00 91.56 732 PRO A N 1
ATOM 5546 C CA . PRO A 1 732 ? 1.523 -29.455 -15.965 1.00 91.56 732 PRO A CA 1
ATOM 5547 C C . PRO A 1 732 ? 0.530 -29.605 -17.121 1.00 91.56 732 PRO A C 1
ATOM 5549 O O . PRO A 1 732 ? -0.426 -28.836 -17.231 1.00 91.56 732 PRO A O 1
ATOM 5552 N N . GLU A 1 733 ? 0.714 -30.633 -17.947 1.00 91.81 733 GLU A N 1
ATOM 5553 C CA . GLU A 1 733 ? -0.230 -30.951 -19.019 1.00 91.81 733 GLU A CA 1
ATOM 5554 C C . GLU A 1 733 ? -1.661 -31.116 -18.472 1.00 91.81 733 GLU A C 1
ATOM 5556 O O . GLU A 1 733 ? -1.881 -31.677 -17.395 1.00 91.81 733 GLU A O 1
ATOM 5561 N N . GLY A 1 734 ? -2.642 -30.562 -19.190 1.00 94.62 734 GLY A N 1
ATOM 5562 C CA . GLY A 1 734 ? -4.048 -30.558 -18.773 1.00 94.62 734 GLY A CA 1
ATOM 5563 C C . GLY A 1 734 ? -4.386 -29.600 -17.620 1.00 94.62 734 GLY A C 1
ATOM 5564 O O . GLY A 1 734 ? -5.505 -29.640 -17.111 1.00 94.62 734 GLY A O 1
ATOM 5565 N N . ARG A 1 735 ? -3.455 -28.738 -17.186 1.00 94.69 735 ARG A N 1
ATOM 5566 C CA . ARG A 1 735 ? -3.685 -27.708 -16.157 1.00 94.69 735 ARG A CA 1
ATOM 5567 C C . ARG A 1 735 ? -3.570 -26.302 -16.750 1.00 94.69 735 ARG A C 1
ATOM 5569 O O . ARG A 1 735 ? -2.845 -26.074 -17.712 1.00 94.69 735 ARG A O 1
ATOM 5576 N N . LEU A 1 736 ? -4.251 -25.346 -16.120 1.00 92.81 736 LEU A N 1
ATOM 5577 C CA . LEU A 1 736 ? -4.164 -23.918 -16.432 1.00 92.81 736 LEU A CA 1
ATOM 5578 C C . LEU A 1 736 ? -3.511 -23.161 -15.271 1.00 92.81 736 LEU A C 1
ATOM 5580 O O . LEU A 1 736 ? -3.670 -23.544 -14.110 1.00 92.81 736 LEU A O 1
ATOM 5584 N N . LEU A 1 737 ? -2.807 -22.070 -15.582 1.00 91.69 737 LEU A N 1
ATOM 5585 C CA . LEU A 1 737 ? -2.410 -21.083 -14.578 1.00 91.69 737 LEU A CA 1
ATOM 5586 C C . LEU A 1 737 ? -3.583 -20.138 -14.331 1.00 91.69 737 LEU A C 1
ATOM 5588 O O . LEU A 1 737 ? -4.071 -19.491 -15.254 1.00 91.69 737 LEU A O 1
ATOM 5592 N N . LEU A 1 738 ? -4.027 -20.068 -13.079 1.00 93.12 738 LEU A N 1
ATOM 5593 C CA . LEU A 1 738 ? -5.069 -19.147 -12.648 1.00 93.12 738 LEU A CA 1
ATOM 5594 C C . LEU A 1 738 ? -4.437 -17.834 -12.182 1.00 93.12 738 LEU A C 1
ATOM 5596 O O . LEU A 1 738 ? -3.506 -17.840 -11.377 1.00 93.12 738 LEU A O 1
ATOM 5600 N N . GLN A 1 739 ? -4.992 -16.717 -12.642 1.00 91.94 739 GLN A N 1
ATOM 5601 C CA . GLN A 1 739 ? -4.714 -15.387 -12.115 1.00 91.94 739 GLN A CA 1
ATOM 5602 C C . GLN A 1 739 ? -5.997 -14.803 -11.529 1.00 91.94 739 GLN A C 1
ATOM 5604 O O . GLN A 1 739 ? -7.076 -14.949 -12.101 1.00 91.94 739 GLN A O 1
ATOM 5609 N N . THR A 1 740 ? -5.870 -14.109 -10.402 1.00 91.44 740 THR A N 1
ATOM 5610 C CA . THR A 1 740 ? -6.919 -13.243 -9.866 1.00 91.44 740 THR A CA 1
ATOM 5611 C C . THR A 1 740 ? -6.607 -11.792 -10.212 1.00 91.44 740 THR A C 1
ATOM 5613 O O . THR A 1 740 ? -5.453 -11.384 -10.349 1.00 91.44 740 THR A O 1
ATOM 5616 N N . LEU A 1 741 ? -7.653 -10.998 -10.399 1.00 89.38 741 LEU A N 1
ATOM 5617 C CA . LEU A 1 741 ? -7.557 -9.614 -10.840 1.00 89.38 741 LEU A CA 1
ATOM 5618 C C . LEU A 1 741 ? -8.661 -8.789 -10.189 1.00 89.38 741 LEU A C 1
ATOM 5620 O O . LEU A 1 741 ? -9.618 -9.322 -9.629 1.00 89.38 741 LEU A O 1
ATOM 5624 N N . ARG A 1 742 ? -8.526 -7.468 -10.264 1.00 88.56 742 ARG A N 1
ATOM 5625 C CA . ARG A 1 742 ? -9.533 -6.541 -9.751 1.00 88.56 742 ARG A CA 1
ATOM 5626 C C . ARG A 1 742 ? -10.578 -6.243 -10.833 1.00 88.56 742 ARG A C 1
ATOM 5628 O O . ARG A 1 742 ? -10.214 -5.887 -11.960 1.00 88.56 742 ARG A O 1
ATOM 5635 N N . SER A 1 743 ? -11.858 -6.357 -10.475 1.00 86.75 743 SER A N 1
ATOM 5636 C CA . SER A 1 743 ? -12.978 -5.836 -11.273 1.00 86.75 743 SER A CA 1
ATOM 5637 C C . SER A 1 743 ? -13.051 -4.310 -11.177 1.00 86.75 743 SER A C 1
ATOM 5639 O O . SER A 1 743 ? -12.640 -3.713 -10.182 1.00 86.75 743 SER A O 1
ATOM 5641 N N . HIS A 1 744 ? -13.586 -3.662 -12.210 1.00 83.31 744 HIS A N 1
ATOM 5642 C CA . HIS A 1 744 ? -13.797 -2.215 -12.216 1.00 83.31 744 HIS A CA 1
ATOM 5643 C C . HIS A 1 744 ? -14.732 -1.722 -11.101 1.00 83.31 744 HIS A C 1
ATOM 5645 O O . HIS A 1 744 ? -14.473 -0.671 -10.520 1.00 83.31 744 HIS A O 1
ATOM 5651 N N . ASP A 1 745 ? -15.772 -2.479 -10.745 1.00 84.75 745 ASP A N 1
ATOM 5652 C CA . ASP A 1 745 ? -16.742 -2.094 -9.705 1.00 84.75 745 ASP A CA 1
ATOM 5653 C C . ASP A 1 745 ? -16.378 -2.624 -8.311 1.00 84.75 745 ASP A C 1
ATOM 5655 O O . ASP A 1 745 ? -17.206 -2.678 -7.400 1.00 84.75 745 ASP A O 1
ATOM 5659 N N . GLN A 1 746 ? -15.103 -2.949 -8.107 1.00 86.25 746 GLN A N 1
ATOM 5660 C CA . GLN A 1 746 ? -14.595 -3.503 -6.864 1.00 86.25 746 GLN A CA 1
ATOM 5661 C C . GLN A 1 746 ? -13.277 -2.839 -6.466 1.00 86.25 746 GLN A C 1
ATOM 5663 O O . GLN A 1 746 ? -12.370 -2.635 -7.273 1.00 86.25 746 GLN A O 1
ATOM 5668 N N . TYR A 1 747 ? -13.134 -2.543 -5.177 1.00 86.31 747 TYR A N 1
ATOM 5669 C CA . TYR A 1 747 ? -11.872 -2.126 -4.585 1.00 86.31 747 TYR A CA 1
ATOM 5670 C C . TYR A 1 747 ? -11.427 -3.122 -3.520 1.00 86.31 747 TYR A C 1
ATOM 5672 O O . TYR A 1 747 ? -11.867 -3.068 -2.369 1.00 86.31 747 TYR A O 1
ATOM 5680 N N . ASN A 1 748 ? -10.522 -4.026 -3.903 1.00 87.69 748 ASN A N 1
ATOM 5681 C CA . ASN A 1 748 ? -10.094 -5.157 -3.075 1.00 87.69 748 ASN A CA 1
ATOM 5682 C C . ASN A 1 748 ? -11.305 -5.969 -2.604 1.00 87.69 748 ASN A C 1
ATOM 5684 O O . ASN A 1 748 ? -11.939 -6.616 -3.419 1.00 87.69 748 ASN A O 1
ATOM 5688 N N . THR A 1 749 ? -11.662 -5.915 -1.326 1.00 90.94 749 THR A N 1
ATOM 5689 C CA . THR A 1 749 ? -12.809 -6.638 -0.754 1.00 90.94 749 THR A CA 1
ATOM 5690 C C . THR A 1 749 ? -14.066 -5.774 -0.613 1.00 90.94 749 THR A C 1
ATOM 5692 O O . THR A 1 749 ? -15.090 -6.254 -0.134 1.00 90.94 749 THR A O 1
ATOM 5695 N N . THR A 1 750 ? -14.011 -4.497 -1.006 1.00 90.44 750 THR A N 1
ATOM 5696 C CA . THR A 1 750 ? -15.176 -3.608 -1.078 1.00 90.44 750 THR A CA 1
ATOM 5697 C C . THR A 1 750 ? -15.816 -3.731 -2.458 1.00 90.44 750 THR A C 1
ATOM 5699 O O . THR A 1 750 ? -15.180 -3.399 -3.456 1.00 90.44 750 THR A O 1
ATOM 5702 N N . ILE A 1 751 ? -17.064 -4.190 -2.520 1.00 90.31 751 ILE A N 1
ATOM 5703 C CA . ILE A 1 751 ? -17.784 -4.435 -3.776 1.00 90.31 751 ILE A CA 1
ATOM 5704 C C . ILE A 1 751 ? -18.833 -3.331 -3.951 1.00 90.31 751 ILE A C 1
ATOM 5706 O O . ILE A 1 751 ? -19.752 -3.215 -3.139 1.00 90.31 751 ILE A O 1
ATOM 5710 N N . TYR A 1 752 ? -18.680 -2.495 -4.981 1.00 86.94 752 TYR A N 1
ATOM 5711 C CA . TYR A 1 752 ? -19.604 -1.392 -5.282 1.00 86.94 752 TYR A CA 1
ATOM 5712 C C . TYR A 1 752 ? -20.742 -1.829 -6.208 1.00 86.94 752 TYR A C 1
ATOM 5714 O O . TYR A 1 752 ? -21.854 -1.310 -6.119 1.00 86.94 752 TYR A O 1
ATOM 5722 N N . GLY A 1 753 ? -20.446 -2.781 -7.087 1.00 86.50 753 GLY A N 1
ATOM 5723 C CA . GLY A 1 753 ? -21.345 -3.395 -8.055 1.00 86.50 753 GLY A CA 1
ATOM 5724 C C . GLY A 1 753 ? -20.787 -4.753 -8.476 1.00 86.50 753 GLY A C 1
ATOM 5725 O O . GLY A 1 753 ? -19.657 -5.090 -8.121 1.00 86.50 753 GLY A O 1
ATOM 5726 N N . LEU A 1 754 ? -21.597 -5.539 -9.181 1.00 86.19 754 LEU A N 1
ATOM 5727 C CA . LEU A 1 754 ? -21.220 -6.885 -9.627 1.00 86.19 754 LEU A CA 1
ATOM 5728 C C . LEU A 1 754 ? -20.743 -6.929 -11.081 1.00 86.19 754 LEU A C 1
ATOM 5730 O O . LEU A 1 754 ? -20.092 -7.888 -11.483 1.00 86.19 754 LEU A O 1
ATOM 5734 N N . ASP A 1 755 ? -21.016 -5.873 -11.838 1.00 86.50 755 ASP A N 1
ATOM 5735 C CA . ASP A 1 755 ? -20.642 -5.746 -13.236 1.00 86.50 755 ASP A CA 1
ATOM 5736 C C . ASP A 1 755 ? -19.122 -5.519 -13.390 1.00 86.50 755 ASP A C 1
ATOM 5738 O O . ASP A 1 755 ? -18.479 -4.812 -12.607 1.00 86.50 755 ASP A O 1
ATOM 5742 N N . ASP A 1 756 ? -18.544 -6.024 -14.481 1.00 87.31 756 ASP A N 1
ATOM 5743 C CA . ASP A 1 756 ? -17.230 -5.599 -14.970 1.00 87.31 756 ASP A CA 1
ATOM 5744 C C . ASP A 1 756 ? -17.378 -4.938 -16.341 1.00 87.31 756 ASP A C 1
ATOM 5746 O O . ASP A 1 756 ? -17.240 -5.549 -17.407 1.00 87.31 756 ASP A O 1
ATOM 5750 N N . ARG A 1 757 ? -17.658 -3.632 -16.304 1.00 85.19 757 ARG A N 1
ATOM 5751 C CA . ARG A 1 757 ? -17.941 -2.825 -17.496 1.00 85.19 757 ARG A CA 1
ATOM 5752 C C . ARG A 1 757 ? -16.832 -2.877 -18.547 1.00 85.19 757 ARG A C 1
ATOM 5754 O O . ARG A 1 757 ? -17.144 -2.780 -19.735 1.00 85.19 757 ARG A O 1
ATOM 5761 N N . TYR A 1 758 ? -15.563 -2.956 -18.142 1.00 86.38 758 TYR A N 1
ATOM 5762 C CA . TYR A 1 758 ? -14.449 -2.960 -19.093 1.00 86.38 758 TYR A CA 1
ATOM 5763 C C . TYR A 1 758 ? -14.253 -4.320 -19.748 1.00 86.38 758 TYR A C 1
ATOM 5765 O O . TYR A 1 758 ? -13.910 -4.361 -20.927 1.00 86.38 758 TYR A O 1
ATOM 5773 N N . ARG A 1 759 ? -14.547 -5.409 -19.035 1.00 90.00 759 ARG A N 1
ATOM 5774 C CA . ARG A 1 759 ? -14.445 -6.776 -19.568 1.00 90.00 759 ARG A CA 1
ATOM 5775 C C . ARG A 1 759 ? -15.746 -7.294 -20.179 1.00 90.00 759 ARG A C 1
ATOM 5777 O O . ARG A 1 759 ? -15.748 -8.368 -20.761 1.00 90.00 759 ARG A O 1
ATOM 5784 N N . GLY A 1 760 ? -16.819 -6.504 -20.109 1.00 88.12 760 GLY A N 1
ATOM 5785 C CA . GLY A 1 760 ? -18.106 -6.815 -20.729 1.00 88.12 760 GLY A CA 1
ATOM 5786 C C . GLY A 1 760 ? -18.955 -7.798 -19.925 1.00 88.12 760 GLY A C 1
ATOM 5787 O O . GLY A 1 760 ? -19.804 -8.452 -20.512 1.00 88.12 760 GLY A O 1
ATOM 5788 N N . ILE A 1 761 ? -18.740 -7.895 -18.613 1.00 88.94 761 ILE A N 1
ATOM 5789 C CA . ILE A 1 761 ? -19.463 -8.810 -17.720 1.00 88.94 761 ILE A CA 1
ATOM 5790 C C . ILE A 1 761 ? -20.580 -8.030 -17.017 1.00 88.94 761 ILE A C 1
ATOM 5792 O O . ILE A 1 761 ? -20.319 -6.936 -16.507 1.00 88.94 761 ILE A O 1
ATOM 5796 N N . LYS A 1 762 ? -21.798 -8.574 -16.993 1.00 83.25 762 LYS A N 1
ATOM 5797 C CA . LYS A 1 762 ? -22.952 -8.029 -16.263 1.00 83.25 762 LYS A CA 1
ATOM 5798 C C . LYS A 1 762 ? -23.663 -9.093 -15.447 1.00 83.25 762 LYS A C 1
ATOM 5800 O O . LYS A 1 762 ? -23.713 -10.249 -15.928 1.00 83.25 762 LYS A O 1
#